Protein 7ZVS (pdb70)

Structure (mmCIF, N/CA/C/O backbone):
data_7ZVS
#
_entry.id   7ZVS
#
_cell.length_a   206.258
_cell.length_b   97.239
_cell.length_c   72.944
_cell.angle_alpha   90.00
_cell.angle_beta   97.52
_cell.angle_gamma   90.00
#
_symmetry.space_group_name_H-M   'C 1 2 1'
#
loop_
_entity.id
_entity.type
_entity.pdbx_description
1 polymer 'Venus kinase receptor 2'
2 non-polymer "ADENOSINE-5'-DIPHOSPHATE"
#
loop_
_atom_site.group_PDB
_atom_site.id
_atom_site.type_symbol
_atom_site.label_atom_id
_atom_site.label_alt_id
_atom_site.label_comp_id
_atom_site.label_asym_id
_atom_site.label_entity_id
_atom_site.label_seq_id
_atom_site.pdbx_PDB_ins_code
_atom_site.Cartn_x
_atom_site.Cartn_y
_atom_site.Cartn_z
_atom_site.occupancy
_atom_site.B_iso_or_equiv
_atom_site.auth_seq_id
_atom_site.auth_comp_id
_atom_site.auth_asym_id
_atom_site.auth_atom_id
_atom_site.pdbx_PDB_model_num
ATOM 1 N N . ASN A 1 7 ? -74.102 72.084 11.842 1.00 171.57 943 ASN A N 1
ATOM 2 C CA . ASN A 1 7 ? -72.821 71.543 12.282 1.00 184.29 943 ASN A CA 1
ATOM 3 C C . ASN A 1 7 ? -71.647 72.242 11.594 1.00 182.69 943 ASN A C 1
ATOM 4 O O . ASN A 1 7 ? -71.756 72.687 10.452 1.00 174.98 943 ASN A O 1
ATOM 9 N N . ARG A 1 8 ? -70.522 72.343 12.307 1.00 165.38 944 ARG A N 1
ATOM 10 C CA . ARG A 1 8 ? -69.338 73.012 11.787 1.00 154.15 944 ARG A CA 1
ATOM 11 C C . ARG A 1 8 ? -68.074 72.171 11.881 1.00 156.51 944 ARG A C 1
ATOM 12 O O . ARG A 1 8 ? -67.067 72.538 11.264 1.00 152.73 944 ARG A O 1
ATOM 20 N N . THR A 1 9 ? -68.087 71.069 12.631 1.00 179.45 945 THR A N 1
ATOM 21 C CA . THR A 1 9 ? -66.952 70.163 12.717 1.00 183.83 945 THR A CA 1
ATOM 22 C C . THR A 1 9 ? -67.285 68.755 12.247 1.00 182.91 945 THR A C 1
ATOM 23 O O . THR A 1 9 ? -66.394 67.897 12.229 1.00 170.30 945 THR A O 1
ATOM 27 N N . ARG A 1 10 ? -68.534 68.491 11.867 1.00 167.18 946 ARG A N 1
ATOM 28 C CA . ARG A 1 10 ? -68.934 67.182 11.369 1.00 154.85 946 ARG A CA 1
ATOM 29 C C . ARG A 1 10 ? -68.834 67.067 9.855 1.00 151.15 946 ARG A C 1
ATOM 30 O O . ARG A 1 10 ? -68.908 65.952 9.327 1.00 135.62 946 ARG A O 1
ATOM 38 N N . LYS A 1 11 ? -68.665 68.184 9.152 1.00 160.56 947 LYS A N 1
ATOM 39 C CA . LYS A 1 11 ? -68.426 68.186 7.714 1.00 152.88 947 LYS A CA 1
ATOM 40 C C . LYS A 1 11 ? -66.950 67.939 7.402 1.00 148.85 947 LYS A C 1
ATOM 41 O O . LYS A 1 11 ? -66.650 67.298 6.386 1.00 150.37 947 LYS A O 1
ATOM 47 N N . PRO A 1 12 ? -65.997 68.448 8.207 1.00 147.90 948 PRO A N 1
ATOM 48 C CA . PRO A 1 12 ? -64.584 68.118 7.948 1.00 151.24 948 PRO A CA 1
ATOM 49 C C . PRO A 1 12 ? -64.296 66.636 7.731 1.00 144.41 948 PRO A C 1
ATOM 50 O O . PRO A 1 12 ? -63.439 66.308 6.901 1.00 132.77 948 PRO A O 1
ATOM 54 N N . PHE A 1 13 ? -64.961 65.733 8.458 1.00 139.09 949 PHE A N 1
ATOM 55 C CA . PHE A 1 13 ? -64.710 64.305 8.261 1.00 132.10 949 PHE A CA 1
ATOM 56 C C . PHE A 1 13 ? -65.132 63.847 6.870 1.00 136.96 949 PHE A C 1
ATOM 57 O O . PHE A 1 13 ? -64.385 63.142 6.181 1.00 136.49 949 PHE A O 1
ATOM 65 N N . GLU A 1 14 ? -66.330 64.240 6.438 1.00 140.11 950 GLU A N 1
ATOM 66 C CA . GLU A 1 14 ? -66.898 63.690 5.214 1.00 134.59 950 GLU A CA 1
ATOM 67 C C . GLU A 1 14 ? -66.334 64.340 3.954 1.00 134.16 950 GLU A C 1
ATOM 68 O O . GLU A 1 14 ? -66.391 63.732 2.879 1.00 129.44 950 GLU A O 1
ATOM 74 N N . GLU A 1 15 ? -65.764 65.543 4.063 1.00 137.90 951 GLU A N 1
ATOM 75 C CA . GLU A 1 15 ? -65.002 66.104 2.952 1.00 137.03 951 GLU A CA 1
ATOM 76 C C . GLU A 1 15 ? -63.588 65.537 2.876 1.00 129.86 951 GLU A C 1
ATOM 77 O O . GLU A 1 15 ? -63.012 65.466 1.785 1.00 137.67 951 GLU A O 1
ATOM 83 N N . LEU A 1 16 ? -63.022 65.123 4.012 1.00 121.40 952 LEU A N 1
ATOM 84 C CA . LEU A 1 16 ? -61.655 64.610 4.027 1.00 111.60 952 LEU A CA 1
ATOM 85 C C . LEU A 1 16 ? -61.568 63.241 3.364 1.00 114.37 952 LEU A C 1
ATOM 86 O O . LEU A 1 16 ? -60.670 62.992 2.550 1.00 108.43 952 LEU A O 1
ATOM 91 N N . CYS A 1 17 ? -62.498 62.341 3.696 1.00 118.94 953 CYS A N 1
ATOM 92 C CA . CYS A 1 17 ? -62.498 61.002 3.120 1.00 108.11 953 CYS A CA 1
ATOM 93 C C . CYS A 1 17 ? -62.819 61.003 1.632 1.00 119.52 953 CYS A C 1
ATOM 94 O O . CYS A 1 17 ? -62.695 59.955 0.989 1.00 122.38 953 CYS A O 1
ATOM 97 N N . THR A 1 18 ? -63.227 62.145 1.075 1.00 124.65 954 THR A N 1
ATOM 98 C CA . THR A 1 18 ? -63.420 62.238 -0.368 1.00 122.97 954 THR A CA 1
ATOM 99 C C . THR A 1 18 ? -62.092 62.079 -1.100 1.00 128.79 954 THR A C 1
ATOM 100 O O . THR A 1 18 ? -62.001 61.341 -2.088 1.00 127.29 954 THR A O 1
ATOM 104 N N . GLU A 1 19 ? -61.047 62.768 -0.629 1.00 127.64 955 GLU A N 1
ATOM 105 C CA . GLU A 1 19 ? -59.732 62.608 -1.242 1.00 137.82 955 GLU A CA 1
ATOM 106 C C . GLU A 1 19 ? -59.145 61.235 -0.941 1.00 145.16 955 GLU A C 1
ATOM 107 O O . GLU A 1 19 ? -58.510 60.622 -1.808 1.00 153.06 955 GLU A O 1
ATOM 113 N N . LEU A 1 20 ? -59.344 60.734 0.276 1.00 115.34 956 LEU A N 1
ATOM 114 C CA . LEU A 1 20 ? -58.865 59.407 0.660 1.00 107.68 956 LEU A CA 1
ATOM 115 C C . LEU A 1 20 ? -59.884 58.320 0.363 1.00 117.41 956 LEU A C 1
ATOM 116 O O . LEU A 1 20 ? -60.051 57.378 1.145 1.00 109.31 956 LEU A O 1
ATOM 121 N N . ALA A 1 21 ? -60.576 58.428 -0.770 1.00 153.61 957 ALA A N 1
ATOM 122 C CA . ALA A 1 21 ? -61.571 57.440 -1.163 1.00 160.02 957 ALA A CA 1
ATOM 123 C C . ALA A 1 21 ? -60.965 56.291 -1.951 1.00 158.80 957 ALA A C 1
ATOM 124 O O . ALA A 1 21 ? -61.466 55.163 -1.871 1.00 163.52 957 ALA A O 1
ATOM 126 N N . ASP A 1 22 ? -59.898 56.549 -2.713 1.00 128.27 958 ASP A N 1
ATOM 127 C CA . ASP A 1 22 ? -59.231 55.486 -3.452 1.00 119.67 958 ASP A CA 1
ATOM 128 C C . ASP A 1 22 ? -58.483 54.530 -2.537 1.00 121.08 958 ASP A C 1
ATOM 129 O O . ASP A 1 22 ? -57.960 53.520 -3.018 1.00 124.56 958 ASP A O 1
ATOM 134 N N . LEU A 1 23 ? -58.421 54.822 -1.240 1.00 116.94 959 LEU A N 1
ATOM 135 C CA . LEU A 1 23 ? -57.733 53.976 -0.281 1.00 102.39 959 LEU A CA 1
ATOM 136 C C . LEU A 1 23 ? -58.686 53.169 0.587 1.00 102.47 959 LEU A C 1
ATOM 137 O O . LEU A 1 23 ? -58.226 52.397 1.435 1.00 105.08 959 LEU A O 1
ATOM 142 N N . ASP A 1 24 ? -59.994 53.335 0.411 1.00 97.48 960 ASP A N 1
ATOM 143 C CA . ASP A 1 24 ? -60.962 52.594 1.207 1.00 97.55 960 ASP A CA 1
ATOM 144 C C . ASP A 1 24 ? -60.950 51.114 0.831 1.00 99.74 960 ASP A C 1
ATOM 145 O O . ASP A 1 24 ? -60.867 50.757 -0.347 1.00 107.57 960 ASP A O 1
ATOM 150 N N . MET A 1 25 ? -61.034 50.251 1.844 1.00 96.23 961 MET A N 1
ATOM 151 C CA . MET A 1 25 ? -61.109 48.807 1.663 1.00 88.04 961 MET A CA 1
ATOM 152 C C . MET A 1 25 ? -62.291 48.245 2.438 1.00 94.93 961 MET A C 1
ATOM 153 O O . MET A 1 25 ? -62.546 48.664 3.574 1.00 98.75 961 MET A O 1
ATOM 158 N N . PRO A 1 26 ? -63.038 47.309 1.852 1.00 99.50 962 PRO A N 1
ATOM 159 C CA . PRO A 1 26 ? -64.155 46.699 2.583 1.00 106.86 962 PRO A CA 1
ATOM 160 C C . PRO A 1 26 ? -63.663 45.935 3.804 1.00 104.43 962 PRO A C 1
ATOM 161 O O . PRO A 1 26 ? -62.588 45.332 3.793 1.00 99.88 962 PRO A O 1
ATOM 165 N N . ALA A 1 27 ? -64.467 45.971 4.870 1.00 106.31 963 ALA A N 1
ATOM 166 C CA . ALA A 1 27 ? -64.105 45.287 6.106 1.00 102.56 963 ALA A CA 1
ATOM 167 C C . ALA A 1 27 ? -64.005 43.777 5.935 1.00 112.17 963 ALA A C 1
ATOM 168 O O . ALA A 1 27 ? -63.464 43.106 6.821 1.00 114.81 963 ALA A O 1
ATOM 170 N N . GLU A 1 28 ? -64.505 43.230 4.827 1.00 127.30 964 GLU A N 1
ATOM 171 C CA . GLU A 1 28 ? -64.355 41.815 4.513 1.00 123.13 964 GLU A CA 1
ATOM 172 C C . GLU A 1 28 ? -62.978 41.485 3.952 1.00 111.99 964 GLU A C 1
ATOM 173 O O . GLU A 1 28 ? -62.707 40.314 3.660 1.00 111.47 964 GLU A O 1
ATOM 179 N N . ASN A 1 29 ? -62.113 42.485 3.792 1.00 102.61 965 ASN A N 1
ATOM 180 C CA . ASN A 1 29 ? -60.733 42.282 3.378 1.00 100.04 965 ASN A CA 1
ATOM 181 C C . ASN A 1 29 ? -59.744 42.440 4.527 1.00 89.52 965 ASN A C 1
ATOM 182 O O . ASN A 1 29 ? -58.536 42.332 4.300 1.00 93.08 965 ASN A O 1
ATOM 187 N N . ILE A 1 30 ? -60.222 42.696 5.746 1.00 89.81 966 ILE A N 1
ATOM 188 C CA . ILE A 1 30 ? -59.370 42.902 6.913 1.00 84.15 966 ILE A CA 1
ATOM 189 C C . ILE A 1 30 ? -59.884 42.033 8.054 1.00 88.04 966 ILE A C 1
ATOM 190 O O . ILE A 1 30 ? -61.077 42.067 8.376 1.00 97.39 966 ILE A O 1
ATOM 195 N N . VAL A 1 31 ? -58.985 41.263 8.667 1.00 79.07 967 VAL A N 1
ATOM 196 C CA . VAL A 1 31 ? -59.326 40.419 9.804 1.00 82.80 967 VAL A CA 1
ATOM 197 C C . VAL A 1 31 ? -58.331 40.687 10.926 1.00 81.30 967 VAL A C 1
ATOM 198 O O . VAL A 1 31 ? -57.158 40.987 10.684 1.00 79.59 967 VAL A O 1
ATOM 202 N N . LEU A 1 32 ? -58.811 40.588 12.162 1.00 82.84 968 LEU A N 1
ATOM 203 C CA . LEU A 1 32 ? -58.014 40.856 13.352 1.00 74.81 968 LEU A CA 1
ATOM 204 C C . LEU A 1 32 ? -57.742 39.560 14.106 1.00 81.95 968 LEU A C 1
ATOM 205 O O . LEU A 1 32 ? -58.677 38.833 14.455 1.00 89.50 968 LEU A O 1
ATOM 210 N N . ASN A 1 33 ? -56.464 39.273 14.355 1.00 82.71 969 ASN A N 1
ATOM 211 C CA . ASN A 1 33 ? -56.040 38.090 15.097 1.00 75.71 969 ASN A CA 1
ATOM 212 C C . ASN A 1 33 ? -55.520 38.413 16.488 1.00 78.57 969 ASN A C 1
ATOM 213 O O . ASN A 1 33 ? -55.895 37.756 17.464 1.00 84.72 969 ASN A O 1
ATOM 218 N N . ARG A 1 34 ? -54.665 39.424 16.596 1.00 70.55 970 ARG A N 1
ATOM 219 C CA . ARG A 1 34 ? -53.770 39.590 17.728 1.00 71.41 970 ARG A CA 1
ATOM 220 C C . ARG A 1 34 ? -53.947 40.971 18.340 1.00 87.56 970 ARG A C 1
ATOM 221 O O . ARG A 1 34 ? -54.504 41.879 17.720 1.00 84.19 970 ARG A O 1
ATOM 229 N N . ARG A 1 35 ? -53.457 41.122 19.569 1.00 100.73 971 ARG A N 1
ATOM 230 C CA . ARG A 1 35 ? -53.275 42.431 20.193 1.00 93.98 971 ARG A CA 1
ATOM 231 C C . ARG A 1 35 ? -51.776 42.702 20.168 1.00 101.57 971 ARG A C 1
ATOM 232 O O . ARG A 1 35 ? -51.033 42.227 21.032 1.00 108.00 971 ARG A O 1
ATOM 240 N N . VAL A 1 36 ? -51.337 43.465 19.165 1.00 85.44 972 VAL A N 1
ATOM 241 C CA . VAL A 1 36 ? -49.909 43.677 18.959 1.00 82.04 972 VAL A CA 1
ATOM 242 C C . VAL A 1 36 ? -49.325 44.550 20.062 1.00 96.71 972 VAL A C 1
ATOM 243 O O . VAL A 1 36 ? -48.230 44.281 20.572 1.00 102.45 972 VAL A O 1
ATOM 247 N N . GLY A 1 37 ? -50.044 45.591 20.459 1.00 102.08 973 GLY A N 1
ATOM 248 C CA . GLY A 1 37 ? -49.553 46.476 21.499 1.00 108.49 973 GLY A CA 1
ATOM 249 C C . GLY A 1 37 ? -50.602 47.502 21.858 1.00 117.44 973 GLY A C 1
ATOM 250 O O . GLY A 1 37 ? -51.649 47.616 21.210 1.00 116.36 973 GLY A O 1
ATOM 251 N N . GLN A 1 38 ? -50.303 48.251 22.915 1.00 122.56 974 GLN A N 1
ATOM 252 C CA . GLN A 1 38 ? -51.163 49.331 23.393 1.00 120.83 974 GLN A CA 1
ATOM 253 C C . GLN A 1 38 ? -50.584 50.657 22.907 1.00 127.48 974 GLN A C 1
ATOM 254 O O . GLN A 1 38 ? -49.680 51.220 23.531 1.00 139.79 974 GLN A O 1
ATOM 260 N N . GLY A 1 39 ? -51.102 51.148 21.787 1.00 119.15 975 GLY A N 1
ATOM 261 C CA . GLY A 1 39 ? -50.603 52.368 21.191 1.00 129.32 975 GLY A CA 1
ATOM 262 C C . GLY A 1 39 ? -50.945 53.610 21.998 1.00 135.84 975 GLY A C 1
ATOM 263 O O . GLY A 1 39 ? -51.356 53.561 23.158 1.00 124.21 975 GLY A O 1
ATOM 264 N N . ALA A 1 40 ? -50.758 54.760 21.347 1.00 140.99 976 ALA A N 1
ATOM 265 C CA . ALA A 1 40 ? -51.023 56.037 22.004 1.00 139.87 976 ALA A CA 1
ATOM 266 C C . ALA A 1 40 ? -52.514 56.222 22.254 1.00 140.72 976 ALA A C 1
ATOM 267 O O . ALA A 1 40 ? -52.944 56.455 23.389 1.00 154.32 976 ALA A O 1
ATOM 269 N N . PHE A 1 41 ? -53.321 56.125 21.199 1.00 130.54 977 PHE A N 1
ATOM 270 C CA . PHE A 1 41 ? -54.760 56.375 21.263 1.00 136.27 977 PHE A CA 1
ATOM 271 C C . PHE A 1 41 ? -55.495 55.136 20.755 1.00 135.46 977 PHE A C 1
ATOM 272 O O . PHE A 1 41 ? -55.924 55.059 19.603 1.00 127.32 977 PHE A O 1
ATOM 280 N N . GLY A 1 42 ? -55.640 54.157 21.636 1.00 128.48 978 GLY A N 1
ATOM 281 C CA . GLY A 1 42 ? -56.282 52.900 21.311 1.00 109.70 978 GLY A CA 1
ATOM 282 C C . GLY A 1 42 ? -55.268 51.778 21.183 1.00 97.73 978 GLY A C 1
ATOM 283 O O . GLY A 1 42 ? -54.060 51.963 21.334 1.00 98.14 978 GLY A O 1
ATOM 284 N N . LEU A 1 43 ? -55.793 50.594 20.896 1.00 85.71 979 LEU A N 1
ATOM 285 C CA . LEU A 1 43 ? -54.968 49.411 20.722 1.00 91.01 979 LEU A CA 1
ATOM 286 C C . LEU A 1 43 ? -54.667 49.198 19.246 1.00 87.79 979 LEU A C 1
ATOM 287 O O . LEU A 1 43 ? -55.428 49.618 18.368 1.00 90.69 979 LEU A O 1
ATOM 292 N N . VAL A 1 44 ? -53.544 48.540 18.981 1.00 79.19 980 VAL A N 1
ATOM 293 C CA . VAL A 1 44 ? -53.173 48.125 17.636 1.00 72.19 980 VAL A CA 1
ATOM 294 C C . VAL A 1 44 ? -53.309 46.612 17.564 1.00 78.55 980 VAL A C 1
ATOM 295 O O . VAL A 1 44 ? -52.906 45.895 18.489 1.00 88.13 980 VAL A O 1
ATOM 299 N N . PHE A 1 45 ? -53.926 46.133 16.492 1.00 70.43 981 PHE A N 1
ATOM 300 C CA . PHE A 1 45 ? -54.186 44.717 16.303 1.00 68.03 981 PHE A CA 1
ATOM 301 C C . PHE A 1 45 ? -53.359 44.188 15.142 1.00 61.32 981 PHE A C 1
ATOM 302 O O . PHE A 1 45 ? -52.950 44.935 14.254 1.00 66.66 981 PHE A O 1
ATOM 310 N N . GLY A 1 46 ? -53.123 42.887 15.158 1.00 60.83 982 GLY A N 1
ATOM 311 C CA . GLY A 1 46 ? -52.341 42.227 14.125 1.00 65.50 982 GLY A CA 1
ATOM 312 C C . GLY A 1 46 ? -53.163 41.209 13.362 1.00 70.36 982 GLY A C 1
ATOM 313 O O . GLY A 1 46 ? -53.963 40.480 13.951 1.00 76.06 982 GLY A O 1
ATOM 314 N N . GLY A 1 47 ? -52.962 41.167 12.050 1.00 59.06 983 GLY A N 1
ATOM 315 C CA . GLY A 1 47 ? -53.698 40.239 11.223 1.00 72.14 983 GLY A CA 1
ATOM 316 C C . GLY A 1 47 ? -53.288 40.280 9.769 1.00 78.23 983 GLY A C 1
ATOM 317 O O . GLY A 1 47 ? -52.116 40.510 9.450 1.00 82.73 983 GLY A O 1
ATOM 318 N N . GLU A 1 48 ? -54.251 40.048 8.879 1.00 72.30 984 GLU A N 1
ATOM 319 C CA . GLU A 1 48 ? -54.010 39.956 7.447 1.00 69.58 984 GLU A CA 1
ATOM 320 C C . GLU A 1 48 ? -55.034 40.792 6.692 1.00 66.33 984 GLU A C 1
ATOM 321 O O . GLU A 1 48 ? -56.220 40.796 7.035 1.00 65.05 984 GLU A O 1
ATOM 327 N N . ALA A 1 49 ? -54.565 41.498 5.664 1.00 70.90 985 ALA A N 1
ATOM 328 C CA . ALA A 1 49 ? -55.408 42.320 4.808 1.00 69.52 985 ALA A CA 1
ATOM 329 C C . ALA A 1 49 ? -55.164 41.962 3.352 1.00 83.50 985 ALA A C 1
ATOM 330 O O . ALA A 1 49 ? -54.025 41.710 2.946 1.00 93.66 985 ALA A O 1
ATOM 332 N N . LYS A 1 50 ? -56.240 41.939 2.572 1.00 86.28 986 LYS A N 1
ATOM 333 C CA . LYS A 1 50 ? -56.180 41.575 1.164 1.00 85.03 986 LYS A CA 1
ATOM 334 C C . LYS A 1 50 ? -56.275 42.837 0.320 1.00 97.40 986 LYS A C 1
ATOM 335 O O . LYS A 1 50 ? -57.284 43.549 0.368 1.00 94.07 986 LYS A O 1
ATOM 341 N N . LYS A 1 51 ? -55.227 43.101 -0.454 1.00 110.87 987 LYS A N 1
ATOM 342 C CA . LYS A 1 51 ? -55.198 44.232 -1.368 1.00 114.99 987 LYS A CA 1
ATOM 343 C C . LYS A 1 51 ? -55.908 43.911 -2.679 1.00 116.73 987 LYS A C 1
ATOM 344 O O . LYS A 1 51 ? -55.389 44.188 -3.765 1.00 112.41 987 LYS A O 1
ATOM 350 N N . SER A 1 52 ? -57.098 43.312 -2.574 1.00 145.06 988 SER A N 1
ATOM 351 C CA . SER A 1 52 ? -57.923 42.886 -3.704 1.00 149.06 988 SER A CA 1
ATOM 352 C C . SER A 1 52 ? -57.254 41.821 -4.566 1.00 159.95 988 SER A C 1
ATOM 353 O O . SER A 1 52 ? -57.846 41.365 -5.549 1.00 176.59 988 SER A O 1
ATOM 356 N N . ASP A 1 53 ? -56.038 41.408 -4.213 1.00 114.94 989 ASP A N 1
ATOM 357 C CA . ASP A 1 53 ? -55.348 40.370 -4.968 1.00 99.01 989 ASP A CA 1
ATOM 358 C C . ASP A 1 53 ? -54.846 39.255 -4.063 1.00 101.60 989 ASP A C 1
ATOM 359 O O . ASP A 1 53 ? -55.151 38.080 -4.289 1.00 94.41 989 ASP A O 1
ATOM 364 N N . LEU A 1 54 ? -54.082 39.616 -3.035 1.00 108.98 990 LEU A N 1
ATOM 365 C CA . LEU A 1 54 ? -53.470 38.644 -2.141 1.00 103.08 990 LEU A CA 1
ATOM 366 C C . LEU A 1 54 ? -53.466 39.194 -0.722 1.00 91.12 990 LEU A C 1
ATOM 367 O O . LEU A 1 54 ? -53.743 40.372 -0.485 1.00 82.64 990 LEU A O 1
ATOM 372 N N . TRP A 1 55 ? -53.134 38.323 0.226 1.00 85.84 991 TRP A N 1
ATOM 373 C CA . TRP A 1 55 ? -53.128 38.665 1.640 1.00 74.54 991 TRP A CA 1
ATOM 374 C C . TRP A 1 55 ? -51.728 39.060 2.084 1.00 77.50 991 TRP A C 1
ATOM 375 O O . TRP A 1 55 ? -50.727 38.587 1.539 1.00 86.13 991 TRP A O 1
ATOM 386 N N . GLU A 1 56 ? -51.668 39.928 3.092 1.00 78.12 992 GLU A N 1
ATOM 387 C CA . GLU A 1 56 ? -50.404 40.360 3.666 1.00 89.66 992 GLU A CA 1
ATOM 388 C C . GLU A 1 56 ? -50.586 40.540 5.164 1.00 84.51 992 GLU A C 1
ATOM 389 O O . GLU A 1 56 ? -51.630 41.019 5.615 1.00 74.97 992 GLU A O 1
ATOM 395 N N . ALA A 1 57 ? -49.567 40.158 5.931 1.00 86.56 993 ALA A N 1
ATOM 396 C CA . ALA A 1 57 ? -49.604 40.351 7.375 1.00 73.58 993 ALA A CA 1
ATOM 397 C C . ALA A 1 57 ? -49.519 41.833 7.713 1.00 63.05 993 ALA A C 1
ATOM 398 O O . ALA A 1 57 ? -48.632 42.542 7.229 1.00 63.86 993 ALA A O 1
ATOM 400 N N . VAL A 1 58 ? -50.455 42.303 8.537 1.00 77.85 994 VAL A N 1
ATOM 401 C CA . VAL A 1 58 ? -50.667 43.728 8.752 1.00 76.67 994 VAL A CA 1
ATOM 402 C C . VAL A 1 58 ? -51.042 43.975 10.209 1.00 70.49 994 VAL A C 1
ATOM 403 O O . VAL A 1 58 ? -51.691 43.145 10.853 1.00 74.71 994 VAL A O 1
ATOM 407 N N . ALA A 1 59 ? -50.632 45.135 10.724 1.00 55.61 995 ALA A N 1
ATOM 408 C CA . ALA A 1 59 ? -51.104 45.667 11.994 1.00 59.04 995 ALA A CA 1
ATOM 409 C C . ALA A 1 59 ? -52.026 46.855 11.735 1.00 58.44 995 ALA A C 1
ATOM 410 O O . ALA A 1 59 ? -51.853 47.586 10.756 1.00 74.68 995 ALA A O 1
ATOM 412 N N . VAL A 1 60 ? -53.001 47.064 12.622 1.00 57.60 996 VAL A N 1
ATOM 413 C CA . VAL A 1 60 ? -54.031 48.081 12.421 1.00 68.32 996 VAL A CA 1
ATOM 414 C C . VAL A 1 60 ? -54.166 48.956 13.664 1.00 72.23 996 VAL A C 1
ATOM 415 O O . VAL A 1 60 ? -54.236 48.448 14.788 1.00 71.20 996 VAL A O 1
ATOM 419 N N . LYS A 1 61 ? -54.192 50.272 13.455 1.00 66.83 997 LYS A N 1
ATOM 420 C CA . LYS A 1 61 ? -54.545 51.234 14.491 1.00 71.34 997 LYS A CA 1
ATOM 421 C C . LYS A 1 61 ? -56.037 51.532 14.410 1.00 92.01 997 LYS A C 1
ATOM 422 O O . LYS A 1 61 ? -56.544 51.879 13.340 1.00 97.75 997 LYS A O 1
ATOM 428 N N . VAL A 1 62 ? -56.737 51.395 15.534 1.00 91.60 998 VAL A N 1
ATOM 429 C CA . VAL A 1 62 ? -58.194 51.480 15.562 1.00 95.58 998 VAL A CA 1
ATOM 430 C C . VAL A 1 62 ? -58.629 52.523 16.586 1.00 95.65 998 VAL A C 1
ATOM 431 O O . VAL A 1 62 ? -58.068 52.601 17.685 1.00 96.01 998 VAL A O 1
ATOM 435 N N . ILE A 1 63 ? -59.623 53.334 16.214 1.00 104.75 999 ILE A N 1
ATOM 436 C CA . ILE A 1 63 ? -60.293 54.264 17.119 1.00 107.18 999 ILE A CA 1
ATOM 437 C C . ILE A 1 63 ? -61.794 54.144 16.886 1.00 115.58 999 ILE A C 1
ATOM 438 O O . ILE A 1 63 ? -62.250 54.137 15.737 1.00 118.55 999 ILE A O 1
ATOM 443 N N . ASN A 1 64 ? -62.558 54.042 17.971 1.00 115.88 1000 ASN A N 1
ATOM 444 C CA . ASN A 1 64 ? -63.998 53.875 17.851 1.00 122.75 1000 ASN A CA 1
ATOM 445 C C . ASN A 1 64 ? -64.659 55.155 17.348 1.00 126.71 1000 ASN A C 1
ATOM 446 O O . ASN A 1 64 ? -64.101 56.252 17.424 1.00 140.65 1000 ASN A O 1
ATOM 451 N N . GLU A 1 65 ? -65.873 54.997 16.825 1.00 125.27 1001 GLU A N 1
ATOM 452 C CA . GLU A 1 65 ? -66.616 56.092 16.221 1.00 123.12 1001 GLU A CA 1
ATOM 453 C C . GLU A 1 65 ? -67.407 56.885 17.262 1.00 125.33 1001 GLU A C 1
ATOM 454 O O . GLU A 1 65 ? -68.284 57.677 16.904 1.00 126.33 1001 GLU A O 1
ATOM 460 N N . LYS A 1 66 ? -67.093 56.702 18.546 1.00 126.54 1002 LYS A N 1
ATOM 461 C CA . LYS A 1 66 ? -67.744 57.420 19.633 1.00 127.08 1002 LYS A CA 1
ATOM 462 C C . LYS A 1 66 ? -67.058 58.738 19.969 1.00 125.57 1002 LYS A C 1
ATOM 463 O O . LYS A 1 66 ? -67.714 59.647 20.493 1.00 134.60 1002 LYS A O 1
ATOM 469 N N . ALA A 1 67 ? -65.770 58.871 19.665 1.00 117.74 1003 ALA A N 1
ATOM 470 C CA . ALA A 1 67 ? -65.046 60.089 19.986 1.00 120.17 1003 ALA A CA 1
ATOM 471 C C . ALA A 1 67 ? -65.541 61.248 19.123 1.00 123.20 1003 ALA A C 1
ATOM 472 O O . ALA A 1 67 ? -66.316 61.075 18.177 1.00 133.06 1003 ALA A O 1
ATOM 474 N N . ASN A 1 68 ? -65.078 62.447 19.462 1.00 126.17 1004 ASN A N 1
ATOM 475 C CA . ASN A 1 68 ? -65.462 63.630 18.712 1.00 137.10 1004 ASN A CA 1
ATOM 476 C C . ASN A 1 68 ? -64.887 63.580 17.301 1.00 137.17 1004 ASN A C 1
ATOM 477 O O . ASN A 1 68 ? -63.945 62.838 17.008 1.00 133.38 1004 ASN A O 1
ATOM 482 N N . TYR A 1 69 ? -65.480 64.381 16.414 1.00 136.82 1005 TYR A N 1
ATOM 483 C CA . TYR A 1 69 ? -64.946 64.481 15.062 1.00 133.52 1005 TYR A CA 1
ATOM 484 C C . TYR A 1 69 ? -63.537 65.053 15.073 1.00 127.37 1005 TYR A C 1
ATOM 485 O O . TYR A 1 69 ? -62.744 64.762 14.172 1.00 121.12 1005 TYR A O 1
ATOM 494 N N . GLU A 1 70 ? -63.207 65.855 16.089 1.00 137.28 1006 GLU A N 1
ATOM 495 C CA . GLU A 1 70 ? -61.864 66.415 16.197 1.00 144.64 1006 GLU A CA 1
ATOM 496 C C . GLU A 1 70 ? -60.809 65.316 16.228 1.00 131.86 1006 GLU A C 1
ATOM 497 O O . GLU A 1 70 ? -59.727 65.466 15.650 1.00 134.51 1006 GLU A O 1
ATOM 503 N N . GLY A 1 71 ? -61.113 64.199 16.892 1.00 130.39 1007 GLY A N 1
ATOM 504 C CA . GLY A 1 71 ? -60.186 63.083 16.918 1.00 118.82 1007 GLY A CA 1
ATOM 505 C C . GLY A 1 71 ? -60.120 62.311 15.616 1.00 112.03 1007 GLY A C 1
ATOM 506 O O . GLY A 1 71 ? -59.053 61.816 15.240 1.00 103.99 1007 GLY A O 1
ATOM 507 N N . LYS A 1 72 ? -61.251 62.189 14.914 1.00 118.87 1008 LYS A N 1
ATOM 508 C CA . LYS A 1 72 ? -61.255 61.454 13.653 1.00 112.00 1008 LYS A CA 1
ATOM 509 C C . LYS A 1 72 ? -60.486 62.191 12.565 1.00 105.93 1008 LYS A C 1
ATOM 510 O O . LYS A 1 72 ? -59.898 61.550 11.686 1.00 96.47 1008 LYS A O 1
ATOM 516 N N . ILE A 1 73 ? -60.483 63.526 12.597 1.00 114.51 1009 ILE A N 1
ATOM 517 C CA . ILE A 1 73 ? -59.713 64.290 11.616 1.00 116.78 1009 ILE A CA 1
ATOM 518 C C . ILE A 1 73 ? -58.223 64.017 11.780 1.00 110.52 1009 ILE A C 1
ATOM 519 O O . ILE A 1 73 ? -57.501 63.794 10.800 1.00 112.59 1009 ILE A O 1
ATOM 524 N N . ASP A 1 74 ? -57.738 64.034 13.023 1.00 103.03 1010 ASP A N 1
ATOM 525 C CA . ASP A 1 74 ? -56.335 63.718 13.274 1.00 106.91 1010 ASP A CA 1
ATOM 526 C C . ASP A 1 74 ? -56.021 62.267 12.926 1.00 104.27 1010 ASP A C 1
ATOM 527 O O . ASP A 1 74 ? -54.917 61.964 12.459 1.00 105.97 1010 ASP A O 1
ATOM 532 N N . PHE A 1 75 ? -56.977 61.362 13.150 1.00 101.13 1011 PHE A N 1
ATOM 533 C CA . PHE A 1 75 ? -56.786 59.954 12.816 1.00 92.84 1011 PHE A CA 1
ATOM 534 C C . PHE A 1 75 ? -56.550 59.760 11.322 1.00 86.15 1011 PHE A C 1
ATOM 535 O O . PHE A 1 75 ? -55.637 59.032 10.915 1.00 87.85 1011 PHE A O 1
ATOM 543 N N . LEU A 1 76 ? -57.361 60.409 10.488 1.00 89.00 1012 LEU A N 1
ATOM 544 C CA . LEU A 1 76 ? -57.202 60.284 9.042 1.00 86.72 1012 LEU A CA 1
ATOM 545 C C . LEU A 1 76 ? -56.048 61.125 8.514 1.00 86.80 1012 LEU A C 1
ATOM 546 O O . LEU A 1 76 ? -55.480 60.796 7.467 1.00 83.44 1012 LEU A O 1
ATOM 551 N N . SER A 1 77 ? -55.691 62.206 9.212 1.00 83.19 1013 SER A N 1
ATOM 552 C CA . SER A 1 77 ? -54.558 63.020 8.785 1.00 83.55 1013 SER A CA 1
ATOM 553 C C . SER A 1 77 ? -53.245 62.257 8.890 1.00 101.19 1013 SER A C 1
ATOM 554 O O . SER A 1 77 ? -52.313 62.523 8.122 1.00 101.33 1013 SER A O 1
ATOM 557 N N . GLU A 1 78 ? -53.143 61.323 9.838 1.00 126.47 1014 GLU A N 1
ATOM 558 C CA . GLU A 1 78 ? -51.958 60.475 9.912 1.00 119.11 1014 GLU A CA 1
ATOM 559 C C . GLU A 1 78 ? -51.809 59.632 8.650 1.00 110.96 1014 GLU A C 1
ATOM 560 O O . GLU A 1 78 ? -50.695 59.442 8.148 1.00 112.57 1014 GLU A O 1
ATOM 566 N N . ALA A 1 79 ? -52.922 59.114 8.126 1.00 88.28 1015 ALA A N 1
ATOM 567 C CA . ALA A 1 79 ? -52.868 58.300 6.915 1.00 83.54 1015 ALA A CA 1
ATOM 568 C C . ALA A 1 79 ? -52.600 59.138 5.668 1.00 78.60 1015 ALA A C 1
ATOM 569 O O . ALA A 1 79 ? -51.851 58.711 4.781 1.00 73.24 1015 ALA A O 1
ATOM 571 N N . LYS A 1 80 ? -53.206 60.327 5.574 1.00 91.91 1016 LYS A N 1
ATOM 572 C CA . LYS A 1 80 ? -52.971 61.185 4.414 1.00 89.98 1016 LYS A CA 1
ATOM 573 C C . LYS A 1 80 ? -51.502 61.575 4.308 1.00 83.40 1016 LYS A C 1
ATOM 574 O O . LYS A 1 80 ? -50.934 61.598 3.209 1.00 77.01 1016 LYS A O 1
ATOM 580 N N . LEU A 1 81 ? -50.867 61.881 5.443 1.00 96.36 1017 LEU A N 1
ATOM 581 C CA . LEU A 1 81 ? -49.440 62.183 5.433 1.00 105.95 1017 LEU A CA 1
ATOM 582 C C . LEU A 1 81 ? -48.623 60.938 5.107 1.00 99.46 1017 LEU A C 1
ATOM 583 O O . LEU A 1 81 ? -47.610 61.021 4.402 1.00 91.35 1017 LEU A O 1
ATOM 588 N N . MET A 1 82 ? -49.055 59.774 5.604 1.00 93.18 1018 MET A N 1
ATOM 589 C CA . MET A 1 82 ? -48.309 58.541 5.387 1.00 69.92 1018 MET A CA 1
ATOM 590 C C . MET A 1 82 ? -48.317 58.118 3.926 1.00 65.22 1018 MET A C 1
ATOM 591 O O . MET A 1 82 ? -47.404 57.405 3.498 1.00 70.56 1018 MET A O 1
ATOM 596 N N . ARG A 1 83 ? -49.324 58.533 3.155 1.00 70.26 1019 ARG A N 1
ATOM 597 C CA . ARG A 1 83 ? -49.394 58.104 1.765 1.00 68.62 1019 ARG A CA 1
ATOM 598 C C . ARG A 1 83 ? -48.348 58.807 0.913 1.00 75.94 1019 ARG A C 1
ATOM 599 O O . ARG A 1 83 ? -47.909 58.256 -0.099 1.00 78.43 1019 ARG A O 1
ATOM 607 N N . SER A 1 84 ? -47.908 59.996 1.315 1.00 70.27 1020 SER A N 1
ATOM 608 C CA . SER A 1 84 ? -46.940 60.748 0.529 1.00 75.04 1020 SER A CA 1
ATOM 609 C C . SER A 1 84 ? -45.504 60.237 0.685 1.00 72.25 1020 SER A C 1
ATOM 610 O O . SER A 1 84 ? -44.569 60.958 0.315 1.00 85.37 1020 SER A O 1
ATOM 613 N N . LEU A 1 85 ? -45.297 59.033 1.221 1.00 67.33 1021 LEU A N 1
ATOM 614 C CA . LEU A 1 85 ? -43.960 58.532 1.515 1.00 65.87 1021 LEU A CA 1
ATOM 615 C C . LEU A 1 85 ? -43.729 57.166 0.882 1.00 73.94 1021 LEU A C 1
ATOM 616 O O . LEU A 1 85 ? -44.646 56.341 0.797 1.00 69.88 1021 LEU A O 1
ATOM 621 N N . ASN A 1 86 ? -42.491 56.934 0.449 1.00 62.77 1022 ASN A N 1
ATOM 622 C CA . ASN A 1 86 ? -42.088 55.643 -0.102 1.00 64.49 1022 ASN A CA 1
ATOM 623 C C . ASN A 1 86 ? -40.584 55.514 0.098 1.00 71.87 1022 ASN A C 1
ATOM 624 O O . ASN A 1 86 ? -39.809 56.217 -0.557 1.00 73.65 1022 ASN A O 1
ATOM 629 N N . HIS A 1 87 ? -40.170 54.623 1.003 1.00 61.25 1023 HIS A N 1
ATOM 630 C CA . HIS A 1 87 ? -38.763 54.494 1.356 1.00 63.77 1023 HIS A CA 1
ATOM 631 C C . HIS A 1 87 ? -38.584 53.175 2.085 1.00 74.54 1023 HIS A C 1
ATOM 632 O O . HIS A 1 87 ? -39.460 52.804 2.878 1.00 76.99 1023 HIS A O 1
ATOM 639 N N . PRO A 1 88 ? -37.484 52.449 1.857 1.00 79.85 1024 PRO A N 1
ATOM 640 C CA . PRO A 1 88 ? -37.302 51.149 2.523 1.00 76.32 1024 PRO A CA 1
ATOM 641 C C . PRO A 1 88 ? -37.064 51.237 4.020 1.00 59.86 1024 PRO A C 1
ATOM 642 O O . PRO A 1 88 ? -36.977 50.190 4.673 1.00 68.78 1024 PRO A O 1
ATOM 646 N N . ASN A 1 89 ? -36.949 52.437 4.589 1.00 56.89 1025 ASN A N 1
ATOM 647 C CA . ASN A 1 89 ? -36.753 52.610 6.025 1.00 71.07 1025 ASN A CA 1
ATOM 648 C C . ASN A 1 89 ? -37.872 53.437 6.647 1.00 67.73 1025 ASN A C 1
ATOM 649 O O . ASN A 1 89 ? -37.700 53.999 7.734 1.00 58.06 1025 ASN A O 1
ATOM 654 N N . VAL A 1 90 ? -39.014 53.527 5.969 1.00 66.28 1026 VAL A N 1
ATOM 655 C CA . VAL A 1 90 ? -40.204 54.191 6.483 1.00 63.39 1026 VAL A CA 1
ATOM 656 C C . VAL A 1 90 ? -41.369 53.222 6.359 1.00 67.25 1026 VAL A C 1
ATOM 657 O O . VAL A 1 90 ? -41.562 52.610 5.302 1.00 74.54 1026 VAL A O 1
ATOM 661 N N . VAL A 1 91 ? -42.133 53.070 7.443 1.00 64.28 1027 VAL A N 1
ATOM 662 C CA . VAL A 1 91 ? -43.308 52.213 7.397 1.00 67.65 1027 VAL A CA 1
ATOM 663 C C . VAL A 1 91 ? -44.292 52.792 6.399 1.00 68.83 1027 VAL A C 1
ATOM 664 O O . VAL A 1 91 ? -44.619 53.985 6.441 1.00 83.03 1027 VAL A O 1
ATOM 668 N N . ARG A 1 92 ? -44.761 51.954 5.486 1.00 80.11 1028 ARG A N 1
ATOM 669 C CA . ARG A 1 92 ? -45.696 52.380 4.460 1.00 97.02 1028 ARG A CA 1
ATOM 670 C C . ARG A 1 92 ? -47.061 51.792 4.777 1.00 82.69 1028 ARG A C 1
ATOM 671 O O . ARG A 1 92 ? -47.169 50.617 5.144 1.00 78.34 1028 ARG A O 1
ATOM 679 N N . LEU A 1 93 ? -48.093 52.618 4.661 1.00 73.88 1029 LEU A N 1
ATOM 680 C CA . LEU A 1 93 ? -49.446 52.118 4.791 1.00 76.62 1029 LEU A CA 1
ATOM 681 C C . LEU A 1 93 ? -49.861 51.444 3.489 1.00 81.89 1029 LEU A C 1
ATOM 682 O O . LEU A 1 93 ? -49.208 51.576 2.450 1.00 79.89 1029 LEU A O 1
ATOM 687 N N . ILE A 1 94 ? -50.970 50.708 3.549 1.00 74.18 1030 ILE A N 1
ATOM 688 C CA . ILE A 1 94 ? -51.519 50.052 2.372 1.00 86.38 1030 ILE A CA 1
ATOM 689 C C . ILE A 1 94 ? -52.995 50.351 2.156 1.00 90.13 1030 ILE A C 1
ATOM 690 O O . ILE A 1 94 ? -53.566 49.894 1.165 1.00 116.07 1030 ILE A O 1
ATOM 695 N N . GLY A 1 95 ? -53.632 51.101 3.041 1.00 83.30 1031 GLY A N 1
ATOM 696 C CA . GLY A 1 95 ? -55.024 51.458 2.856 1.00 86.48 1031 GLY A CA 1
ATOM 697 C C . GLY A 1 95 ? -55.666 51.849 4.170 1.00 85.47 1031 GLY A C 1
ATOM 698 O O . GLY A 1 95 ? -55.025 51.879 5.220 1.00 86.00 1031 GLY A O 1
ATOM 699 N N . ILE A 1 96 ? -56.962 52.156 4.082 1.00 90.91 1032 ILE A N 1
ATOM 700 C CA . ILE A 1 96 ? -57.803 52.459 5.235 1.00 91.16 1032 ILE A CA 1
ATOM 701 C C . ILE A 1 96 ? -59.154 51.775 5.044 1.00 91.32 1032 ILE A C 1
ATOM 702 O O . ILE A 1 96 ? -59.369 51.042 4.075 1.00 90.68 1032 ILE A O 1
ATOM 707 N N . SER A 1 97 ? -60.076 52.023 5.976 1.00 93.14 1033 SER A N 1
ATOM 708 C CA . SER A 1 97 ? -61.406 51.421 5.915 1.00 102.25 1033 SER A CA 1
ATOM 709 C C . SER A 1 97 ? -62.389 52.339 6.629 1.00 114.63 1033 SER A C 1
ATOM 710 O O . SER A 1 97 ? -62.242 52.587 7.830 1.00 119.73 1033 SER A O 1
ATOM 713 N N . LEU A 1 98 ? -63.381 52.840 5.894 1.00 100.25 1034 LEU A N 1
ATOM 714 C CA . LEU A 1 98 ? -64.263 53.903 6.363 1.00 99.59 1034 LEU A CA 1
ATOM 715 C C . LEU A 1 98 ? -65.623 53.346 6.767 1.00 114.33 1034 LEU A C 1
ATOM 716 O O . LEU A 1 98 ? -66.272 52.649 5.980 1.00 133.57 1034 LEU A O 1
ATOM 721 N N . ASN A 1 99 ? -66.039 53.647 8.004 1.00 134.73 1035 ASN A N 1
ATOM 722 C CA . ASN A 1 99 ? -67.284 53.179 8.610 1.00 145.29 1035 ASN A CA 1
ATOM 723 C C . ASN A 1 99 ? -67.428 51.656 8.687 1.00 150.59 1035 ASN A C 1
ATOM 724 O O . ASN A 1 99 ? -68.519 51.145 8.400 1.00 156.33 1035 ASN A O 1
ATOM 729 N N . PRO A 1 100 ? -66.384 50.874 9.074 1.00 140.20 1036 PRO A N 1
ATOM 730 C CA . PRO A 1 100 ? -66.628 49.439 9.279 1.00 134.54 1036 PRO A CA 1
ATOM 731 C C . PRO A 1 100 ? -67.228 49.175 10.645 1.00 132.38 1036 PRO A C 1
ATOM 732 O O . PRO A 1 100 ? -66.502 49.124 11.644 1.00 132.43 1036 PRO A O 1
ATOM 736 N N . LYS A 1 101 ? -68.548 49.014 10.695 1.00 131.30 1037 LYS A N 1
ATOM 737 C CA . LYS A 1 101 ? -69.232 48.634 11.924 1.00 131.70 1037 LYS A CA 1
ATOM 738 C C . LYS A 1 101 ? -68.989 49.670 13.019 1.00 129.88 1037 LYS A C 1
ATOM 739 O O . LYS A 1 101 ? -69.590 50.749 12.998 1.00 116.57 1037 LYS A O 1
ATOM 745 N N . ALA A 1 102 ? -68.117 49.359 13.979 1.00 133.68 1038 ALA A N 1
ATOM 746 C CA . ALA A 1 102 ? -68.011 50.148 15.201 1.00 135.66 1038 ALA A CA 1
ATOM 747 C C . ALA A 1 102 ? -66.972 51.265 15.154 1.00 136.65 1038 ALA A C 1
ATOM 748 O O . ALA A 1 102 ? -67.008 52.146 16.021 1.00 128.14 1038 ALA A O 1
ATOM 750 N N . SER A 1 103 ? -66.064 51.279 14.184 1.00 151.37 1039 SER A N 1
ATOM 751 C CA . SER A 1 103 ? -64.895 52.148 14.310 1.00 150.20 1039 SER A CA 1
ATOM 752 C C . SER A 1 103 ? -64.340 52.480 12.927 1.00 151.18 1039 SER A C 1
ATOM 753 O O . SER A 1 103 ? -64.972 52.208 11.901 1.00 147.18 1039 SER A O 1
ATOM 756 N N . LEU A 1 104 ? -63.151 53.087 12.912 1.00 128.99 1040 LEU A N 1
ATOM 757 C CA . LEU A 1 104 ? -62.415 53.441 11.705 1.00 114.21 1040 LEU A CA 1
ATOM 758 C C . LEU A 1 104 ? -61.046 52.768 11.759 1.00 120.33 1040 LEU A C 1
ATOM 759 O O . LEU A 1 104 ? -60.380 52.793 12.799 1.00 119.19 1040 LEU A O 1
ATOM 764 N N . TYR A 1 105 ? -60.619 52.173 10.644 1.00 115.10 1041 TYR A N 1
ATOM 765 C CA . TYR A 1 105 ? -59.402 51.367 10.593 1.00 101.99 1041 TYR A CA 1
ATOM 766 C C . TYR A 1 105 ? -58.270 52.105 9.888 1.00 97.62 1041 TYR A C 1
ATOM 767 O O . TYR A 1 105 ? -58.487 52.767 8.867 1.00 95.07 1041 TYR A O 1
ATOM 776 N N . LEU A 1 106 ? -57.057 51.979 10.433 1.00 94.17 1042 LEU A N 1
ATOM 777 C CA . LEU A 1 106 ? -55.834 52.475 9.804 1.00 86.33 1042 LEU A CA 1
ATOM 778 C C . LEU A 1 106 ? -54.898 51.296 9.559 1.00 88.63 1042 LEU A C 1
ATOM 779 O O . LEU A 1 106 ? -54.391 50.691 10.511 1.00 83.32 1042 LEU A O 1
ATOM 784 N N . ILE A 1 107 ? -54.655 50.989 8.288 1.00 93.26 1043 ILE A N 1
ATOM 785 C CA . ILE A 1 107 ? -53.980 49.762 7.874 1.00 76.32 1043 ILE A CA 1
ATOM 786 C C . ILE A 1 107 ? -52.539 50.093 7.494 1.00 77.56 1043 ILE A C 1
ATOM 787 O O . ILE A 1 107 ? -52.298 50.862 6.555 1.00 84.33 1043 ILE A O 1
ATOM 792 N N . MET A 1 108 ? -51.579 49.507 8.213 1.00 77.59 1044 MET A N 1
ATOM 793 C CA . MET A 1 108 ? -50.159 49.722 7.957 1.00 80.20 1044 MET A CA 1
ATOM 794 C C . MET A 1 108 ? -49.419 48.401 8.117 1.00 80.99 1044 MET A C 1
ATOM 795 O O . MET A 1 108 ? -49.777 47.573 8.957 1.00 75.73 1044 MET A O 1
ATOM 800 N N . GLU A 1 109 ? -48.367 48.226 7.316 1.00 82.64 1045 GLU A N 1
ATOM 801 C CA . GLU A 1 109 ? -47.677 46.944 7.230 1.00 73.49 1045 GLU A CA 1
ATOM 802 C C . GLU A 1 109 ? -47.187 46.484 8.600 1.00 78.90 1045 GLU A C 1
ATOM 803 O O . GLU A 1 109 ? -46.934 47.289 9.501 1.00 82.90 1045 GLU A O 1
ATOM 809 N N . LEU A 1 110 ? -47.052 45.168 8.745 1.00 74.73 1046 LEU A N 1
ATOM 810 C CA . LEU A 1 110 ? -46.691 44.558 10.017 1.00 68.27 1046 LEU A CA 1
ATOM 811 C C . LEU A 1 110 ? -45.179 44.469 10.155 1.00 66.85 1046 LEU A C 1
ATOM 812 O O . LEU A 1 110 ? -44.497 43.916 9.287 1.00 70.84 1046 LEU A O 1
ATOM 817 N N . MET A 1 111 ? -44.664 45.011 11.250 1.00 65.44 1047 MET A N 1
ATOM 818 C CA . MET A 1 111 ? -43.267 44.844 11.622 1.00 73.64 1047 MET A CA 1
ATOM 819 C C . MET A 1 111 ? -43.199 43.722 12.656 1.00 72.32 1047 MET A C 1
ATOM 820 O O . MET A 1 111 ? -43.717 43.863 13.769 1.00 72.85 1047 MET A O 1
ATOM 825 N N . LEU A 1 112 ? -42.557 42.610 12.283 1.00 52.85 1048 LEU A N 1
ATOM 826 C CA . LEU A 1 112 ? -42.710 41.369 13.039 1.00 39.09 1048 LEU A CA 1
ATOM 827 C C . LEU A 1 112 ? -42.112 41.469 14.437 1.00 55.21 1048 LEU A C 1
ATOM 828 O O . LEU A 1 112 ? -42.705 40.981 15.406 1.00 67.94 1048 LEU A O 1
ATOM 833 N N . LEU A 1 113 ? -40.952 42.110 14.569 1.00 55.10 1049 LEU A N 1
ATOM 834 C CA . LEU A 1 113 ? -40.202 42.093 15.817 1.00 46.49 1049 LEU A CA 1
ATOM 835 C C . LEU A 1 113 ? -40.486 43.306 16.696 1.00 47.79 1049 LEU A C 1
ATOM 836 O O . LEU A 1 113 ? -39.678 43.629 17.573 1.00 48.88 1049 LEU A O 1
ATOM 841 N N . GLY A 1 114 ? -41.613 43.981 16.480 1.00 51.24 1050 GLY A N 1
ATOM 842 C CA . GLY A 1 114 ? -42.018 45.080 17.341 1.00 52.58 1050 GLY A CA 1
ATOM 843 C C . GLY A 1 114 ? -41.130 46.312 17.207 1.00 56.93 1050 GLY A C 1
ATOM 844 O O . GLY A 1 114 ? -40.386 46.487 16.238 1.00 65.57 1050 GLY A O 1
ATOM 845 N N . ASP A 1 115 ? -41.215 47.174 18.219 1.00 57.89 1051 ASP A N 1
ATOM 846 C CA . ASP A 1 115 ? -40.458 48.418 18.236 1.00 56.45 1051 ASP A CA 1
ATOM 847 C C . ASP A 1 115 ? -39.025 48.159 18.697 1.00 49.22 1051 ASP A C 1
ATOM 848 O O . ASP A 1 115 ? -38.636 47.032 19.009 1.00 66.31 1051 ASP A O 1
ATOM 853 N N . LEU A 1 116 ? -38.224 49.223 18.740 1.00 46.20 1052 LEU A N 1
ATOM 854 C CA . LEU A 1 116 ? -36.809 49.104 19.071 1.00 44.55 1052 LEU A CA 1
ATOM 855 C C . LEU A 1 116 ? -36.534 49.115 20.570 1.00 47.24 1052 LEU A C 1
ATOM 856 O O . LEU A 1 116 ? -35.577 48.471 21.018 1.00 50.11 1052 LEU A O 1
ATOM 861 N N . LYS A 1 117 ? -37.328 49.844 21.357 1.00 51.55 1053 LYS A N 1
ATOM 862 C CA . LYS A 1 117 ? -37.060 49.934 22.790 1.00 49.96 1053 LYS A CA 1
ATOM 863 C C . LYS A 1 117 ? -37.333 48.604 23.480 1.00 49.40 1053 LYS A C 1
ATOM 864 O O . LYS A 1 117 ? -36.488 48.094 24.226 1.00 54.04 1053 LYS A O 1
ATOM 870 N N . THR A 1 118 ? -38.513 48.027 23.246 1.00 43.74 1054 THR A N 1
ATOM 871 C CA . THR A 1 118 ? -38.795 46.701 23.782 1.00 43.39 1054 THR A CA 1
ATOM 872 C C . THR A 1 118 ? -37.860 45.659 23.188 1.00 51.45 1054 THR A C 1
ATOM 873 O O . THR A 1 118 ? -37.565 44.647 23.832 1.00 63.47 1054 THR A O 1
ATOM 877 N N . TYR A 1 119 ? -37.406 45.880 21.954 1.00 49.32 1055 TYR A N 1
ATOM 878 C CA . TYR A 1 119 ? -36.402 45.013 21.348 1.00 43.80 1055 TYR A CA 1
ATOM 879 C C . TYR A 1 119 ? -35.151 44.949 22.215 1.00 52.94 1055 TYR A C 1
ATOM 880 O O . TYR A 1 119 ? -34.732 43.872 22.654 1.00 67.40 1055 TYR A O 1
ATOM 889 N N . LEU A 1 120 ? -34.539 46.107 22.471 1.00 48.72 1056 LEU A N 1
ATOM 890 C CA . LEU A 1 120 ? -33.300 46.148 23.240 1.00 42.46 1056 LEU A CA 1
ATOM 891 C C . LEU A 1 120 ? -33.522 45.734 24.690 1.00 45.92 1056 LEU A C 1
ATOM 892 O O . LEU A 1 120 ? -32.676 45.052 25.280 1.00 51.88 1056 LEU A O 1
ATOM 897 N N . LEU A 1 121 ? -34.649 46.137 25.283 1.00 44.88 1057 LEU A N 1
ATOM 898 C CA . LEU A 1 121 ? -34.914 45.779 26.675 1.00 53.86 1057 LEU A CA 1
ATOM 899 C C . LEU A 1 121 ? -35.029 44.272 26.872 1.00 55.90 1057 LEU A C 1
ATOM 900 O O . LEU A 1 121 ? -34.710 43.764 27.954 1.00 60.26 1057 LEU A O 1
ATOM 905 N N . SER A 1 122 ? -35.470 43.542 25.849 1.00 50.73 1058 SER A N 1
ATOM 906 C CA . SER A 1 122 ? -35.607 42.094 25.937 1.00 53.48 1058 SER A CA 1
ATOM 907 C C . SER A 1 122 ? -34.324 41.349 25.589 1.00 49.69 1058 SER A C 1
ATOM 908 O O . SER A 1 122 ? -34.136 40.218 26.054 1.00 52.25 1058 SER A O 1
ATOM 911 N N . ARG A 1 123 ? -33.436 41.953 24.799 1.00 47.58 1059 ARG A N 1
ATOM 912 C CA . ARG A 1 123 ? -32.157 41.350 24.439 1.00 47.95 1059 ARG A CA 1
ATOM 913 C C . ARG A 1 123 ? -31.002 42.027 25.171 1.00 56.59 1059 ARG A C 1
ATOM 914 O O . ARG A 1 123 ? -29.928 42.237 24.604 1.00 56.36 1059 ARG A O 1
ATOM 922 N N . ARG A 1 124 ? -31.202 42.377 26.441 1.00 53.23 1060 ARG A N 1
ATOM 923 C CA . ARG A 1 124 ? -30.139 43.042 27.186 1.00 43.09 1060 ARG A CA 1
ATOM 924 C C . ARG A 1 124 ? -29.119 42.040 27.704 1.00 53.84 1060 ARG A C 1
ATOM 925 O O . ARG A 1 124 ? -27.920 42.162 27.428 1.00 62.29 1060 ARG A O 1
ATOM 933 N N . ILE A 1 125 ? -29.579 41.044 28.468 1.00 58.25 1061 ILE A N 1
ATOM 934 C CA . ILE A 1 125 ? -28.660 40.050 29.014 1.00 53.62 1061 ILE A CA 1
ATOM 935 C C . ILE A 1 125 ? -27.998 39.267 27.893 1.00 60.34 1061 ILE A C 1
ATOM 936 O O . ILE A 1 125 ? -26.894 38.738 28.064 1.00 66.84 1061 ILE A O 1
ATOM 941 N N . LEU A 1 126 ? -28.660 39.168 26.736 1.00 62.93 1062 LEU A N 1
ATOM 942 C CA . LEU A 1 126 ? -28.039 38.519 25.589 1.00 51.03 1062 LEU A CA 1
ATOM 943 C C . LEU A 1 126 ? -26.779 39.258 25.161 1.00 55.35 1062 LEU A C 1
ATOM 944 O O . LEU A 1 126 ? -25.856 38.648 24.609 1.00 62.13 1062 LEU A O 1
ATOM 949 N N . ALA A 1 127 ? -26.721 40.568 25.408 1.00 51.76 1063 ALA A N 1
ATOM 950 C CA . ALA A 1 127 ? -25.521 41.328 25.085 1.00 50.49 1063 ALA A CA 1
ATOM 951 C C . ALA A 1 127 ? -24.414 41.082 26.099 1.00 66.84 1063 ALA A C 1
ATOM 952 O O . ALA A 1 127 ? -23.233 41.088 25.735 1.00 77.14 1063 ALA A O 1
ATOM 954 N N . GLN A 1 128 ? -24.768 40.865 27.365 1.00 57.17 1064 GLN A N 1
ATOM 955 C CA . GLN A 1 128 ? -23.764 40.620 28.390 1.00 65.12 1064 GLN A CA 1
ATOM 956 C C . GLN A 1 128 ? -23.219 39.195 28.359 1.00 64.93 1064 GLN A C 1
ATOM 957 O O . GLN A 1 128 ? -22.098 38.969 28.826 1.00 77.16 1064 GLN A O 1
ATOM 963 N N . ARG A 1 129 ? -23.973 38.235 27.817 1.00 68.31 1065 ARG A N 1
ATOM 964 C CA . ARG A 1 129 ? -23.531 36.845 27.751 1.00 73.36 1065 ARG A CA 1
ATOM 965 C C . ARG A 1 129 ? -23.094 36.398 26.366 1.00 67.79 1065 ARG A C 1
ATOM 966 O O . ARG A 1 129 ? -22.255 35.501 26.261 1.00 63.36 1065 ARG A O 1
ATOM 974 N N . SER A 1 130 ? -23.633 36.993 25.304 1.00 62.49 1066 SER A N 1
ATOM 975 C CA . SER A 1 130 ? -23.239 36.666 23.933 1.00 61.92 1066 SER A CA 1
ATOM 976 C C . SER A 1 130 ? -23.110 37.970 23.159 1.00 64.37 1066 SER A C 1
ATOM 977 O O . SER A 1 130 ? -23.950 38.302 22.315 1.00 66.72 1066 SER A O 1
ATOM 980 N N . PRO A 1 131 ? -22.046 38.737 23.422 1.00 63.34 1067 PRO A N 1
ATOM 981 C CA . PRO A 1 131 ? -21.942 40.090 22.847 1.00 66.21 1067 PRO A CA 1
ATOM 982 C C . PRO A 1 131 ? -21.764 40.126 21.337 1.00 70.52 1067 PRO A C 1
ATOM 983 O O . PRO A 1 131 ? -21.919 41.204 20.748 1.00 71.23 1067 PRO A O 1
ATOM 987 N N . ASN A 1 132 ? -21.452 39.006 20.693 1.00 91.08 1068 ASN A N 1
ATOM 988 C CA . ASN A 1 132 ? -21.319 38.948 19.239 1.00 79.87 1068 ASN A CA 1
ATOM 989 C C . ASN A 1 132 ? -22.433 38.036 18.736 1.00 72.51 1068 ASN A C 1
ATOM 990 O O . ASN A 1 132 ? -22.230 36.855 18.451 1.00 99.56 1068 ASN A O 1
ATOM 995 N N . HIS A 1 133 ? -23.627 38.608 18.631 1.00 60.10 1069 HIS A N 1
ATOM 996 C CA . HIS A 1 133 ? -24.824 37.916 18.181 1.00 62.98 1069 HIS A CA 1
ATOM 997 C C . HIS A 1 133 ? -25.421 38.652 16.993 1.00 76.04 1069 HIS A C 1
ATOM 998 O O . HIS A 1 133 ? -25.385 39.885 16.940 1.00 84.11 1069 HIS A O 1
ATOM 1005 N N . GLU A 1 134 ? -25.987 37.892 16.051 1.00 80.39 1070 GLU A N 1
ATOM 1006 C CA . GLU A 1 134 ? -26.531 38.490 14.837 1.00 74.25 1070 GLU A CA 1
ATOM 1007 C C . GLU A 1 134 ? -27.610 39.530 15.124 1.00 79.49 1070 GLU A C 1
ATOM 1008 O O . GLU A 1 134 ? -27.898 40.360 14.254 1.00 88.63 1070 GLU A O 1
ATOM 1014 N N . ASP A 1 135 ? -28.205 39.519 16.318 1.00 71.97 1071 ASP A N 1
ATOM 1015 C CA . ASP A 1 135 ? -29.239 40.495 16.642 1.00 63.24 1071 ASP A CA 1
ATOM 1016 C C . ASP A 1 135 ? -28.665 41.808 17.156 1.00 59.68 1071 ASP A C 1
ATOM 1017 O O . ASP A 1 135 ? -29.179 42.881 16.823 1.00 70.56 1071 ASP A O 1
ATOM 1022 N N . ILE A 1 136 ? -27.601 41.738 17.955 1.00 61.27 1072 ILE A N 1
ATOM 1023 C CA . ILE A 1 136 ? -27.211 42.837 18.834 1.00 61.16 1072 ILE A CA 1
ATOM 1024 C C . ILE A 1 136 ? -25.717 43.130 18.785 1.00 53.77 1072 ILE A C 1
ATOM 1025 O O . ILE A 1 136 ? -25.137 43.596 19.773 1.00 56.91 1072 ILE A O 1
ATOM 1030 N N . ARG A 1 137 ? -25.090 42.878 17.653 1.00 49.44 1073 ARG A N 1
ATOM 1031 C CA . ARG A 1 137 ? -23.678 43.186 17.507 1.00 48.20 1073 ARG A CA 1
ATOM 1032 C C . ARG A 1 137 ? -23.486 44.482 16.734 1.00 59.82 1073 ARG A C 1
ATOM 1033 O O . ARG A 1 137 ? -24.372 44.909 15.987 1.00 61.36 1073 ARG A O 1
ATOM 1041 N N . PRO A 1 138 ? -22.335 45.144 16.902 1.00 62.81 1074 PRO A N 1
ATOM 1042 C CA . PRO A 1 138 ? -22.125 46.445 16.240 1.00 59.92 1074 PRO A CA 1
ATOM 1043 C C . PRO A 1 138 ? -22.312 46.417 14.732 1.00 65.40 1074 PRO A C 1
ATOM 1044 O O . PRO A 1 138 ? -22.581 47.470 14.143 1.00 63.37 1074 PRO A O 1
ATOM 1048 N N . SER A 1 139 ? -22.165 45.256 14.089 1.00 73.02 1075 SER A N 1
ATOM 1049 C CA . SER A 1 139 ? -22.480 45.158 12.667 1.00 72.12 1075 SER A CA 1
ATOM 1050 C C . SER A 1 139 ? -23.944 45.487 12.417 1.00 72.67 1075 SER A C 1
ATOM 1051 O O . SER A 1 139 ? -24.276 46.208 11.468 1.00 80.35 1075 SER A O 1
ATOM 1054 N N . THR A 1 140 ? -24.834 44.973 13.267 1.00 68.64 1076 THR A N 1
ATOM 1055 C CA . THR A 1 140 ? -26.272 45.159 13.119 1.00 72.64 1076 THR A CA 1
ATOM 1056 C C . THR A 1 140 ? -26.758 46.454 13.760 1.00 68.35 1076 THR A C 1
ATOM 1057 O O . THR A 1 140 ? -27.632 47.128 13.202 1.00 71.40 1076 THR A O 1
ATOM 1061 N N . LEU A 1 141 ? -26.213 46.821 14.923 1.00 59.69 1077 LEU A N 1
ATOM 1062 C CA . LEU A 1 141 ? -26.649 48.048 15.583 1.00 55.05 1077 LEU A CA 1
ATOM 1063 C C . LEU A 1 141 ? -26.296 49.277 14.757 1.00 56.19 1077 LEU A C 1
ATOM 1064 O O . LEU A 1 141 ? -27.081 50.230 14.682 1.00 55.93 1077 LEU A O 1
ATOM 1069 N N . THR A 1 142 ? -25.117 49.278 14.130 1.00 61.59 1078 THR A N 1
ATOM 1070 C CA . THR A 1 142 ? -24.747 50.397 13.269 1.00 61.37 1078 THR A CA 1
ATOM 1071 C C . THR A 1 142 ? -25.631 50.462 12.031 1.00 61.96 1078 THR A C 1
ATOM 1072 O O . THR A 1 142 ? -26.050 51.550 11.619 1.00 60.65 1078 THR A O 1
ATOM 1076 N N . GLN A 1 143 ? -25.925 49.311 11.420 1.00 58.57 1079 GLN A N 1
ATOM 1077 C CA . GLN A 1 143 ? -26.827 49.311 10.274 1.00 56.03 1079 GLN A CA 1
ATOM 1078 C C . GLN A 1 143 ? -28.240 49.730 10.661 1.00 59.32 1079 GLN A C 1
ATOM 1079 O O . GLN A 1 143 ? -28.928 50.380 9.867 1.00 66.42 1079 GLN A O 1
ATOM 1085 N N . MET A 1 144 ? -28.685 49.377 11.868 1.00 53.55 1080 MET A N 1
ATOM 1086 C CA . MET A 1 144 ? -29.992 49.819 12.348 1.00 53.28 1080 MET A CA 1
ATOM 1087 C C . MET A 1 144 ? -30.047 51.334 12.495 1.00 51.03 1080 MET A C 1
ATOM 1088 O O . MET A 1 144 ? -30.912 52.000 11.915 1.00 52.58 1080 MET A O 1
ATOM 1093 N N . SER A 1 145 ? -29.118 51.899 13.270 1.00 58.65 1081 SER A N 1
ATOM 1094 C CA . SER A 1 145 ? -29.073 53.348 13.424 1.00 55.29 1081 SER A CA 1
ATOM 1095 C C . SER A 1 145 ? -28.888 54.038 12.081 1.00 55.91 1081 SER A C 1
ATOM 1096 O O . SER A 1 145 ? -29.378 55.157 11.882 1.00 51.90 1081 SER A O 1
ATOM 1099 N N . MET A 1 146 ? -28.197 53.383 11.147 1.00 59.26 1082 MET A N 1
ATOM 1100 C CA . MET A 1 146 ? -28.030 53.946 9.814 1.00 58.78 1082 MET A CA 1
ATOM 1101 C C . MET A 1 146 ? -29.350 53.940 9.048 1.00 62.22 1082 MET A C 1
ATOM 1102 O O . MET A 1 146 ? -29.651 54.890 8.316 1.00 65.58 1082 MET A O 1
ATOM 1107 N N . ASP A 1 147 ? -30.152 52.880 9.204 1.00 59.25 1083 ASP A N 1
ATOM 1108 C CA . ASP A 1 147 ? -31.461 52.839 8.554 1.00 61.96 1083 ASP A CA 1
ATOM 1109 C C . ASP A 1 147 ? -32.392 53.910 9.114 1.00 59.10 1083 ASP A C 1
ATOM 1110 O O . ASP A 1 147 ? -33.150 54.536 8.364 1.00 62.68 1083 ASP A O 1
ATOM 1115 N N . ILE A 1 148 ? -32.355 54.134 10.429 1.00 54.21 1084 ILE A N 1
ATOM 1116 C CA . ILE A 1 148 ? -33.148 55.214 11.009 1.00 50.14 1084 ILE A CA 1
ATOM 1117 C C . ILE A 1 148 ? -32.678 56.558 10.473 1.00 58.11 1084 ILE A C 1
ATOM 1118 O O . ILE A 1 148 ? -33.486 57.458 10.211 1.00 66.30 1084 ILE A O 1
ATOM 1123 N N . GLY A 1 149 ? -31.366 56.713 10.291 1.00 81.29 1085 GLY A N 1
ATOM 1124 C CA . GLY A 1 149 ? -30.838 57.993 9.843 1.00 86.36 1085 GLY A CA 1
ATOM 1125 C C . GLY A 1 149 ? -31.248 58.344 8.425 1.00 89.48 1085 GLY A C 1
ATOM 1126 O O . GLY A 1 149 ? -31.719 59.455 8.162 1.00 87.28 1085 GLY A O 1
ATOM 1127 N N . GLN A 1 150 ? -31.073 57.407 7.489 1.00 77.77 1086 GLN A N 1
ATOM 1128 C CA . GLN A 1 150 ? -31.456 57.688 6.109 1.00 77.31 1086 GLN A CA 1
ATOM 1129 C C . GLN A 1 150 ? -32.969 57.744 5.937 1.00 70.98 1086 GLN A C 1
ATOM 1130 O O . GLN A 1 150 ? -33.448 58.382 4.993 1.00 73.26 1086 GLN A O 1
ATOM 1136 N N . GLY A 1 151 ? -33.729 57.094 6.821 1.00 65.42 1087 GLY A N 1
ATOM 1137 C CA . GLY A 1 151 ? -35.173 57.257 6.795 1.00 64.01 1087 GLY A CA 1
ATOM 1138 C C . GLY A 1 151 ? -35.607 58.640 7.244 1.00 63.50 1087 GLY A C 1
ATOM 1139 O O . GLY A 1 151 ? -36.519 59.235 6.661 1.00 63.34 1087 GLY A O 1
ATOM 1140 N N . LEU A 1 152 ? -34.960 59.171 8.287 1.00 62.85 1088 LEU A N 1
ATOM 1141 C CA . LEU A 1 152 ? -35.213 60.547 8.702 1.00 57.55 1088 LEU A CA 1
ATOM 1142 C C . LEU A 1 152 ? -34.669 61.541 7.685 1.00 59.89 1088 LEU A C 1
ATOM 1143 O O . LEU A 1 152 ? -35.244 62.621 7.507 1.00 60.50 1088 LEU A O 1
ATOM 1148 N N . ALA A 1 153 ? -33.566 61.198 7.015 1.00 62.85 1089 ALA A N 1
ATOM 1149 C CA . ALA A 1 153 ? -33.068 62.042 5.936 1.00 61.68 1089 ALA A CA 1
ATOM 1150 C C . ALA A 1 153 ? -34.044 62.079 4.769 1.00 65.76 1089 ALA A C 1
ATOM 1151 O O . ALA A 1 153 ? -34.170 63.111 4.100 1.00 74.57 1089 ALA A O 1
ATOM 1153 N N . TYR A 1 154 ? -34.738 60.969 4.509 1.00 60.00 1090 TYR A N 1
ATOM 1154 C CA . TYR A 1 154 ? -35.776 60.976 3.484 1.00 62.28 1090 TYR A CA 1
ATOM 1155 C C . TYR A 1 154 ? -36.921 61.899 3.876 1.00 64.05 1090 TYR A C 1
ATOM 1156 O O . TYR A 1 154 ? -37.466 62.616 3.029 1.00 72.01 1090 TYR A O 1
ATOM 1165 N N . LEU A 1 155 ? -37.313 61.882 5.154 1.00 62.41 1091 LEU A N 1
ATOM 1166 C CA . LEU A 1 155 ? -38.356 62.790 5.623 1.00 55.73 1091 LEU A CA 1
ATOM 1167 C C . LEU A 1 155 ? -37.926 64.241 5.454 1.00 62.32 1091 LEU A C 1
ATOM 1168 O O . LEU A 1 155 ? -38.691 65.076 4.959 1.00 71.42 1091 LEU A O 1
ATOM 1173 N N . HIS A 1 156 ? -36.695 64.559 5.864 1.00 65.03 1092 HIS A N 1
ATOM 1174 C CA . HIS A 1 156 ? -36.205 65.927 5.746 1.00 71.24 1092 HIS A CA 1
ATOM 1175 C C . HIS A 1 156 ? -36.028 66.336 4.290 1.00 71.93 1092 HIS A C 1
ATOM 1176 O O . HIS A 1 156 ? -36.112 67.527 3.969 1.00 77.40 1092 HIS A O 1
ATOM 1183 N N . SER A 1 157 ? -35.784 65.372 3.398 1.00 66.65 1093 SER A N 1
ATOM 1184 C CA . SER A 1 157 ? -35.604 65.702 1.988 1.00 73.14 1093 SER A CA 1
ATOM 1185 C C . SER A 1 157 ? -36.884 66.263 1.381 1.00 78.12 1093 SER A C 1
ATOM 1186 O O . SER A 1 157 ? -36.835 67.182 0.554 1.00 87.96 1093 SER A O 1
ATOM 1189 N N . LYS A 1 158 ? -38.041 65.725 1.774 1.00 73.86 1094 LYS A N 1
ATOM 1190 C CA . LYS A 1 158 ? -39.327 66.175 1.257 1.00 76.29 1094 LYS A CA 1
ATOM 1191 C C . LYS A 1 158 ? -39.992 67.218 2.149 1.00 85.10 1094 LYS A C 1
ATOM 1192 O O . LYS A 1 158 ? -41.226 67.305 2.177 1.00 92.74 1094 LYS A O 1
ATOM 1198 N N . HIS A 1 159 ? -39.202 68.003 2.885 1.00 87.13 1095 HIS A N 1
ATOM 1199 C CA . HIS A 1 159 ? -39.693 69.127 3.687 1.00 87.62 1095 HIS A CA 1
ATOM 1200 C C . HIS A 1 159 ? -40.678 68.655 4.763 1.00 77.60 1095 HIS A C 1
ATOM 1201 O O . HIS A 1 159 ? -41.830 69.091 4.830 1.00 83.70 1095 HIS A O 1
ATOM 1208 N N . LEU A 1 160 ? -40.195 67.751 5.613 1.00 73.05 1096 LEU A N 1
ATOM 1209 C CA . LEU A 1 160 ? -40.949 67.247 6.752 1.00 71.86 1096 LEU A CA 1
ATOM 1210 C C . LEU A 1 160 ? -40.100 67.322 8.014 1.00 75.24 1096 LEU A C 1
ATOM 1211 O O . LEU A 1 160 ? -38.874 67.191 7.968 1.00 77.73 1096 LEU A O 1
ATOM 1216 N N . ILE A 1 161 ? -40.771 67.541 9.143 1.00 71.94 1097 ILE A N 1
ATOM 1217 C CA . ILE A 1 161 ? -40.153 67.527 10.464 1.00 67.13 1097 ILE A CA 1
ATOM 1218 C C . ILE A 1 161 ? -40.923 66.539 11.328 1.00 70.53 1097 ILE A C 1
ATOM 1219 O O . ILE A 1 161 ? -42.149 66.637 11.449 1.00 81.00 1097 ILE A O 1
ATOM 1224 N N . HIS A 1 162 ? -40.201 65.596 11.936 1.00 68.38 1098 HIS A N 1
ATOM 1225 C CA . HIS A 1 162 ? -40.837 64.515 12.682 1.00 62.45 1098 HIS A CA 1
ATOM 1226 C C . HIS A 1 162 ? -41.159 64.928 14.114 1.00 65.35 1098 HIS A C 1
ATOM 1227 O O . HIS A 1 162 ? -42.216 64.566 14.645 1.00 71.59 1098 HIS A O 1
ATOM 1234 N N . ARG A 1 163 ? -40.254 65.675 14.747 1.00 58.23 1099 ARG A N 1
ATOM 1235 C CA . ARG A 1 163 ? -40.395 66.181 16.110 1.00 57.43 1099 ARG A CA 1
ATOM 1236 C C . ARG A 1 163 ? -40.551 65.096 17.172 1.00 65.99 1099 ARG A C 1
ATOM 1237 O O . ARG A 1 163 ? -40.777 65.416 18.343 1.00 75.26 1099 ARG A O 1
ATOM 1245 N N . ASP A 1 164 ? -40.451 63.817 16.800 1.00 64.23 1100 ASP A N 1
ATOM 1246 C CA . ASP A 1 164 ? -40.642 62.776 17.804 1.00 58.54 1100 ASP A CA 1
ATOM 1247 C C . ASP A 1 164 ? -39.810 61.556 17.397 1.00 59.26 1100 ASP A C 1
ATOM 1248 O O . ASP A 1 164 ? -40.309 60.524 16.949 1.00 52.70 1100 ASP A O 1
ATOM 1253 N N . ILE A 1 165 ? -38.497 61.676 17.564 1.00 64.29 1101 ILE A N 1
ATOM 1254 C CA . ILE A 1 165 ? -37.552 60.607 17.260 1.00 58.97 1101 ILE A CA 1
ATOM 1255 C C . ILE A 1 165 ? -37.166 59.934 18.569 1.00 61.34 1101 ILE A C 1
ATOM 1256 O O . ILE A 1 165 ? -36.554 60.557 19.443 1.00 68.58 1101 ILE A O 1
ATOM 1261 N N . ALA A 1 166 ? -37.536 58.666 18.709 1.00 52.82 1102 ALA A N 1
ATOM 1262 C CA . ALA A 1 166 ? -37.204 57.882 19.889 1.00 46.10 1102 ALA A CA 1
ATOM 1263 C C . ALA A 1 166 ? -37.296 56.413 19.508 1.00 50.90 1102 ALA A C 1
ATOM 1264 O O . ALA A 1 166 ? -37.814 56.059 18.447 1.00 57.17 1102 ALA A O 1
ATOM 1266 N N . CYS A 1 167 ? -36.787 55.558 20.393 1.00 48.60 1103 CYS A N 1
ATOM 1267 C CA . CYS A 1 167 ? -36.820 54.121 20.149 1.00 53.32 1103 CYS A CA 1
ATOM 1268 C C . CYS A 1 167 ? -38.229 53.539 20.190 1.00 52.82 1103 CYS A C 1
ATOM 1269 O O . CYS A 1 167 ? -38.406 52.370 19.831 1.00 61.70 1103 CYS A O 1
ATOM 1272 N N . ARG A 1 168 ? -39.227 54.318 20.606 1.00 48.13 1104 ARG A N 1
ATOM 1273 C CA . ARG A 1 168 ? -40.605 53.842 20.615 1.00 47.50 1104 ARG A CA 1
ATOM 1274 C C . ARG A 1 168 ? -41.248 53.909 19.240 1.00 55.39 1104 ARG A C 1
ATOM 1275 O O . ARG A 1 168 ? -42.177 53.146 18.956 1.00 63.72 1104 ARG A O 1
ATOM 1283 N N . ASN A 1 169 ? -40.768 54.803 18.380 1.00 57.48 1105 ASN A N 1
ATOM 1284 C CA . ASN A 1 169 ? -41.361 55.018 17.069 1.00 55.15 1105 ASN A CA 1
ATOM 1285 C C . ASN A 1 169 ? -40.516 54.423 15.952 1.00 58.48 1105 ASN A C 1
ATOM 1286 O O . ASN A 1 169 ? -40.673 54.807 14.790 1.00 60.77 1105 ASN A O 1
ATOM 1291 N N . CYS A 1 170 ? -39.620 53.498 16.278 1.00 63.81 1106 CYS A N 1
ATOM 1292 C CA . CYS A 1 170 ? -38.811 52.797 15.287 1.00 55.98 1106 CYS A CA 1
ATOM 1293 C C . CYS A 1 170 ? -39.082 51.304 15.398 1.00 51.94 1106 CYS A C 1
ATOM 1294 O O . CYS A 1 170 ? -38.772 50.686 16.422 1.00 57.77 1106 CYS A O 1
ATOM 1297 N N . LEU A 1 171 ? -39.659 50.729 14.352 1.00 50.42 1107 LEU A N 1
ATOM 1298 C CA . LEU A 1 171 ? -40.055 49.332 14.358 1.00 53.19 1107 LEU A CA 1
ATOM 1299 C C . LEU A 1 171 ? -39.070 48.504 13.540 1.00 56.21 1107 LEU A C 1
ATOM 1300 O O . LEU A 1 171 ? -38.514 48.976 12.545 1.00 64.51 1107 LEU A O 1
ATOM 1305 N N . VAL A 1 172 ? -38.849 47.266 13.977 1.00 49.75 1108 VAL A N 1
ATOM 1306 C CA . VAL A 1 172 ? -37.966 46.323 13.296 1.00 49.53 1108 VAL A CA 1
ATOM 1307 C C . VAL A 1 172 ? -38.792 45.140 12.810 1.00 42.86 1108 VAL A C 1
ATOM 1308 O O . VAL A 1 172 ? -39.752 44.727 13.469 1.00 53.09 1108 VAL A O 1
ATOM 1312 N N . ALA A 1 173 ? -38.424 44.600 11.654 1.00 38.88 1109 ALA A N 1
ATOM 1313 C CA . ALA A 1 173 ? -39.136 43.491 11.039 1.00 48.21 1109 ALA A CA 1
ATOM 1314 C C . ALA A 1 173 ? -38.296 42.222 11.135 1.00 57.42 1109 ALA A C 1
ATOM 1315 O O . ALA A 1 173 ? -37.206 42.211 11.713 1.00 72.00 1109 ALA A O 1
ATOM 1317 N N . ALA A 1 174 ? -38.818 41.141 10.550 1.00 49.73 1110 ALA A N 1
ATOM 1318 C CA . ALA A 1 174 ? -38.087 39.878 10.540 1.00 62.19 1110 ALA A CA 1
ATOM 1319 C C . ALA A 1 174 ? -36.773 40.008 9.786 1.00 64.75 1110 ALA A C 1
ATOM 1320 O O . ALA A 1 174 ? -35.796 39.325 10.116 1.00 66.79 1110 ALA A O 1
ATOM 1322 N N . ASP A 1 175 ? -36.725 40.886 8.782 1.00 57.86 1111 ASP A N 1
ATOM 1323 C CA . ASP A 1 175 ? -35.480 41.197 8.094 1.00 65.63 1111 ASP A CA 1
ATOM 1324 C C . ASP A 1 175 ? -34.469 41.881 9.004 1.00 72.40 1111 ASP A C 1
ATOM 1325 O O . ASP A 1 175 ? -33.329 42.106 8.581 1.00 77.31 1111 ASP A O 1
ATOM 1330 N N . ARG A 1 176 ? -34.863 42.215 10.233 1.00 70.87 1112 ARG A N 1
ATOM 1331 C CA . ARG A 1 176 ? -34.043 42.940 11.202 1.00 64.69 1112 ARG A CA 1
ATOM 1332 C C . ARG A 1 176 ? -33.598 44.293 10.662 1.00 69.31 1112 ARG A C 1
ATOM 1333 O O . ARG A 1 176 ? -32.630 44.882 11.155 1.00 80.21 1112 ARG A O 1
ATOM 1341 N N . THR A 1 177 ? -34.296 44.791 9.647 1.00 61.79 1113 THR A N 1
ATOM 1342 C CA . THR A 1 177 ? -34.161 46.168 9.213 1.00 59.84 1113 THR A CA 1
ATOM 1343 C C . THR A 1 177 ? -35.176 47.021 9.958 1.00 55.46 1113 THR A C 1
ATOM 1344 O O . THR A 1 177 ? -36.317 46.603 10.176 1.00 54.23 1113 THR A O 1
ATOM 1348 N N . VAL A 1 178 ? -34.761 48.216 10.339 1.00 50.02 1114 VAL A N 1
ATOM 1349 C CA . VAL A 1 178 ? -35.579 49.098 11.160 1.00 47.14 1114 VAL A CA 1
ATOM 1350 C C . VAL A 1 178 ? -36.185 50.189 10.286 1.00 51.56 1114 VAL A C 1
ATOM 1351 O O . VAL A 1 178 ? -35.605 50.600 9.274 1.00 58.81 1114 VAL A O 1
ATOM 1355 N N . LYS A 1 179 ? -37.372 50.657 10.680 1.00 51.59 1115 LYS A N 1
ATOM 1356 C CA . LYS A 1 179 ? -38.121 51.661 9.932 1.00 49.48 1115 LYS A CA 1
ATOM 1357 C C . LYS A 1 179 ? -38.717 52.684 10.894 1.00 59.81 1115 LYS A C 1
ATOM 1358 O O . LYS A 1 179 ? -38.881 52.422 12.088 1.00 62.29 1115 LYS A O 1
ATOM 1364 N N . ILE A 1 180 ? -39.043 53.860 10.352 1.00 60.19 1116 ILE A N 1
ATOM 1365 C CA . ILE A 1 180 ? -39.685 54.931 11.116 1.00 63.79 1116 ILE A CA 1
ATOM 1366 C C . ILE A 1 180 ? -41.176 54.634 11.250 1.00 72.95 1116 ILE A C 1
ATOM 1367 O O . ILE A 1 180 ? -41.847 54.313 10.262 1.00 67.91 1116 ILE A O 1
ATOM 1372 N N . GLY A 1 181 ? -41.703 54.743 12.470 1.00 105.91 1117 GLY A N 1
ATOM 1373 C CA . GLY A 1 181 ? -43.013 54.187 12.760 1.00 105.14 1117 GLY A CA 1
ATOM 1374 C C . GLY A 1 181 ? -44.179 55.136 12.968 1.00 102.72 1117 GLY A C 1
ATOM 1375 O O . GLY A 1 181 ? -45.230 54.964 12.343 1.00 110.27 1117 GLY A O 1
ATOM 1376 N N . ASP A 1 182 ? -44.027 56.126 13.843 1.00 66.57 1118 ASP A N 1
ATOM 1377 C CA . ASP A 1 182 ? -45.137 56.969 14.272 1.00 71.68 1118 ASP A CA 1
ATOM 1378 C C . ASP A 1 182 ? -45.007 58.361 13.676 1.00 69.35 1118 ASP A C 1
ATOM 1379 O O . ASP A 1 182 ? -43.946 58.987 13.769 1.00 67.56 1118 ASP A O 1
ATOM 1384 N N . PHE A 1 183 ? -46.095 58.846 13.076 1.00 76.45 1119 PHE A N 1
ATOM 1385 C CA . PHE A 1 183 ? -46.142 60.191 12.519 1.00 64.71 1119 PHE A CA 1
ATOM 1386 C C . PHE A 1 183 ? -47.320 60.973 13.080 1.00 67.81 1119 PHE A C 1
ATOM 1387 O O . PHE A 1 183 ? -47.918 61.795 12.381 1.00 69.65 1119 PHE A O 1
ATOM 1395 N N . GLY A 1 184 ? -47.654 60.735 14.348 1.00 89.84 1120 GLY A N 1
ATOM 1396 C CA . GLY A 1 184 ? -48.738 61.456 14.988 1.00 101.63 1120 GLY A CA 1
ATOM 1397 C C . GLY A 1 184 ? -48.431 62.914 15.243 1.00 95.92 1120 GLY A C 1
ATOM 1398 O O . GLY A 1 184 ? -49.359 63.722 15.361 1.00 95.61 1120 GLY A O 1
ATOM 1399 N N . LEU A 1 185 ? -47.147 63.265 15.331 1.00 72.97 1121 LEU A N 1
ATOM 1400 C CA . LEU A 1 185 ? -46.713 64.617 15.648 1.00 77.16 1121 LEU A CA 1
ATOM 1401 C C . LEU A 1 185 ? -45.973 65.278 14.494 1.00 70.14 1121 LEU A C 1
ATOM 1402 O O . LEU A 1 185 ? -45.451 66.384 14.657 1.00 75.99 1121 LEU A O 1
ATOM 1407 N N . THR A 1 186 ? -45.938 64.644 13.327 1.00 60.24 1122 THR A N 1
ATOM 1408 C CA . THR A 1 186 ? -45.175 65.162 12.202 1.00 58.87 1122 THR A CA 1
ATOM 1409 C C . THR A 1 186 ? -45.886 66.353 11.567 1.00 75.08 1122 THR A C 1
ATOM 1410 O O . THR A 1 186 ? -47.079 66.276 11.255 1.00 79.33 1122 THR A O 1
ATOM 1414 N N . ARG A 1 187 ? -45.155 67.449 11.374 1.00 79.54 1123 ARG A N 1
ATOM 1415 C CA . ARG A 1 187 ? -45.666 68.651 10.719 1.00 79.02 1123 ARG A CA 1
ATOM 1416 C C . ARG A 1 187 ? -44.831 68.973 9.480 1.00 80.83 1123 ARG A C 1
ATOM 1417 O O . ARG A 1 187 ? -43.923 68.231 9.102 1.00 87.07 1123 ARG A O 1
ATOM 1425 N N . GLN A 1 188 ? -45.142 70.108 8.857 1.00 86.86 1124 GLN A N 1
ATOM 1426 C CA . GLN A 1 188 ? -44.461 70.545 7.647 1.00 92.07 1124 GLN A CA 1
ATOM 1427 C C . GLN A 1 188 ? -43.167 71.277 8.000 1.00 105.98 1124 GLN A C 1
ATOM 1428 O O . GLN A 1 188 ? -42.870 71.545 9.167 1.00 110.86 1124 GLN A O 1
ATOM 1434 N N . ALA A 1 189 ? -42.396 71.612 6.969 1.00 137.45 1125 ALA A N 1
ATOM 1435 C CA . ALA A 1 189 ? -41.114 72.275 7.148 1.00 139.07 1125 ALA A CA 1
ATOM 1436 C C . ALA A 1 189 ? -41.285 73.790 7.220 1.00 129.99 1125 ALA A C 1
ATOM 1437 O O . ALA A 1 189 ? -42.306 74.348 6.812 1.00 133.92 1125 ALA A O 1
ATOM 1439 N N . ALA A 1 190 ? -40.259 74.452 7.744 1.00 108.32 1126 ALA A N 1
ATOM 1440 C CA . ALA A 1 190 ? -40.273 75.902 7.891 1.00 114.60 1126 ALA A CA 1
ATOM 1441 C C . ALA A 1 190 ? -39.520 76.565 6.745 1.00 117.38 1126 ALA A C 1
ATOM 1442 O O . ALA A 1 190 ? -38.322 76.346 6.573 1.00 110.56 1126 ALA A O 1
ATOM 1444 N N . LEU A 1 206 ? -46.107 65.349 25.406 1.00 93.30 1142 LEU A N 1
ATOM 1445 C CA . LEU A 1 206 ? -44.955 65.944 24.734 1.00 96.07 1142 LEU A CA 1
ATOM 1446 C C . LEU A 1 206 ? -43.660 65.238 25.147 1.00 107.17 1142 LEU A C 1
ATOM 1447 O O . LEU A 1 206 ? -43.429 65.010 26.334 1.00 119.99 1142 LEU A O 1
ATOM 1452 N N . PRO A 1 207 ? -42.820 64.884 24.161 1.00 101.97 1143 PRO A N 1
ATOM 1453 C CA . PRO A 1 207 ? -41.507 64.237 24.415 1.00 86.23 1143 PRO A CA 1
ATOM 1454 C C . PRO A 1 207 ? -40.370 65.227 24.678 1.00 83.93 1143 PRO A C 1
ATOM 1455 O O . PRO A 1 207 ? -39.503 65.488 23.841 1.00 88.10 1143 PRO A O 1
ATOM 1459 N N . ILE A 1 208 ? -40.365 65.796 25.885 1.00 75.22 1144 ILE A N 1
ATOM 1460 C CA . ILE A 1 208 ? -39.424 66.869 26.203 1.00 76.30 1144 ILE A CA 1
ATOM 1461 C C . ILE A 1 208 ? -37.984 66.362 26.219 1.00 75.22 1144 ILE A C 1
ATOM 1462 O O . ILE A 1 208 ? -37.063 67.064 25.785 1.00 77.00 1144 ILE A O 1
ATOM 1467 N N . ARG A 1 209 ? -37.762 65.136 26.697 1.00 69.98 1145 ARG A N 1
ATOM 1468 C CA . ARG A 1 209 ? -36.403 64.606 26.769 1.00 67.96 1145 ARG A CA 1
ATOM 1469 C C . ARG A 1 209 ? -35.767 64.406 25.396 1.00 72.35 1145 ARG A C 1
ATOM 1470 O O . ARG A 1 209 ? -34.536 64.411 25.294 1.00 64.86 1145 ARG A O 1
ATOM 1478 N N . TRP A 1 210 ? -36.572 64.230 24.346 1.00 76.50 1146 TRP A N 1
ATOM 1479 C CA . TRP A 1 210 ? -36.091 64.098 22.975 1.00 74.08 1146 TRP A CA 1
ATOM 1480 C C . TRP A 1 210 ? -36.212 65.397 22.183 1.00 75.68 1146 TRP A C 1
ATOM 1481 O O . TRP A 1 210 ? -36.383 65.362 20.961 1.00 73.65 1146 TRP A O 1
ATOM 1492 N N . MET A 1 211 ? -36.138 66.545 22.850 1.00 74.94 1147 MET A N 1
ATOM 1493 C CA . MET A 1 211 ? -36.343 67.832 22.197 1.00 80.63 1147 MET A CA 1
ATOM 1494 C C . MET A 1 211 ? -35.221 68.793 22.555 1.00 78.11 1147 MET A C 1
ATOM 1495 O O . MET A 1 211 ? -34.851 68.918 23.727 1.00 73.81 1147 MET A O 1
ATOM 1500 N N . SER A 1 212 ? -34.682 69.460 21.540 1.00 75.39 1148 SER A N 1
ATOM 1501 C CA . SER A 1 212 ? -33.631 70.431 21.770 1.00 73.20 1148 SER A CA 1
ATOM 1502 C C . SER A 1 212 ? -34.187 71.641 22.522 1.00 82.84 1148 SER A C 1
ATOM 1503 O O . SER A 1 212 ? -35.383 71.936 22.442 1.00 87.55 1148 SER A O 1
ATOM 1506 N N . PRO A 1 213 ? -33.335 72.358 23.259 1.00 86.21 1149 PRO A N 1
ATOM 1507 C CA . PRO A 1 213 ? -33.824 73.511 24.039 1.00 95.63 1149 PRO A CA 1
ATOM 1508 C C . PRO A 1 213 ? -34.404 74.632 23.193 1.00 97.21 1149 PRO A C 1
ATOM 1509 O O . PRO A 1 213 ? -35.280 75.366 23.671 1.00 85.34 1149 PRO A O 1
ATOM 1513 N N . GLU A 1 214 ? -33.953 74.787 21.947 1.00 91.71 1150 GLU A N 1
ATOM 1514 C CA . GLU A 1 214 ? -34.558 75.770 21.060 1.00 81.82 1150 GLU A CA 1
ATOM 1515 C C . GLU A 1 214 ? -35.979 75.393 20.672 1.00 87.89 1150 GLU A C 1
ATOM 1516 O O . GLU A 1 214 ? -36.704 76.236 20.134 1.00 80.38 1150 GLU A O 1
ATOM 1522 N N . ALA A 1 215 ? -36.389 74.153 20.934 1.00 96.57 1151 ALA A N 1
ATOM 1523 C CA . ALA A 1 215 ? -37.752 73.711 20.689 1.00 86.00 1151 ALA A CA 1
ATOM 1524 C C . ALA A 1 215 ? -38.592 73.648 21.955 1.00 82.16 1151 ALA A C 1
ATOM 1525 O O . ALA A 1 215 ? -39.822 73.596 21.860 1.00 84.73 1151 ALA A O 1
ATOM 1527 N N . VAL A 1 216 ? -37.962 73.651 23.130 1.00 84.25 1152 VAL A N 1
ATOM 1528 C CA . VAL A 1 216 ? -38.709 73.558 24.382 1.00 85.38 1152 VAL A CA 1
ATOM 1529 C C . VAL A 1 216 ? -39.225 74.926 24.809 1.00 105.58 1152 VAL A C 1
ATOM 1530 O O . VAL A 1 216 ? -40.436 75.142 24.935 1.00 123.58 1152 VAL A O 1
ATOM 1534 N N . GLN A 1 217 ? -38.313 75.872 25.040 1.00 111.25 1153 GLN A N 1
ATOM 1535 C CA . GLN A 1 217 ? -38.711 77.197 25.496 1.00 119.80 1153 GLN A CA 1
ATOM 1536 C C . GLN A 1 217 ? -39.237 78.071 24.370 1.00 120.57 1153 GLN A C 1
ATOM 1537 O O . GLN A 1 217 ? -39.875 79.094 24.642 1.00 128.25 1153 GLN A O 1
ATOM 1543 N N . PHE A 1 218 ? -38.986 77.700 23.118 1.00 89.86 1154 PHE A N 1
ATOM 1544 C CA . PHE A 1 218 ? -39.366 78.534 21.993 1.00 90.47 1154 PHE A CA 1
ATOM 1545 C C . PHE A 1 218 ? -40.403 77.905 21.080 1.00 96.91 1154 PHE A C 1
ATOM 1546 O O . PHE A 1 218 ? -41.010 78.628 20.283 1.00 103.77 1154 PHE A O 1
ATOM 1554 N N . GLY A 1 219 ? -40.614 76.594 21.158 1.00 90.58 1155 GLY A N 1
ATOM 1555 C CA . GLY A 1 219 ? -41.625 75.957 20.343 1.00 90.91 1155 GLY A CA 1
ATOM 1556 C C . GLY A 1 219 ? -41.345 75.936 18.861 1.00 88.74 1155 GLY A C 1
ATOM 1557 O O . GLY A 1 219 ? -42.259 75.654 18.080 1.00 75.94 1155 GLY A O 1
ATOM 1558 N N . VAL A 1 220 ? -40.116 76.223 18.443 1.00 90.21 1156 VAL A N 1
ATOM 1559 C CA . VAL A 1 220 ? -39.750 76.180 17.034 1.00 94.28 1156 VAL A CA 1
ATOM 1560 C C . VAL A 1 220 ? -39.003 74.881 16.776 1.00 82.07 1156 VAL A C 1
ATOM 1561 O O . VAL A 1 220 ? -38.183 74.438 17.592 1.00 80.26 1156 VAL A O 1
ATOM 1565 N N . PHE A 1 221 ? -39.306 74.257 15.646 1.00 77.79 1157 PHE A N 1
ATOM 1566 C CA . PHE A 1 221 ? -38.721 72.985 15.265 1.00 81.14 1157 PHE A CA 1
ATOM 1567 C C . PHE A 1 221 ? -37.978 73.144 13.949 1.00 77.97 1157 PHE A C 1
ATOM 1568 O O . PHE A 1 221 ? -38.356 73.951 13.095 1.00 86.65 1157 PHE A O 1
ATOM 1576 N N . SER A 1 222 ? -36.915 72.366 13.797 1.00 77.12 1158 SER A N 1
ATOM 1577 C CA . SER A 1 222 ? -36.087 72.431 12.608 1.00 83.28 1158 SER A CA 1
ATOM 1578 C C . SER A 1 222 ? -35.422 71.078 12.414 1.00 80.04 1158 SER A C 1
ATOM 1579 O O . SER A 1 222 ? -35.643 70.136 13.181 1.00 84.52 1158 SER A O 1
ATOM 1582 N N . ILE A 1 223 ? -34.601 70.988 11.371 1.00 71.94 1159 ILE A N 1
ATOM 1583 C CA . ILE A 1 223 ? -33.825 69.777 11.153 1.00 63.64 1159 ILE A CA 1
ATOM 1584 C C . ILE A 1 223 ? -32.902 69.535 12.339 1.00 71.52 1159 ILE A C 1
ATOM 1585 O O . ILE A 1 223 ? -32.709 68.394 12.773 1.00 73.94 1159 ILE A O 1
ATOM 1590 N N . GLN A 1 224 ? -32.335 70.612 12.893 1.00 73.50 1160 GLN A N 1
ATOM 1591 C CA . GLN A 1 224 ? -31.422 70.486 14.026 1.00 78.65 1160 GLN A CA 1
ATOM 1592 C C . GLN A 1 224 ? -32.124 69.961 15.276 1.00 74.42 1160 GLN A C 1
ATOM 1593 O O . GLN A 1 224 ? -31.498 69.274 16.091 1.00 77.87 1160 GLN A O 1
ATOM 1599 N N . SER A 1 225 ? -33.407 70.279 15.456 1.00 85.58 1161 SER A N 1
ATOM 1600 C CA . SER A 1 225 ? -34.145 69.719 16.584 1.00 83.64 1161 SER A CA 1
ATOM 1601 C C . SER A 1 225 ? -34.348 68.220 16.407 1.00 79.21 1161 SER A C 1
ATOM 1602 O O . SER A 1 225 ? -34.299 67.458 17.380 1.00 77.35 1161 SER A O 1
ATOM 1605 N N . ASP A 1 226 ? -34.581 67.781 15.167 1.00 69.10 1162 ASP A N 1
ATOM 1606 C CA . ASP A 1 226 ? -34.676 66.353 14.889 1.00 67.29 1162 ASP A CA 1
ATOM 1607 C C . ASP A 1 226 ? -33.327 65.660 15.039 1.00 66.96 1162 ASP A C 1
ATOM 1608 O O . ASP A 1 226 ? -33.275 64.484 15.414 1.00 74.33 1162 ASP A O 1
ATOM 1613 N N . ILE A 1 227 ? -32.232 66.365 14.749 1.00 62.06 1163 ILE A N 1
ATOM 1614 C CA . ILE A 1 227 ? -30.905 65.798 14.964 1.00 59.07 1163 ILE A CA 1
ATOM 1615 C C . ILE A 1 227 ? -30.622 65.647 16.453 1.00 61.50 1163 ILE A C 1
ATOM 1616 O O . ILE A 1 227 ? -29.961 64.690 16.875 1.00 67.29 1163 ILE A O 1
ATOM 1621 N N . TRP A 1 228 ? -31.117 66.578 17.270 1.00 58.78 1164 TRP A N 1
ATOM 1622 C CA . TRP A 1 228 ? -30.997 66.443 18.718 1.00 59.01 1164 TRP A CA 1
ATOM 1623 C C . TRP A 1 228 ? -31.686 65.175 19.208 1.00 67.61 1164 TRP A C 1
ATOM 1624 O O . TRP A 1 228 ? -31.114 64.403 19.986 1.00 66.58 1164 TRP A O 1
ATOM 1635 N N . SER A 1 229 ? -32.923 64.943 18.761 1.00 67.78 1165 SER A N 1
ATOM 1636 C CA . SER A 1 229 ? -33.636 63.730 19.147 1.00 63.14 1165 SER A CA 1
ATOM 1637 C C . SER A 1 229 ? -32.968 62.481 18.590 1.00 60.63 1165 SER A C 1
ATOM 1638 O O . SER A 1 229 ? -33.057 61.409 19.199 1.00 65.15 1165 SER A O 1
ATOM 1641 N N . PHE A 1 230 ? -32.303 62.596 17.439 1.00 59.70 1166 PHE A N 1
ATOM 1642 C CA . PHE A 1 230 ? -31.590 61.450 16.890 1.00 57.34 1166 PHE A CA 1
ATOM 1643 C C . PHE A 1 230 ? -30.392 61.093 17.760 1.00 59.67 1166 PHE A C 1
ATOM 1644 O O . PHE A 1 230 ? -30.124 59.910 18.004 1.00 58.05 1166 PHE A O 1
ATOM 1652 N N . GLY A 1 231 ? -29.658 62.102 18.234 1.00 56.72 1167 GLY A N 1
ATOM 1653 C CA . GLY A 1 231 ? -28.566 61.838 19.156 1.00 53.02 1167 GLY A CA 1
ATOM 1654 C C . GLY A 1 231 ? -29.046 61.256 20.472 1.00 56.41 1167 GLY A C 1
ATOM 1655 O O . GLY A 1 231 ? -28.378 60.404 21.065 1.00 58.98 1167 GLY A O 1
ATOM 1656 N N . ILE A 1 232 ? -30.217 61.697 20.941 1.00 53.54 1168 ILE A N 1
ATOM 1657 C CA . ILE A 1 232 ? -30.808 61.111 22.142 1.00 49.67 1168 ILE A CA 1
ATOM 1658 C C . ILE A 1 232 ? -31.176 59.655 21.892 1.00 54.39 1168 ILE A C 1
ATOM 1659 O O . ILE A 1 232 ? -30.997 58.793 22.761 1.00 62.26 1168 ILE A O 1
ATOM 1664 N N . THR A 1 233 ? -31.688 59.357 20.697 1.00 61.79 1169 THR A N 1
ATOM 1665 C CA . THR A 1 233 ? -31.988 57.973 20.350 1.00 48.01 1169 THR A CA 1
ATOM 1666 C C . THR A 1 233 ? -30.720 57.131 20.336 1.00 54.44 1169 THR A C 1
ATOM 1667 O O . THR A 1 233 ? -30.730 55.971 20.764 1.00 58.77 1169 THR A O 1
ATOM 1671 N N . LEU A 1 234 ? -29.612 57.703 19.856 1.00 55.03 1170 LEU A N 1
ATOM 1672 C CA . LEU A 1 234 ? -28.348 56.975 19.858 1.00 51.28 1170 LEU A CA 1
ATOM 1673 C C . LEU A 1 234 ? -27.892 56.668 21.280 1.00 50.58 1170 LEU A C 1
ATOM 1674 O O . LEU A 1 234 ? -27.387 55.573 21.552 1.00 50.09 1170 LEU A O 1
ATOM 1679 N N . TYR A 1 235 ? -28.046 57.628 22.199 1.00 47.22 1171 TYR A N 1
ATOM 1680 C CA . TYR A 1 235 ? -27.771 57.345 23.605 1.00 48.89 1171 TYR A CA 1
ATOM 1681 C C . TYR A 1 235 ? -28.730 56.288 24.136 1.00 51.58 1171 TYR A C 1
ATOM 1682 O O . TYR A 1 235 ? -28.348 55.443 24.954 1.00 60.51 1171 TYR A O 1
ATOM 1691 N N . GLU A 1 236 ? -29.985 56.327 23.681 1.00 51.72 1172 GLU A N 1
ATOM 1692 C CA . GLU A 1 236 ? -30.964 55.327 24.091 1.00 51.24 1172 GLU A CA 1
ATOM 1693 C C . GLU A 1 236 ? -30.622 53.948 23.549 1.00 51.19 1172 GLU A C 1
ATOM 1694 O O . GLU A 1 236 ? -31.017 52.936 24.140 1.00 57.67 1172 GLU A O 1
ATOM 1700 N N . ILE A 1 237 ? -29.902 53.884 22.435 1.00 57.72 1173 ILE A N 1
ATOM 1701 C CA . ILE A 1 237 ? -29.578 52.606 21.811 1.00 47.92 1173 ILE A CA 1
ATOM 1702 C C . ILE A 1 237 ? -28.325 51.996 22.420 1.00 46.70 1173 ILE A C 1
ATOM 1703 O O . ILE A 1 237 ? -28.309 50.817 22.782 1.00 43.81 1173 ILE A O 1
ATOM 1708 N N . ILE A 1 238 ? -27.257 52.790 22.549 1.00 43.21 1174 ILE A N 1
ATOM 1709 C CA . ILE A 1 238 ? -26.008 52.274 23.095 1.00 44.05 1174 ILE A CA 1
ATOM 1710 C C . ILE A 1 238 ? -26.150 51.864 24.559 1.00 52.06 1174 ILE A C 1
ATOM 1711 O O . ILE A 1 238 ? -25.329 51.088 25.062 1.00 58.47 1174 ILE A O 1
ATOM 1716 N N . THR A 1 239 ? -27.163 52.372 25.262 1.00 50.93 1175 THR A N 1
ATOM 1717 C CA . THR A 1 239 ? -27.472 51.952 26.624 1.00 46.72 1175 THR A CA 1
ATOM 1718 C C . THR A 1 239 ? -28.558 50.887 26.676 1.00 54.31 1175 THR A C 1
ATOM 1719 O O . THR A 1 239 ? -28.926 50.451 27.771 1.00 56.12 1175 THR A O 1
ATOM 1723 N N . PHE A 1 240 ? -29.090 50.483 25.519 1.00 60.28 1176 PHE A N 1
ATOM 1724 C CA . PHE A 1 240 ? -30.116 49.445 25.407 1.00 52.10 1176 PHE A CA 1
ATOM 1725 C C . PHE A 1 240 ? -31.408 49.831 26.125 1.00 50.11 1176 PHE A C 1
ATOM 1726 O O . PHE A 1 240 ? -32.094 48.979 26.697 1.00 47.84 1176 PHE A O 1
ATOM 1734 N N . GLY A 1 241 ? -31.742 51.120 26.103 1.00 55.37 1177 GLY A N 1
ATOM 1735 C CA . GLY A 1 241 ? -33.085 51.560 26.427 1.00 60.18 1177 GLY A CA 1
ATOM 1736 C C . GLY A 1 241 ? -33.277 52.315 27.725 1.00 69.03 1177 GLY A C 1
ATOM 1737 O O . GLY A 1 241 ? -34.368 52.282 28.301 1.00 69.48 1177 GLY A O 1
ATOM 1738 N N . VAL A 1 242 ? -32.246 53.004 28.209 1.00 71.49 1178 VAL A N 1
ATOM 1739 C CA . VAL A 1 242 ? -32.403 53.718 29.466 1.00 73.93 1178 VAL A CA 1
ATOM 1740 C C . VAL A 1 242 ? -33.251 54.965 29.228 1.00 87.51 1178 VAL A C 1
ATOM 1741 O O . VAL A 1 242 ? -33.295 55.519 28.121 1.00 82.78 1178 VAL A O 1
ATOM 1745 N N . PHE A 1 243 ? -33.933 55.410 30.274 1.00 99.56 1179 PHE A N 1
ATOM 1746 C CA . PHE A 1 243 ? -34.788 56.586 30.183 1.00 103.46 1179 PHE A CA 1
ATOM 1747 C C . PHE A 1 243 ? -33.922 57.842 30.237 1.00 104.63 1179 PHE A C 1
ATOM 1748 O O . PHE A 1 243 ? -33.177 58.024 31.207 1.00 106.61 1179 PHE A O 1
ATOM 1756 N N . PRO A 1 244 ? -33.961 58.706 29.217 1.00 86.77 1180 PRO A N 1
ATOM 1757 C CA . PRO A 1 244 ? -32.996 59.814 29.142 1.00 78.00 1180 PRO A CA 1
ATOM 1758 C C . PRO A 1 244 ? -33.062 60.719 30.361 1.00 84.35 1180 PRO A C 1
ATOM 1759 O O . PRO A 1 244 ? -34.144 61.082 30.830 1.00 88.82 1180 PRO A O 1
ATOM 1763 N N . TYR A 1 245 ? -31.882 61.101 30.856 1.00 78.13 1181 TYR A N 1
ATOM 1764 C CA . TYR A 1 245 ? -31.749 61.851 32.105 1.00 88.62 1181 TYR A CA 1
ATOM 1765 C C . TYR A 1 245 ? -32.457 61.124 33.248 1.00 91.82 1181 TYR A C 1
ATOM 1766 O O . TYR A 1 245 ? -33.265 61.704 33.977 1.00 88.64 1181 TYR A O 1
ATOM 1775 N N . ASN A 1 246 ? -32.145 59.837 33.400 1.00 86.63 1182 ASN A N 1
ATOM 1776 C CA . ASN A 1 246 ? -32.808 59.025 34.414 1.00 95.08 1182 ASN A CA 1
ATOM 1777 C C . ASN A 1 246 ? -32.446 59.523 35.807 1.00 101.96 1182 ASN A C 1
ATOM 1778 O O . ASN A 1 246 ? -31.267 59.677 36.142 1.00 88.06 1182 ASN A O 1
ATOM 1783 N N . GLY A 1 247 ? -33.470 59.777 36.620 1.00 116.95 1183 GLY A N 1
ATOM 1784 C CA . GLY A 1 247 ? -33.295 60.334 37.943 1.00 121.35 1183 GLY A CA 1
ATOM 1785 C C . GLY A 1 247 ? -33.666 61.796 38.066 1.00 121.52 1183 GLY A C 1
ATOM 1786 O O . GLY A 1 247 ? -33.690 62.322 39.186 1.00 119.83 1183 GLY A O 1
ATOM 1787 N N . LEU A 1 248 ? -33.949 62.466 36.955 1.00 105.88 1184 LEU A N 1
ATOM 1788 C CA . LEU A 1 248 ? -34.318 63.873 36.953 1.00 105.57 1184 LEU A CA 1
ATOM 1789 C C . LEU A 1 248 ? -35.760 64.009 36.495 1.00 104.78 1184 LEU A C 1
ATOM 1790 O O . LEU A 1 248 ? -36.133 63.486 35.439 1.00 99.89 1184 LEU A O 1
ATOM 1795 N N . GLY A 1 249 ? -36.563 64.712 37.289 1.00 108.11 1185 GLY A N 1
ATOM 1796 C CA . GLY A 1 249 ? -37.938 64.946 36.914 1.00 123.67 1185 GLY A CA 1
ATOM 1797 C C . GLY A 1 249 ? -38.046 65.833 35.691 1.00 130.25 1185 GLY A C 1
ATOM 1798 O O . GLY A 1 249 ? -37.100 66.508 35.283 1.00 124.78 1185 GLY A O 1
ATOM 1799 N N . ASP A 1 250 ? -39.239 65.831 35.099 1.00 159.45 1186 ASP A N 1
ATOM 1800 C CA . ASP A 1 250 ? -39.489 66.623 33.902 1.00 158.56 1186 ASP A CA 1
ATOM 1801 C C . ASP A 1 250 ? -39.415 68.125 34.154 1.00 163.37 1186 ASP A C 1
ATOM 1802 O O . ASP A 1 250 ? -39.384 68.892 33.185 1.00 168.90 1186 ASP A O 1
ATOM 1807 N N . VAL A 1 251 ? -39.377 68.556 35.416 1.00 142.24 1187 VAL A N 1
ATOM 1808 C CA . VAL A 1 251 ? -39.336 69.974 35.757 1.00 141.23 1187 VAL A CA 1
ATOM 1809 C C . VAL A 1 251 ? -37.893 70.408 35.985 1.00 135.09 1187 VAL A C 1
ATOM 1810 O O . VAL A 1 251 ? -37.549 71.581 35.796 1.00 127.03 1187 VAL A O 1
ATOM 1814 N N . GLU A 1 252 ? -37.037 69.468 36.389 1.00 129.85 1188 GLU A N 1
ATOM 1815 C CA . GLU A 1 252 ? -35.627 69.786 36.585 1.00 119.76 1188 GLU A CA 1
ATOM 1816 C C . GLU A 1 252 ? -34.852 69.831 35.275 1.00 116.69 1188 GLU A C 1
ATOM 1817 O O . GLU A 1 252 ? -33.771 70.427 35.229 1.00 114.42 1188 GLU A O 1
ATOM 1823 N N . VAL A 1 253 ? -35.378 69.222 34.215 1.00 117.16 1189 VAL A N 1
ATOM 1824 C CA . VAL A 1 253 ? -34.656 69.155 32.950 1.00 105.62 1189 VAL A CA 1
ATOM 1825 C C . VAL A 1 253 ? -34.879 70.387 32.076 1.00 113.61 1189 VAL A C 1
ATOM 1826 O O . VAL A 1 253 ? -34.003 70.744 31.282 1.00 112.97 1189 VAL A O 1
ATOM 1830 N N . VAL A 1 254 ? -36.033 71.049 32.198 1.00 119.17 1190 VAL A N 1
ATOM 1831 C CA . VAL A 1 254 ? -36.293 72.229 31.382 1.00 119.27 1190 VAL A CA 1
ATOM 1832 C C . VAL A 1 254 ? -35.397 73.393 31.776 1.00 112.88 1190 VAL A C 1
ATOM 1833 O O . VAL A 1 254 ? -35.188 74.310 30.973 1.00 107.61 1190 VAL A O 1
ATOM 1837 N N . GLU A 1 255 ? -34.856 73.376 32.992 1.00 135.38 1191 GLU A N 1
ATOM 1838 C CA . GLU A 1 255 ? -33.949 74.414 33.458 1.00 156.84 1191 GLU A CA 1
ATOM 1839 C C . GLU A 1 255 ? -32.483 74.030 33.323 1.00 160.42 1191 GLU A C 1
ATOM 1840 O O . GLU A 1 255 ? -31.627 74.920 33.278 1.00 163.69 1191 GLU A O 1
ATOM 1846 N N . ARG A 1 256 ? -32.175 72.734 33.262 1.00 127.32 1192 ARG A N 1
ATOM 1847 C CA . ARG A 1 256 ? -30.793 72.273 33.237 1.00 124.33 1192 ARG A CA 1
ATOM 1848 C C . ARG A 1 256 ? -30.218 72.208 31.829 1.00 122.51 1192 ARG A C 1
ATOM 1849 O O . ARG A 1 256 ? -29.001 72.346 31.659 1.00 136.58 1192 ARG A O 1
ATOM 1857 N N . VAL A 1 257 ? -31.058 72.005 30.811 1.00 112.27 1193 VAL A N 1
ATOM 1858 C CA . VAL A 1 257 ? -30.563 71.882 29.442 1.00 103.23 1193 VAL A CA 1
ATOM 1859 C C . VAL A 1 257 ? -30.387 73.225 28.748 1.00 114.38 1193 VAL A C 1
ATOM 1860 O O . VAL A 1 257 ? -29.736 73.283 27.693 1.00 112.41 1193 VAL A O 1
ATOM 1864 N N . LYS A 1 258 ? -30.948 74.304 29.296 1.00 115.50 1194 LYS A N 1
ATOM 1865 C CA . LYS A 1 258 ? -30.826 75.616 28.669 1.00 117.76 1194 LYS A CA 1
ATOM 1866 C C . LYS A 1 258 ? -29.474 76.255 28.955 1.00 134.30 1194 LYS A C 1
ATOM 1867 O O . LYS A 1 258 ? -28.881 76.886 28.073 1.00 125.50 1194 LYS A O 1
ATOM 1873 N N . ARG A 1 259 ? -28.978 76.095 30.180 1.00 184.82 1195 ARG A N 1
ATOM 1874 C CA . ARG A 1 259 ? -27.766 76.740 30.660 1.00 187.69 1195 ARG A CA 1
ATOM 1875 C C . ARG A 1 259 ? -26.513 75.910 30.403 1.00 183.25 1195 ARG A C 1
ATOM 1876 O O . ARG A 1 259 ? -25.487 76.133 31.058 1.00 186.64 1195 ARG A O 1
ATOM 1884 N N . MET A 1 260 ? -26.573 74.992 29.437 1.00 148.51 1196 MET A N 1
ATOM 1885 C CA . MET A 1 260 ? -25.507 74.061 29.083 1.00 147.83 1196 MET A CA 1
ATOM 1886 C C . MET A 1 260 ? -24.821 73.523 30.338 1.00 157.96 1196 MET A C 1
ATOM 1887 O O . MET A 1 260 ? -23.688 73.897 30.657 1.00 155.87 1196 MET A O 1
ATOM 1892 N N . GLU A 1 261 ? -25.540 72.683 31.084 1.00 158.24 1197 GLU A N 1
ATOM 1893 C CA . GLU A 1 261 ? -24.983 71.846 32.141 1.00 152.57 1197 GLU A CA 1
ATOM 1894 C C . GLU A 1 261 ? -25.282 70.394 31.812 1.00 150.72 1197 GLU A C 1
ATOM 1895 O O . GLU A 1 261 ? -26.447 70.025 31.624 1.00 141.69 1197 GLU A O 1
ATOM 1901 N N . PHE A 1 262 ? -24.229 69.579 31.742 1.00 145.94 1198 PHE A N 1
ATOM 1902 C CA . PHE A 1 262 ? -24.357 68.142 31.539 1.00 139.07 1198 PHE A CA 1
ATOM 1903 C C . PHE A 1 262 ? -25.119 67.798 30.268 1.00 141.91 1198 PHE A C 1
ATOM 1904 O O . PHE A 1 262 ? -26.339 67.602 30.301 1.00 135.36 1198 PHE A O 1
ATOM 1912 N N . SER A 1 263 ? -24.409 67.727 29.146 1.00 126.61 1199 SER A N 1
ATOM 1913 C CA . SER A 1 263 ? -24.968 67.090 27.966 1.00 110.97 1199 SER A CA 1
ATOM 1914 C C . SER A 1 263 ? -25.255 65.623 28.274 1.00 106.56 1199 SER A C 1
ATOM 1915 O O . SER A 1 263 ? -24.745 65.055 29.244 1.00 111.62 1199 SER A O 1
ATOM 1918 N N . ILE A 1 264 ? -26.089 65.008 27.434 1.00 95.15 1200 ILE A N 1
ATOM 1919 C CA . ILE A 1 264 ? -26.530 63.640 27.684 1.00 86.04 1200 ILE A CA 1
ATOM 1920 C C . ILE A 1 264 ? -25.353 62.675 27.800 1.00 93.25 1200 ILE A C 1
ATOM 1921 O O . ILE A 1 264 ? -25.503 61.579 28.352 1.00 99.11 1200 ILE A O 1
ATOM 1926 N N . THR A 1 265 ? -24.172 63.067 27.312 1.00 105.65 1201 THR A N 1
ATOM 1927 C CA . THR A 1 265 ? -23.002 62.198 27.350 1.00 102.56 1201 THR A CA 1
ATOM 1928 C C . THR A 1 265 ? -22.532 61.910 28.770 1.00 103.42 1201 THR A C 1
ATOM 1929 O O . THR A 1 265 ? -21.887 60.881 29.000 1.00 105.61 1201 THR A O 1
ATOM 1933 N N . GLU A 1 266 ? -22.836 62.791 29.725 1.00 96.63 1202 GLU A N 1
ATOM 1934 C CA . GLU A 1 266 ? -22.395 62.576 31.096 1.00 98.72 1202 GLU A CA 1
ATOM 1935 C C . GLU A 1 266 ? -23.100 61.398 31.756 1.00 100.56 1202 GLU A C 1
ATOM 1936 O O . GLU A 1 266 ? -22.571 60.838 32.723 1.00 104.73 1202 GLU A O 1
ATOM 1942 N N . PHE A 1 267 ? -24.274 61.014 31.260 1.00 98.45 1203 PHE A N 1
ATOM 1943 C CA . PHE A 1 267 ? -25.040 59.903 31.811 1.00 96.48 1203 PHE A CA 1
ATOM 1944 C C . PHE A 1 267 ? -24.570 58.543 31.304 1.00 93.49 1203 PHE A C 1
ATOM 1945 O O . PHE A 1 267 ? -25.284 57.551 31.485 1.00 94.66 1203 PHE A O 1
ATOM 1953 N N . LEU A 1 268 ? -23.401 58.474 30.679 1.00 90.91 1204 LEU A N 1
ATOM 1954 C CA . LEU A 1 268 ? -22.873 57.235 30.132 1.00 90.87 1204 LEU A CA 1
ATOM 1955 C C . LEU A 1 268 ? -22.010 56.521 31.161 1.00 89.35 1204 LEU A C 1
ATOM 1956 O O . LEU A 1 268 ? -21.529 57.135 32.118 1.00 90.30 1204 LEU A O 1
ATOM 1961 N N . PRO A 1 269 ? -21.804 55.217 30.999 1.00 98.89 1205 PRO A N 1
ATOM 1962 C CA . PRO A 1 269 ? -20.824 54.514 31.832 1.00 101.03 1205 PRO A CA 1
ATOM 1963 C C . PRO A 1 269 ? -19.431 55.062 31.581 1.00 105.85 1205 PRO A C 1
ATOM 1964 O O . PRO A 1 269 ? -19.196 55.733 30.564 1.00 111.64 1205 PRO A O 1
ATOM 1968 N N . PRO A 1 270 ? -18.473 54.795 32.474 1.00 94.34 1206 PRO A N 1
ATOM 1969 C CA . PRO A 1 270 ? -17.102 55.279 32.243 1.00 87.31 1206 PRO A CA 1
ATOM 1970 C C . PRO A 1 270 ? -16.415 54.649 31.041 1.00 87.31 1206 PRO A C 1
ATOM 1971 O O . PRO A 1 270 ? -15.381 55.171 30.603 1.00 82.26 1206 PRO A O 1
ATOM 1975 N N . GLN A 1 271 ? -16.955 53.564 30.482 1.00 89.28 1207 GLN A N 1
ATOM 1976 C CA . GLN A 1 271 ? -16.371 52.970 29.286 1.00 82.78 1207 GLN A CA 1
ATOM 1977 C C . GLN A 1 271 ? -16.514 53.858 28.058 1.00 81.38 1207 GLN A C 1
ATOM 1978 O O . GLN A 1 271 ? -15.871 53.582 27.040 1.00 80.69 1207 GLN A O 1
ATOM 1984 N N . ALA A 1 272 ? -17.344 54.899 28.123 1.00 93.84 1208 ALA A N 1
ATOM 1985 C CA . ALA A 1 272 ? -17.442 55.864 27.036 1.00 88.28 1208 ALA A CA 1
ATOM 1986 C C . ALA A 1 272 ? -16.494 57.030 27.305 1.00 107.04 1208 ALA A C 1
ATOM 1987 O O . ALA A 1 272 ? -15.443 56.846 27.930 1.00 105.70 1208 ALA A O 1
ATOM 1989 N N . LEU A 1 273 ? -16.846 58.223 26.828 1.00 114.17 1209 LEU A N 1
ATOM 1990 C CA . LEU A 1 273 ? -16.080 59.459 26.989 1.00 120.02 1209 LEU A CA 1
ATOM 1991 C C . LEU A 1 273 ? -14.711 59.413 26.313 1.00 118.27 1209 LEU A C 1
ATOM 1992 O O . LEU A 1 273 ? -13.915 60.346 26.470 1.00 114.54 1209 LEU A O 1
ATOM 1997 N N . ASN A 1 274 ? -14.411 58.349 25.576 1.00 120.77 1210 ASN A N 1
ATOM 1998 C CA . ASN A 1 274 ? -13.245 58.319 24.708 1.00 121.00 1210 ASN A CA 1
ATOM 1999 C C . ASN A 1 274 ? -13.589 57.728 23.354 1.00 105.33 1210 ASN A C 1
ATOM 2000 O O . ASN A 1 274 ? -12.704 57.614 22.501 1.00 101.73 1210 ASN A O 1
ATOM 2005 N N . THR A 1 275 ? -14.845 57.363 23.132 1.00 84.30 1211 THR A N 1
ATOM 2006 C CA . THR A 1 275 ? -15.275 56.649 21.947 1.00 81.87 1211 THR A CA 1
ATOM 2007 C C . THR A 1 275 ? -15.683 57.617 20.841 1.00 72.74 1211 THR A C 1
ATOM 2008 O O . THR A 1 275 ? -15.700 58.839 21.012 1.00 70.65 1211 THR A O 1
ATOM 2012 N N . VAL A 1 276 ? -16.025 57.045 19.689 1.00 62.52 1212 VAL A N 1
ATOM 2013 C CA . VAL A 1 276 ? -16.513 57.826 18.562 1.00 57.77 1212 VAL A CA 1
ATOM 2014 C C . VAL A 1 276 ? -18.016 58.085 18.664 1.00 74.93 1212 VAL A C 1
ATOM 2015 O O . VAL A 1 276 ? -18.497 59.109 18.169 1.00 78.31 1212 VAL A O 1
ATOM 2019 N N . VAL A 1 277 ? -18.771 57.190 19.310 1.00 78.68 1213 VAL A N 1
ATOM 2020 C CA . VAL A 1 277 ? -20.211 57.405 19.457 1.00 70.12 1213 VAL A CA 1
ATOM 2021 C C . VAL A 1 277 ? -20.494 58.494 20.486 1.00 77.67 1213 VAL A C 1
ATOM 2022 O O . VAL A 1 277 ? -21.464 59.250 20.349 1.00 74.69 1213 VAL A O 1
ATOM 2026 N N . CYS A 1 278 ? -19.658 58.598 21.524 1.00 78.80 1214 CYS A N 1
ATOM 2027 C CA . CYS A 1 278 ? -19.854 59.623 22.545 1.00 72.57 1214 CYS A CA 1
ATOM 2028 C C . CYS A 1 278 ? -19.683 61.020 21.966 1.00 78.38 1214 CYS A C 1
ATOM 2029 O O . CYS A 1 278 ? -20.488 61.919 22.235 1.00 91.54 1214 CYS A O 1
ATOM 2032 N N . GLU A 1 279 ? -18.626 61.227 21.178 1.00 72.32 1215 GLU A N 1
ATOM 2033 C CA . GLU A 1 279 ? -18.447 62.514 20.513 1.00 75.48 1215 GLU A CA 1
ATOM 2034 C C . GLU A 1 279 ? -19.577 62.790 19.524 1.00 79.12 1215 GLU A C 1
ATOM 2035 O O . GLU A 1 279 ? -20.086 63.915 19.453 1.00 86.25 1215 GLU A O 1
ATOM 2041 N N . LEU A 1 280 ? -19.983 61.773 18.755 1.00 73.50 1216 LEU A N 1
ATOM 2042 C CA . LEU A 1 280 ? -21.022 61.945 17.738 1.00 68.60 1216 LEU A CA 1
ATOM 2043 C C . LEU A 1 280 ? -22.317 62.488 18.331 1.00 66.56 1216 LEU A C 1
ATOM 2044 O O . LEU A 1 280 ? -22.832 63.523 17.892 1.00 66.98 1216 LEU A O 1
ATOM 2049 N N . ILE A 1 281 ? -22.862 61.796 19.334 1.00 63.69 1217 ILE A N 1
ATOM 2050 C CA . ILE A 1 281 ? -24.088 62.262 19.967 1.00 67.31 1217 ILE A CA 1
ATOM 2051 C C . ILE A 1 281 ? -23.863 63.575 20.699 1.00 67.54 1217 ILE A C 1
ATOM 2052 O O . ILE A 1 281 ? -24.826 64.301 20.969 1.00 67.07 1217 ILE A O 1
ATOM 2057 N N . ASN A 1 282 ? -22.610 63.902 21.023 1.00 70.45 1218 ASN A N 1
ATOM 2058 C CA . ASN A 1 282 ? -22.309 65.199 21.615 1.00 65.91 1218 ASN A CA 1
ATOM 2059 C C . ASN A 1 282 ? -22.292 66.308 20.568 1.00 68.22 1218 ASN A C 1
ATOM 2060 O O . ASN A 1 282 ? -22.669 67.445 20.875 1.00 85.17 1218 ASN A O 1
ATOM 2065 N N . HIS A 1 283 ? -21.863 66.010 19.337 1.00 62.56 1219 HIS A N 1
ATOM 2066 C CA . HIS A 1 283 ? -21.973 66.989 18.257 1.00 70.28 1219 HIS A CA 1
ATOM 2067 C C . HIS A 1 283 ? -23.397 67.077 17.717 1.00 70.79 1219 HIS A C 1
ATOM 2068 O O . HIS A 1 283 ? -23.837 68.164 17.324 1.00 84.87 1219 HIS A O 1
ATOM 2075 N N . CYS A 1 284 ? -24.127 65.957 17.690 1.00 66.73 1220 CYS A N 1
ATOM 2076 C CA . CYS A 1 284 ? -25.530 65.997 17.296 1.00 60.56 1220 CYS A CA 1
ATOM 2077 C C . CYS A 1 284 ? -26.390 66.691 18.337 1.00 59.82 1220 CYS A C 1
ATOM 2078 O O . CYS A 1 284 ? -27.459 67.209 17.999 1.00 58.44 1220 CYS A O 1
ATOM 2081 N N . CYS A 1 285 ? -25.945 66.718 19.588 1.00 67.21 1221 CYS A N 1
ATOM 2082 C CA . CYS A 1 285 ? -26.673 67.352 20.680 1.00 67.76 1221 CYS A CA 1
ATOM 2083 C C . CYS A 1 285 ? -25.796 68.476 21.212 1.00 69.71 1221 CYS A C 1
ATOM 2084 O O . CYS A 1 285 ? -25.101 68.325 22.218 1.00 70.44 1221 CYS A O 1
ATOM 2087 N N . LYS A 1 286 ? -25.831 69.611 20.525 1.00 72.43 1222 LYS A N 1
ATOM 2088 C CA . LYS A 1 286 ? -25.140 70.807 20.970 1.00 92.57 1222 LYS A CA 1
ATOM 2089 C C . LYS A 1 286 ? -26.163 71.923 21.089 1.00 99.92 1222 LYS A C 1
ATOM 2090 O O . LYS A 1 286 ? -27.026 72.083 20.219 1.00 95.98 1222 LYS A O 1
ATOM 2096 N N . HIS A 1 287 ? -26.067 72.684 22.181 1.00 96.52 1223 HIS A N 1
ATOM 2097 C CA . HIS A 1 287 ? -26.997 73.786 22.404 1.00 98.33 1223 HIS A CA 1
ATOM 2098 C C . HIS A 1 287 ? -26.944 74.778 21.250 1.00 101.51 1223 HIS A C 1
ATOM 2099 O O . HIS A 1 287 ? -27.980 75.157 20.689 1.00 97.56 1223 HIS A O 1
ATOM 2106 N N . GLN A 1 288 ? -25.741 75.193 20.868 1.00 111.07 1224 GLN A N 1
ATOM 2107 C CA . GLN A 1 288 ? -25.544 76.065 19.714 1.00 114.93 1224 GLN A CA 1
ATOM 2108 C C . GLN A 1 288 ? -25.889 75.277 18.456 1.00 107.01 1224 GLN A C 1
ATOM 2109 O O . GLN A 1 288 ? -25.064 74.526 17.931 1.00 111.09 1224 GLN A O 1
ATOM 2115 N N . TRP A 1 289 ? -27.122 75.436 17.970 1.00 97.32 1225 TRP A N 1
ATOM 2116 C CA . TRP A 1 289 ? -27.545 74.712 16.778 1.00 101.50 1225 TRP A CA 1
ATOM 2117 C C . TRP A 1 289 ? -26.805 75.168 15.528 1.00 109.66 1225 TRP A C 1
ATOM 2118 O O . TRP A 1 289 ? -26.883 74.488 14.499 1.00 103.44 1225 TRP A O 1
ATOM 2129 N N . GLN A 1 290 ? -26.092 76.297 15.594 1.00 112.84 1226 GLN A N 1
ATOM 2130 C CA . GLN A 1 290 ? -25.201 76.682 14.509 1.00 112.25 1226 GLN A CA 1
ATOM 2131 C C . GLN A 1 290 ? -24.004 75.745 14.407 1.00 122.96 1226 GLN A C 1
ATOM 2132 O O . GLN A 1 290 ? -23.334 75.724 13.369 1.00 127.70 1226 GLN A O 1
ATOM 2138 N N . HIS A 1 291 ? -23.722 74.975 15.460 1.00 157.32 1227 HIS A N 1
ATOM 2139 C CA . HIS A 1 291 ? -22.673 73.964 15.436 1.00 167.07 1227 HIS A CA 1
ATOM 2140 C C . HIS A 1 291 ? -23.193 72.576 15.090 1.00 159.88 1227 HIS A C 1
ATOM 2141 O O . HIS A 1 291 ? -22.406 71.718 14.674 1.00 172.19 1227 HIS A O 1
ATOM 2148 N N . ARG A 1 292 ? -24.493 72.341 15.240 1.00 120.54 1228 ARG A N 1
ATOM 2149 C CA . ARG A 1 292 ? -25.067 71.056 14.897 1.00 101.50 1228 ARG A CA 1
ATOM 2150 C C . ARG A 1 292 ? -25.011 70.852 13.385 1.00 92.20 1228 ARG A C 1
ATOM 2151 O O . ARG A 1 292 ? -24.955 71.819 12.622 1.00 98.06 1228 ARG A O 1
ATOM 2159 N N . PRO A 1 293 ? -25.006 69.598 12.931 1.00 84.52 1229 PRO A N 1
ATOM 2160 C CA . PRO A 1 293 ? -24.962 69.336 11.486 1.00 81.36 1229 PRO A CA 1
ATOM 2161 C C . PRO A 1 293 ? -26.136 69.979 10.761 1.00 81.18 1229 PRO A C 1
ATOM 2162 O O . PRO A 1 293 ? -27.277 69.940 11.226 1.00 84.76 1229 PRO A O 1
ATOM 2166 N N . SER A 1 294 ? -25.840 70.590 9.612 1.00 77.00 1230 SER A N 1
ATOM 2167 C CA . SER A 1 294 ? -26.878 71.253 8.832 1.00 87.95 1230 SER A CA 1
ATOM 2168 C C . SER A 1 294 ? -27.823 70.268 8.158 1.00 91.03 1230 SER A C 1
ATOM 2169 O O . SER A 1 294 ? -28.921 70.663 7.750 1.00 95.80 1230 SER A O 1
ATOM 2172 N N . SER A 1 295 ? -27.426 69.005 8.029 1.00 83.60 1231 SER A N 1
ATOM 2173 C CA . SER A 1 295 ? -28.265 67.996 7.401 1.00 78.80 1231 SER A CA 1
ATOM 2174 C C . SER A 1 295 ? -27.947 66.641 8.008 1.00 74.71 1231 SER A C 1
ATOM 2175 O O . SER A 1 295 ? -26.904 66.447 8.637 1.00 88.31 1231 SER A O 1
ATOM 2178 N N . MET A 1 296 ? -28.867 65.697 7.809 1.00 77.64 1232 MET A N 1
ATOM 2179 C CA . MET A 1 296 ? -28.665 64.354 8.331 1.00 72.44 1232 MET A CA 1
ATOM 2180 C C . MET A 1 296 ? -27.533 63.629 7.611 1.00 76.79 1232 MET A C 1
ATOM 2181 O O . MET A 1 296 ? -27.009 62.642 8.138 1.00 81.62 1232 MET A O 1
ATOM 2186 N N . ASN A 1 297 ? -27.138 64.103 6.426 1.00 81.77 1233 ASN A N 1
ATOM 2187 C CA . ASN A 1 297 ? -26.112 63.419 5.648 1.00 77.96 1233 ASN A CA 1
ATOM 2188 C C . ASN A 1 297 ? -24.718 63.573 6.246 1.00 78.91 1233 ASN A C 1
ATOM 2189 O O . ASN A 1 297 ? -23.858 62.723 5.992 1.00 83.04 1233 ASN A O 1
ATOM 2194 N N . GLN A 1 298 ? -24.464 64.632 7.023 1.00 76.69 1234 GLN A N 1
ATOM 2195 C CA . GLN A 1 298 ? -23.197 64.708 7.747 1.00 77.40 1234 GLN A CA 1
ATOM 2196 C C . GLN A 1 298 ? -23.069 63.567 8.750 1.00 82.47 1234 GLN A C 1
ATOM 2197 O O . GLN A 1 298 ? -21.974 63.026 8.947 1.00 98.34 1234 GLN A O 1
ATOM 2203 N N . VAL A 1 299 ? -24.173 63.187 9.398 1.00 70.48 1235 VAL A N 1
ATOM 2204 C CA . VAL A 1 299 ? -24.134 62.084 10.355 1.00 76.64 1235 VAL A CA 1
ATOM 2205 C C . VAL A 1 299 ? -24.049 60.742 9.634 1.00 76.50 1235 VAL A C 1
ATOM 2206 O O . VAL A 1 299 ? -23.337 59.833 10.076 1.00 74.93 1235 VAL A O 1
ATOM 2210 N N . LEU A 1 300 ? -24.755 60.602 8.509 1.00 74.88 1236 LEU A N 1
ATOM 2211 C CA . LEU A 1 300 ? -24.765 59.330 7.792 1.00 77.53 1236 LEU A CA 1
ATOM 2212 C C . LEU A 1 300 ? -23.381 58.989 7.255 1.00 84.28 1236 LEU A C 1
ATOM 2213 O O . LEU A 1 300 ? -22.941 57.835 7.339 1.00 81.45 1236 LEU A O 1
ATOM 2218 N N . GLU A 1 301 ? -22.682 59.977 6.691 1.00 96.40 1237 GLU A N 1
ATOM 2219 C CA . GLU A 1 301 ? -21.354 59.729 6.144 1.00 106.76 1237 GLU A CA 1
ATOM 2220 C C . GLU A 1 301 ? -20.347 59.372 7.232 1.00 99.25 1237 GLU A C 1
ATOM 2221 O O . GLU A 1 301 ? -19.284 58.824 6.920 1.00 100.87 1237 GLU A O 1
ATOM 2227 N N . VAL A 1 302 ? -20.656 59.669 8.497 1.00 75.35 1238 VAL A N 1
ATOM 2228 C CA . VAL A 1 302 ? -19.805 59.223 9.596 1.00 75.59 1238 VAL A CA 1
ATOM 2229 C C . VAL A 1 302 ? -19.965 57.725 9.819 1.00 76.27 1238 VAL A C 1
ATOM 2230 O O . VAL A 1 302 ? -18.986 57.007 10.057 1.00 79.06 1238 VAL A O 1
ATOM 2234 N N . LEU A 1 303 ? -21.198 57.229 9.726 1.00 70.84 1239 LEU A N 1
ATOM 2235 C CA . LEU A 1 303 ? -21.506 55.827 9.971 1.00 77.48 1239 LEU A CA 1
ATOM 2236 C C . LEU A 1 303 ? -20.917 54.896 8.922 1.00 84.66 1239 LEU A C 1
ATOM 2237 O O . LEU A 1 303 ? -21.130 53.682 9.010 1.00 92.94 1239 LEU A O 1
ATOM 2242 N N . ILE A 1 304 ? -20.183 55.421 7.943 1.00 80.97 1240 ILE A N 1
ATOM 2243 C CA . ILE A 1 304 ? -19.506 54.590 6.965 1.00 83.70 1240 ILE A CA 1
ATOM 2244 C C . ILE A 1 304 ? -17.999 54.533 7.192 1.00 82.36 1240 ILE A C 1
ATOM 2245 O O . ILE A 1 304 ? -17.378 53.508 6.889 1.00 78.13 1240 ILE A O 1
ATOM 2250 N N . ALA A 1 305 ? -17.396 55.597 7.720 1.00 77.47 1241 ALA A N 1
ATOM 2251 C CA . ALA A 1 305 ? -15.974 55.572 8.039 1.00 95.21 1241 ALA A CA 1
ATOM 2252 C C . ALA A 1 305 ? -15.679 54.783 9.307 1.00 89.70 1241 ALA A C 1
ATOM 2253 O O . ALA A 1 305 ? -14.564 54.273 9.470 1.00 95.28 1241 ALA A O 1
ATOM 2255 N N . TYR A 1 306 ? -16.650 54.678 10.211 1.00 80.90 1242 TYR A N 1
ATOM 2256 C CA . TYR A 1 306 ? -16.509 53.924 11.455 1.00 92.00 1242 TYR A CA 1
ATOM 2257 C C . TYR A 1 306 ? -17.714 53.001 11.561 1.00 94.44 1242 TYR A C 1
ATOM 2258 O O . TYR A 1 306 ? -18.708 53.327 12.223 1.00 92.54 1242 TYR A O 1
ATOM 2267 N N . PRO A 1 307 ? -17.660 51.831 10.916 1.00 100.24 1243 PRO A N 1
ATOM 2268 C CA . PRO A 1 307 ? -18.849 50.970 10.849 1.00 96.52 1243 PRO A CA 1
ATOM 2269 C C . PRO A 1 307 ? -19.168 50.219 12.130 1.00 84.32 1243 PRO A C 1
ATOM 2270 O O . PRO A 1 307 ? -20.228 49.584 12.199 1.00 88.47 1243 PRO A O 1
ATOM 2274 N N . ASP A 1 308 ? -18.295 50.244 13.133 1.00 69.45 1244 ASP A N 1
ATOM 2275 C CA . ASP A 1 308 ? -18.561 49.595 14.411 1.00 74.18 1244 ASP A CA 1
ATOM 2276 C C . ASP A 1 308 ? -18.723 50.606 15.542 1.00 81.70 1244 ASP A C 1
ATOM 2277 O O . ASP A 1 308 ? -18.447 50.293 16.703 1.00 82.11 1244 ASP A O 1
ATOM 2282 N N . CYS A 1 309 ? -19.163 51.825 15.216 1.00 79.99 1245 CYS A N 1
ATOM 2283 C CA . CYS A 1 309 ? -19.299 52.866 16.232 1.00 73.91 1245 CYS A CA 1
ATOM 2284 C C . CYS A 1 309 ? -20.368 52.516 17.262 1.00 66.56 1245 CYS A C 1
ATOM 2285 O O . CYS A 1 309 ? -20.137 52.635 18.471 1.00 65.43 1245 CYS A O 1
ATOM 2288 N N . ILE A 1 310 ? -21.543 52.082 16.807 1.00 62.98 1246 ILE A N 1
ATOM 2289 C CA . ILE A 1 310 ? -22.629 51.739 17.719 1.00 56.25 1246 ILE A CA 1
ATOM 2290 C C . ILE A 1 310 ? -22.274 50.454 18.451 1.00 64.59 1246 ILE A C 1
ATOM 2291 O O . ILE A 1 310 ? -22.362 49.356 17.891 1.00 66.93 1246 ILE A O 1
ATOM 2296 N N . ARG A 1 311 ? -21.871 50.590 19.710 1.00 68.07 1247 ARG A N 1
ATOM 2297 C CA . ARG A 1 311 ? -21.487 49.474 20.549 1.00 63.52 1247 ARG A CA 1
ATOM 2298 C C . ARG A 1 311 ? -22.393 49.417 21.771 1.00 50.94 1247 ARG A C 1
ATOM 2299 O O . ARG A 1 311 ? -22.915 50.445 22.212 1.00 53.49 1247 ARG A O 1
ATOM 2307 N N . PRO A 1 312 ? -22.598 48.237 22.339 1.00 51.20 1248 PRO A N 1
ATOM 2308 C CA . PRO A 1 312 ? -23.385 48.125 23.575 1.00 59.40 1248 PRO A CA 1
ATOM 2309 C C . PRO A 1 312 ? -22.551 48.504 24.789 1.00 70.33 1248 PRO A C 1
ATOM 2310 O O . PRO A 1 312 ? -21.586 47.817 25.141 1.00 69.23 1248 PRO A O 1
ATOM 2314 N N . PHE A 1 313 ? -22.929 49.601 25.440 1.00 63.10 1249 PHE A N 1
ATOM 2315 C CA . PHE A 1 313 ? -22.292 50.062 26.670 1.00 59.82 1249 PHE A CA 1
ATOM 2316 C C . PHE A 1 313 ? -23.315 49.937 27.788 1.00 61.28 1249 PHE A C 1
ATOM 2317 O O . PHE A 1 313 ? -24.264 50.726 27.863 1.00 64.20 1249 PHE A O 1
ATOM 2325 N N . LEU A 1 314 ? -23.120 48.942 28.648 1.00 59.11 1250 LEU A N 1
ATOM 2326 C CA . LEU A 1 314 ? -24.111 48.567 29.640 1.00 64.30 1250 LEU A CA 1
ATOM 2327 C C . LEU A 1 314 ? -23.481 48.525 31.025 1.00 67.94 1250 LEU A C 1
ATOM 2328 O O . LEU A 1 314 ? -22.266 48.662 31.193 1.00 64.68 1250 LEU A O 1
ATOM 2333 N N . THR A 1 315 ? -24.332 48.326 32.023 1.00 67.38 1251 THR A N 1
ATOM 2334 C CA . THR A 1 315 ? -23.936 48.154 33.411 1.00 77.49 1251 THR A CA 1
ATOM 2335 C C . THR A 1 315 ? -24.440 46.803 33.910 1.00 85.01 1251 THR A C 1
ATOM 2336 O O . THR A 1 315 ? -25.047 46.026 33.169 1.00 79.39 1251 THR A O 1
ATOM 2340 N N . ASP A 1 316 ? -24.184 46.525 35.182 1.00 89.95 1252 ASP A N 1
ATOM 2341 C CA . ASP A 1 316 ? -24.665 45.298 35.797 1.00 89.79 1252 ASP A CA 1
ATOM 2342 C C . ASP A 1 316 ? -26.015 45.479 36.473 1.00 93.66 1252 ASP A C 1
ATOM 2343 O O . ASP A 1 316 ? -26.524 44.528 37.073 1.00 105.49 1252 ASP A O 1
ATOM 2348 N N . ASP A 1 317 ? -26.603 46.669 36.391 1.00 92.26 1253 ASP A N 1
ATOM 2349 C CA . ASP A 1 317 ? -27.922 46.931 36.949 1.00 89.48 1253 ASP A CA 1
ATOM 2350 C C . ASP A 1 317 ? -28.846 47.428 35.844 1.00 85.47 1253 ASP A C 1
ATOM 2351 O O . ASP A 1 317 ? -28.601 48.506 35.275 1.00 100.19 1253 ASP A O 1
ATOM 2356 N N . PRO A 1 318 ? -29.898 46.687 35.505 1.00 83.62 1254 PRO A N 1
ATOM 2357 C CA . PRO A 1 318 ? -30.785 47.086 34.401 1.00 82.00 1254 PRO A CA 1
ATOM 2358 C C . PRO A 1 318 ? -31.458 48.417 34.687 1.00 91.49 1254 PRO A C 1
ATOM 2359 O O . PRO A 1 318 ? -31.544 48.844 35.848 1.00 101.76 1254 PRO A O 1
ATOM 2363 N N . PRO A 1 319 ? -31.947 49.103 33.656 1.00 96.53 1255 PRO A N 1
ATOM 2364 C CA . PRO A 1 319 ? -32.599 50.398 33.880 1.00 109.04 1255 PRO A CA 1
ATOM 2365 C C . PRO A 1 319 ? -33.961 50.261 34.544 1.00 109.18 1255 PRO A C 1
ATOM 2366 O O . PRO A 1 319 ? -34.677 49.273 34.361 1.00 98.35 1255 PRO A O 1
ATOM 2370 N N . LYS A 1 320 ? -34.311 51.286 35.320 1.00 96.92 1256 LYS A N 1
ATOM 2371 C CA . LYS A 1 320 ? -35.564 51.340 36.064 1.00 85.24 1256 LYS A CA 1
ATOM 2372 C C . LYS A 1 320 ? -36.469 52.398 35.453 1.00 88.84 1256 LYS A C 1
ATOM 2373 O O . LYS A 1 320 ? -36.177 53.598 35.575 1.00 106.01 1256 LYS A O 1
ATOM 2379 N N . PRO A 1 321 ? -37.571 52.023 34.794 1.00 81.60 1257 PRO A N 1
ATOM 2380 C CA . PRO A 1 321 ? -38.493 53.010 34.219 1.00 95.90 1257 PRO A CA 1
ATOM 2381 C C . PRO A 1 321 ? -39.325 53.742 35.275 1.00 93.22 1257 PRO A C 1
ATOM 2382 O O . PRO A 1 321 ? -39.486 54.963 35.193 1.00 70.53 1257 PRO A O 1
ATOM 2386 N N . ARG B 1 10 ? -57.347 32.726 53.707 1.00 117.39 946 ARG B N 1
ATOM 2387 C CA . ARG B 1 10 ? -57.372 33.102 55.113 1.00 132.71 946 ARG B CA 1
ATOM 2388 C C . ARG B 1 10 ? -56.176 32.428 55.799 1.00 145.87 946 ARG B C 1
ATOM 2389 O O . ARG B 1 10 ? -55.028 32.689 55.440 1.00 143.38 946 ARG B O 1
ATOM 2397 N N . LYS B 1 11 ? -56.449 31.557 56.772 1.00 151.11 947 LYS B N 1
ATOM 2398 C CA . LYS B 1 11 ? -55.382 30.799 57.419 1.00 152.31 947 LYS B CA 1
ATOM 2399 C C . LYS B 1 11 ? -54.661 29.848 56.470 1.00 143.32 947 LYS B C 1
ATOM 2400 O O . LYS B 1 11 ? -53.445 29.659 56.647 1.00 140.25 947 LYS B O 1
ATOM 2406 N N . PRO B 1 12 ? -55.318 29.207 55.491 1.00 141.17 948 PRO B N 1
ATOM 2407 C CA . PRO B 1 12 ? -54.553 28.418 54.507 1.00 147.37 948 PRO B CA 1
ATOM 2408 C C . PRO B 1 12 ? -53.394 29.179 53.885 1.00 152.08 948 PRO B C 1
ATOM 2409 O O . PRO B 1 12 ? -52.258 28.691 53.903 1.00 149.66 948 PRO B O 1
ATOM 2413 N N . PHE B 1 13 ? -53.651 30.373 53.343 1.00 150.34 949 PHE B N 1
ATOM 2414 C CA . PHE B 1 13 ? -52.586 31.166 52.737 1.00 138.38 949 PHE B CA 1
ATOM 2415 C C . PHE B 1 13 ? -51.524 31.541 53.764 1.00 138.19 949 PHE B C 1
ATOM 2416 O O . PHE B 1 13 ? -50.323 31.482 53.475 1.00 125.79 949 PHE B O 1
ATOM 2424 N N . GLU B 1 14 ? -51.950 31.927 54.970 1.00 150.49 950 GLU B N 1
ATOM 2425 C CA . GLU B 1 14 ? -51.004 32.332 56.007 1.00 155.90 950 GLU B CA 1
ATOM 2426 C C . GLU B 1 14 ? -50.048 31.199 56.358 1.00 152.50 950 GLU B C 1
ATOM 2427 O O . GLU B 1 14 ? -48.853 31.428 56.577 1.00 142.02 950 GLU B O 1
ATOM 2433 N N . GLU B 1 15 ? -50.557 29.968 56.418 1.00 142.65 951 GLU B N 1
ATOM 2434 C CA . GLU B 1 15 ? -49.697 28.824 56.694 1.00 131.84 951 GLU B CA 1
ATOM 2435 C C . GLU B 1 15 ? -48.928 28.393 55.455 1.00 132.79 951 GLU B C 1
ATOM 2436 O O . GLU B 1 15 ? -47.801 27.901 55.569 1.00 135.17 951 GLU B O 1
ATOM 2442 N N . LEU B 1 16 ? -49.518 28.572 54.270 1.00 135.30 952 LEU B N 1
ATOM 2443 C CA . LEU B 1 16 ? -48.914 28.072 53.042 1.00 134.54 952 LEU B CA 1
ATOM 2444 C C . LEU B 1 16 ? -47.707 28.898 52.609 1.00 124.63 952 LEU B C 1
ATOM 2445 O O . LEU B 1 16 ? -46.874 28.399 51.845 1.00 108.21 952 LEU B O 1
ATOM 2450 N N . CYS B 1 17 ? -47.587 30.142 53.081 1.00 114.58 953 CYS B N 1
ATOM 2451 C CA . CYS B 1 17 ? -46.482 30.994 52.659 1.00 116.19 953 CYS B CA 1
ATOM 2452 C C . CYS B 1 17 ? -45.121 30.462 53.083 1.00 119.92 953 CYS B C 1
ATOM 2453 O O . CYS B 1 17 ? -44.103 30.977 52.607 1.00 125.02 953 CYS B O 1
ATOM 2456 N N . THR B 1 18 ? -45.069 29.449 53.947 1.00 116.89 954 THR B N 1
ATOM 2457 C CA . THR B 1 18 ? -43.823 29.081 54.609 1.00 119.58 954 THR B CA 1
ATOM 2458 C C . THR B 1 18 ? -43.076 27.961 53.895 1.00 125.74 954 THR B C 1
ATOM 2459 O O . THR B 1 18 ? -41.842 27.999 53.832 1.00 132.47 954 THR B O 1
ATOM 2463 N N . GLU B 1 19 ? -43.776 26.975 53.319 1.00 129.14 955 GLU B N 1
ATOM 2464 C CA . GLU B 1 19 ? -43.056 26.062 52.431 1.00 136.40 955 GLU B CA 1
ATOM 2465 C C . GLU B 1 19 ? -42.663 26.750 51.135 1.00 126.06 955 GLU B C 1
ATOM 2466 O O . GLU B 1 19 ? -42.085 26.111 50.246 1.00 119.51 955 GLU B O 1
ATOM 2472 N N . LEU B 1 20 ? -42.975 28.042 51.035 1.00 117.63 956 LEU B N 1
ATOM 2473 C CA . LEU B 1 20 ? -42.663 28.881 49.890 1.00 114.80 956 LEU B CA 1
ATOM 2474 C C . LEU B 1 20 ? -41.770 30.058 50.266 1.00 107.10 956 LEU B C 1
ATOM 2475 O O . LEU B 1 20 ? -41.642 31.002 49.478 1.00 104.13 956 LEU B O 1
ATOM 2480 N N . ALA B 1 21 ? -41.157 30.035 51.449 1.00 113.40 957 ALA B N 1
ATOM 2481 C CA . ALA B 1 21 ? -40.303 31.124 51.902 1.00 108.65 957 ALA B CA 1
ATOM 2482 C C . ALA B 1 21 ? -38.830 30.921 51.564 1.00 108.15 957 ALA B C 1
ATOM 2483 O O . ALA B 1 21 ? -38.016 31.797 51.875 1.00 103.19 957 ALA B O 1
ATOM 2485 N N . ASP B 1 22 ? -38.467 29.800 50.943 1.00 128.17 958 ASP B N 1
ATOM 2486 C CA . ASP B 1 22 ? -37.092 29.529 50.538 1.00 142.42 958 ASP B CA 1
ATOM 2487 C C . ASP B 1 22 ? -36.803 29.936 49.098 1.00 131.61 958 ASP B C 1
ATOM 2488 O O . ASP B 1 22 ? -35.649 29.855 48.664 1.00 123.48 958 ASP B O 1
ATOM 2493 N N . LEU B 1 23 ? -37.816 30.379 48.355 1.00 111.83 959 LEU B N 1
ATOM 2494 C CA . LEU B 1 23 ? -37.630 30.883 47.000 1.00 110.19 959 LEU B CA 1
ATOM 2495 C C . LEU B 1 23 ? -38.189 32.290 46.846 1.00 93.51 959 LEU B C 1
ATOM 2496 O O . LEU B 1 23 ? -38.236 32.814 45.726 1.00 79.07 959 LEU B O 1
ATOM 2501 N N . ASP B 1 24 ? -38.612 32.912 47.942 1.00 93.70 960 ASP B N 1
ATOM 2502 C CA . ASP B 1 24 ? -39.133 34.270 47.898 1.00 96.60 960 ASP B CA 1
ATOM 2503 C C . ASP B 1 24 ? -37.993 35.249 47.639 1.00 102.99 960 ASP B C 1
ATOM 2504 O O . ASP B 1 24 ? -37.081 35.380 48.461 1.00 118.66 960 ASP B O 1
ATOM 2509 N N . MET B 1 25 ? -38.042 35.937 46.499 1.00 90.04 961 MET B N 1
ATOM 2510 C CA . MET B 1 25 ? -37.037 36.955 46.211 1.00 84.70 961 MET B CA 1
ATOM 2511 C C . MET B 1 25 ? -37.592 38.324 46.549 1.00 87.40 961 MET B C 1
ATOM 2512 O O . MET B 1 25 ? -38.742 38.617 46.192 1.00 91.59 961 MET B O 1
ATOM 2517 N N . PRO B 1 26 ? -36.841 39.178 47.241 1.00 87.87 962 PRO B N 1
ATOM 2518 C CA . PRO B 1 26 ? -37.361 40.510 47.561 1.00 81.80 962 PRO B CA 1
ATOM 2519 C C . PRO B 1 26 ? -37.618 41.321 46.298 1.00 79.14 962 PRO B C 1
ATOM 2520 O O . PRO B 1 26 ? -37.023 41.093 45.243 1.00 77.66 962 PRO B O 1
ATOM 2524 N N . ALA B 1 27 ? -38.528 42.289 46.425 1.00 79.28 963 ALA B N 1
ATOM 2525 C CA . ALA B 1 27 ? -38.880 43.167 45.314 1.00 77.53 963 ALA B CA 1
ATOM 2526 C C . ALA B 1 27 ? -37.726 44.058 44.878 1.00 82.02 963 ALA B C 1
ATOM 2527 O O . ALA B 1 27 ? -37.845 44.740 43.854 1.00 78.81 963 ALA B O 1
ATOM 2529 N N . GLU B 1 28 ? -36.623 44.065 45.623 1.00 87.12 964 GLU B N 1
ATOM 2530 C CA . GLU B 1 28 ? -35.461 44.880 45.307 1.00 83.14 964 GLU B CA 1
ATOM 2531 C C . GLU B 1 28 ? -34.577 44.254 44.237 1.00 80.64 964 GLU B C 1
ATOM 2532 O O . GLU B 1 28 ? -33.713 44.947 43.686 1.00 81.32 964 GLU B O 1
ATOM 2538 N N . ASN B 1 29 ? -34.775 42.970 43.930 1.00 77.47 965 ASN B N 1
ATOM 2539 C CA . ASN B 1 29 ? -33.953 42.246 42.970 1.00 81.21 965 ASN B CA 1
ATOM 2540 C C . ASN B 1 29 ? -34.618 42.075 41.610 1.00 74.73 965 ASN B C 1
ATOM 2541 O O . ASN B 1 29 ? -33.956 41.627 40.668 1.00 70.48 965 ASN B O 1
ATOM 2546 N N . ILE B 1 30 ? -35.895 42.420 41.479 1.00 65.74 966 ILE B N 1
ATOM 2547 C CA . ILE B 1 30 ? -36.607 42.277 40.217 1.00 61.24 966 ILE B CA 1
ATOM 2548 C C . ILE B 1 30 ? -36.916 43.661 39.666 1.00 69.41 966 ILE B C 1
ATOM 2549 O O . ILE B 1 30 ? -37.116 44.626 40.413 1.00 77.64 966 ILE B O 1
ATOM 2554 N N . VAL B 1 31 ? -36.942 43.754 38.339 1.00 69.68 967 VAL B N 1
ATOM 2555 C CA . VAL B 1 31 ? -37.260 44.995 37.642 1.00 66.73 967 VAL B CA 1
ATOM 2556 C C . VAL B 1 31 ? -38.109 44.659 36.425 1.00 61.63 967 VAL B C 1
ATOM 2557 O O . VAL B 1 31 ? -37.821 43.700 35.700 1.00 54.51 967 VAL B O 1
ATOM 2561 N N . LEU B 1 32 ? -39.177 45.427 36.225 1.00 61.40 968 LEU B N 1
ATOM 2562 C CA . LEU B 1 32 ? -40.115 45.218 35.132 1.00 60.94 968 LEU B CA 1
ATOM 2563 C C . LEU B 1 32 ? -40.157 46.465 34.266 1.00 54.73 968 LEU B C 1
ATOM 2564 O O . LEU B 1 32 ? -40.276 47.582 34.782 1.00 57.56 968 LEU B O 1
ATOM 2569 N N . ASN B 1 33 ? -40.059 46.272 32.954 1.00 49.59 969 ASN B N 1
ATOM 2570 C CA . ASN B 1 33 ? -40.003 47.391 32.030 1.00 50.87 969 ASN B CA 1
ATOM 2571 C C . ASN B 1 33 ? -40.820 47.176 30.764 1.00 57.29 969 ASN B C 1
ATOM 2572 O O . ASN B 1 33 ? -40.825 48.063 29.905 1.00 69.80 969 ASN B O 1
ATOM 2577 N N . ARG B 1 34 ? -41.506 46.043 30.612 1.00 53.36 970 ARG B N 1
ATOM 2578 C CA . ARG B 1 34 ? -42.255 45.772 29.395 1.00 58.97 970 ARG B CA 1
ATOM 2579 C C . ARG B 1 34 ? -43.572 45.081 29.714 1.00 69.23 970 ARG B C 1
ATOM 2580 O O . ARG B 1 34 ? -43.695 44.365 30.711 1.00 73.52 970 ARG B O 1
ATOM 2588 N N . ARG B 1 35 ? -44.559 45.306 28.850 1.00 68.76 971 ARG B N 1
ATOM 2589 C CA . ARG B 1 35 ? -45.782 44.518 28.841 1.00 54.36 971 ARG B CA 1
ATOM 2590 C C . ARG B 1 35 ? -45.577 43.347 27.891 1.00 65.93 971 ARG B C 1
ATOM 2591 O O . ARG B 1 35 ? -45.147 43.540 26.749 1.00 77.31 971 ARG B O 1
ATOM 2599 N N . VAL B 1 36 ? -45.872 42.139 28.357 1.00 76.40 972 VAL B N 1
ATOM 2600 C CA . VAL B 1 36 ? -45.673 40.936 27.559 1.00 76.64 972 VAL B CA 1
ATOM 2601 C C . VAL B 1 36 ? -46.979 40.436 26.958 1.00 86.95 972 VAL B C 1
ATOM 2602 O O . VAL B 1 36 ? -47.028 40.084 25.779 1.00 91.37 972 VAL B O 1
ATOM 2606 N N . GLY B 1 37 ? -48.046 40.425 27.745 1.00 94.06 973 GLY B N 1
ATOM 2607 C CA . GLY B 1 37 ? -49.333 39.970 27.258 1.00 100.61 973 GLY B CA 1
ATOM 2608 C C . GLY B 1 37 ? -50.372 40.092 28.349 1.00 97.22 973 GLY B C 1
ATOM 2609 O O . GLY B 1 37 ? -50.069 40.431 29.498 1.00 88.43 973 GLY B O 1
ATOM 2610 N N . GLN B 1 38 ? -51.617 39.825 27.962 1.00 112.56 974 GLN B N 1
ATOM 2611 C CA . GLN B 1 38 ? -52.758 39.854 28.875 1.00 111.37 974 GLN B CA 1
ATOM 2612 C C . GLN B 1 38 ? -53.116 38.411 29.211 1.00 110.13 974 GLN B C 1
ATOM 2613 O O . GLN B 1 38 ? -53.862 37.749 28.489 1.00 117.42 974 GLN B O 1
ATOM 2619 N N . GLY B 1 39 ? -52.566 37.923 30.317 1.00 106.41 975 GLY B N 1
ATOM 2620 C CA . GLY B 1 39 ? -52.764 36.550 30.718 1.00 109.73 975 GLY B CA 1
ATOM 2621 C C . GLY B 1 39 ? -54.186 36.275 31.176 1.00 119.94 975 GLY B C 1
ATOM 2622 O O . GLY B 1 39 ? -55.115 37.064 30.993 1.00 115.74 975 GLY B O 1
ATOM 2623 N N . ALA B 1 40 ? -54.342 35.108 31.801 1.00 132.66 976 ALA B N 1
ATOM 2624 C CA . ALA B 1 40 ? -55.661 34.664 32.239 1.00 134.68 976 ALA B CA 1
ATOM 2625 C C . ALA B 1 40 ? -56.208 35.551 33.354 1.00 132.90 976 ALA B C 1
ATOM 2626 O O . ALA B 1 40 ? -57.288 36.140 33.223 1.00 121.60 976 ALA B O 1
ATOM 2628 N N . PHE B 1 41 ? -55.470 35.668 34.456 1.00 129.51 977 PHE B N 1
ATOM 2629 C CA . PHE B 1 41 ? -55.898 36.418 35.638 1.00 125.19 977 PHE B CA 1
ATOM 2630 C C . PHE B 1 41 ? -54.867 37.510 35.917 1.00 125.39 977 PHE B C 1
ATOM 2631 O O . PHE B 1 41 ? -53.993 37.375 36.774 1.00 126.50 977 PHE B O 1
ATOM 2639 N N . GLY B 1 42 ? -54.978 38.606 35.181 1.00 132.08 978 GLY B N 1
ATOM 2640 C CA . GLY B 1 42 ? -54.069 39.725 35.318 1.00 135.41 978 GLY B CA 1
ATOM 2641 C C . GLY B 1 42 ? -53.128 39.825 34.130 1.00 125.79 978 GLY B C 1
ATOM 2642 O O . GLY B 1 42 ? -53.155 39.019 33.199 1.00 132.00 978 GLY B O 1
ATOM 2643 N N . LEU B 1 43 ? -52.285 40.847 34.186 1.00 88.46 979 LEU B N 1
ATOM 2644 C CA . LEU B 1 43 ? -51.304 41.092 33.143 1.00 85.29 979 LEU B CA 1
ATOM 2645 C C . LEU B 1 43 ? -50.002 40.363 33.455 1.00 82.24 979 LEU B C 1
ATOM 2646 O O . LEU B 1 43 ? -49.724 39.998 34.600 1.00 86.90 979 LEU B O 1
ATOM 2651 N N . VAL B 1 44 ? -49.207 40.140 32.412 1.00 74.58 980 VAL B N 1
ATOM 2652 C CA . VAL B 1 44 ? -47.862 39.598 32.550 1.00 69.62 980 VAL B CA 1
ATOM 2653 C C . VAL B 1 44 ? -46.872 40.627 32.019 1.00 67.38 980 VAL B C 1
ATOM 2654 O O . VAL B 1 44 ? -47.099 41.247 30.974 1.00 75.60 980 VAL B O 1
ATOM 2658 N N . PHE B 1 45 ? -45.790 40.834 32.766 1.00 63.52 981 PHE B N 1
ATOM 2659 C CA . PHE B 1 45 ? -44.775 41.817 32.428 1.00 63.62 981 PHE B CA 1
ATOM 2660 C C . PHE B 1 45 ? -43.447 41.126 32.142 1.00 59.15 981 PHE B C 1
ATOM 2661 O O . PHE B 1 45 ? -43.244 39.957 32.479 1.00 63.89 981 PHE B O 1
ATOM 2669 N N . GLY B 1 46 ? -42.544 41.869 31.515 1.00 70.11 982 GLY B N 1
ATOM 2670 C CA . GLY B 1 46 ? -41.244 41.341 31.155 1.00 75.62 982 GLY B CA 1
ATOM 2671 C C . GLY B 1 46 ? -40.120 42.218 31.664 1.00 80.75 982 GLY B C 1
ATOM 2672 O O . GLY B 1 46 ? -40.265 43.431 31.812 1.00 85.89 982 GLY B O 1
ATOM 2673 N N . GLY B 1 47 ? -38.984 41.577 31.929 1.00 67.38 983 GLY B N 1
ATOM 2674 C CA . GLY B 1 47 ? -37.815 42.282 32.415 1.00 63.21 983 GLY B CA 1
ATOM 2675 C C . GLY B 1 47 ? -36.693 41.368 32.860 1.00 68.01 983 GLY B C 1
ATOM 2676 O O . GLY B 1 47 ? -36.398 40.364 32.203 1.00 59.92 983 GLY B O 1
ATOM 2677 N N . GLU B 1 48 ? -36.057 41.711 33.978 1.00 69.50 984 GLU B N 1
ATOM 2678 C CA . GLU B 1 48 ? -34.954 40.937 34.522 1.00 57.06 984 GLU B CA 1
ATOM 2679 C C . GLU B 1 48 ? -35.182 40.697 36.008 1.00 46.26 984 GLU B C 1
ATOM 2680 O O . GLU B 1 48 ? -35.998 41.366 36.648 1.00 56.87 984 GLU B O 1
ATOM 2686 N N . ALA B 1 49 ? -34.444 39.733 36.554 1.00 44.08 985 ALA B N 1
ATOM 2687 C CA . ALA B 1 49 ? -34.472 39.457 37.984 1.00 52.32 985 ALA B CA 1
ATOM 2688 C C . ALA B 1 49 ? -33.107 38.946 38.420 1.00 74.78 985 ALA B C 1
ATOM 2689 O O . ALA B 1 49 ? -32.339 38.403 37.620 1.00 76.24 985 ALA B O 1
ATOM 2691 N N . LYS B 1 50 ? -32.818 39.127 39.708 1.00 79.99 986 LYS B N 1
ATOM 2692 C CA . LYS B 1 50 ? -31.517 38.806 40.292 1.00 74.24 986 LYS B CA 1
ATOM 2693 C C . LYS B 1 50 ? -31.720 37.839 41.455 1.00 79.10 986 LYS B C 1
ATOM 2694 O O . LYS B 1 50 ? -32.105 38.249 42.554 1.00 68.76 986 LYS B O 1
ATOM 2700 N N . LYS B 1 51 ? -31.454 36.554 41.213 1.00 79.43 987 LYS B N 1
ATOM 2701 C CA . LYS B 1 51 ? -31.510 35.554 42.270 1.00 80.81 987 LYS B CA 1
ATOM 2702 C C . LYS B 1 51 ? -30.153 35.327 42.920 1.00 93.39 987 LYS B C 1
ATOM 2703 O O . LYS B 1 51 ? -30.089 34.959 44.098 1.00 97.00 987 LYS B O 1
ATOM 2709 N N . SER B 1 52 ? -29.068 35.560 42.181 1.00 97.16 988 SER B N 1
ATOM 2710 C CA . SER B 1 52 ? -27.716 35.418 42.708 1.00 99.85 988 SER B CA 1
ATOM 2711 C C . SER B 1 52 ? -26.841 36.571 42.232 1.00 101.14 988 SER B C 1
ATOM 2712 O O . SER B 1 52 ? -27.311 37.708 42.122 1.00 101.77 988 SER B O 1
ATOM 2715 N N . ASP B 1 53 ? -25.567 36.293 41.956 1.00 106.38 989 ASP B N 1
ATOM 2716 C CA . ASP B 1 53 ? -24.665 37.300 41.409 1.00 116.05 989 ASP B CA 1
ATOM 2717 C C . ASP B 1 53 ? -24.915 37.591 39.932 1.00 114.42 989 ASP B C 1
ATOM 2718 O O . ASP B 1 53 ? -24.193 38.411 39.353 1.00 118.24 989 ASP B O 1
ATOM 2723 N N . LEU B 1 54 ? -25.907 36.951 39.312 1.00 96.57 990 LEU B N 1
ATOM 2724 C CA . LEU B 1 54 ? -26.190 37.105 37.891 1.00 80.81 990 LEU B CA 1
ATOM 2725 C C . LEU B 1 54 ? -27.649 37.487 37.679 1.00 80.34 990 LEU B C 1
ATOM 2726 O O . LEU B 1 54 ? -28.539 37.049 38.414 1.00 77.35 990 LEU B O 1
ATOM 2731 N N . TRP B 1 55 ? -27.881 38.313 36.661 1.00 74.71 991 TRP B N 1
ATOM 2732 C CA . TRP B 1 55 ? -29.223 38.663 36.223 1.00 64.46 991 TRP B CA 1
ATOM 2733 C C . TRP B 1 55 ? -29.691 37.688 35.144 1.00 80.71 991 TRP B C 1
ATOM 2734 O O . TRP B 1 55 ? -28.909 36.912 34.589 1.00 92.41 991 TRP B O 1
ATOM 2745 N N . GLU B 1 56 ? -30.987 37.734 34.846 1.00 79.89 992 GLU B N 1
ATOM 2746 C CA . GLU B 1 56 ? -31.552 36.878 33.812 1.00 77.68 992 GLU B CA 1
ATOM 2747 C C . GLU B 1 56 ? -32.895 37.437 33.367 1.00 64.14 992 GLU B C 1
ATOM 2748 O O . GLU B 1 56 ? -33.610 38.069 34.149 1.00 67.79 992 GLU B O 1
ATOM 2754 N N . ALA B 1 57 ? -33.221 37.200 32.098 1.00 53.05 993 ALA B N 1
ATOM 2755 C CA . ALA B 1 57 ? -34.476 37.679 31.538 1.00 51.57 993 ALA B CA 1
ATOM 2756 C C . ALA B 1 57 ? -35.649 36.946 32.175 1.00 50.11 993 ALA B C 1
ATOM 2757 O O . ALA B 1 57 ? -35.595 35.734 32.400 1.00 50.51 993 ALA B O 1
ATOM 2759 N N . VAL B 1 58 ? -36.718 37.687 32.462 1.00 51.43 994 VAL B N 1
ATOM 2760 C CA . VAL B 1 58 ? -37.809 37.187 33.292 1.00 49.30 994 VAL B CA 1
ATOM 2761 C C . VAL B 1 58 ? -39.146 37.704 32.777 1.00 56.18 994 VAL B C 1
ATOM 2762 O O . VAL B 1 58 ? -39.256 38.853 32.337 1.00 60.42 994 VAL B O 1
ATOM 2766 N N . ALA B 1 59 ? -40.162 36.841 32.833 1.00 57.77 995 ALA B N 1
ATOM 2767 C CA . ALA B 1 59 ? -41.564 37.216 32.682 1.00 52.62 995 ALA B CA 1
ATOM 2768 C C . ALA B 1 59 ? -42.294 36.994 34.002 1.00 47.13 995 ALA B C 1
ATOM 2769 O O . ALA B 1 59 ? -42.223 35.902 34.576 1.00 52.68 995 ALA B O 1
ATOM 2771 N N . VAL B 1 60 ? -42.989 38.023 34.483 1.00 53.72 996 VAL B N 1
ATOM 2772 C CA . VAL B 1 60 ? -43.660 37.992 35.780 1.00 60.06 996 VAL B CA 1
ATOM 2773 C C . VAL B 1 60 ? -45.161 38.131 35.569 1.00 63.92 996 VAL B C 1
ATOM 2774 O O . VAL B 1 60 ? -45.615 39.083 34.923 1.00 63.81 996 VAL B O 1
ATOM 2778 N N . LYS B 1 61 ? -45.928 37.192 36.120 1.00 64.97 997 LYS B N 1
ATOM 2779 C CA . LYS B 1 61 ? -47.376 37.322 36.195 1.00 68.61 997 LYS B CA 1
ATOM 2780 C C . LYS B 1 61 ? -47.756 37.793 37.593 1.00 76.72 997 LYS B C 1
ATOM 2781 O O . LYS B 1 61 ? -47.176 37.346 38.587 1.00 82.38 997 LYS B O 1
ATOM 2787 N N . VAL B 1 62 ? -48.718 38.709 37.665 1.00 77.23 998 VAL B N 1
ATOM 2788 C CA . VAL B 1 62 ? -49.091 39.333 38.928 1.00 81.59 998 VAL B CA 1
ATOM 2789 C C . VAL B 1 62 ? -50.542 39.018 39.267 1.00 90.52 998 VAL B C 1
ATOM 2790 O O . VAL B 1 62 ? -51.393 38.861 38.385 1.00 99.03 998 VAL B O 1
ATOM 2794 N N . ILE B 1 63 ? -50.812 38.908 40.567 1.00 95.54 999 ILE B N 1
ATOM 2795 C CA . ILE B 1 63 ? -52.165 38.800 41.100 1.00 98.82 999 ILE B CA 1
ATOM 2796 C C . ILE B 1 63 ? -52.371 39.931 42.098 1.00 115.57 999 ILE B C 1
ATOM 2797 O O . ILE B 1 63 ? -51.452 40.289 42.843 1.00 122.10 999 ILE B O 1
ATOM 2802 N N . ASN B 1 64 ? -53.570 40.501 42.101 1.00 126.81 1000 ASN B N 1
ATOM 2803 C CA . ASN B 1 64 ? -53.830 41.710 42.869 1.00 142.25 1000 ASN B CA 1
ATOM 2804 C C . ASN B 1 64 ? -53.848 41.414 44.365 1.00 139.29 1000 ASN B C 1
ATOM 2805 O O . ASN B 1 64 ? -54.254 40.334 44.804 1.00 143.51 1000 ASN B O 1
ATOM 2810 N N . GLU B 1 65 ? -53.392 42.391 45.155 1.00 128.09 1001 GLU B N 1
ATOM 2811 C CA . GLU B 1 65 ? -53.507 42.282 46.605 1.00 133.35 1001 GLU B CA 1
ATOM 2812 C C . GLU B 1 65 ? -54.950 42.411 47.062 1.00 141.24 1001 GLU B C 1
ATOM 2813 O O . GLU B 1 65 ? -55.296 41.919 48.142 1.00 142.01 1001 GLU B O 1
ATOM 2819 N N . LYS B 1 66 ? -55.793 43.060 46.262 1.00 139.20 1002 LYS B N 1
ATOM 2820 C CA . LYS B 1 66 ? -57.208 43.191 46.570 1.00 134.67 1002 LYS B CA 1
ATOM 2821 C C . LYS B 1 66 ? -58.011 41.968 46.144 1.00 129.38 1002 LYS B C 1
ATOM 2822 O O . LYS B 1 66 ? -59.199 41.885 46.473 1.00 143.25 1002 LYS B O 1
ATOM 2828 N N . ALA B 1 67 ? -57.401 41.025 45.428 1.00 132.65 1003 ALA B N 1
ATOM 2829 C CA . ALA B 1 67 ? -58.118 39.837 44.994 1.00 132.65 1003 ALA B CA 1
ATOM 2830 C C . ALA B 1 67 ? -58.451 38.944 46.187 1.00 135.79 1003 ALA B C 1
ATOM 2831 O O . ALA B 1 67 ? -57.851 39.041 47.261 1.00 141.04 1003 ALA B O 1
ATOM 2833 N N . ASN B 1 68 ? -59.424 38.063 45.980 1.00 139.67 1004 ASN B N 1
ATOM 2834 C CA . ASN B 1 68 ? -59.835 37.131 47.021 1.00 142.07 1004 ASN B CA 1
ATOM 2835 C C . ASN B 1 68 ? -58.708 36.158 47.356 1.00 145.12 1004 ASN B C 1
ATOM 2836 O O . ASN B 1 68 ? -57.845 35.861 46.525 1.00 148.89 1004 ASN B O 1
ATOM 2841 N N . TYR B 1 69 ? -58.716 35.666 48.598 1.00 120.95 1005 TYR B N 1
ATOM 2842 C CA . TYR B 1 69 ? -57.679 34.735 49.026 1.00 113.92 1005 TYR B CA 1
ATOM 2843 C C . TYR B 1 69 ? -57.787 33.387 48.327 1.00 117.07 1005 TYR B C 1
ATOM 2844 O O . TYR B 1 69 ? -56.793 32.656 48.270 1.00 115.90 1005 TYR B O 1
ATOM 2853 N N . GLU B 1 70 ? -58.963 33.039 47.797 1.00 117.34 1006 GLU B N 1
ATOM 2854 C CA . GLU B 1 70 ? -59.055 31.842 46.969 1.00 122.59 1006 GLU B CA 1
ATOM 2855 C C . GLU B 1 70 ? -58.242 32.000 45.691 1.00 119.28 1006 GLU B C 1
ATOM 2856 O O . GLU B 1 70 ? -57.788 31.005 45.116 1.00 115.34 1006 GLU B O 1
ATOM 2862 N N . GLY B 1 71 ? -58.042 33.235 45.240 1.00 118.21 1007 GLY B N 1
ATOM 2863 C CA . GLY B 1 71 ? -57.183 33.485 44.102 1.00 112.70 1007 GLY B CA 1
ATOM 2864 C C . GLY B 1 71 ? -55.720 33.394 44.476 1.00 106.51 1007 GLY B C 1
ATOM 2865 O O . GLY B 1 71 ? -54.896 32.940 43.677 1.00 112.27 1007 GLY B O 1
ATOM 2866 N N . LYS B 1 72 ? -55.381 33.828 45.693 1.00 108.10 1008 LYS B N 1
ATOM 2867 C CA . LYS B 1 72 ? -53.984 33.806 46.113 1.00 102.85 1008 LYS B CA 1
ATOM 2868 C C . LYS B 1 72 ? -53.506 32.397 46.439 1.00 104.96 1008 LYS B C 1
ATOM 2869 O O . LYS B 1 72 ? -52.334 32.079 46.211 1.00 107.69 1008 LYS B O 1
ATOM 2875 N N . ILE B 1 73 ? -54.382 31.540 46.970 1.00 104.00 1009 ILE B N 1
ATOM 2876 C CA . ILE B 1 73 ? -53.953 30.183 47.294 1.00 94.88 1009 ILE B CA 1
ATOM 2877 C C . ILE B 1 73 ? -53.693 29.385 46.021 1.00 101.73 1009 ILE B C 1
ATOM 2878 O O . ILE B 1 73 ? -52.779 28.554 45.971 1.00 103.62 1009 ILE B O 1
ATOM 2883 N N . ASP B 1 74 ? -54.494 29.615 44.975 1.00 112.54 1010 ASP B N 1
ATOM 2884 C CA . ASP B 1 74 ? -54.216 28.992 43.682 1.00 114.00 1010 ASP B CA 1
ATOM 2885 C C . ASP B 1 74 ? -53.002 29.624 43.008 1.00 105.36 1010 ASP B C 1
ATOM 2886 O O . ASP B 1 74 ? -52.240 28.931 42.323 1.00 107.72 1010 ASP B O 1
ATOM 2891 N N . PHE B 1 75 ? -52.811 30.932 43.192 1.00 93.58 1011 PHE B N 1
ATOM 2892 C CA . PHE B 1 75 ? -51.651 31.617 42.630 1.00 89.33 1011 PHE B CA 1
ATOM 2893 C C . PHE B 1 75 ? -50.351 31.080 43.208 1.00 89.30 1011 PHE B C 1
ATOM 2894 O O . PHE B 1 75 ? -49.322 31.065 42.521 1.00 90.25 1011 PHE B O 1
ATOM 2902 N N . LEU B 1 76 ? -50.375 30.633 44.461 1.00 88.88 1012 LEU B N 1
ATOM 2903 C CA . LEU B 1 76 ? -49.185 30.087 45.094 1.00 86.90 1012 LEU B CA 1
ATOM 2904 C C . LEU B 1 76 ? -49.111 28.573 44.972 1.00 92.92 1012 LEU B C 1
ATOM 2905 O O . LEU B 1 76 ? -48.009 28.013 44.999 1.00 98.28 1012 LEU B O 1
ATOM 2910 N N . SER B 1 77 ? -50.256 27.896 44.840 1.00 107.57 1013 SER B N 1
ATOM 2911 C CA . SER B 1 77 ? -50.228 26.469 44.537 1.00 110.19 1013 SER B CA 1
ATOM 2912 C C . SER B 1 77 ? -49.633 26.215 43.160 1.00 101.75 1013 SER B C 1
ATOM 2913 O O . SER B 1 77 ? -48.996 25.178 42.942 1.00 101.47 1013 SER B O 1
ATOM 2916 N N . GLU B 1 78 ? -49.841 27.141 42.219 1.00 80.98 1014 GLU B N 1
ATOM 2917 C CA . GLU B 1 78 ? -49.152 27.054 40.937 1.00 71.28 1014 GLU B CA 1
ATOM 2918 C C . GLU B 1 78 ? -47.646 27.129 41.137 1.00 67.91 1014 GLU B C 1
ATOM 2919 O O . GLU B 1 78 ? -46.887 26.403 40.486 1.00 70.50 1014 GLU B O 1
ATOM 2925 N N . ALA B 1 79 ? -47.193 27.996 42.044 1.00 74.41 1015 ALA B N 1
ATOM 2926 C CA . ALA B 1 79 ? -45.766 28.079 42.328 1.00 67.04 1015 ALA B CA 1
ATOM 2927 C C . ALA B 1 79 ? -45.260 26.813 43.014 1.00 68.91 1015 ALA B C 1
ATOM 2928 O O . ALA B 1 79 ? -44.143 26.361 42.741 1.00 73.39 1015 ALA B O 1
ATOM 2930 N N . LYS B 1 80 ? -46.057 26.232 43.919 1.00 69.23 1016 LYS B N 1
ATOM 2931 C CA . LYS B 1 80 ? -45.633 25.004 44.592 1.00 72.44 1016 LYS B CA 1
ATOM 2932 C C . LYS B 1 80 ? -45.523 23.827 43.627 1.00 70.02 1016 LYS B C 1
ATOM 2933 O O . LYS B 1 80 ? -44.733 22.906 43.865 1.00 71.04 1016 LYS B O 1
ATOM 2939 N N . LEU B 1 81 ? -46.298 23.831 42.544 1.00 63.86 1017 LEU B N 1
ATOM 2940 C CA . LEU B 1 81 ? -46.210 22.764 41.554 1.00 52.63 1017 LEU B CA 1
ATOM 2941 C C . LEU B 1 81 ? -45.174 23.045 40.477 1.00 64.75 1017 LEU B C 1
ATOM 2942 O O . LEU B 1 81 ? -44.564 22.104 39.955 1.00 68.11 1017 LEU B O 1
ATOM 2947 N N . MET B 1 82 ? -44.965 24.318 40.124 1.00 74.93 1018 MET B N 1
ATOM 2948 C CA . MET B 1 82 ? -43.976 24.642 39.102 1.00 66.13 1018 MET B CA 1
ATOM 2949 C C . MET B 1 82 ? -42.559 24.429 39.614 1.00 68.74 1018 MET B C 1
ATOM 2950 O O . MET B 1 82 ? -41.647 24.174 38.820 1.00 72.70 1018 MET B O 1
ATOM 2955 N N . ARG B 1 83 ? -42.348 24.537 40.922 1.00 79.32 1019 ARG B N 1
ATOM 2956 C CA . ARG B 1 83 ? -41.115 24.014 41.478 1.00 88.77 1019 ARG B CA 1
ATOM 2957 C C . ARG B 1 83 ? -41.198 22.491 41.509 1.00 89.68 1019 ARG B C 1
ATOM 2958 O O . ARG B 1 83 ? -42.283 21.904 41.464 1.00 85.95 1019 ARG B O 1
ATOM 2966 N N . SER B 1 84 ? -40.036 21.850 41.580 1.00 108.43 1020 SER B N 1
ATOM 2967 C CA . SER B 1 84 ? -39.879 20.413 41.372 1.00 111.73 1020 SER B CA 1
ATOM 2968 C C . SER B 1 84 ? -40.301 19.971 39.974 1.00 104.62 1020 SER B C 1
ATOM 2969 O O . SER B 1 84 ? -40.423 18.767 39.720 1.00 114.72 1020 SER B O 1
ATOM 2972 N N . LEU B 1 85 ? -40.523 20.912 39.055 1.00 84.81 1021 LEU B N 1
ATOM 2973 C CA . LEU B 1 85 ? -40.713 20.615 37.637 1.00 68.70 1021 LEU B CA 1
ATOM 2974 C C . LEU B 1 85 ? -39.473 21.141 36.927 1.00 72.50 1021 LEU B C 1
ATOM 2975 O O . LEU B 1 85 ? -39.332 22.349 36.717 1.00 78.91 1021 LEU B O 1
ATOM 2980 N N . ASN B 1 86 ? -38.578 20.234 36.549 1.00 59.41 1022 ASN B N 1
ATOM 2981 C CA . ASN B 1 86 ? -37.302 20.605 35.945 1.00 46.46 1022 ASN B CA 1
ATOM 2982 C C . ASN B 1 86 ? -37.115 19.767 34.686 1.00 52.77 1022 ASN B C 1
ATOM 2983 O O . ASN B 1 86 ? -36.736 18.593 34.756 1.00 54.29 1022 ASN B O 1
ATOM 2988 N N . HIS B 1 87 ? -37.395 20.380 33.537 1.00 52.30 1023 HIS B N 1
ATOM 2989 C CA . HIS B 1 87 ? -37.226 19.742 32.244 1.00 48.18 1023 HIS B CA 1
ATOM 2990 C C . HIS B 1 87 ? -37.033 20.842 31.219 1.00 44.17 1023 HIS B C 1
ATOM 2991 O O . HIS B 1 87 ? -37.692 21.885 31.324 1.00 47.51 1023 HIS B O 1
ATOM 2998 N N . PRO B 1 88 ? -36.152 20.661 30.234 1.00 34.37 1024 PRO B N 1
ATOM 2999 C CA . PRO B 1 88 ? -35.925 21.725 29.247 1.00 44.99 1024 PRO B CA 1
ATOM 3000 C C . PRO B 1 88 ? -37.140 22.035 28.393 1.00 48.01 1024 PRO B C 1
ATOM 3001 O O . PRO B 1 88 ? -37.089 22.991 27.611 1.00 57.12 1024 PRO B O 1
ATOM 3005 N N . ASN B 1 89 ? -38.228 21.276 28.516 1.00 48.10 1025 ASN B N 1
ATOM 3006 C CA . ASN B 1 89 ? -39.434 21.514 27.736 1.00 41.31 1025 ASN B CA 1
ATOM 3007 C C . ASN B 1 89 ? -40.604 21.974 28.600 1.00 42.12 1025 ASN B C 1
ATOM 3008 O O . ASN B 1 89 ? -41.759 21.906 28.166 1.00 53.45 1025 ASN B O 1
ATOM 3013 N N . VAL B 1 90 ? -40.330 22.426 29.819 1.00 39.15 1026 VAL B N 1
ATOM 3014 C CA . VAL B 1 90 ? -41.317 23.101 30.648 1.00 45.26 1026 VAL B CA 1
ATOM 3015 C C . VAL B 1 90 ? -40.677 24.385 31.154 1.00 60.15 1026 VAL B C 1
ATOM 3016 O O . VAL B 1 90 ? -39.456 24.465 31.323 1.00 67.68 1026 VAL B O 1
ATOM 3020 N N . VAL B 1 91 ? -41.509 25.405 31.369 1.00 54.30 1027 VAL B N 1
ATOM 3021 C CA . VAL B 1 91 ? -40.986 26.690 31.808 1.00 53.47 1027 VAL B CA 1
ATOM 3022 C C . VAL B 1 91 ? -40.367 26.547 33.196 1.00 61.33 1027 VAL B C 1
ATOM 3023 O O . VAL B 1 91 ? -40.796 25.727 34.019 1.00 66.39 1027 VAL B O 1
ATOM 3027 N N . ARG B 1 92 ? -39.338 27.349 33.451 1.00 68.03 1028 ARG B N 1
ATOM 3028 C CA . ARG B 1 92 ? -38.551 27.266 34.676 1.00 60.29 1028 ARG B CA 1
ATOM 3029 C C . ARG B 1 92 ? -39.043 28.335 35.644 1.00 59.93 1028 ARG B C 1
ATOM 3030 O O . ARG B 1 92 ? -38.876 29.534 35.399 1.00 66.54 1028 ARG B O 1
ATOM 3038 N N . LEU B 1 93 ? -39.652 27.897 36.742 1.00 57.35 1029 LEU B N 1
ATOM 3039 C CA . LEU B 1 93 ? -39.975 28.806 37.829 1.00 57.74 1029 LEU B CA 1
ATOM 3040 C C . LEU B 1 93 ? -38.705 29.127 38.600 1.00 61.74 1029 LEU B C 1
ATOM 3041 O O . LEU B 1 93 ? -37.993 28.223 39.050 1.00 67.34 1029 LEU B O 1
ATOM 3046 N N . ILE B 1 94 ? -38.415 30.417 38.746 1.00 63.71 1030 ILE B N 1
ATOM 3047 C CA . ILE B 1 94 ? -37.189 30.857 39.391 1.00 67.84 1030 ILE B CA 1
ATOM 3048 C C . ILE B 1 94 ? -37.457 31.674 40.648 1.00 57.87 1030 ILE B C 1
ATOM 3049 O O . ILE B 1 94 ? -36.526 32.231 41.229 1.00 61.83 1030 ILE B O 1
ATOM 3054 N N . GLY B 1 95 ? -38.703 31.760 41.080 1.00 60.32 1031 GLY B N 1
ATOM 3055 C CA . GLY B 1 95 ? -39.003 32.376 42.357 1.00 71.63 1031 GLY B CA 1
ATOM 3056 C C . GLY B 1 95 ? -40.367 33.035 42.364 1.00 68.38 1031 GLY B C 1
ATOM 3057 O O . GLY B 1 95 ? -41.077 33.080 41.363 1.00 63.52 1031 GLY B O 1
ATOM 3058 N N . ILE B 1 96 ? -40.721 33.533 43.547 1.00 76.22 1032 ILE B N 1
ATOM 3059 C CA . ILE B 1 96 ? -41.904 34.344 43.784 1.00 73.59 1032 ILE B CA 1
ATOM 3060 C C . ILE B 1 96 ? -41.483 35.519 44.658 1.00 84.93 1032 ILE B C 1
ATOM 3061 O O . ILE B 1 96 ? -40.311 35.657 45.020 1.00 93.97 1032 ILE B O 1
ATOM 3066 N N . SER B 1 97 ? -42.442 36.379 44.994 1.00 81.14 1033 SER B N 1
ATOM 3067 C CA . SER B 1 97 ? -42.141 37.554 45.804 1.00 97.30 1033 SER B CA 1
ATOM 3068 C C . SER B 1 97 ? -43.324 37.836 46.719 1.00 107.56 1033 SER B C 1
ATOM 3069 O O . SER B 1 97 ? -44.419 38.144 46.238 1.00 104.02 1033 SER B O 1
ATOM 3072 N N . LEU B 1 98 ? -43.106 37.731 48.029 1.00 129.54 1034 LEU B N 1
ATOM 3073 C CA . LEU B 1 98 ? -44.180 37.776 49.017 1.00 132.38 1034 LEU B CA 1
ATOM 3074 C C . LEU B 1 98 ? -44.252 39.157 49.661 1.00 135.17 1034 LEU B C 1
ATOM 3075 O O . LEU B 1 98 ? -43.248 39.660 50.174 1.00 136.56 1034 LEU B O 1
ATOM 3080 N N . ASN B 1 99 ? -45.448 39.763 49.632 1.00 139.51 1035 ASN B N 1
ATOM 3081 C CA . ASN B 1 99 ? -45.760 41.112 50.107 1.00 146.20 1035 ASN B CA 1
ATOM 3082 C C . ASN B 1 99 ? -44.894 42.224 49.501 1.00 148.36 1035 ASN B C 1
ATOM 3083 O O . ASN B 1 99 ? -44.373 43.054 50.256 1.00 140.96 1035 ASN B O 1
ATOM 3088 N N . PRO B 1 100 ? -44.692 42.295 48.160 1.00 142.48 1036 PRO B N 1
ATOM 3089 C CA . PRO B 1 100 ? -44.004 43.470 47.613 1.00 128.99 1036 PRO B CA 1
ATOM 3090 C C . PRO B 1 100 ? -44.986 44.578 47.284 1.00 131.85 1036 PRO B C 1
ATOM 3091 O O . PRO B 1 100 ? -45.592 44.551 46.208 1.00 136.03 1036 PRO B O 1
ATOM 3095 N N . LYS B 1 101 ? -45.154 45.541 48.186 1.00 138.13 1037 LYS B N 1
ATOM 3096 C CA . LYS B 1 101 ? -45.966 46.721 47.912 1.00 155.30 1037 LYS B CA 1
ATOM 3097 C C . LYS B 1 101 ? -47.395 46.369 47.510 1.00 154.54 1037 LYS B C 1
ATOM 3098 O O . LYS B 1 101 ? -48.248 46.111 48.366 1.00 149.55 1037 LYS B O 1
ATOM 3104 N N . ALA B 1 102 ? -47.663 46.364 46.201 1.00 142.18 1038 ALA B N 1
ATOM 3105 C CA . ALA B 1 102 ? -49.028 46.358 45.687 1.00 133.79 1038 ALA B CA 1
ATOM 3106 C C . ALA B 1 102 ? -49.632 44.974 45.488 1.00 134.48 1038 ALA B C 1
ATOM 3107 O O . ALA B 1 102 ? -50.860 44.869 45.392 1.00 143.19 1038 ALA B O 1
ATOM 3109 N N . SER B 1 103 ? -48.824 43.916 45.409 1.00 129.40 1039 SER B N 1
ATOM 3110 C CA . SER B 1 103 ? -49.374 42.626 45.001 1.00 121.36 1039 SER B CA 1
ATOM 3111 C C . SER B 1 103 ? -48.423 41.462 45.265 1.00 116.10 1039 SER B C 1
ATOM 3112 O O . SER B 1 103 ? -47.510 41.573 46.087 1.00 117.79 1039 SER B O 1
ATOM 3115 N N . LEU B 1 104 ? -48.642 40.343 44.572 1.00 118.11 1040 LEU B N 1
ATOM 3116 C CA . LEU B 1 104 ? -47.820 39.141 44.682 1.00 111.49 1040 LEU B CA 1
ATOM 3117 C C . LEU B 1 104 ? -47.313 38.759 43.295 1.00 98.23 1040 LEU B C 1
ATOM 3118 O O . LEU B 1 104 ? -48.107 38.649 42.354 1.00 87.02 1040 LEU B O 1
ATOM 3123 N N . TYR B 1 105 ? -46.001 38.539 43.174 1.00 99.91 1041 TYR B N 1
ATOM 3124 C CA . TYR B 1 105 ? -45.348 38.283 41.894 1.00 81.44 1041 TYR B CA 1
ATOM 3125 C C . TYR B 1 105 ? -44.979 36.811 41.753 1.00 84.85 1041 TYR B C 1
ATOM 3126 O O . TYR B 1 105 ? -44.511 36.181 42.707 1.00 90.96 1041 TYR B O 1
ATOM 3135 N N . LEU B 1 106 ? -45.174 36.276 40.548 1.00 77.15 1042 LEU B N 1
ATOM 3136 C CA . LEU B 1 106 ? -44.723 34.941 40.169 1.00 66.42 1042 LEU B CA 1
ATOM 3137 C C . LEU B 1 106 ? -43.725 35.089 39.029 1.00 63.98 1042 LEU B C 1
ATOM 3138 O O . LEU B 1 106 ? -44.032 35.718 38.012 1.00 65.30 1042 LEU B O 1
ATOM 3143 N N . ILE B 1 107 ? -42.548 34.494 39.190 1.00 63.52 1043 ILE B N 1
ATOM 3144 C CA . ILE B 1 107 ? -41.362 34.857 38.422 1.00 55.15 1043 ILE B CA 1
ATOM 3145 C C . ILE B 1 107 ? -40.929 33.648 37.601 1.00 62.07 1043 ILE B C 1
ATOM 3146 O O . ILE B 1 107 ? -40.416 32.666 38.154 1.00 68.07 1043 ILE B O 1
ATOM 3151 N N . MET B 1 108 ? -41.108 33.726 36.283 1.00 58.57 1044 MET B N 1
ATOM 3152 C CA . MET B 1 108 ? -40.848 32.622 35.367 1.00 57.38 1044 MET B CA 1
ATOM 3153 C C . MET B 1 108 ? -39.747 32.983 34.374 1.00 61.95 1044 MET B C 1
ATOM 3154 O O . MET B 1 108 ? -39.264 34.117 34.317 1.00 73.37 1044 MET B O 1
ATOM 3159 N N . GLU B 1 109 ? -39.360 31.986 33.581 1.00 55.91 1045 GLU B N 1
ATOM 3160 C CA . GLU B 1 109 ? -38.421 32.197 32.487 1.00 50.02 1045 GLU B CA 1
ATOM 3161 C C . GLU B 1 109 ? -39.097 32.931 31.334 1.00 53.58 1045 GLU B C 1
ATOM 3162 O O . GLU B 1 109 ? -40.277 32.714 31.047 1.00 58.71 1045 GLU B O 1
ATOM 3168 N N . LEU B 1 110 ? -38.344 33.802 30.669 1.00 47.57 1046 LEU B N 1
ATOM 3169 C CA . LEU B 1 110 ? -38.898 34.637 29.611 1.00 56.19 1046 LEU B CA 1
ATOM 3170 C C . LEU B 1 110 ? -38.751 33.937 28.263 1.00 66.26 1046 LEU B C 1
ATOM 3171 O O . LEU B 1 110 ? -37.674 33.431 27.931 1.00 60.78 1046 LEU B O 1
ATOM 3176 N N . MET B 1 111 ? -39.838 33.912 27.492 1.00 62.83 1047 MET B N 1
ATOM 3177 C CA . MET B 1 111 ? -39.866 33.345 26.146 1.00 45.74 1047 MET B CA 1
ATOM 3178 C C . MET B 1 111 ? -40.075 34.491 25.164 1.00 52.68 1047 MET B C 1
ATOM 3179 O O . MET B 1 111 ? -41.159 35.082 25.116 1.00 65.59 1047 MET B O 1
ATOM 3184 N N . LEU B 1 112 ? -39.045 34.802 24.375 1.00 50.35 1048 LEU B N 1
ATOM 3185 C CA . LEU B 1 112 ? -39.081 36.021 23.575 1.00 48.36 1048 LEU B CA 1
ATOM 3186 C C . LEU B 1 112 ? -40.031 35.941 22.387 1.00 51.22 1048 LEU B C 1
ATOM 3187 O O . LEU B 1 112 ? -40.485 36.986 21.910 1.00 53.59 1048 LEU B O 1
ATOM 3192 N N . LEU B 1 113 ? -40.352 34.747 21.900 1.00 46.25 1049 LEU B N 1
ATOM 3193 C CA . LEU B 1 113 ? -41.222 34.629 20.738 1.00 39.06 1049 LEU B CA 1
ATOM 3194 C C . LEU B 1 113 ? -42.693 34.439 21.102 1.00 42.41 1049 LEU B C 1
ATOM 3195 O O . LEU B 1 113 ? -43.527 34.303 20.201 1.00 44.00 1049 LEU B O 1
ATOM 3200 N N . GLY B 1 114 ? -43.030 34.426 22.391 1.00 41.91 1050 GLY B N 1
ATOM 3201 C CA . GLY B 1 114 ? -44.420 34.375 22.815 1.00 47.43 1050 GLY B CA 1
ATOM 3202 C C . GLY B 1 114 ? -45.041 32.991 22.728 1.00 45.84 1050 GLY B C 1
ATOM 3203 O O . GLY B 1 114 ? -44.357 31.963 22.723 1.00 51.25 1050 GLY B O 1
ATOM 3204 N N . ASP B 1 115 ? -46.372 32.973 22.662 1.00 50.93 1051 ASP B N 1
ATOM 3205 C CA . ASP B 1 115 ? -47.073 31.703 22.567 1.00 52.28 1051 ASP B CA 1
ATOM 3206 C C . ASP B 1 115 ? -47.073 31.199 21.127 1.00 53.28 1051 ASP B C 1
ATOM 3207 O O . ASP B 1 115 ? -46.964 31.965 20.165 1.00 51.58 1051 ASP B O 1
ATOM 3212 N N . LEU B 1 116 ? -47.205 29.878 20.994 1.00 55.99 1052 LEU B N 1
ATOM 3213 C CA . LEU B 1 116 ? -47.163 29.252 19.679 1.00 53.26 1052 LEU B CA 1
ATOM 3214 C C . LEU B 1 116 ? -48.337 29.675 18.806 1.00 58.13 1052 LEU B C 1
ATOM 3215 O O . LEU B 1 116 ? -48.223 29.662 17.574 1.00 59.51 1052 LEU B O 1
ATOM 3220 N N . LYS B 1 117 ? -49.469 30.042 19.412 1.00 61.04 1053 LYS B N 1
ATOM 3221 C CA . LYS B 1 117 ? -50.616 30.469 18.618 1.00 60.92 1053 LYS B CA 1
ATOM 3222 C C . LYS B 1 117 ? -50.299 31.756 17.868 1.00 64.94 1053 LYS B C 1
ATOM 3223 O O . LYS B 1 117 ? -50.271 31.780 16.637 1.00 70.96 1053 LYS B O 1
ATOM 3229 N N . THR B 1 118 ? -49.920 32.805 18.592 1.00 58.01 1054 THR B N 1
ATOM 3230 C CA . THR B 1 118 ? -49.591 34.063 17.928 1.00 56.11 1054 THR B CA 1
ATOM 3231 C C . THR B 1 118 ? -48.341 33.945 17.064 1.00 57.85 1054 THR B C 1
ATOM 3232 O O . THR B 1 118 ? -48.206 34.670 16.070 1.00 60.61 1054 THR B O 1
ATOM 3236 N N . TYR B 1 119 ? -47.415 33.059 17.432 1.00 55.99 1055 TYR B N 1
ATOM 3237 C CA . TYR B 1 119 ? -46.227 32.852 16.615 1.00 57.48 1055 TYR B CA 1
ATOM 3238 C C . TYR B 1 119 ? -46.631 32.338 15.240 1.00 56.53 1055 TYR B C 1
ATOM 3239 O O . TYR B 1 119 ? -46.108 32.781 14.214 1.00 52.69 1055 TYR B O 1
ATOM 3248 N N . LEU B 1 120 ? -47.547 31.375 15.193 1.00 66.02 1056 LEU B N 1
ATOM 3249 C CA . LEU B 1 120 ? -47.968 30.863 13.885 1.00 63.62 1056 LEU B CA 1
ATOM 3250 C C . LEU B 1 120 ? -48.861 31.848 13.125 1.00 64.05 1056 LEU B C 1
ATOM 3251 O O . LEU B 1 120 ? -48.791 31.929 11.890 1.00 69.09 1056 LEU B O 1
ATOM 3256 N N . LEU B 1 121 ? -49.714 32.577 13.835 1.00 63.35 1057 LEU B N 1
ATOM 3257 C CA . LEU B 1 121 ? -50.603 33.498 13.161 1.00 53.67 1057 LEU B CA 1
ATOM 3258 C C . LEU B 1 121 ? -49.803 34.642 12.495 1.00 52.76 1057 LEU B C 1
ATOM 3259 O O . LEU B 1 121 ? -50.165 35.126 11.416 1.00 59.85 1057 LEU B O 1
ATOM 3264 N N . SER B 1 122 ? -48.733 35.132 13.145 1.00 52.49 1058 SER B N 1
ATOM 3265 C CA . SER B 1 122 ? -47.972 36.213 12.545 1.00 50.26 1058 SER B CA 1
ATOM 3266 C C . SER B 1 122 ? -47.056 35.739 11.431 1.00 53.36 1058 SER B C 1
ATOM 3267 O O . SER B 1 122 ? -46.468 36.603 10.757 1.00 60.61 1058 SER B O 1
ATOM 3270 N N . ARG B 1 123 ? -46.941 34.431 11.185 1.00 49.04 1059 ARG B N 1
ATOM 3271 C CA . ARG B 1 123 ? -46.093 33.884 10.129 1.00 47.56 1059 ARG B CA 1
ATOM 3272 C C . ARG B 1 123 ? -46.884 33.007 9.158 1.00 50.95 1059 ARG B C 1
ATOM 3273 O O . ARG B 1 123 ? -46.317 32.124 8.510 1.00 53.58 1059 ARG B O 1
ATOM 3281 N N . ARG B 1 124 ? -48.193 33.243 9.038 1.00 56.60 1060 ARG B N 1
ATOM 3282 C CA . ARG B 1 124 ? -49.014 32.446 8.128 1.00 50.12 1060 ARG B CA 1
ATOM 3283 C C . ARG B 1 124 ? -48.727 32.807 6.674 1.00 56.27 1060 ARG B C 1
ATOM 3284 O O . ARG B 1 124 ? -48.539 31.926 5.826 1.00 51.85 1060 ARG B O 1
ATOM 3292 N N . ILE B 1 125 ? -48.692 34.107 6.368 1.00 66.17 1061 ILE B N 1
ATOM 3293 C CA . ILE B 1 125 ? -48.403 34.537 5.004 1.00 68.52 1061 ILE B CA 1
ATOM 3294 C C . ILE B 1 125 ? -46.993 34.133 4.609 1.00 75.69 1061 ILE B C 1
ATOM 3295 O O . ILE B 1 125 ? -46.736 33.805 3.444 1.00 78.82 1061 ILE B O 1
ATOM 3300 N N . LEU B 1 126 ? -46.058 34.148 5.561 1.00 84.54 1062 LEU B N 1
ATOM 3301 C CA . LEU B 1 126 ? -44.689 33.748 5.266 1.00 82.69 1062 LEU B CA 1
ATOM 3302 C C . LEU B 1 126 ? -44.614 32.288 4.826 1.00 77.53 1062 LEU B C 1
ATOM 3303 O O . LEU B 1 126 ? -43.674 31.910 4.119 1.00 73.32 1062 LEU B O 1
ATOM 3308 N N . ALA B 1 127 ? -45.595 31.465 5.215 1.00 69.35 1063 ALA B N 1
ATOM 3309 C CA . ALA B 1 127 ? -45.656 30.074 4.787 1.00 60.20 1063 ALA B CA 1
ATOM 3310 C C . ALA B 1 127 ? -46.201 29.907 3.376 1.00 76.73 1063 ALA B C 1
ATOM 3311 O O . ALA B 1 127 ? -46.162 28.789 2.848 1.00 78.61 1063 ALA B O 1
ATOM 3313 N N . GLN B 1 128 ? -46.703 30.977 2.757 1.00 75.48 1064 GLN B N 1
ATOM 3314 C CA . GLN B 1 128 ? -47.161 30.926 1.375 1.00 76.13 1064 GLN B CA 1
ATOM 3315 C C . GLN B 1 128 ? -46.186 31.562 0.395 1.00 83.77 1064 GLN B C 1
ATOM 3316 O O . GLN B 1 128 ? -46.205 31.207 -0.788 1.00 95.99 1064 GLN B O 1
ATOM 3322 N N . ARG B 1 129 ? -45.337 32.484 0.853 1.00 87.53 1065 ARG B N 1
ATOM 3323 C CA . ARG B 1 129 ? -44.335 33.101 -0.006 1.00 89.99 1065 ARG B CA 1
ATOM 3324 C C . ARG B 1 129 ? -42.945 32.501 0.159 1.00 97.17 1065 ARG B C 1
ATOM 3325 O O . ARG B 1 129 ? -42.133 32.599 -0.768 1.00 110.75 1065 ARG B O 1
ATOM 3333 N N . SER B 1 130 ? -42.653 31.885 1.302 1.00 77.81 1066 SER B N 1
ATOM 3334 C CA . SER B 1 130 ? -41.367 31.223 1.529 1.00 75.12 1066 SER B CA 1
ATOM 3335 C C . SER B 1 130 ? -41.581 30.082 2.508 1.00 70.77 1066 SER B C 1
ATOM 3336 O O . SER B 1 130 ? -41.276 30.193 3.703 1.00 74.99 1066 SER B O 1
ATOM 3339 N N . PRO B 1 131 ? -42.094 28.945 2.028 1.00 58.42 1067 PRO B N 1
ATOM 3340 C CA . PRO B 1 131 ? -42.381 27.824 2.934 1.00 66.65 1067 PRO B CA 1
ATOM 3341 C C . PRO B 1 131 ? -41.142 27.142 3.478 1.00 67.52 1067 PRO B C 1
ATOM 3342 O O . PRO B 1 131 ? -41.262 26.367 4.436 1.00 61.39 1067 PRO B O 1
ATOM 3346 N N . ASN B 1 132 ? -39.967 27.396 2.913 1.00 61.53 1068 ASN B N 1
ATOM 3347 C CA . ASN B 1 132 ? -38.725 26.812 3.420 1.00 61.01 1068 ASN B CA 1
ATOM 3348 C C . ASN B 1 132 ? -37.934 27.827 4.233 1.00 68.05 1068 ASN B C 1
ATOM 3349 O O . ASN B 1 132 ? -36.724 27.987 4.072 1.00 61.40 1068 ASN B O 1
ATOM 3354 N N . HIS B 1 133 ? -38.624 28.526 5.124 1.00 68.19 1069 HIS B N 1
ATOM 3355 C CA . HIS B 1 133 ? -37.991 29.435 6.063 1.00 70.67 1069 HIS B CA 1
ATOM 3356 C C . HIS B 1 133 ? -37.902 28.746 7.418 1.00 69.97 1069 HIS B C 1
ATOM 3357 O O . HIS B 1 133 ? -38.780 27.961 7.791 1.00 69.77 1069 HIS B O 1
ATOM 3364 N N . GLU B 1 134 ? -36.823 29.036 8.150 1.00 68.47 1070 GLU B N 1
ATOM 3365 C CA . GLU B 1 134 ? -36.560 28.313 9.392 1.00 63.17 1070 GLU B CA 1
ATOM 3366 C C . GLU B 1 134 ? -37.675 28.493 10.413 1.00 55.58 1070 GLU B C 1
ATOM 3367 O O . GLU B 1 134 ? -37.881 27.617 11.260 1.00 58.93 1070 GLU B O 1
ATOM 3373 N N . ASP B 1 135 ? -38.401 29.611 10.359 1.00 46.77 1071 ASP B N 1
ATOM 3374 C CA . ASP B 1 135 ? -39.481 29.808 11.317 1.00 45.08 1071 ASP B CA 1
ATOM 3375 C C . ASP B 1 135 ? -40.609 28.806 11.105 1.00 49.95 1071 ASP B C 1
ATOM 3376 O O . ASP B 1 135 ? -41.337 28.492 12.052 1.00 50.79 1071 ASP B O 1
ATOM 3381 N N . ILE B 1 136 ? -40.775 28.293 9.884 1.00 47.83 1072 ILE B N 1
ATOM 3382 C CA . ILE B 1 136 ? -41.995 27.567 9.543 1.00 41.95 1072 ILE B CA 1
ATOM 3383 C C . ILE B 1 136 ? -41.763 26.364 8.640 1.00 50.00 1072 ILE B C 1
ATOM 3384 O O . ILE B 1 136 ? -42.728 25.778 8.132 1.00 50.04 1072 ILE B O 1
ATOM 3389 N N . ARG B 1 137 ? -40.505 26.000 8.398 1.00 52.23 1073 ARG B N 1
ATOM 3390 C CA . ARG B 1 137 ? -40.260 24.823 7.585 1.00 50.24 1073 ARG B CA 1
ATOM 3391 C C . ARG B 1 137 ? -40.787 23.578 8.291 1.00 55.73 1073 ARG B C 1
ATOM 3392 O O . ARG B 1 137 ? -40.970 23.575 9.511 1.00 55.40 1073 ARG B O 1
ATOM 3400 N N . PRO B 1 138 ? -41.036 22.503 7.541 1.00 58.92 1074 PRO B N 1
ATOM 3401 C CA . PRO B 1 138 ? -41.466 21.253 8.188 1.00 53.24 1074 PRO B CA 1
ATOM 3402 C C . PRO B 1 138 ? -40.473 20.721 9.214 1.00 57.41 1074 PRO B C 1
ATOM 3403 O O . PRO B 1 138 ? -40.885 20.060 10.175 1.00 66.03 1074 PRO B O 1
ATOM 3407 N N . SER B 1 139 ? -39.176 20.989 9.044 1.00 52.86 1075 SER B N 1
ATOM 3408 C CA . SER B 1 139 ? -38.196 20.500 10.008 1.00 57.30 1075 SER B CA 1
ATOM 3409 C C . SER B 1 139 ? -38.397 21.135 11.375 1.00 57.00 1075 SER B C 1
ATOM 3410 O O . SER B 1 139 ? -38.484 20.435 12.390 1.00 60.32 1075 SER B O 1
ATOM 3413 N N . THR B 1 140 ? -38.477 22.465 11.424 1.00 59.14 1076 THR B N 1
ATOM 3414 C CA . THR B 1 140 ? -38.648 23.132 12.709 1.00 60.16 1076 THR B CA 1
ATOM 3415 C C . THR B 1 140 ? -40.054 22.941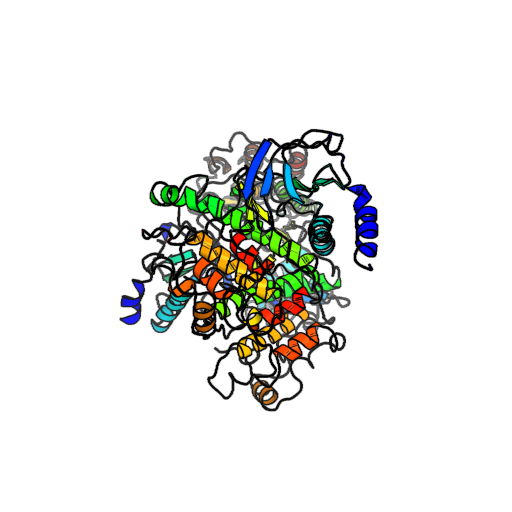 13.263 1.00 46.31 1076 THR B C 1
ATOM 3416 O O . THR B 1 140 ? -40.238 22.939 14.484 1.00 43.52 1076 THR B O 1
ATOM 3420 N N . LEU B 1 141 ? -41.055 22.783 12.394 1.00 44.78 1077 LEU B N 1
ATOM 3421 C CA . LEU B 1 141 ? -42.407 22.529 12.886 1.00 53.47 1077 LEU B CA 1
ATOM 3422 C C . LEU B 1 141 ? -42.515 21.153 13.536 1.00 55.10 1077 LEU B C 1
ATOM 3423 O O . LEU B 1 141 ? -43.161 21.007 14.581 1.00 52.45 1077 LEU B O 1
ATOM 3428 N N . THR B 1 142 ? -41.902 20.132 12.931 1.00 60.24 1078 THR B N 1
ATOM 3429 C CA . THR B 1 142 ? -41.930 18.799 13.526 1.00 60.94 1078 THR B CA 1
ATOM 3430 C C . THR B 1 142 ? -41.134 18.760 14.829 1.00 57.14 1078 THR B C 1
ATOM 3431 O O . THR B 1 142 ? -41.565 18.134 15.805 1.00 58.77 1078 THR B O 1
ATOM 3435 N N . GLN B 1 143 ? -39.973 19.425 14.869 1.00 57.34 1079 GLN B N 1
ATOM 3436 C CA . GLN B 1 143 ? -39.200 19.471 16.110 1.00 47.00 1079 GLN B CA 1
ATOM 3437 C C . GLN B 1 143 ? -39.931 20.251 17.190 1.00 42.14 1079 GLN B C 1
ATOM 3438 O O . GLN B 1 143 ? -39.817 19.923 18.376 1.00 44.74 1079 GLN B O 1
ATOM 3444 N N . MET B 1 144 ? -40.682 21.280 16.801 1.00 46.76 1080 MET B N 1
ATOM 3445 C CA . MET B 1 144 ? -41.470 22.034 17.767 1.00 49.54 1080 MET B CA 1
ATOM 3446 C C . MET B 1 144 ? -42.582 21.166 18.348 1.00 47.00 1080 MET B C 1
ATOM 3447 O O . MET B 1 144 ? -42.808 21.155 19.564 1.00 49.52 1080 MET B O 1
ATOM 3452 N N . SER B 1 145 ? -43.294 20.435 17.487 1.00 52.75 1081 SER B N 1
ATOM 3453 C CA . SER B 1 145 ? -44.311 19.508 17.974 1.00 50.50 1081 SER B CA 1
ATOM 3454 C C . SER B 1 145 ? -43.701 18.399 18.824 1.00 45.53 1081 SER B C 1
ATOM 3455 O O . SER B 1 145 ? -44.322 17.942 19.790 1.00 46.67 1081 SER B O 1
ATOM 3458 N N . MET B 1 146 ? -42.487 17.961 18.489 1.00 44.01 1082 MET B N 1
ATOM 3459 C CA . MET B 1 146 ? -41.802 16.971 19.313 1.00 47.54 1082 MET B CA 1
ATOM 3460 C C . MET B 1 146 ? -41.363 17.555 20.655 1.00 50.95 1082 MET B C 1
ATOM 3461 O O . MET B 1 146 ? -41.313 16.828 21.654 1.00 47.69 1082 MET B O 1
ATOM 3466 N N . ASP B 1 147 ? -41.047 18.856 20.705 1.00 54.47 1083 ASP B N 1
ATOM 3467 C CA . ASP B 1 147 ? -40.622 19.473 21.963 1.00 44.56 1083 ASP B CA 1
ATOM 3468 C C . ASP B 1 147 ? -41.751 19.509 22.992 1.00 40.02 1083 ASP B C 1
ATOM 3469 O O . ASP B 1 147 ? -41.559 19.115 24.148 1.00 48.34 1083 ASP B O 1
ATOM 3474 N N . ILE B 1 148 ? -42.938 19.979 22.597 1.00 39.97 1084 ILE B N 1
ATOM 3475 C CA . ILE B 1 148 ? -44.069 19.946 23.519 1.00 36.08 1084 ILE B CA 1
ATOM 3476 C C . ILE B 1 148 ? -44.502 18.519 23.820 1.00 47.68 1084 ILE B C 1
ATOM 3477 O O . ILE B 1 148 ? -45.114 18.269 24.865 1.00 59.04 1084 ILE B O 1
ATOM 3482 N N . GLY B 1 149 ? -44.198 17.571 22.932 1.00 47.33 1085 GLY B N 1
ATOM 3483 C CA . GLY B 1 149 ? -44.556 16.188 23.201 1.00 49.34 1085 GLY B CA 1
ATOM 3484 C C . GLY B 1 149 ? -43.727 15.581 24.317 1.00 54.31 1085 GLY B C 1
ATOM 3485 O O . GLY B 1 149 ? -44.265 14.952 25.233 1.00 64.83 1085 GLY B O 1
ATOM 3486 N N . GLN B 1 150 ? -42.406 15.775 24.267 1.00 44.93 1086 GLN B N 1
ATOM 3487 C CA . GLN B 1 150 ? -41.543 15.217 25.304 1.00 39.62 1086 GLN B CA 1
ATOM 3488 C C . GLN B 1 150 ? -41.650 15.998 26.607 1.00 36.99 1086 GLN B C 1
ATOM 3489 O O . GLN B 1 150 ? -41.407 15.437 27.681 1.00 40.09 1086 GLN B O 1
ATOM 3495 N N . GLY B 1 151 ? -41.998 17.283 26.538 1.00 45.26 1087 GLY B N 1
ATOM 3496 C CA . GLY B 1 151 ? -42.291 18.017 27.757 1.00 45.12 1087 GLY B CA 1
ATOM 3497 C C . GLY B 1 151 ? -43.525 17.479 28.452 1.00 49.22 1087 GLY B C 1
ATOM 3498 O O . GLY B 1 151 ? -43.558 17.360 29.680 1.00 52.10 1087 GLY B O 1
ATOM 3499 N N . LEU B 1 152 ? -44.559 17.146 27.676 1.00 58.05 1088 LEU B N 1
ATOM 3500 C CA . LEU B 1 152 ? -45.727 16.483 28.242 1.00 62.54 1088 LEU B CA 1
ATOM 3501 C C . LEU B 1 152 ? -45.408 15.059 28.680 1.00 65.25 1088 LEU B C 1
ATOM 3502 O O . LEU B 1 152 ? -46.026 14.551 29.622 1.00 70.19 1088 LEU B O 1
ATOM 3507 N N . ALA B 1 153 ? -44.452 14.404 28.017 1.00 63.00 1089 ALA B N 1
ATOM 3508 C CA . ALA B 1 153 ? -44.041 13.069 28.441 1.00 35.66 1089 ALA B CA 1
ATOM 3509 C C . ALA B 1 153 ? -43.359 13.105 29.802 1.00 43.08 1089 ALA B C 1
ATOM 3510 O O . ALA B 1 153 ? -43.596 12.230 30.644 1.00 44.96 1089 ALA B O 1
ATOM 3512 N N . TYR B 1 154 ? -42.505 14.106 30.035 1.00 42.14 1090 TYR B N 1
ATOM 3513 C CA . TYR B 1 154 ? -41.896 14.265 31.352 1.00 43.47 1090 TYR B CA 1
ATOM 3514 C C . TYR B 1 154 ? -42.949 14.529 32.416 1.00 47.06 1090 TYR B C 1
ATOM 3515 O O . TYR B 1 154 ? -42.847 14.024 33.541 1.00 52.80 1090 TYR B O 1
ATOM 3524 N N . LEU B 1 155 ? -43.963 15.329 32.085 1.00 43.56 1091 LEU B N 1
ATOM 3525 C CA . LEU B 1 155 ? -45.036 15.581 33.037 1.00 47.69 1091 LEU B CA 1
ATOM 3526 C C . LEU B 1 155 ? -45.737 14.280 33.408 1.00 57.73 1091 LEU B C 1
ATOM 3527 O O . LEU B 1 155 ? -46.002 14.023 34.588 1.00 56.06 1091 LEU B O 1
ATOM 3532 N N . HIS B 1 156 ? -46.019 13.434 32.413 1.00 62.02 1092 HIS B N 1
ATOM 3533 C CA . HIS B 1 156 ? -46.631 12.136 32.683 1.00 54.38 1092 HIS B CA 1
ATOM 3534 C C . HIS B 1 156 ? -45.705 11.221 33.472 1.00 55.57 1092 HIS B C 1
ATOM 3535 O O . HIS B 1 156 ? -46.183 10.325 34.177 1.00 56.90 1092 HIS B O 1
ATOM 3542 N N . SER B 1 157 ? -44.388 11.429 33.369 1.00 56.76 1093 SER B N 1
ATOM 3543 C CA . SER B 1 157 ? -43.436 10.491 33.958 1.00 59.00 1093 SER B CA 1
ATOM 3544 C C . SER B 1 157 ? -43.627 10.389 35.460 1.00 59.32 1093 SER B C 1
ATOM 3545 O O . SER B 1 157 ? -43.544 9.299 36.038 1.00 46.96 1093 SER B O 1
ATOM 3548 N N . LYS B 1 158 ? -43.876 11.522 36.108 1.00 59.67 1094 LYS B N 1
ATOM 3549 C CA . LYS B 1 158 ? -44.119 11.573 37.539 1.00 60.05 1094 LYS B CA 1
ATOM 3550 C C . LYS B 1 158 ? -45.611 11.556 37.863 1.00 53.50 1094 LYS B C 1
ATOM 3551 O O . LYS B 1 158 ? -46.041 12.130 38.868 1.00 50.13 1094 LYS B O 1
ATOM 3557 N N . HIS B 1 159 ? -46.403 10.889 37.018 1.00 59.29 1095 HIS B N 1
ATOM 3558 C CA . HIS B 1 159 ? -47.831 10.666 37.244 1.00 59.89 1095 HIS B CA 1
ATOM 3559 C C . HIS B 1 159 ? -48.580 11.990 37.404 1.00 60.42 1095 HIS B C 1
ATOM 3560 O O . HIS B 1 159 ? -49.169 12.287 38.444 1.00 60.78 1095 HIS B O 1
ATOM 3567 N N . LEU B 1 160 ? -48.561 12.776 36.331 1.00 62.73 1096 LEU B N 1
ATOM 3568 C CA . LEU B 1 160 ? -49.137 14.110 36.343 1.00 61.15 1096 LEU B CA 1
ATOM 3569 C C . LEU B 1 160 ? -49.845 14.367 35.022 1.00 60.37 1096 LEU B C 1
ATOM 3570 O O . LEU B 1 160 ? -49.312 14.059 33.952 1.00 59.95 1096 LEU B O 1
ATOM 3575 N N . ILE B 1 161 ? -51.049 14.932 35.106 1.00 66.06 1097 ILE B N 1
ATOM 3576 C CA . ILE B 1 161 ? -51.883 15.219 33.946 1.00 57.40 1097 ILE B CA 1
ATOM 3577 C C . ILE B 1 161 ? -52.108 16.723 33.864 1.00 60.58 1097 ILE B C 1
ATOM 3578 O O . ILE B 1 161 ? -52.359 17.381 34.880 1.00 61.52 1097 ILE B O 1
ATOM 3583 N N . HIS B 1 162 ? -52.020 17.261 32.647 1.00 59.86 1098 HIS B N 1
ATOM 3584 C CA . HIS B 1 162 ? -52.070 18.700 32.408 1.00 58.78 1098 HIS B CA 1
ATOM 3585 C C . HIS B 1 162 ? -53.492 19.234 32.292 1.00 71.08 1098 HIS B C 1
ATOM 3586 O O . HIS B 1 162 ? -53.798 20.298 32.843 1.00 77.98 1098 HIS B O 1
ATOM 3593 N N . ARG B 1 163 ? -54.358 18.524 31.567 1.00 81.34 1099 ARG B N 1
ATOM 3594 C CA . ARG B 1 163 ? -55.765 18.847 31.328 1.00 86.40 1099 ARG B CA 1
ATOM 3595 C C . ARG B 1 163 ? -55.973 20.120 30.513 1.00 87.64 1099 ARG B C 1
ATOM 3596 O O . ARG B 1 163 ? -57.122 20.447 30.184 1.00 92.94 1099 ARG B O 1
ATOM 3604 N N . ASP B 1 164 ? -54.909 20.854 30.171 1.00 75.03 1100 ASP B N 1
ATOM 3605 C CA . ASP B 1 164 ? -55.028 22.103 29.436 1.00 70.96 1100 ASP B CA 1
ATOM 3606 C C . ASP B 1 164 ? -53.882 22.159 28.422 1.00 68.36 1100 ASP B C 1
ATOM 3607 O O . ASP B 1 164 ? -52.947 22.949 28.517 1.00 75.86 1100 ASP B O 1
ATOM 3612 N N . ILE B 1 165 ? -53.958 21.300 27.414 1.00 74.17 1101 ILE B N 1
ATOM 3613 C CA . ILE B 1 165 ? -52.980 21.263 26.336 1.00 70.11 1101 ILE B CA 1
ATOM 3614 C C . ILE B 1 165 ? -53.590 22.029 25.169 1.00 60.69 1101 ILE B C 1
ATOM 3615 O O . ILE B 1 165 ? -54.478 21.531 24.474 1.00 67.57 1101 ILE B O 1
ATOM 3620 N N . ALA B 1 166 ? -53.120 23.255 24.963 1.00 56.97 1102 ALA B N 1
ATOM 3621 C CA . ALA B 1 166 ? -53.578 24.083 23.862 1.00 66.50 1102 ALA B CA 1
ATOM 3622 C C . ALA B 1 166 ? -52.372 24.701 23.176 1.00 68.95 1102 ALA B C 1
ATOM 3623 O O . ALA B 1 166 ? -51.320 24.902 23.791 1.00 56.23 1102 ALA B O 1
ATOM 3625 N N . CYS B 1 167 ? -52.534 24.990 21.885 1.00 68.30 1103 CYS B N 1
ATOM 3626 C CA . CYS B 1 167 ? -51.456 25.607 21.126 1.00 61.97 1103 CYS B CA 1
ATOM 3627 C C . CYS B 1 167 ? -51.111 26.998 21.649 1.00 60.56 1103 CYS B C 1
ATOM 3628 O O . CYS B 1 167 ? -50.008 27.490 21.391 1.00 59.26 1103 CYS B O 1
ATOM 3631 N N . ARG B 1 168 ? -52.026 27.633 22.390 1.00 64.97 1104 ARG B N 1
ATOM 3632 C CA . ARG B 1 168 ? -51.760 28.925 23.018 1.00 62.95 1104 ARG B CA 1
ATOM 3633 C C . ARG B 1 168 ? -50.956 28.786 24.305 1.00 60.76 1104 ARG B C 1
ATOM 3634 O O . ARG B 1 168 ? -50.249 29.722 24.697 1.00 70.38 1104 ARG B O 1
ATOM 3642 N N . ASN B 1 169 ? -51.054 27.638 24.972 1.00 62.41 1105 ASN B N 1
ATOM 3643 C CA . ASN B 1 169 ? -50.359 27.377 26.222 1.00 65.19 1105 ASN B CA 1
ATOM 3644 C C . ASN B 1 169 ? -48.969 26.809 26.005 1.00 61.18 1105 ASN B C 1
ATOM 3645 O O . ASN B 1 169 ? -48.392 26.226 26.930 1.00 64.42 1105 ASN B O 1
ATOM 3650 N N . CYS B 1 170 ? -48.419 26.973 24.806 1.00 53.41 1106 CYS B N 1
ATOM 3651 C CA . CYS B 1 170 ? -47.059 26.562 24.484 1.00 39.56 1106 CYS B CA 1
ATOM 3652 C C . CYS B 1 170 ? -46.256 27.802 24.125 1.00 46.32 1106 CYS B C 1
ATOM 3653 O O . CYS B 1 170 ? -46.560 28.475 23.134 1.00 54.36 1106 CYS B O 1
ATOM 3656 N N . LEU B 1 171 ? -45.239 28.101 24.927 1.00 59.70 1107 LEU B N 1
ATOM 3657 C CA . LEU B 1 171 ? -44.442 29.309 24.773 1.00 47.01 1107 LEU B CA 1
ATOM 3658 C C . LEU B 1 171 ? -43.131 28.969 24.076 1.00 39.26 1107 LEU B C 1
ATOM 3659 O O . LEU B 1 171 ? -42.403 28.072 24.515 1.00 47.50 1107 LEU B O 1
ATOM 3664 N N . VAL B 1 172 ? -42.838 29.682 22.988 1.00 38.79 1108 VAL B N 1
ATOM 3665 C CA . VAL B 1 172 ? -41.650 29.452 22.165 1.00 45.18 1108 VAL B CA 1
ATOM 3666 C C . VAL B 1 172 ? -40.604 30.525 22.457 1.00 43.73 1108 VAL B C 1
ATOM 3667 O O . VAL B 1 172 ? -40.925 31.715 22.568 1.00 49.26 1108 VAL B O 1
ATOM 3671 N N . ALA B 1 173 ? -39.346 30.097 22.603 1.00 44.81 1109 ALA B N 1
ATOM 3672 C CA . ALA B 1 173 ? -38.245 30.960 23.004 1.00 50.37 1109 ALA B CA 1
ATOM 3673 C C . ALA B 1 173 ? -37.387 31.343 21.803 1.00 56.07 1109 ALA B C 1
ATOM 3674 O O . ALA B 1 173 ? -37.673 30.989 20.657 1.00 65.66 1109 ALA B O 1
ATOM 3676 N N . ALA B 1 174 ? -36.305 32.079 22.082 1.00 56.38 1110 ALA B N 1
ATOM 3677 C CA . ALA B 1 174 ? -35.438 32.575 21.016 1.00 61.28 1110 ALA B CA 1
ATOM 3678 C C . ALA B 1 174 ? -34.686 31.455 20.304 1.00 63.63 1110 ALA B C 1
ATOM 3679 O O . ALA B 1 174 ? -34.303 31.616 19.140 1.00 57.47 1110 ALA B O 1
ATOM 3681 N N . ASP B 1 175 ? -34.452 30.328 20.976 1.00 66.13 1111 ASP B N 1
ATOM 3682 C CA . ASP B 1 175 ? -33.854 29.165 20.331 1.00 74.96 1111 ASP B CA 1
ATOM 3683 C C . ASP B 1 175 ? -34.859 28.383 19.497 1.00 70.17 1111 ASP B C 1
ATOM 3684 O O . ASP B 1 175 ? -34.501 27.336 18.946 1.00 70.33 1111 ASP B O 1
ATOM 3689 N N . ARG B 1 176 ? -36.097 28.867 19.399 1.00 58.74 1112 ARG B N 1
ATOM 3690 C CA . ARG B 1 176 ? -37.235 28.170 18.807 1.00 51.87 1112 ARG B CA 1
ATOM 3691 C C . ARG B 1 176 ? -37.549 26.862 19.523 1.00 62.44 1112 ARG B C 1
ATOM 3692 O O . ARG B 1 176 ? -38.412 26.098 19.068 1.00 68.46 1112 ARG B O 1
ATOM 3700 N N . THR B 1 177 ? -36.874 26.588 20.638 1.00 65.83 1113 THR B N 1
ATOM 3701 C CA . THR B 1 177 ? -37.270 25.501 21.521 1.00 58.02 1113 THR B CA 1
ATOM 3702 C C . THR B 1 177 ? -38.529 25.917 22.272 1.00 49.63 1113 THR B C 1
ATOM 3703 O O . THR B 1 177 ? -38.545 26.949 22.951 1.00 50.61 1113 THR B O 1
ATOM 3707 N N . VAL B 1 178 ? -39.580 25.114 22.150 1.00 53.75 1114 VAL B N 1
ATOM 3708 C CA . VAL B 1 178 ? -40.892 25.431 22.698 1.00 46.21 1114 VAL B CA 1
ATOM 3709 C C . VAL B 1 178 ? -41.143 24.571 23.930 1.00 45.34 1114 VAL B C 1
ATOM 3710 O O . VAL B 1 178 ? -40.766 23.394 23.971 1.00 51.39 1114 VAL B O 1
ATOM 3714 N N . LYS B 1 179 ? -41.749 25.180 24.952 1.00 41.94 1115 LYS B N 1
ATOM 3715 C CA . LYS B 1 179 ? -41.973 24.550 26.245 1.00 39.69 1115 LYS B CA 1
ATOM 3716 C C . LYS B 1 179 ? -43.447 24.646 26.622 1.00 45.62 1115 LYS B C 1
ATOM 3717 O O . LYS B 1 179 ? -44.219 25.398 26.021 1.00 57.44 1115 LYS B O 1
ATOM 3723 N N . ILE B 1 180 ? -43.837 23.870 27.634 1.00 40.24 1116 ILE B N 1
ATOM 3724 C CA . ILE B 1 180 ? -45.206 23.898 28.142 1.00 48.76 1116 ILE B CA 1
ATOM 3725 C C . ILE B 1 180 ? -45.385 25.115 29.038 1.00 66.89 1116 ILE B C 1
ATOM 3726 O O . ILE B 1 180 ? -44.522 25.425 29.867 1.00 64.51 1116 ILE B O 1
ATOM 3731 N N . GLY B 1 181 ? -46.512 25.808 28.883 1.00 92.10 1117 GLY B N 1
ATOM 3732 C CA . GLY B 1 181 ? -46.660 27.125 29.475 1.00 102.65 1117 GLY B CA 1
ATOM 3733 C C . GLY B 1 181 ? -47.401 27.230 30.793 1.00 109.69 1117 GLY B C 1
ATOM 3734 O O . GLY B 1 181 ? -46.788 27.486 31.834 1.00 113.27 1117 GLY B O 1
ATOM 3735 N N . ASP B 1 182 ? -48.717 27.043 30.766 1.00 87.59 1118 ASP B N 1
ATOM 3736 C CA . ASP B 1 182 ? -49.567 27.306 31.920 1.00 92.75 1118 ASP B CA 1
ATOM 3737 C C . ASP B 1 182 ? -49.956 25.992 32.581 1.00 74.71 1118 ASP B C 1
ATOM 3738 O O . ASP B 1 182 ? -50.495 25.096 31.924 1.00 73.82 1118 ASP B O 1
ATOM 3743 N N . PHE B 1 183 ? -49.700 25.892 33.882 1.00 72.25 1119 PHE B N 1
ATOM 3744 C CA . PHE B 1 183 ? -49.988 24.696 34.664 1.00 78.45 1119 PHE B CA 1
ATOM 3745 C C . PHE B 1 183 ? -51.121 24.929 35.661 1.00 79.92 1119 PHE B C 1
ATOM 3746 O O . PHE B 1 183 ? -51.033 24.536 36.826 1.00 83.68 1119 PHE B O 1
ATOM 3754 N N . GLY B 1 184 ? -52.201 25.571 35.218 1.00 79.22 1120 GLY B N 1
ATOM 3755 C CA . GLY B 1 184 ? -53.301 25.848 36.128 1.00 72.59 1120 GLY B CA 1
ATOM 3756 C C . GLY B 1 184 ? -54.091 24.602 36.483 1.00 83.17 1120 GLY B C 1
ATOM 3757 O O . GLY B 1 184 ? -54.374 24.343 37.657 1.00 75.10 1120 GLY B O 1
ATOM 3758 N N . LEU B 1 185 ? -54.454 23.813 35.477 1.00 83.44 1121 LEU B N 1
ATOM 3759 C CA . LEU B 1 185 ? -55.279 22.629 35.677 1.00 80.57 1121 LEU B CA 1
ATOM 3760 C C . LEU B 1 185 ? -54.469 21.382 36.007 1.00 86.70 1121 LEU B C 1
ATOM 3761 O O . LEU B 1 185 ? -55.057 20.306 36.161 1.00 94.55 1121 LEU B O 1
ATOM 3766 N N . THR B 1 186 ? -53.146 21.490 36.110 1.00 80.14 1122 THR B N 1
ATOM 3767 C CA . THR B 1 186 ? -52.321 20.319 36.382 1.00 76.13 1122 THR B CA 1
ATOM 3768 C C . THR B 1 186 ? -52.651 19.738 37.749 1.00 66.40 1122 THR B C 1
ATOM 3769 O O . THR B 1 186 ? -52.502 20.408 38.776 1.00 74.32 1122 THR B O 1
ATOM 3773 N N . ARG B 1 187 ? -53.109 18.490 37.751 1.00 65.42 1123 ARG B N 1
ATOM 3774 C CA . ARG B 1 187 ? -53.487 17.784 38.963 1.00 78.94 1123 ARG B CA 1
ATOM 3775 C C . ARG B 1 187 ? -52.818 16.417 38.983 1.00 75.13 1123 ARG B C 1
ATOM 3776 O O . ARG B 1 187 ? -52.534 15.832 37.934 1.00 69.60 1123 ARG B O 1
ATOM 3784 N N . GLN B 1 188 ? -52.566 15.913 40.188 1.00 72.05 1124 GLN B N 1
ATOM 3785 C CA . GLN B 1 188 ? -51.877 14.635 40.351 1.00 71.10 1124 GLN B CA 1
ATOM 3786 C C . GLN B 1 188 ? -52.730 13.473 39.846 1.00 66.87 1124 GLN B C 1
ATOM 3787 O O . GLN B 1 188 ? -52.245 12.350 39.699 1.00 75.75 1124 GLN B O 1
ATOM 3793 N N . GLU B 1 205 ? -62.103 28.487 33.831 1.00 140.63 1141 GLU B N 1
ATOM 3794 C CA . GLU B 1 205 ? -62.850 27.838 32.758 1.00 126.64 1141 GLU B CA 1
ATOM 3795 C C . GLU B 1 205 ? -62.103 26.612 32.238 1.00 104.32 1141 GLU B C 1
ATOM 3796 O O . GLU B 1 205 ? -60.872 26.569 32.262 1.00 101.23 1141 GLU B O 1
ATOM 3802 N N . LEU B 1 206 ? -62.858 25.621 31.763 1.00 102.41 1142 LEU B N 1
ATOM 3803 C CA . LEU B 1 206 ? -62.311 24.400 31.188 1.00 92.68 1142 LEU B CA 1
ATOM 3804 C C . LEU B 1 206 ? -62.322 24.470 29.666 1.00 83.60 1142 LEU B C 1
ATOM 3805 O O . LEU B 1 206 ? -63.307 24.921 29.071 1.00 90.49 1142 LE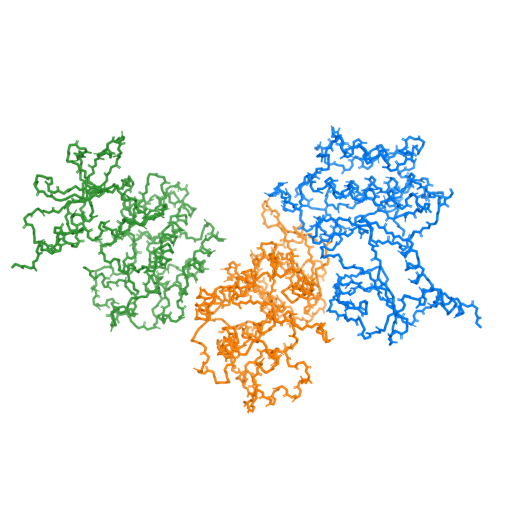U B O 1
ATOM 3810 N N . PRO B 1 207 ? -61.240 24.041 29.009 1.00 77.76 1143 PRO B N 1
ATOM 3811 C CA . PRO B 1 207 ? -61.239 24.001 27.541 1.00 64.21 1143 PRO B CA 1
ATOM 3812 C C . PRO B 1 207 ? -62.055 22.836 27.007 1.00 66.21 1143 PRO B C 1
ATOM 3813 O O . PRO B 1 207 ? -61.548 21.718 26.869 1.00 80.39 1143 PRO B O 1
ATOM 3817 N N . ILE B 1 208 ? -63.322 23.097 26.686 1.00 68.19 1144 ILE B N 1
ATOM 3818 C CA . ILE B 1 208 ? -64.228 22.010 26.329 1.00 69.45 1144 ILE B CA 1
ATOM 3819 C C . ILE B 1 208 ? -63.887 21.427 24.962 1.00 73.10 1144 ILE B C 1
ATOM 3820 O O . ILE B 1 208 ? -64.040 20.219 24.743 1.00 83.14 1144 ILE B O 1
ATOM 3825 N N . ARG B 1 209 ? -63.390 22.247 24.034 1.00 68.29 1145 ARG B N 1
ATOM 3826 C CA . ARG B 1 209 ? -63.108 21.732 22.697 1.00 72.92 1145 ARG B CA 1
ATOM 3827 C C . ARG B 1 209 ? -61.851 20.875 22.664 1.00 68.05 1145 ARG B C 1
ATOM 3828 O O . ARG B 1 209 ? -61.755 19.958 21.841 1.00 69.01 1145 ARG B O 1
ATOM 3836 N N . TRP B 1 210 ? -60.894 21.136 23.549 1.00 66.46 1146 TRP B N 1
ATOM 3837 C CA . TRP B 1 210 ? -59.679 20.342 23.640 1.00 67.23 1146 TRP B CA 1
ATOM 3838 C C . TRP B 1 210 ? -59.820 19.153 24.581 1.00 68.21 1146 TRP B C 1
ATOM 3839 O O . TRP B 1 210 ? -58.832 18.454 24.829 1.00 70.16 1146 TRP B O 1
ATOM 3850 N N . MET B 1 211 ? -61.014 18.906 25.107 1.00 63.79 1147 MET B N 1
ATOM 3851 C CA . MET B 1 211 ? -61.226 17.854 26.090 1.00 60.35 1147 MET B CA 1
ATOM 3852 C C . MET B 1 211 ? -61.770 16.601 25.419 1.00 64.78 1147 MET B C 1
ATOM 3853 O O . MET B 1 211 ? -62.674 16.671 24.580 1.00 63.63 1147 MET B O 1
ATOM 3858 N N . SER B 1 212 ? -61.200 15.453 25.792 1.00 75.44 1148 SER B N 1
ATOM 3859 C CA . SER B 1 212 ? -61.708 14.172 25.337 1.00 80.22 1148 SER B CA 1
ATOM 3860 C C . SER B 1 212 ? -63.109 13.936 25.893 1.00 75.50 1148 SER B C 1
ATOM 3861 O O . SER B 1 212 ? -63.484 14.511 26.919 1.00 76.13 1148 SER B O 1
ATOM 3864 N N . PRO B 1 213 ? -63.906 13.085 25.237 1.00 73.94 1149 PRO B N 1
ATOM 3865 C CA . PRO B 1 213 ? -65.278 12.865 25.710 1.00 75.60 1149 PRO B CA 1
ATOM 3866 C C . PRO B 1 213 ? -65.362 12.120 27.032 1.00 83.94 1149 PRO B C 1
ATOM 3867 O O . PRO B 1 213 ? -66.474 11.906 27.525 1.00 88.10 1149 PRO B O 1
ATOM 3871 N N . GLU B 1 214 ? -64.239 11.700 27.618 1.00 81.62 1150 GLU B N 1
ATOM 3872 C CA . GLU B 1 214 ? -64.262 11.148 28.968 1.00 84.81 1150 GLU B CA 1
ATOM 3873 C C . GLU B 1 214 ? -64.176 12.237 30.027 1.00 97.12 1150 GLU B C 1
ATOM 3874 O O . GLU B 1 214 ? -64.700 12.062 31.134 1.00 94.50 1150 GLU B O 1
ATOM 3880 N N . ALA B 1 215 ? -63.525 13.359 29.707 1.00 96.15 1151 ALA B N 1
ATOM 3881 C CA . ALA B 1 215 ? -63.514 14.514 30.592 1.00 98.17 1151 ALA B CA 1
ATOM 3882 C C . ALA B 1 215 ? -64.816 15.296 30.524 1.00 94.52 1151 ALA B C 1
ATOM 3883 O O . ALA B 1 215 ? -65.113 16.069 31.441 1.00 98.41 1151 ALA B O 1
ATOM 3885 N N . VAL B 1 216 ? -65.579 15.124 29.458 1.00 87.88 1152 VAL B N 1
ATOM 3886 C CA . VAL B 1 216 ? -66.952 15.600 29.372 1.00 89.86 1152 VAL B CA 1
ATOM 3887 C C . VAL B 1 216 ? -67.847 14.436 29.777 1.00 105.85 1152 VAL B C 1
ATOM 3888 O O . VAL B 1 216 ? -67.449 13.271 29.679 1.00 106.57 1152 VAL B O 1
ATOM 3892 N N . GLN B 1 217 ? -69.042 14.746 30.288 1.00 107.85 1153 GLN B N 1
ATOM 3893 C CA . GLN B 1 217 ? -70.011 13.751 30.748 1.00 116.44 1153 GLN B CA 1
ATOM 3894 C C . GLN B 1 217 ? -69.516 13.012 31.990 1.00 112.01 1153 GLN B C 1
ATOM 3895 O O . GLN B 1 217 ? -70.292 12.310 32.647 1.00 118.16 1153 GLN B O 1
ATOM 3901 N N . PHE B 1 218 ? -68.233 13.157 32.317 1.00 107.22 1154 PHE B N 1
ATOM 3902 C CA . PHE B 1 218 ? -67.646 12.528 33.492 1.00 100.76 1154 PHE B CA 1
ATOM 3903 C C . PHE B 1 218 ? -66.556 13.443 34.032 1.00 96.91 1154 PHE B C 1
ATOM 3904 O O . PHE B 1 218 ? -66.038 14.308 33.321 1.00 98.71 1154 PHE B O 1
ATOM 3912 N N . GLY B 1 219 ? -66.206 13.239 35.300 1.00 99.05 1155 GLY B N 1
ATOM 3913 C CA . GLY B 1 219 ? -65.127 13.996 35.907 1.00 99.32 1155 GLY B CA 1
ATOM 3914 C C . GLY B 1 219 ? -63.818 13.232 35.901 1.00 104.15 1155 GLY B C 1
ATOM 3915 O O . GLY B 1 219 ? -62.961 13.449 36.765 1.00 102.88 1155 GLY B O 1
ATOM 3916 N N . VAL B 1 220 ? -63.643 12.354 34.921 1.00 99.52 1156 VAL B N 1
ATOM 3917 C CA . VAL B 1 220 ? -62.497 11.460 34.853 1.00 92.24 1156 VAL B CA 1
ATOM 3918 C C . VAL B 1 220 ? -61.430 12.091 33.970 1.00 91.93 1156 VAL B C 1
ATOM 3919 O O . VAL B 1 220 ? -61.724 12.568 32.868 1.00 97.19 1156 VAL B O 1
ATOM 3923 N N . PHE B 1 221 ? -60.190 12.078 34.444 1.00 86.87 1157 PHE B N 1
ATOM 3924 C CA . PHE B 1 221 ? -59.063 12.591 33.688 1.00 82.92 1157 PHE B CA 1
ATOM 3925 C C . PHE B 1 221 ? -57.962 11.544 33.634 1.00 77.18 1157 PHE B C 1
ATOM 3926 O O . PHE B 1 221 ? -57.655 10.903 34.642 1.00 71.08 1157 PHE B O 1
ATOM 3934 N N . SER B 1 222 ? -57.377 11.365 32.446 1.00 71.36 1158 SER B N 1
ATOM 3935 C CA . SER B 1 222 ? -56.347 10.361 32.235 1.00 66.91 1158 SER B CA 1
ATOM 3936 C C . SER B 1 222 ? -55.302 10.908 31.271 1.00 68.21 1158 SER B C 1
ATOM 3937 O O . SER B 1 222 ? -55.413 12.031 30.778 1.00 65.50 1158 SER B O 1
ATOM 3940 N N . ILE B 1 223 ? -54.261 10.105 31.045 1.00 69.13 1159 ILE B N 1
ATOM 3941 C CA . ILE B 1 223 ? -53.249 10.479 30.074 1.00 59.55 1159 ILE B CA 1
ATOM 3942 C C . ILE B 1 223 ? -53.845 10.515 28.677 1.00 62.53 1159 ILE B C 1
ATOM 3943 O O . ILE B 1 223 ? -53.444 11.339 27.840 1.00 62.12 1159 ILE B O 1
ATOM 3948 N N . GLN B 1 224 ? -54.808 9.633 28.396 1.00 58.09 1160 GLN B N 1
ATOM 3949 C CA . GLN B 1 224 ? -55.450 9.609 27.083 1.00 61.45 1160 GLN B CA 1
ATOM 3950 C C . GLN B 1 224 ? -56.204 10.899 26.796 1.00 71.55 1160 GLN B C 1
ATOM 3951 O O . GLN B 1 224 ? -56.317 11.303 25.634 1.00 72.59 1160 GLN B O 1
ATOM 3957 N N . SER B 1 225 ? -56.737 11.551 27.833 1.00 69.94 1161 SER B N 1
ATOM 3958 C CA . SER B 1 225 ? -57.352 12.853 27.627 1.00 61.55 1161 SER B CA 1
ATOM 3959 C C . SER B 1 225 ? -56.314 13.885 27.210 1.00 63.66 1161 SER B C 1
ATOM 3960 O O . SER B 1 225 ? -56.620 14.792 26.428 1.00 64.76 1161 SER B O 1
ATOM 3963 N N . ASP B 1 226 ? -55.087 13.761 27.721 1.00 59.50 1162 ASP B N 1
ATOM 3964 C CA . ASP B 1 226 ? -54.013 14.655 27.305 1.00 58.51 1162 ASP B CA 1
ATOM 3965 C C . ASP B 1 226 ? -53.532 14.341 25.893 1.00 55.71 1162 ASP B C 1
ATOM 3966 O O . ASP B 1 226 ? -53.114 15.249 25.166 1.00 58.28 1162 ASP B O 1
ATOM 3971 N N . ILE B 1 227 ? -53.575 13.070 25.488 1.00 48.00 1163 ILE B N 1
ATOM 3972 C CA . ILE B 1 227 ? -53.233 12.732 24.111 1.00 51.49 1163 ILE B CA 1
ATOM 3973 C C . ILE B 1 227 ? -54.276 13.296 23.158 1.00 61.18 1163 ILE B C 1
ATOM 3974 O O . ILE B 1 227 ? -53.942 13.804 22.080 1.00 56.83 1163 ILE B O 1
ATOM 3979 N N . TRP B 1 228 ? -55.555 13.204 23.535 1.00 62.77 1164 TRP B N 1
ATOM 3980 C CA . TRP B 1 228 ? -56.620 13.842 22.766 1.00 56.72 1164 TRP B CA 1
ATOM 3981 C C . TRP B 1 228 ? -56.362 15.334 22.627 1.00 62.06 1164 TRP B C 1
ATOM 3982 O O . TRP B 1 228 ? -56.481 15.899 21.534 1.00 67.12 1164 TRP B O 1
ATOM 3993 N N . SER B 1 229 ? -56.012 15.993 23.733 1.00 58.44 1165 SER B N 1
ATOM 3994 C CA . SER B 1 229 ? -55.673 17.408 23.662 1.00 58.83 1165 SER B CA 1
ATOM 3995 C C . SER B 1 229 ? -54.423 17.615 22.820 1.00 48.65 1165 SER B C 1
ATOM 3996 O O . SER B 1 229 ? -54.305 18.615 22.102 1.00 48.76 1165 SER B O 1
ATOM 3999 N N . PHE B 1 230 ? -53.479 16.677 22.894 1.00 45.73 1166 PHE B N 1
ATOM 4000 C CA . PHE B 1 230 ? -52.279 16.777 22.073 1.00 55.57 1166 PHE B CA 1
ATOM 4001 C C . PHE B 1 230 ? -52.627 16.670 20.594 1.00 51.16 1166 PHE B C 1
ATOM 4002 O O . PHE B 1 230 ? -52.019 17.343 19.754 1.00 51.33 1166 PHE B O 1
ATOM 4010 N N . GLY B 1 231 ? -53.594 15.817 20.255 1.00 47.40 1167 GLY B N 1
ATOM 4011 C CA . GLY B 1 231 ? -54.008 15.708 18.867 1.00 50.84 1167 GLY B CA 1
ATOM 4012 C C . GLY B 1 231 ? -54.661 16.976 18.352 1.00 49.11 1167 GLY B C 1
ATOM 4013 O O . GLY B 1 231 ? -54.462 17.364 17.199 1.00 54.47 1167 GLY B O 1
ATOM 4014 N N . ILE B 1 232 ? -55.448 17.641 19.198 1.00 44.31 1168 ILE B N 1
ATOM 4015 C CA . ILE B 1 232 ? -56.100 18.868 18.758 1.00 47.73 1168 ILE B CA 1
ATOM 4016 C C . ILE B 1 232 ? -55.092 20.003 18.629 1.00 51.51 1168 ILE B C 1
ATOM 4017 O O . ILE B 1 232 ? -55.229 20.863 17.749 1.00 61.79 1168 ILE B O 1
ATOM 4022 N N . THR B 1 233 ? -54.066 20.028 19.484 1.00 49.54 1169 THR B N 1
ATOM 4023 C CA . THR B 1 233 ? -52.990 21.000 19.306 1.00 50.41 1169 THR B CA 1
ATOM 4024 C C . THR B 1 233 ? -52.259 20.773 17.987 1.00 51.89 1169 THR B C 1
ATOM 4025 O O . THR B 1 233 ? -51.905 21.732 17.293 1.00 49.45 1169 THR B O 1
ATOM 4029 N N . LEU B 1 234 ? -52.018 19.508 17.629 1.00 59.59 1170 LEU B N 1
ATOM 4030 C CA . LEU B 1 234 ? -51.438 19.207 16.324 1.00 48.46 1170 LEU B CA 1
ATOM 4031 C C . LEU B 1 234 ? -52.322 19.735 15.205 1.00 38.41 1170 LEU B C 1
ATOM 4032 O O . LEU B 1 234 ? -51.825 20.239 14.192 1.00 38.00 1170 LEU B O 1
ATOM 4037 N N . TYR B 1 235 ? -53.640 19.615 15.365 1.00 44.16 1171 TYR B N 1
ATOM 4038 C CA . TYR B 1 235 ? -54.557 20.232 14.415 1.00 52.41 1171 TYR B CA 1
ATOM 4039 C C . TYR B 1 235 ? -54.366 21.744 14.379 1.00 59.16 1171 TYR B C 1
ATOM 4040 O O . TYR B 1 235 ? -54.419 22.361 13.309 1.00 62.20 1171 TYR B O 1
ATOM 4049 N N . GLU B 1 236 ? -54.142 22.358 15.546 1.00 52.15 1172 GLU B N 1
ATOM 4050 C CA . GLU B 1 236 ? -53.928 23.801 15.601 1.00 46.96 1172 GLU B CA 1
ATOM 4051 C C . GLU B 1 236 ? -52.634 24.201 14.905 1.00 55.04 1172 GLU B C 1
ATOM 4052 O O . GLU B 1 236 ? -52.568 25.257 14.266 1.00 61.26 1172 GLU B O 1
ATOM 4058 N N . ILE B 1 237 ? -51.596 23.369 15.012 1.00 57.53 1173 ILE B N 1
ATOM 4059 C CA . ILE B 1 237 ? -50.299 23.717 14.437 1.00 55.66 1173 ILE B CA 1
ATOM 4060 C C . ILE B 1 237 ? -50.337 23.619 12.917 1.00 56.26 1173 ILE B C 1
ATOM 4061 O O . ILE B 1 237 ? -49.997 24.575 12.210 1.00 60.65 1173 ILE B O 1
ATOM 4066 N N . ILE B 1 238 ? -50.751 22.465 12.389 1.00 55.15 1174 ILE B N 1
ATOM 4067 C CA . ILE B 1 238 ? -50.771 22.254 10.947 1.00 53.64 1174 ILE B CA 1
ATOM 4068 C C . ILE B 1 238 ? -51.734 23.190 10.229 1.00 61.58 1174 ILE B C 1
ATOM 4069 O O . ILE B 1 238 ? -51.672 23.303 9.002 1.00 69.40 1174 ILE B O 1
ATOM 4074 N N . THR B 1 239 ? -52.622 23.863 10.958 1.00 54.95 1175 THR B N 1
ATOM 4075 C CA . THR B 1 239 ? -53.508 24.860 10.374 1.00 55.17 1175 THR B CA 1
ATOM 4076 C C . THR B 1 239 ? -53.176 26.276 10.824 1.00 60.85 1175 THR B C 1
ATOM 4077 O O . THR B 1 239 ? -53.891 27.213 10.452 1.00 66.67 1175 THR B O 1
ATOM 4081 N N . PHE B 1 240 ? -52.121 26.451 11.624 1.00 59.27 1176 PHE B N 1
ATOM 4082 C CA . PHE B 1 240 ? -51.643 27.764 12.058 1.00 52.00 1176 PHE B CA 1
ATOM 4083 C C . PHE B 1 240 ? -52.722 28.513 12.844 1.00 56.82 1176 PHE B C 1
ATOM 4084 O O . PHE B 1 240 ? -53.159 29.606 12.478 1.00 71.52 1176 PHE B O 1
ATOM 4092 N N . GLY B 1 241 ? -53.145 27.891 13.943 1.00 59.08 1177 GLY B N 1
ATOM 4093 C CA . GLY B 1 241 ? -54.043 28.524 14.888 1.00 68.59 1177 GLY B CA 1
ATOM 4094 C C . GLY B 1 241 ? -55.507 28.526 14.515 1.00 68.92 1177 GLY B C 1
ATOM 4095 O O . GLY B 1 241 ? -56.266 29.338 15.055 1.00 70.51 1177 GLY B O 1
ATOM 4096 N N . VAL B 1 242 ? -55.929 27.655 13.597 1.00 63.31 1178 VAL B N 1
ATOM 4097 C CA . VAL B 1 242 ? -57.341 27.570 13.241 1.00 68.01 1178 VAL B CA 1
ATOM 4098 C C . VAL B 1 242 ? -58.136 27.052 14.431 1.00 72.12 1178 VAL B C 1
ATOM 4099 O O . VAL B 1 242 ? -57.737 26.088 15.097 1.00 69.74 1178 VAL B O 1
ATOM 4103 N N . PHE B 1 243 ? -59.256 27.706 14.709 1.00 77.00 1179 PHE B N 1
ATOM 4104 C CA . PHE B 1 243 ? -60.067 27.372 15.867 1.00 77.58 1179 PHE B CA 1
ATOM 4105 C C . PHE B 1 243 ? -60.663 25.968 15.729 1.00 77.78 1179 PHE B C 1
ATOM 4106 O O . PHE B 1 243 ? -61.130 25.594 14.649 1.00 83.09 1179 PHE B O 1
ATOM 4114 N N . PRO B 1 244 ? -60.644 25.162 16.794 1.00 75.66 1180 PRO B N 1
ATOM 4115 C CA . PRO B 1 244 ? -61.322 23.856 16.755 1.00 74.59 1180 PRO B CA 1
ATOM 4116 C C . PRO B 1 244 ? -62.828 24.017 16.601 1.00 82.75 1180 PRO B C 1
ATOM 4117 O O . PRO B 1 244 ? -63.501 24.626 17.442 1.00 88.30 1180 PRO B O 1
ATOM 4121 N N . TYR B 1 245 ? -63.355 23.460 15.505 1.00 77.31 1181 TYR B N 1
ATOM 4122 C CA . TYR B 1 245 ? -64.799 23.334 15.267 1.00 83.36 1181 TYR B CA 1
ATOM 4123 C C . TYR B 1 245 ? -65.433 24.712 15.032 1.00 100.00 1181 TYR B C 1
ATOM 4124 O O . TYR B 1 245 ? -66.421 25.075 15.675 1.00 112.87 1181 TYR B O 1
ATOM 4133 N N . ASN B 1 246 ? -64.855 25.475 14.096 1.00 118.11 1182 ASN B N 1
ATOM 4134 C CA . ASN B 1 246 ? -65.095 26.919 14.036 1.00 116.94 1182 ASN B CA 1
ATOM 4135 C C . ASN B 1 246 ? -66.579 27.265 13.910 1.00 134.82 1182 ASN B C 1
ATOM 4136 O O . ASN B 1 246 ? -67.046 28.240 14.512 1.00 130.63 1182 ASN B O 1
ATOM 4141 N N . GLY B 1 247 ? -67.339 26.477 13.144 1.00 128.01 1183 GLY B N 1
ATOM 4142 C CA . GLY B 1 247 ? -68.746 26.778 12.922 1.00 115.61 1183 GLY B CA 1
ATOM 4143 C C . GLY B 1 247 ? -69.683 26.340 14.028 1.00 103.99 1183 GLY B C 1
ATOM 4144 O O . GLY B 1 247 ? -70.792 26.876 14.132 1.00 104.83 1183 GLY B O 1
ATOM 4145 N N . LEU B 1 248 ? -69.265 25.390 14.858 1.00 95.53 1184 LEU B N 1
ATOM 4146 C CA . LEU B 1 248 ? -70.107 24.820 15.902 1.00 92.67 1184 LEU B CA 1
ATOM 4147 C C . LEU B 1 248 ? -69.748 25.466 17.233 1.00 87.72 1184 LEU B C 1
ATOM 4148 O O . LEU B 1 248 ? -68.589 25.421 17.656 1.00 88.10 1184 LEU B O 1
ATOM 4153 N N . GLY B 1 249 ? -70.738 26.068 17.887 1.00 91.90 1185 GLY B N 1
ATOM 4154 C CA . GLY B 1 249 ? -70.530 26.715 19.166 1.00 97.28 1185 GLY B CA 1
ATOM 4155 C C . GLY B 1 249 ? -70.418 25.726 20.311 1.00 99.88 1185 GLY B C 1
ATOM 4156 O O . GLY B 1 249 ? -70.239 24.522 20.113 1.00 102.33 1185 GLY B O 1
ATOM 4157 N N . ASP B 1 250 ? -70.545 26.251 21.535 1.00 112.89 1186 ASP B N 1
ATOM 4158 C CA . ASP B 1 250 ? -70.448 25.420 22.733 1.00 114.81 1186 ASP B CA 1
ATOM 4159 C C . ASP B 1 250 ? -71.611 24.446 22.879 1.00 109.65 1186 ASP B C 1
ATOM 4160 O O . ASP B 1 250 ? -71.512 23.493 23.660 1.00 98.86 1186 ASP B O 1
ATOM 4165 N N . VAL B 1 251 ? -72.697 24.649 22.136 1.00 106.35 1187 VAL B N 1
ATOM 4166 C CA . VAL B 1 251 ? -73.866 23.787 22.252 1.00 108.81 1187 VAL B CA 1
ATOM 4167 C C . VAL B 1 251 ? -73.795 22.580 21.325 1.00 113.04 1187 VAL B C 1
ATOM 4168 O O . VAL B 1 251 ? -74.432 21.553 21.605 1.00 122.01 1187 VAL B O 1
ATOM 4172 N N . GLU B 1 252 ? -73.010 22.654 20.256 1.00 103.64 1188 GLU B N 1
ATOM 4173 C CA . GLU B 1 252 ? -72.982 21.592 19.266 1.00 94.83 1188 GLU B CA 1
ATOM 4174 C C . GLU B 1 252 ? -71.758 20.702 19.388 1.00 88.77 1188 GLU B C 1
ATOM 4175 O O . GLU B 1 252 ? -71.769 19.588 18.859 1.00 94.13 1188 GLU B O 1
ATOM 4181 N N . VAL B 1 253 ? -70.721 21.146 20.095 1.00 91.29 1189 VAL B N 1
ATOM 4182 C CA . VAL B 1 253 ? -69.482 20.377 20.150 1.00 87.67 1189 VAL B CA 1
ATOM 4183 C C . VAL B 1 253 ? -69.606 19.215 21.125 1.00 85.37 1189 VAL B C 1
ATOM 4184 O O . VAL B 1 253 ? -69.190 18.090 20.825 1.00 82.46 1189 VAL B O 1
ATOM 4188 N N . VAL B 1 254 ? -70.160 19.470 22.313 1.00 84.48 1190 VAL B N 1
ATOM 4189 C CA . VAL B 1 254 ? -70.322 18.402 23.294 1.00 73.84 1190 VAL B CA 1
ATOM 4190 C C . VAL B 1 254 ? -71.241 17.319 22.755 1.00 92.85 1190 VAL B C 1
ATOM 4191 O O . VAL B 1 254 ? -71.151 16.156 23.163 1.00 95.81 1190 VAL B O 1
ATOM 4195 N N . GLU B 1 255 ? -72.140 17.680 21.837 1.00 96.11 1191 GLU B N 1
ATOM 4196 C CA . GLU B 1 255 ? -73.045 16.702 21.247 1.00 97.83 1191 GLU B CA 1
ATOM 4197 C C . GLU B 1 255 ? -72.350 15.853 20.188 1.00 108.89 1191 GLU B C 1
ATOM 4198 O O . GLU B 1 255 ? -72.588 14.643 20.109 1.00 122.39 1191 GLU B O 1
ATOM 4204 N N . ARG B 1 256 ? -71.494 16.466 19.364 1.00 106.75 1192 ARG B N 1
ATOM 4205 C CA . ARG B 1 256 ? -70.852 15.725 18.280 1.00 106.79 1192 ARG B CA 1
ATOM 4206 C C . ARG B 1 256 ? -69.822 14.739 18.816 1.00 110.47 1192 ARG B C 1
ATOM 4207 O O . ARG B 1 256 ? -69.762 13.589 18.364 1.00 111.50 1192 ARG B O 1
ATOM 4215 N N . VAL B 1 257 ? -68.995 15.175 19.770 1.00 108.91 1193 VAL B N 1
ATOM 4216 C CA . VAL B 1 257 ? -67.986 14.291 20.346 1.00 107.29 1193 VAL B CA 1
ATOM 4217 C C . VAL B 1 257 ? -68.641 13.170 21.142 1.00 107.61 1193 VAL B C 1
ATOM 4218 O O . VAL B 1 257 ? -68.057 12.091 21.310 1.00 107.09 1193 VAL B O 1
ATOM 4222 N N . LYS B 1 258 ? -69.857 13.398 21.637 1.00 116.88 1194 LYS B N 1
ATOM 4223 C CA . LYS B 1 258 ? -70.573 12.386 22.401 1.00 118.23 1194 LYS B CA 1
ATOM 4224 C C . LYS B 1 258 ? -71.234 11.359 21.492 1.00 129.14 1194 LYS B C 1
ATOM 4225 O O . LYS B 1 258 ? -71.395 10.198 21.887 1.00 133.43 1194 LYS B O 1
ATOM 4231 N N . ARG B 1 259 ? -71.604 11.759 20.277 1.00 152.17 1195 ARG B N 1
ATOM 4232 C CA . ARG B 1 259 ? -72.310 10.895 19.342 1.00 162.14 1195 ARG B CA 1
ATOM 4233 C C . ARG B 1 259 ? -71.379 10.187 18.367 1.00 153.71 1195 ARG B C 1
ATOM 4234 O O . ARG B 1 259 ? -71.864 9.489 17.471 1.00 158.91 1195 ARG B O 1
ATOM 4242 N N . MET B 1 260 ? -70.065 10.343 18.526 1.00 116.74 1196 MET B N 1
ATOM 4243 C CA . MET B 1 260 ? -69.074 9.682 17.678 1.00 127.53 1196 MET B CA 1
ATOM 4244 C C . MET B 1 260 ? -69.357 9.951 16.196 1.00 147.39 1196 MET B C 1
ATOM 4245 O O . MET B 1 260 ? -69.818 9.089 15.447 1.00 141.56 1196 MET B O 1
ATOM 4250 N N . GLU B 1 261 ? -69.069 11.185 15.789 1.00 173.73 1197 GLU B N 1
ATOM 4251 C CA . GLU B 1 261 ? -69.235 11.585 14.402 1.00 170.71 1197 GLU B CA 1
ATOM 4252 C C . GLU B 1 261 ? -67.869 11.819 13.758 1.00 175.76 1197 GLU B C 1
ATOM 4253 O O . GLU B 1 261 ? -66.845 11.318 14.247 1.00 168.43 1197 GLU B O 1
ATOM 4259 N N . PHE B 1 262 ? -67.860 12.555 12.649 1.00 155.55 1198 PHE B N 1
ATOM 4260 C CA . PHE B 1 262 ? -66.615 13.040 12.072 1.00 133.82 1198 PHE B CA 1
ATOM 4261 C C . PHE B 1 262 ? -65.796 13.716 13.155 1.00 122.93 1198 PHE B C 1
ATOM 4262 O O . PHE B 1 262 ? -66.252 14.677 13.782 1.00 127.41 1198 PHE B O 1
ATOM 4270 N N . SER B 1 263 ? -64.599 13.194 13.402 1.00 105.39 1199 SER B N 1
ATOM 4271 C CA . SER B 1 263 ? -63.734 13.805 14.397 1.00 101.92 1199 SER B CA 1
ATOM 4272 C C . SER B 1 263 ? -63.232 15.155 13.899 1.00 94.02 1199 SER B C 1
ATOM 4273 O O . SER B 1 263 ? -63.920 15.837 13.124 1.00 100.18 1199 SER B O 1
ATOM 4276 N N . ILE B 1 264 ? -62.033 15.545 14.323 1.00 82.95 1200 ILE B N 1
ATOM 4277 C CA . ILE B 1 264 ? -61.580 16.896 14.027 1.00 76.21 1200 ILE B CA 1
ATOM 4278 C C . ILE B 1 264 ? -60.792 16.819 12.719 1.00 82.05 1200 ILE B C 1
ATOM 4279 O O . ILE B 1 264 ? -60.122 17.772 12.303 1.00 91.03 1200 ILE B O 1
ATOM 4284 N N . THR B 1 265 ? -60.904 15.680 12.040 1.00 85.39 1201 THR B N 1
ATOM 4285 C CA . THR B 1 265 ? -60.254 15.449 10.762 1.00 86.87 1201 THR B CA 1
ATOM 4286 C C . THR B 1 265 ? -61.085 15.935 9.577 1.00 97.40 1201 THR B C 1
ATOM 4287 O O . THR B 1 265 ? -60.523 16.187 8.504 1.00 93.19 1201 THR B O 1
ATOM 4291 N N . GLU B 1 266 ? -62.408 16.048 9.734 1.00 117.51 1202 GLU B N 1
ATOM 4292 C CA . GLU B 1 266 ? -63.240 16.549 8.646 1.00 123.80 1202 GLU B CA 1
ATOM 4293 C C . GLU B 1 266 ? -62.932 18.011 8.366 1.00 124.46 1202 GLU B C 1
ATOM 4294 O O . GLU B 1 266 ? -62.950 18.445 7.209 1.00 133.86 1202 GLU B O 1
ATOM 4300 N N . PHE B 1 267 ? -62.645 18.783 9.412 1.00 96.98 1203 PHE B N 1
ATOM 4301 C CA . PHE B 1 267 ? -62.330 20.198 9.269 1.00 94.34 1203 PHE B CA 1
ATOM 4302 C C . PHE B 1 267 ? -60.956 20.450 8.655 1.00 83.64 1203 PHE B C 1
ATOM 4303 O O . PHE B 1 267 ? -60.577 21.616 8.495 1.00 73.69 1203 PHE B O 1
ATOM 4311 N N . LEU B 1 268 ? -60.202 19.403 8.328 1.00 80.39 1204 LEU B N 1
ATOM 4312 C CA . LEU B 1 268 ? -58.960 19.570 7.593 1.00 67.56 1204 LEU B CA 1
ATOM 4313 C C . LEU B 1 268 ? -59.242 19.902 6.128 1.00 75.86 1204 LEU B C 1
ATOM 4314 O O . LEU B 1 268 ? -60.264 19.487 5.575 1.00 84.09 1204 LEU B O 1
ATOM 4319 N N . PRO B 1 269 ? -58.359 20.664 5.483 1.00 68.31 1205 PRO B N 1
ATOM 4320 C CA . PRO B 1 269 ? -58.474 20.837 4.039 1.00 79.03 1205 PRO B CA 1
ATOM 4321 C C . PRO B 1 269 ? -58.286 19.514 3.337 1.00 97.31 1205 PRO B C 1
ATOM 4322 O O . PRO B 1 269 ? -57.573 18.619 3.835 1.00 98.83 1205 PRO B O 1
ATOM 4326 N N . PRO B 1 270 ? -58.894 19.334 2.161 1.00 131.81 1206 PRO B N 1
ATOM 4327 C CA . PRO B 1 270 ? -58.833 18.028 1.490 1.00 125.11 1206 PRO B CA 1
ATOM 4328 C C . PRO B 1 270 ? -57.476 17.719 0.869 1.00 125.57 1206 PRO B C 1
ATOM 4329 O O . PRO B 1 270 ? -57.402 17.141 -0.219 1.00 138.00 1206 PRO B O 1
ATOM 4333 N N . GLN B 1 271 ? -56.395 18.085 1.557 1.00 101.07 1207 GLN B N 1
ATOM 4334 C CA . GLN B 1 271 ? -55.049 17.743 1.128 1.00 96.17 1207 GLN B CA 1
ATOM 4335 C C . GLN B 1 271 ? -54.307 16.903 2.150 1.00 80.38 1207 GLN B C 1
ATOM 4336 O O . GLN B 1 271 ? -53.227 16.388 1.838 1.00 83.38 1207 GLN B O 1
ATOM 4342 N N . ALA B 1 272 ? -54.848 16.754 3.356 1.00 72.42 1208 ALA B N 1
ATOM 4343 C CA . ALA B 1 272 ? -54.196 16.019 4.429 1.00 81.55 1208 ALA B CA 1
ATOM 4344 C C . ALA B 1 272 ? -55.200 15.069 5.078 1.00 90.28 1208 ALA B C 1
ATOM 4345 O O . ALA B 1 272 ? -55.454 15.119 6.280 1.00 94.52 1208 ALA B O 1
ATOM 4347 N N . LEU B 1 273 ? -55.791 14.197 4.261 1.00 80.47 1209 LEU B N 1
ATOM 4348 C CA . LEU B 1 273 ? -56.684 13.163 4.763 1.00 74.25 1209 LEU B CA 1
ATOM 4349 C C . LEU B 1 273 ? -56.060 11.778 4.735 1.00 84.90 1209 LEU B C 1
ATOM 4350 O O . LEU B 1 273 ? -56.665 10.833 5.252 1.00 95.04 1209 LEU B O 1
ATOM 4355 N N . ASN B 1 274 ? -54.869 11.634 4.154 1.00 78.82 1210 ASN B N 1
ATOM 4356 C CA . ASN B 1 274 ? -54.080 10.420 4.296 1.00 82.01 1210 ASN B CA 1
ATOM 4357 C C . ASN B 1 274 ? -52.618 10.725 4.588 1.00 85.58 1210 ASN B C 1
ATOM 4358 O O . ASN B 1 274 ? -51.774 9.829 4.471 1.00 82.31 1210 ASN B O 1
ATOM 4363 N N . THR B 1 275 ? -52.296 11.966 4.945 1.00 77.43 1211 THR B N 1
ATOM 4364 C CA . THR B 1 275 ? -50.963 12.283 5.427 1.00 74.14 1211 THR B CA 1
ATOM 4365 C C . THR B 1 275 ? -50.673 11.504 6.704 1.00 68.13 1211 THR B C 1
ATOM 4366 O O . THR B 1 275 ? -51.579 11.077 7.424 1.00 62.27 1211 THR B O 1
ATOM 4370 N N . VAL B 1 276 ? -49.383 11.321 6.985 1.00 71.76 1212 VAL B N 1
ATOM 4371 C CA . VAL B 1 276 ? -48.982 10.635 8.206 1.00 65.39 1212 VAL B CA 1
ATOM 4372 C C . VAL B 1 276 ? -49.319 11.426 9.461 1.00 63.99 1212 VAL B C 1
ATOM 4373 O O . VAL B 1 276 ? -49.158 10.902 10.568 1.00 63.68 1212 VAL B O 1
ATOM 4377 N N . VAL B 1 277 ? -49.785 12.667 9.324 1.00 60.44 1213 VAL B N 1
ATOM 4378 C CA . VAL B 1 277 ? -50.141 13.492 10.475 1.00 58.72 1213 VAL B CA 1
ATOM 4379 C C . VAL B 1 277 ? -51.644 13.434 10.717 1.00 64.24 1213 VAL B C 1
ATOM 4380 O O . VAL B 1 277 ? -52.103 13.571 11.856 1.00 66.57 1213 VAL B O 1
ATOM 4384 N N . CYS B 1 278 ? -52.422 13.237 9.650 1.00 66.20 1214 CYS B N 1
ATOM 4385 C CA . CYS B 1 278 ? -53.855 13.023 9.821 1.00 67.42 1214 CYS B CA 1
ATOM 4386 C C . CYS B 1 278 ? -54.131 11.714 10.547 1.00 71.29 1214 CYS B C 1
ATOM 4387 O O . CYS B 1 278 ? -54.995 11.655 11.429 1.00 69.05 1214 CYS B O 1
ATOM 4390 N N . GLU B 1 279 ? -53.399 10.655 10.195 1.00 70.35 1215 GLU B N 1
ATOM 4391 C CA . GLU B 1 279 ? -53.522 9.402 10.928 1.00 71.99 1215 GLU B CA 1
ATOM 4392 C C . GLU B 1 279 ? -53.053 9.557 12.365 1.00 63.67 1215 GLU B C 1
ATOM 4393 O O . GLU B 1 279 ? -53.509 8.826 13.251 1.00 71.20 1215 GLU B O 1
ATOM 4399 N N . LEU B 1 280 ? -52.136 10.491 12.615 1.00 57.85 1216 LEU B N 1
ATOM 4400 C CA . LEU B 1 280 ? -51.669 10.716 13.977 1.00 66.58 1216 LEU B CA 1
ATOM 4401 C C . LEU B 1 280 ? -52.754 11.361 14.832 1.00 65.45 1216 LEU B C 1
ATOM 4402 O O . LEU B 1 280 ? -53.084 10.858 15.912 1.00 71.59 1216 LEU B O 1
ATOM 4407 N N . ILE B 1 281 ? -53.322 12.477 14.370 1.00 61.62 1217 ILE B N 1
ATOM 4408 C CA . ILE B 1 281 ? -54.395 13.111 15.128 1.00 63.99 1217 ILE B CA 1
ATOM 4409 C C . ILE B 1 281 ? -55.654 12.256 15.128 1.00 64.81 1217 ILE B C 1
ATOM 4410 O O . ILE B 1 281 ? -56.486 12.384 16.033 1.00 67.21 1217 ILE B O 1
ATOM 4415 N N . ASN B 1 282 ? -55.816 11.384 14.132 1.00 61.55 1218 ASN B N 1
ATOM 4416 C CA . ASN B 1 282 ? -56.909 10.418 14.166 1.00 65.81 1218 ASN B CA 1
ATOM 4417 C C . ASN B 1 282 ? -56.711 9.412 15.293 1.00 68.36 1218 ASN B C 1
ATOM 4418 O O . ASN B 1 282 ? -57.668 9.054 15.990 1.00 72.88 1218 ASN B O 1
ATOM 4423 N N . HIS B 1 283 ? -55.473 8.956 15.495 1.00 66.12 1219 HIS B N 1
ATOM 4424 C CA . HIS B 1 283 ? -55.191 7.987 16.548 1.00 64.55 1219 HIS B CA 1
ATOM 4425 C C . HIS B 1 283 ? -55.203 8.629 17.931 1.00 61.51 1219 HIS B C 1
ATOM 4426 O O . HIS B 1 283 ? -55.657 8.009 18.899 1.00 63.61 1219 HIS B O 1
ATOM 4433 N N . CYS B 1 284 ? -54.699 9.861 18.050 1.00 64.28 1220 CYS B N 1
ATOM 4434 C CA . CYS B 1 284 ? -54.746 10.550 19.337 1.00 62.40 1220 CYS B CA 1
ATOM 4435 C C . CYS B 1 284 ? -56.179 10.869 19.727 1.00 66.50 1220 CYS B C 1
ATOM 4436 O O . CYS B 1 284 ? -56.578 10.667 20.880 1.00 71.45 1220 CYS B O 1
ATOM 4439 N N . CYS B 1 285 ? -56.970 11.350 18.774 1.00 66.92 1221 CYS B N 1
ATOM 4440 C CA . CYS B 1 285 ? -58.358 11.714 19.029 1.00 64.88 1221 CYS B CA 1
ATOM 4441 C C . CYS B 1 285 ? -59.311 10.573 18.731 1.00 66.84 1221 CYS B C 1
ATOM 4442 O O . CYS B 1 285 ? -60.416 10.795 18.229 1.00 78.48 1221 CYS B O 1
ATOM 4445 N N . LYS B 1 286 ? -58.899 9.339 19.011 1.00 64.65 1222 LYS B N 1
ATOM 4446 C CA . LYS B 1 286 ? -59.815 8.217 18.891 1.00 70.82 1222 LYS B CA 1
ATOM 4447 C C . LYS B 1 286 ? -60.918 8.377 19.926 1.00 79.67 1222 LYS B C 1
ATOM 4448 O O . LYS B 1 286 ? -60.664 8.765 21.070 1.00 73.36 1222 LYS B O 1
ATOM 4454 N N . HIS B 1 287 ? -62.153 8.086 19.516 1.00 88.56 1223 HIS B N 1
ATOM 4455 C CA . HIS B 1 287 ? -63.289 8.295 20.407 1.00 86.47 1223 HIS B CA 1
ATOM 4456 C C . HIS B 1 287 ? -63.164 7.448 21.666 1.00 81.93 1223 HIS B C 1
ATOM 4457 O O . HIS B 1 287 ? -63.514 7.896 22.764 1.00 74.72 1223 HIS B O 1
ATOM 4464 N N . GLN B 1 288 ? -62.652 6.229 21.529 1.00 84.70 1224 GLN B N 1
ATOM 4465 C CA . GLN B 1 288 ? -62.481 5.319 22.651 1.00 87.17 1224 GLN B CA 1
ATOM 4466 C C . GLN B 1 288 ? -61.142 5.575 23.334 1.00 87.14 1224 GLN B C 1
ATOM 4467 O O . GLN B 1 288 ? -60.112 5.710 22.666 1.00 87.25 1224 GLN B O 1
ATOM 4473 N N . TRP B 1 289 ? -61.160 5.643 24.665 1.00 90.63 1225 TRP B N 1
ATOM 4474 C CA . TRP B 1 289 ? -59.936 5.899 25.416 1.00 86.61 1225 TRP B CA 1
ATOM 4475 C C . TRP B 1 289 ? -58.990 4.706 25.457 1.00 85.76 1225 TRP B C 1
ATOM 4476 O O . TRP B 1 289 ? -57.917 4.815 26.058 1.00 91.58 1225 TRP B O 1
ATOM 4487 N N . GLN B 1 290 ? -59.348 3.582 24.843 1.00 97.24 1226 GLN B N 1
ATOM 4488 C CA . GLN B 1 290 ? -58.458 2.435 24.752 1.00 99.77 1226 GLN B CA 1
ATOM 4489 C C . GLN B 1 290 ? -57.835 2.280 23.373 1.00 97.73 1226 GLN B C 1
ATOM 4490 O O . GLN B 1 290 ? -56.892 1.497 23.218 1.00 104.04 1226 GLN B O 1
ATOM 4496 N N . HIS B 1 291 ? -58.344 2.996 22.375 1.00 90.21 1227 HIS B N 1
ATOM 4497 C CA . HIS B 1 291 ? -57.761 3.003 21.043 1.00 81.17 1227 HIS B CA 1
ATOM 4498 C C . HIS B 1 291 ? -56.674 4.058 20.891 1.00 73.63 1227 HIS B C 1
ATOM 4499 O O . HIS B 1 291 ? -55.931 4.025 19.904 1.00 74.66 1227 HIS B O 1
ATOM 4506 N N . ARG B 1 292 ? -56.571 4.983 21.842 1.00 78.62 1228 ARG B N 1
ATOM 4507 C CA . ARG B 1 292 ? -55.559 6.022 21.810 1.00 73.13 1228 ARG B CA 1
ATOM 4508 C C . ARG B 1 292 ? -54.185 5.419 22.104 1.00 66.55 1228 ARG B C 1
ATOM 4509 O O . ARG B 1 292 ? -54.087 4.300 22.614 1.00 68.24 1228 ARG B O 1
ATOM 4517 N N . PRO B 1 293 ? -53.107 6.134 21.765 1.00 61.40 1229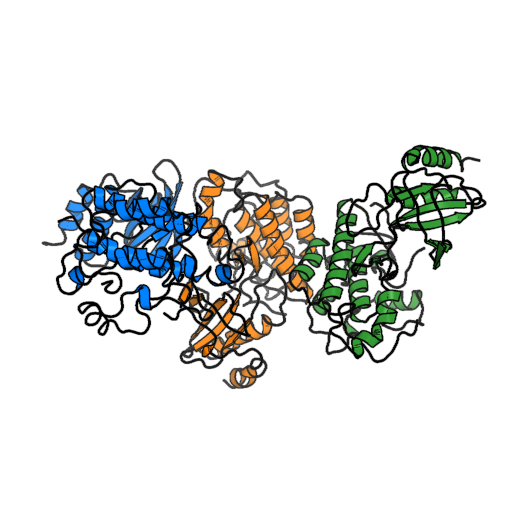 PRO B N 1
ATOM 4518 C CA . PRO B 1 293 ? -51.759 5.591 21.986 1.00 61.78 1229 PRO B CA 1
ATOM 4519 C C . PRO B 1 293 ? -51.517 5.203 23.438 1.00 63.90 1229 PRO B C 1
ATOM 4520 O O . PRO B 1 293 ? -52.144 5.728 24.362 1.00 53.73 1229 PRO B O 1
ATOM 4524 N N . SER B 1 294 ? -50.589 4.259 23.625 1.00 65.33 1230 SER B N 1
ATOM 4525 C CA . SER B 1 294 ? -50.317 3.735 24.960 1.00 62.52 1230 SER B CA 1
ATOM 4526 C C . SER B 1 294 ? -49.768 4.811 25.886 1.00 59.72 1230 SER B C 1
ATOM 4527 O O . SER B 1 294 ? -50.148 4.886 27.060 1.00 59.87 1230 SER B O 1
ATOM 4530 N N . SER B 1 295 ? -48.876 5.653 25.379 1.00 61.26 1231 SER B N 1
ATOM 4531 C CA . SER B 1 295 ? -48.299 6.717 26.185 1.00 48.52 1231 SER B CA 1
ATOM 4532 C C . SER B 1 295 ? -47.827 7.819 25.252 1.00 55.16 1231 SER B C 1
ATOM 4533 O O . SER B 1 295 ? -47.813 7.663 24.029 1.00 57.00 1231 SER B O 1
ATOM 4536 N N . MET B 1 296 ? -47.447 8.948 25.849 1.00 66.31 1232 MET B N 1
ATOM 4537 C CA . MET B 1 296 ? -46.946 10.062 25.057 1.00 54.53 1232 MET B CA 1
ATOM 4538 C C . MET B 1 296 ? -45.612 9.740 24.388 1.00 59.80 1232 MET B C 1
ATOM 4539 O O . MET B 1 296 ? -45.253 10.395 23.405 1.00 61.26 1232 MET B O 1
ATOM 4544 N N . ASN B 1 297 ? -44.866 8.753 24.896 1.00 59.69 1233 ASN B N 1
ATOM 4545 C CA . ASN B 1 297 ? -43.611 8.363 24.259 1.00 52.65 1233 ASN B CA 1
ATOM 4546 C C . ASN B 1 297 ? -43.836 7.610 22.953 1.00 62.51 1233 ASN B C 1
ATOM 4547 O O . ASN B 1 297 ? -42.904 7.491 22.151 1.00 66.24 1233 ASN B O 1
ATOM 4552 N N . GLN B 1 298 ? -45.050 7.108 22.717 1.00 63.95 1234 GLN B N 1
ATOM 4553 C CA . GLN B 1 298 ? -45.332 6.406 21.471 1.00 62.08 1234 GLN B CA 1
ATOM 4554 C C . GLN B 1 298 ? -45.539 7.387 20.325 1.00 64.67 1234 GLN B C 1
ATOM 4555 O O . GLN B 1 298 ? -45.053 7.154 19.213 1.00 69.98 1234 GLN B O 1
ATOM 4561 N N . VAL B 1 299 ? -46.261 8.485 20.574 1.00 53.12 1235 VAL B N 1
ATOM 4562 C CA . VAL B 1 299 ? -46.501 9.484 19.537 1.00 56.09 1235 VAL B CA 1
ATOM 4563 C C . VAL B 1 299 ? -45.237 10.223 19.125 1.00 63.35 1235 VAL B C 1
ATOM 4564 O O . VAL B 1 299 ? -45.234 10.894 18.086 1.00 63.89 1235 VAL B O 1
ATOM 4568 N N . LEU B 1 300 ? -44.163 10.128 19.911 1.00 61.26 1236 LEU B N 1
ATOM 4569 C CA . LEU B 1 300 ? -42.882 10.680 19.490 1.00 53.94 1236 LEU B CA 1
ATOM 4570 C C . LEU B 1 300 ? -42.147 9.743 18.545 1.00 63.29 1236 LEU B C 1
ATOM 4571 O O . LEU B 1 300 ? -41.315 10.203 17.755 1.00 71.94 1236 LEU B O 1
ATOM 4576 N N . GLU B 1 301 ? -42.444 8.444 18.609 1.00 75.36 1237 GLU B N 1
ATOM 4577 C CA . GLU B 1 301 ? -41.816 7.493 17.699 1.00 73.60 1237 GLU B CA 1
ATOM 4578 C C . GLU B 1 301 ? -42.153 7.814 16.250 1.00 74.79 1237 GLU B C 1
ATOM 4579 O O . GLU B 1 301 ? -41.312 7.644 15.359 1.00 81.80 1237 GLU B O 1
ATOM 4585 N N . VAL B 1 302 ? -43.374 8.285 15.994 1.00 55.96 1238 VAL B N 1
ATOM 4586 C CA . VAL B 1 302 ? -43.764 8.601 14.625 1.00 59.66 1238 VAL B CA 1
ATOM 4587 C C . VAL B 1 302 ? -43.206 9.952 14.178 1.00 71.66 1238 VAL B C 1
ATOM 4588 O O . VAL B 1 302 ? -42.996 10.169 12.979 1.00 79.72 1238 VAL B O 1
ATOM 4592 N N . LEU B 1 303 ? -42.959 10.877 15.108 1.00 65.09 12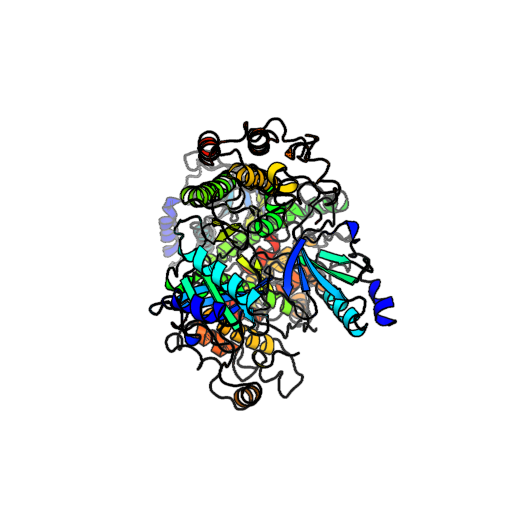39 LEU B N 1
ATOM 4593 C CA . LEU B 1 303 ? -42.306 12.131 14.752 1.00 57.53 1239 LEU B CA 1
ATOM 4594 C C . LEU B 1 303 ? -40.815 11.951 14.514 1.00 61.69 1239 LEU B C 1
ATOM 4595 O O . LEU B 1 303 ? -40.202 12.778 13.829 1.00 61.53 1239 LEU B O 1
ATOM 4600 N N . ILE B 1 304 ? -40.229 10.892 15.063 1.00 65.84 1240 ILE B N 1
ATOM 4601 C CA . ILE B 1 304 ? -38.857 10.531 14.738 1.00 65.45 1240 ILE B CA 1
ATOM 4602 C C . ILE B 1 304 ? -38.814 9.642 13.499 1.00 72.16 1240 ILE B C 1
ATOM 4603 O O . ILE B 1 304 ? -37.838 9.680 12.742 1.00 78.73 1240 ILE B O 1
ATOM 4608 N N . ALA B 1 305 ? -39.868 8.855 13.266 1.00 71.44 1241 ALA B N 1
ATOM 4609 C CA . ALA B 1 305 ? -39.894 7.982 12.099 1.00 73.30 1241 ALA B CA 1
ATOM 4610 C C . ALA B 1 305 ? -40.032 8.790 10.818 1.00 71.77 1241 ALA B C 1
ATOM 4611 O O . ALA B 1 305 ? -39.408 8.464 9.802 1.00 88.18 1241 ALA B O 1
ATOM 4613 N N . TYR B 1 306 ? -40.837 9.851 10.844 1.00 69.00 1242 TYR B N 1
ATOM 4614 C CA . TYR B 1 306 ? -41.015 10.737 9.695 1.00 77.34 1242 TYR B CA 1
ATOM 4615 C C . TYR B 1 306 ? -40.866 12.180 10.153 1.00 78.41 1242 TYR B C 1
ATOM 4616 O O . TYR B 1 306 ? -41.864 12.863 10.418 1.00 74.90 1242 TYR B O 1
ATOM 4625 N N . PRO B 1 307 ? -39.635 12.680 10.270 1.00 71.77 1243 PRO B N 1
ATOM 4626 C CA . PRO B 1 307 ? -39.453 14.129 10.380 1.00 64.66 1243 PRO B CA 1
ATOM 4627 C C . PRO B 1 307 ? -39.914 14.785 9.088 1.00 75.09 1243 PRO B C 1
ATOM 4628 O O . PRO B 1 307 ? -40.114 14.121 8.067 1.00 78.31 1243 PRO B O 1
ATOM 4632 N N . ASP B 1 308 ? -40.099 16.101 9.146 1.00 68.81 1244 ASP B N 1
ATOM 4633 C CA . ASP B 1 308 ? -40.701 16.893 8.076 1.00 56.96 1244 ASP B CA 1
ATOM 4634 C C . ASP B 1 308 ? -42.149 16.507 7.813 1.00 64.82 1244 ASP B C 1
ATOM 4635 O O . ASP B 1 308 ? -42.702 16.875 6.768 1.00 81.30 1244 ASP B O 1
ATOM 4640 N N . CYS B 1 309 ? -42.777 15.763 8.729 1.00 71.06 1245 CYS B N 1
ATOM 4641 C CA . CYS B 1 309 ? -44.165 15.355 8.542 1.00 68.57 1245 CYS B CA 1
ATOM 4642 C C . CYS B 1 309 ? -45.140 16.472 8.875 1.00 62.08 1245 CYS B C 1
ATOM 4643 O O . CYS B 1 309 ? -46.207 16.560 8.260 1.00 60.47 1245 CYS B O 1
ATOM 4646 N N . ILE B 1 310 ? -44.779 17.349 9.805 1.00 64.72 1246 ILE B N 1
ATOM 4647 C CA . ILE B 1 310 ? -45.634 18.461 10.197 1.00 57.98 1246 ILE B CA 1
ATOM 4648 C C . ILE B 1 310 ? -45.319 19.609 9.249 1.00 65.45 1246 ILE B C 1
ATOM 4649 O O . ILE B 1 310 ? -44.233 20.190 9.310 1.00 63.49 1246 ILE B O 1
ATOM 4654 N N . ARG B 1 311 ? -46.259 19.936 8.374 1.00 60.75 1247 ARG B N 1
ATOM 4655 C CA . ARG B 1 311 ? -46.044 20.943 7.349 1.00 63.04 1247 ARG B CA 1
ATOM 4656 C C . ARG B 1 311 ? -47.307 21.769 7.165 1.00 70.63 1247 ARG B C 1
ATOM 4657 O O . ARG B 1 311 ? -48.410 21.307 7.477 1.00 72.37 1247 ARG B O 1
ATOM 4665 N N . PRO B 1 312 ? -47.175 23.003 6.672 1.00 61.72 1248 PRO B N 1
ATOM 4666 C CA . PRO B 1 312 ? -48.334 23.904 6.599 1.00 56.75 1248 PRO B CA 1
ATOM 4667 C C . PRO B 1 312 ? -49.412 23.385 5.656 1.00 68.10 1248 PRO B C 1
ATOM 4668 O O . PRO B 1 312 ? -49.134 22.976 4.526 1.00 71.52 1248 PRO B O 1
ATOM 4672 N N . PHE B 1 313 ? -50.658 23.406 6.143 1.00 71.56 1249 PHE B N 1
ATOM 4673 C CA . PHE B 1 313 ? -51.852 23.021 5.381 1.00 75.84 1249 PHE B CA 1
ATOM 4674 C C . PHE B 1 313 ? -52.855 24.162 5.520 1.00 66.08 1249 PHE B C 1
ATOM 4675 O O . PHE B 1 313 ? -53.765 24.113 6.350 1.00 63.04 1249 PHE B O 1
ATOM 4683 N N . LEU B 1 314 ? -52.682 25.198 4.705 1.00 74.19 1250 LEU B N 1
ATOM 4684 C CA . LEU B 1 314 ? -53.479 26.410 4.809 1.00 86.50 1250 LEU B CA 1
ATOM 4685 C C . LEU B 1 314 ? -54.327 26.611 3.559 1.00 95.36 1250 LEU B C 1
ATOM 4686 O O . LEU B 1 314 ? -54.067 26.036 2.496 1.00 104.56 1250 LEU B O 1
ATOM 4691 N N . THR B 1 315 ? -55.347 27.443 3.705 1.00 86.39 1251 THR B N 1
ATOM 4692 C CA . THR B 1 315 ? -56.128 27.942 2.590 1.00 84.40 1251 THR B CA 1
ATOM 4693 C C . THR B 1 315 ? -55.600 29.324 2.214 1.00 102.30 1251 THR B C 1
ATOM 4694 O O . THR B 1 315 ? -54.525 29.747 2.652 1.00 107.12 1251 THR B O 1
ATOM 4698 N N . ASP B 1 316 ? -56.358 30.047 1.397 1.00 108.19 1252 ASP B N 1
ATOM 4699 C CA . ASP B 1 316 ? -56.009 31.419 1.069 1.00 104.43 1252 ASP B CA 1
ATOM 4700 C C . ASP B 1 316 ? -56.817 32.423 1.880 1.00 108.18 1252 ASP B C 1
ATOM 4701 O O . ASP B 1 316 ? -56.721 33.625 1.627 1.00 122.53 1252 ASP B O 1
ATOM 4706 N N . ASP B 1 317 ? -57.615 31.959 2.841 1.00 93.66 1253 ASP B N 1
ATOM 4707 C CA . ASP B 1 317 ? -58.395 32.840 3.706 1.00 91.16 1253 ASP B CA 1
ATOM 4708 C C . ASP B 1 317 ? -57.969 32.647 5.156 1.00 87.52 1253 ASP B C 1
ATOM 4709 O O . ASP B 1 317 ? -57.995 31.511 5.662 1.00 94.80 1253 ASP B O 1
ATOM 4714 N N . PRO B 1 318 ? -57.573 33.706 5.856 1.00 87.69 1254 PRO B N 1
ATOM 4715 C CA . PRO B 1 318 ? -57.129 33.571 7.252 1.00 90.96 1254 PRO B CA 1
ATOM 4716 C C . PRO B 1 318 ? -58.283 33.183 8.161 1.00 106.89 1254 PRO B C 1
ATOM 4717 O O . PRO B 1 318 ? -59.451 33.235 7.747 1.00 107.31 1254 PRO B O 1
ATOM 4721 N N . PRO B 1 319 ? -57.996 32.771 9.398 1.00 122.30 1255 PRO B N 1
ATOM 4722 C CA . PRO B 1 319 ? -59.074 32.396 10.327 1.00 127.02 1255 PRO B CA 1
ATOM 4723 C C . PRO B 1 319 ? -60.052 33.540 10.568 1.00 126.76 1255 PRO B C 1
ATOM 4724 O O . PRO B 1 319 ? -59.654 34.669 10.863 1.00 128.33 1255 PRO B O 1
ATOM 4728 N N . LYS B 1 320 ? -61.347 33.234 10.434 1.00 117.91 1256 LYS B N 1
ATOM 4729 C CA . LYS B 1 320 ? -62.374 34.250 10.668 1.00 118.96 1256 LYS B CA 1
ATOM 4730 C C . LYS B 1 320 ? -62.379 34.757 12.107 1.00 126.41 1256 LYS B C 1
ATOM 4731 O O . LYS B 1 320 ? -62.304 35.983 12.303 1.00 130.94 1256 LYS B O 1
ATOM 4737 N N . PRO B 1 321 ? -62.468 33.907 13.150 1.00 123.26 1257 PRO B N 1
ATOM 4738 C CA . PRO B 1 321 ? -62.452 34.498 14.492 1.00 107.29 1257 PRO B CA 1
ATOM 4739 C C . PRO B 1 321 ? -61.053 34.937 14.902 1.00 99.86 1257 PRO B C 1
ATOM 4740 O O . PRO B 1 321 ? -60.917 35.431 16.018 1.00 104.61 1257 PRO B O 1
ATOM 4744 N N . ASN C 1 7 ? -16.062 -30.805 6.670 1.00 109.71 943 ASN C N 1
ATOM 4745 C CA . ASN C 1 7 ? -15.655 -29.864 7.706 1.00 138.39 943 ASN C CA 1
ATOM 4746 C C . ASN C 1 7 ? -16.711 -28.773 7.896 1.00 144.11 943 ASN C C 1
ATOM 4747 O O . ASN C 1 7 ? -17.308 -28.666 8.970 1.00 143.78 943 ASN C O 1
ATOM 4752 N N . ARG C 1 8 ? -16.920 -27.976 6.841 1.00 160.33 944 ARG C N 1
ATOM 4753 C CA . ARG C 1 8 ? -17.928 -26.917 6.771 1.00 163.43 944 ARG C CA 1
ATOM 4754 C C . ARG C 1 8 ? -17.958 -26.116 8.072 1.00 151.75 944 ARG C C 1
ATOM 4755 O O . ARG C 1 8 ? -19.020 -25.822 8.629 1.00 153.79 944 ARG C O 1
ATOM 4763 N N . THR C 1 9 ? -16.777 -25.788 8.583 1.00 126.50 945 THR C N 1
ATOM 4764 C CA . THR C 1 9 ? -16.669 -24.861 9.700 1.00 118.50 945 THR C CA 1
ATOM 4765 C C . THR C 1 9 ? -15.535 -23.869 9.537 1.00 112.27 945 THR C C 1
ATOM 4766 O O . THR C 1 9 ? -15.447 -22.930 10.333 1.00 98.25 945 THR C O 1
ATOM 4770 N N . ARG C 1 10 ? -14.663 -24.049 8.544 1.00 126.58 946 ARG C N 1
ATOM 4771 C CA . ARG C 1 10 ? -13.624 -23.091 8.212 1.00 106.87 946 ARG C CA 1
ATOM 4772 C C . ARG C 1 10 ? -13.879 -22.371 6.896 1.00 109.89 946 ARG C C 1
ATOM 4773 O O . ARG C 1 10 ? -13.239 -21.347 6.637 1.00 106.57 946 ARG C O 1
ATOM 4781 N N . LYS C 1 11 ? -14.792 -22.880 6.066 1.00 109.30 947 LYS C N 1
ATOM 4782 C CA . LYS C 1 11 ? -15.089 -22.262 4.774 1.00 99.73 947 LYS C CA 1
ATOM 4783 C C . LYS C 1 11 ? -15.463 -20.788 4.879 1.00 87.97 947 LYS C C 1
ATOM 4784 O O . LYS C 1 11 ? -14.905 -19.982 4.118 1.00 91.10 947 LYS C O 1
ATOM 4790 N N . PRO C 1 12 ? -16.376 -20.362 5.763 1.00 83.73 948 PRO C N 1
ATOM 4791 C CA . PRO C 1 12 ? -16.617 -18.920 5.907 1.00 86.28 948 PRO C CA 1
ATOM 4792 C C . PRO C 1 12 ? -15.547 -18.211 6.715 1.00 88.54 948 PRO C C 1
ATOM 4793 O O . PRO C 1 12 ? -15.491 -16.974 6.687 1.00 80.38 948 PRO C O 1
ATOM 4797 N N . PHE C 1 13 ? -14.707 -18.954 7.438 1.00 85.10 949 PHE C N 1
ATOM 4798 C CA . PHE C 1 13 ? -13.652 -18.331 8.228 1.00 79.45 949 PHE C CA 1
ATOM 4799 C C . PHE C 1 13 ? -12.587 -17.702 7.336 1.00 80.21 949 PHE C C 1
ATOM 4800 O O . PHE C 1 13 ? -12.193 -16.548 7.543 1.00 82.83 949 PHE C O 1
ATOM 4808 N N . GLU C 1 14 ? -12.108 -18.447 6.335 1.00 87.68 950 GLU C N 1
ATOM 4809 C CA . GLU C 1 14 ? -11.094 -17.909 5.430 1.00 96.37 950 GLU C CA 1
ATOM 4810 C C . GLU C 1 14 ? -11.642 -16.774 4.572 1.00 93.26 950 GLU C C 1
ATOM 4811 O O . GLU C 1 14 ? -10.919 -15.820 4.263 1.00 87.13 950 GLU C O 1
ATOM 4817 N N . GLU C 1 15 ? -12.912 -16.863 4.166 1.00 115.67 951 GLU C N 1
ATOM 4818 C CA . GLU C 1 15 ? -13.511 -15.779 3.393 1.00 115.24 951 GLU C CA 1
ATOM 4819 C C . GLU C 1 15 ? -13.624 -14.515 4.235 1.00 107.55 951 GLU C C 1
ATOM 4820 O O . GLU C 1 15 ? -13.455 -13.401 3.723 1.00 105.70 951 GLU C O 1
ATOM 4826 N N . LEU C 1 16 ? -13.911 -14.668 5.529 1.00 92.16 952 LEU C N 1
ATOM 4827 C CA . LEU C 1 16 ? -13.965 -13.511 6.416 1.00 85.91 952 LEU C CA 1
ATOM 4828 C C . LEU C 1 16 ? -12.574 -12.932 6.646 1.00 86.39 952 LEU C C 1
ATOM 4829 O O . LEU C 1 16 ? -12.398 -11.708 6.649 1.00 77.03 952 LEU C O 1
ATOM 4834 N N . CYS C 1 17 ? -11.575 -13.795 6.849 1.00 88.40 953 CYS C N 1
ATOM 4835 C CA . CYS C 1 17 ? -10.197 -13.323 6.953 1.00 82.57 953 CYS C CA 1
ATOM 4836 C C . CYS C 1 17 ? -9.758 -12.612 5.679 1.00 84.79 953 CYS C C 1
ATOM 4837 O O . CYS C 1 17 ? -9.005 -11.633 5.733 1.00 84.64 953 CYS C O 1
ATOM 4840 N N . THR C 1 18 ? -10.220 -13.092 4.523 1.00 101.40 954 THR C N 1
ATOM 4841 C CA . THR C 1 18 ? -9.901 -12.430 3.263 1.00 95.39 954 THR C CA 1
ATOM 4842 C C . THR C 1 18 ? -10.690 -11.139 3.091 1.00 87.39 954 THR C C 1
ATOM 4843 O O . THR C 1 18 ? -10.193 -10.183 2.484 1.00 92.23 954 THR C O 1
ATOM 4847 N N . GLU C 1 19 ? -11.906 -11.082 3.637 1.00 87.85 955 GLU C N 1
ATOM 4848 C CA . GLU C 1 19 ? -12.701 -9.864 3.536 1.00 87.61 955 GLU C CA 1
ATOM 4849 C C . GLU C 1 19 ? -12.129 -8.753 4.407 1.00 89.90 955 GLU C C 1
ATOM 4850 O O . GLU C 1 19 ? -12.227 -7.575 4.046 1.00 95.84 955 GLU C O 1
ATOM 4856 N N . LEU C 1 20 ? -11.519 -9.102 5.542 1.00 88.25 956 LEU C N 1
ATOM 4857 C CA . LEU C 1 20 ? -10.901 -8.127 6.433 1.00 75.26 956 LEU C CA 1
ATOM 4858 C C . LEU C 1 20 ? -9.433 -7.884 6.103 1.00 69.81 956 LEU C C 1
ATOM 4859 O O . LEU C 1 20 ? -8.652 -7.528 6.995 1.00 67.84 956 LEU C O 1
ATOM 4864 N N . ALA C 1 21 ? -9.037 -8.071 4.841 1.00 76.78 957 ALA C N 1
ATOM 4865 C CA . ALA C 1 21 ? -7.635 -7.943 4.459 1.00 75.30 957 ALA C CA 1
ATOM 4866 C C . ALA C 1 21 ? -7.128 -6.512 4.566 1.00 79.01 957 ALA C C 1
ATOM 4867 O O . ALA C 1 21 ? -5.911 -6.298 4.561 1.00 75.30 957 ALA C O 1
ATOM 4869 N N . ASP C 1 22 ? -8.030 -5.530 4.653 1.00 83.74 958 ASP C N 1
ATOM 4870 C CA . ASP C 1 22 ? -7.613 -4.137 4.768 1.00 82.60 958 ASP C CA 1
ATOM 4871 C C . ASP C 1 22 ? -6.898 -3.865 6.084 1.00 76.22 958 ASP C C 1
ATOM 4872 O O . ASP C 1 22 ? -5.991 -3.025 6.134 1.00 78.22 958 ASP C O 1
ATOM 4877 N N . LEU C 1 23 ? -7.280 -4.564 7.149 1.00 69.12 959 LEU C N 1
ATOM 4878 C CA . LEU C 1 23 ? -6.757 -4.309 8.482 1.00 69.53 959 LEU C CA 1
ATOM 4879 C C . LEU C 1 23 ? -5.670 -5.288 8.895 1.00 68.59 959 LEU C C 1
ATOM 4880 O O . LEU C 1 23 ? -5.177 -5.201 10.023 1.00 71.11 959 LEU C O 1
ATOM 4885 N N . ASP C 1 24 ? -5.290 -6.216 8.020 1.00 59.92 960 ASP C N 1
ATOM 4886 C CA . ASP C 1 24 ? -4.229 -7.161 8.343 1.00 75.31 960 ASP C CA 1
ATOM 4887 C C . ASP C 1 24 ? -2.909 -6.426 8.536 1.00 81.17 960 ASP C C 1
ATOM 4888 O O . ASP C 1 24 ? -2.438 -5.722 7.638 1.00 83.35 960 ASP C O 1
ATOM 4893 N N . MET C 1 25 ? -2.313 -6.597 9.712 1.00 78.30 961 MET C N 1
ATOM 4894 C CA . MET C 1 25 ? -1.041 -5.985 10.045 1.00 69.99 961 MET C CA 1
ATOM 4895 C C . MET C 1 25 ? -0.098 -7.060 10.560 1.00 73.05 961 MET C C 1
ATOM 4896 O O . MET C 1 25 ? -0.527 -7.977 11.270 1.00 79.91 961 MET C O 1
ATOM 4901 N N . PRO C 1 26 ? 1.183 -6.981 10.223 1.00 71.45 962 PRO C N 1
ATOM 4902 C CA . PRO C 1 26 ? 2.123 -7.999 10.691 1.00 77.46 962 PRO C CA 1
ATOM 4903 C C . PRO C 1 26 ? 2.422 -7.833 12.173 1.00 81.17 962 PRO C C 1
ATOM 4904 O O . PRO C 1 26 ? 2.262 -6.759 12.757 1.00 83.76 962 PRO C O 1
ATOM 4908 N N . ALA C 1 27 ? 2.865 -8.934 12.784 1.00 88.25 963 ALA C N 1
ATOM 4909 C CA . ALA C 1 27 ? 3.233 -8.893 14.193 1.00 82.20 963 ALA C CA 1
ATOM 4910 C C . ALA C 1 27 ? 4.454 -8.018 14.442 1.00 76.48 963 ALA C C 1
ATOM 4911 O O . ALA C 1 27 ? 4.646 -7.555 15.572 1.00 68.00 963 ALA C O 1
ATOM 4913 N N . GLU C 1 28 ? 5.278 -7.777 13.417 1.00 85.97 964 GLU C N 1
ATOM 4914 C CA . GLU C 1 28 ? 6.438 -6.905 13.568 1.00 85.26 964 GLU C CA 1
ATOM 4915 C C . GLU C 1 28 ? 6.042 -5.460 13.835 1.00 81.04 964 GLU C C 1
ATOM 4916 O O . GLU C 1 28 ? 6.844 -4.702 14.390 1.00 73.24 964 GLU C O 1
ATOM 4922 N N . ASN C 1 29 ? 4.830 -5.065 13.460 1.00 80.21 965 ASN C N 1
ATOM 4923 C CA . ASN C 1 29 ? 4.330 -3.732 13.748 1.00 77.64 965 ASN C CA 1
ATOM 4924 C C . ASN C 1 29 ? 3.559 -3.670 15.057 1.00 77.95 965 ASN C C 1
ATOM 4925 O O . ASN C 1 29 ? 2.864 -2.680 15.305 1.00 77.83 965 ASN C O 1
ATOM 4930 N N . ILE C 1 30 ? 3.654 -4.706 15.887 1.00 76.05 966 ILE C N 1
ATOM 4931 C CA . ILE C 1 30 ? 2.889 -4.803 17.126 1.00 60.35 966 ILE C CA 1
ATOM 4932 C C . ILE C 1 30 ? 3.819 -5.292 18.227 1.00 69.98 966 ILE C C 1
ATOM 4933 O O . ILE C 1 30 ? 4.486 -6.321 18.073 1.00 76.48 966 ILE C O 1
ATOM 4938 N N . VAL C 1 31 ? 3.859 -4.560 19.339 1.00 69.25 967 VAL C N 1
ATOM 4939 C CA . VAL C 1 31 ? 4.599 -4.968 20.526 1.00 54.76 967 VAL C CA 1
ATOM 4940 C C . VAL C 1 31 ? 3.672 -4.866 21.729 1.00 50.75 967 VAL C C 1
ATOM 4941 O O . VAL C 1 31 ? 2.770 -4.024 21.776 1.00 56.45 967 VAL C O 1
ATOM 4945 N N . LEU C 1 32 ? 3.891 -5.743 22.702 1.00 47.89 968 LEU C N 1
ATOM 4946 C CA . LEU C 1 32 ? 3.054 -5.829 23.890 1.00 53.51 968 LEU C CA 1
ATOM 4947 C C . LEU C 1 32 ? 3.918 -5.621 25.126 1.00 57.53 968 LEU C C 1
ATOM 4948 O O . LEU C 1 32 ? 5.006 -6.196 25.231 1.00 55.25 968 LEU C O 1
ATOM 4953 N N . ASN C 1 33 ? 3.430 -4.801 26.056 1.00 58.90 969 ASN C N 1
ATOM 4954 C CA . ASN C 1 33 ? 4.191 -4.389 27.229 1.00 51.14 969 ASN C CA 1
ATOM 4955 C C . ASN C 1 33 ? 3.702 -5.036 28.514 1.00 60.41 969 ASN C C 1
ATOM 4956 O O . ASN C 1 33 ? 4.497 -5.621 29.255 1.00 65.78 969 ASN C O 1
ATOM 4961 N N . ARG C 1 34 ? 2.409 -4.935 28.804 1.00 62.35 970 ARG C N 1
ATOM 4962 C CA . ARG C 1 34 ? 1.851 -5.354 30.082 1.00 64.24 970 ARG C CA 1
ATOM 4963 C C . ARG C 1 34 ? 0.461 -5.929 29.841 1.00 56.36 970 ARG C C 1
ATOM 4964 O O . ARG C 1 34 ? -0.013 -6.011 28.704 1.00 57.44 970 ARG C O 1
ATOM 4972 N N . ARG C 1 35 ? -0.204 -6.319 30.928 1.00 63.07 971 ARG C N 1
ATOM 4973 C CA . ARG C 1 35 ? -1.572 -6.827 30.879 1.00 67.09 971 ARG C CA 1
ATOM 4974 C C . ARG C 1 35 ? -2.527 -5.744 31.385 1.00 85.72 971 ARG C C 1
ATOM 4975 O O . ARG C 1 35 ? -2.548 -5.423 32.579 1.00 99.35 971 ARG C O 1
ATOM 4983 N N . VAL C 1 36 ? -3.288 -5.150 30.458 1.00 100.23 972 VAL C N 1
ATOM 4984 C CA . VAL C 1 36 ? -4.194 -4.055 30.806 1.00 109.22 972 VAL C CA 1
ATOM 4985 C C . VAL C 1 36 ? -5.302 -4.538 31.735 1.00 113.68 972 VAL C C 1
ATOM 4986 O O . VAL C 1 36 ? -5.704 -3.831 32.668 1.00 126.07 972 VAL C O 1
ATOM 4990 N N . GLY C 1 37 ? -5.800 -5.745 31.509 1.00 95.28 973 GLY C N 1
ATOM 4991 C CA . GLY C 1 37 ? -6.823 -6.306 32.371 1.00 105.23 973 GLY C CA 1
ATOM 4992 C C . GLY C 1 37 ? -7.176 -7.695 31.899 1.00 99.64 973 GLY C C 1
ATOM 4993 O O . GLY C 1 37 ? -6.660 -8.186 30.889 1.00 86.03 973 GLY C O 1
ATOM 4994 N N . GLN C 1 38 ? -8.064 -8.333 32.651 1.00 118.35 974 GLN C N 1
ATOM 4995 C CA . GLN C 1 38 ? -8.567 -9.657 32.301 1.00 115.98 974 GLN C CA 1
ATOM 4996 C C . GLN C 1 38 ? -9.966 -9.474 31.730 1.00 113.72 974 GLN C C 1
ATOM 4997 O O . GLN C 1 38 ? -10.928 -9.236 32.465 1.00 113.16 974 GLN C O 1
ATOM 5003 N N . GLY C 1 39 ? -10.071 -9.586 30.410 1.00 109.41 975 GLY C N 1
ATOM 5004 C CA . GLY C 1 39 ? -11.320 -9.369 29.718 1.00 123.25 975 GLY C CA 1
ATOM 5005 C C . GLY C 1 39 ? -12.258 -10.548 29.860 1.00 147.84 975 GLY C C 1
ATOM 5006 O O . GLY C 1 39 ? -12.086 -11.435 30.699 1.00 145.17 975 GLY C O 1
ATOM 5007 N N . ALA C 1 40 ? -13.280 -10.548 29.006 1.00 162.89 976 ALA C N 1
ATOM 5008 C CA . ALA C 1 40 ? -14.295 -11.592 29.058 1.00 154.34 976 ALA C CA 1
ATOM 5009 C C . ALA C 1 40 ? -13.718 -12.934 28.623 1.00 141.07 976 ALA C C 1
ATOM 5010 O O . ALA C 1 40 ? -13.685 -13.894 29.402 1.00 135.44 976 ALA C O 1
ATOM 5012 N N . PHE C 1 41 ? -13.249 -13.015 27.380 1.00 136.90 977 PHE C N 1
ATOM 5013 C CA . PHE C 1 41 ? -12.779 -14.278 26.823 1.00 133.15 977 PHE C CA 1
ATOM 5014 C C . PHE C 1 41 ? -11.279 -14.273 26.560 1.00 133.92 977 PHE C C 1
ATOM 5015 O O . PHE C 1 41 ? -10.833 -14.570 25.447 1.00 126.54 977 PHE C O 1
ATOM 5023 N N . GLY C 1 42 ? -10.493 -13.977 27.582 1.00 141.08 978 GLY C N 1
ATOM 5024 C CA . GLY C 1 42 ? -9.056 -14.037 27.463 1.00 133.45 978 GLY C CA 1
ATOM 5025 C C . GLY C 1 42 ? -8.403 -12.931 28.257 1.00 123.59 978 GLY C C 1
ATOM 5026 O O . GLY C 1 42 ? -9.026 -12.308 29.117 1.00 128.96 978 GLY C O 1
ATOM 5027 N N . LEU C 1 43 ? -7.128 -12.703 27.954 1.00 84.11 979 LEU C N 1
ATOM 5028 C CA . LEU C 1 43 ? -6.317 -11.683 28.605 1.00 76.84 979 LEU C CA 1
ATOM 5029 C C . LEU C 1 43 ? -6.044 -10.580 27.592 1.00 70.80 979 LEU C C 1
ATOM 5030 O O . LEU C 1 43 ? -5.335 -10.800 26.604 1.00 74.34 979 LEU C O 1
ATOM 5035 N N . VAL C 1 44 ? -6.606 -9.404 27.830 1.00 75.45 980 VAL C N 1
ATOM 5036 C CA . VAL C 1 44 ? -6.367 -8.250 26.975 1.00 58.35 980 VAL C CA 1
ATOM 5037 C C . VAL C 1 44 ? -5.089 -7.558 27.436 1.00 59.13 980 VAL C C 1
ATOM 5038 O O . VAL C 1 44 ? -4.933 -7.234 28.621 1.00 68.90 980 VAL C O 1
ATOM 5042 N N . PHE C 1 45 ? -4.153 -7.370 26.511 1.00 52.49 981 PHE C N 1
ATOM 5043 C CA . PHE C 1 45 ? -2.863 -6.782 26.827 1.00 54.43 981 PHE C CA 1
ATOM 5044 C C . PHE C 1 45 ? -2.832 -5.318 26.406 1.00 53.66 981 PHE C C 1
ATOM 5045 O O . PHE C 1 45 ? -3.811 -4.756 25.911 1.00 57.74 981 PHE C O 1
ATOM 5053 N N . GLY C 1 46 ? -1.676 -4.693 26.610 1.00 53.42 982 GLY C N 1
ATOM 5054 C CA . GLY C 1 46 ? -1.469 -3.333 26.169 1.00 51.64 982 GLY C CA 1
ATOM 5055 C C . GLY C 1 46 ? -0.048 -3.149 25.679 1.00 56.69 982 GLY C C 1
ATOM 5056 O O . GLY C 1 46 ? 0.871 -3.876 26.066 1.00 52.76 982 GLY C O 1
ATOM 5057 N N . GLY C 1 47 ? 0.115 -2.161 24.809 1.00 53.36 983 GLY C N 1
ATOM 5058 C CA . GLY C 1 47 ? 1.416 -1.876 24.249 1.00 50.88 983 GLY C CA 1
ATOM 5059 C C . GLY C 1 47 ? 1.368 -0.788 23.203 1.00 56.35 983 GLY C C 1
ATOM 5060 O O . GLY C 1 47 ? 0.649 0.206 23.352 1.00 57.41 983 GLY C O 1
ATOM 5061 N N . GLU C 1 48 ? 2.141 -0.968 22.138 1.00 51.70 984 GLU C N 1
ATOM 5062 C CA . GLU C 1 48 ? 2.218 0.007 21.066 1.00 58.69 984 GLU C CA 1
ATOM 5063 C C . GLU C 1 48 ? 2.215 -0.724 19.733 1.00 57.32 984 GLU C C 1
ATOM 5064 O O . GLU C 1 48 ? 2.689 -1.858 19.630 1.00 66.61 984 GLU C O 1
ATOM 5070 N N . ALA C 1 49 ? 1.667 -0.069 18.712 1.00 52.47 985 ALA C N 1
ATOM 5071 C CA . ALA C 1 49 ? 1.570 -0.669 17.391 1.00 59.64 985 ALA C CA 1
ATOM 5072 C C . ALA C 1 49 ? 1.622 0.433 16.347 1.00 69.62 985 ALA C C 1
ATOM 5073 O O . ALA C 1 49 ? 1.218 1.571 16.602 1.00 79.40 985 ALA C O 1
ATOM 5075 N N . LYS C 1 50 ? 2.126 0.084 15.167 1.00 74.45 986 LYS C N 1
ATOM 5076 C CA . LYS C 1 50 ? 2.277 1.024 14.065 1.00 84.89 986 LYS C CA 1
ATOM 5077 C C . LYS C 1 50 ? 1.505 0.499 12.866 1.00 90.52 986 LYS C C 1
ATOM 5078 O O . LYS C 1 50 ? 1.729 -0.635 12.428 1.00 90.87 986 LYS C O 1
ATOM 5084 N N . LYS C 1 51 ? 0.608 1.321 12.336 1.00 106.72 987 LYS C N 1
ATOM 5085 C CA . LYS C 1 51 ? -0.066 1.011 11.078 1.00 117.65 987 LYS C CA 1
ATOM 5086 C C . LYS C 1 51 ? 0.790 1.470 9.900 1.00 128.00 987 LYS C C 1
ATOM 5087 O O . LYS C 1 51 ? 0.340 2.192 9.010 1.00 120.56 987 LYS C O 1
ATOM 5093 N N . SER C 1 52 ? 2.060 1.053 9.921 1.00 185.28 988 SER C N 1
ATOM 5094 C CA . SER C 1 52 ? 3.070 1.383 8.918 1.00 192.79 988 SER C CA 1
ATOM 5095 C C . SER C 1 52 ? 3.355 2.881 8.850 1.00 191.62 988 SER C C 1
ATOM 5096 O O . SER C 1 52 ? 4.133 3.326 8.000 1.00 199.70 988 SER C O 1
ATOM 5099 N N . ASP C 1 53 ? 2.744 3.671 9.738 1.00 124.20 989 ASP C N 1
ATOM 5100 C CA . ASP C 1 53 ? 2.947 5.119 9.743 1.00 110.64 989 ASP C CA 1
ATOM 5101 C C . ASP C 1 53 ? 3.625 5.593 11.021 1.00 100.02 989 ASP C C 1
ATOM 5102 O O . ASP C 1 53 ? 4.799 5.969 10.985 1.00 92.03 989 ASP C O 1
ATOM 5107 N N . LEU C 1 54 ? 2.928 5.573 12.153 1.00 96.34 990 LEU C N 1
ATOM 5108 C CA . LEU C 1 54 ? 3.456 6.095 13.402 1.00 79.56 990 LEU C CA 1
ATOM 5109 C C . LEU C 1 54 ? 3.007 5.198 14.545 1.00 87.85 990 LEU C C 1
ATOM 5110 O O . LEU C 1 54 ? 1.960 4.551 14.472 1.00 95.94 990 LEU C O 1
ATOM 5115 N N . TRP C 1 55 ? 3.814 5.158 15.600 1.00 85.08 991 TRP C N 1
ATOM 5116 C CA . TRP C 1 55 ? 3.491 4.328 16.752 1.00 67.65 991 TRP C CA 1
ATOM 5117 C C . TRP C 1 55 ? 2.362 4.942 17.572 1.00 68.03 991 TRP C C 1
ATOM 5118 O O . TRP C 1 55 ? 2.275 6.163 17.724 1.00 83.14 991 TRP C O 1
ATOM 5129 N N . GLU C 1 56 ? 1.490 4.081 18.099 1.00 66.15 992 GLU C N 1
ATOM 5130 C CA . GLU C 1 56 ? 0.368 4.502 18.927 1.00 73.71 992 GLU C CA 1
ATOM 5131 C C . GLU C 1 56 ? 0.137 3.507 20.055 1.00 71.64 992 GLU C C 1
ATOM 5132 O O . GLU C 1 56 ? 0.303 2.298 19.871 1.00 75.91 992 GLU C O 1
ATOM 5138 N N . ALA C 1 57 ? -0.249 4.023 21.220 1.00 68.60 993 ALA C N 1
ATOM 5139 C CA . ALA C 1 57 ? -0.628 3.156 22.325 1.00 58.44 993 ALA C CA 1
ATOM 5140 C C . ALA C 1 57 ? -1.893 2.395 21.953 1.00 62.52 993 ALA C C 1
ATOM 5141 O O . ALA C 1 57 ? -2.876 2.990 21.499 1.00 62.43 993 ALA C O 1
ATOM 5143 N N . VAL C 1 58 ? -1.869 1.080 22.142 1.00 64.26 994 VAL C N 1
ATOM 5144 C CA . VAL C 1 58 ? -2.938 0.210 21.675 1.00 53.44 994 VAL C CA 1
ATOM 5145 C C . VAL C 1 58 ? -3.345 -0.737 22.789 1.00 53.57 994 VAL C C 1
ATOM 5146 O O . VAL C 1 58 ? -2.557 -1.059 23.684 1.00 62.36 994 VAL C O 1
ATOM 5150 N N . ALA C 1 59 ? -4.597 -1.172 22.733 1.00 48.45 995 ALA C N 1
ATOM 5151 C CA . ALA C 1 59 ? -5.084 -2.263 23.560 1.00 49.78 995 ALA C CA 1
ATOM 5152 C C . ALA C 1 59 ? -5.433 -3.421 22.638 1.00 54.65 995 ALA C C 1
ATOM 5153 O O . ALA C 1 59 ? -6.240 -3.263 21.716 1.00 65.94 995 ALA C O 1
ATOM 5155 N N . VAL C 1 60 ? -4.838 -4.583 22.894 1.00 54.29 996 VAL C N 1
ATOM 5156 C CA . VAL C 1 60 ? -4.939 -5.728 21.999 1.00 52.24 996 VAL C CA 1
ATOM 5157 C C . VAL C 1 60 ? -5.653 -6.864 22.722 1.00 55.31 996 VAL C C 1
ATOM 5158 O O . VAL C 1 60 ? -5.271 -7.243 23.835 1.00 53.08 996 VAL C O 1
ATOM 5162 N N . LYS C 1 61 ? -6.697 -7.395 22.089 1.00 52.48 997 LYS C N 1
ATOM 5163 C CA . LYS C 1 61 ? -7.398 -8.580 22.565 1.00 57.74 997 LYS C CA 1
ATOM 5164 C C . LYS C 1 61 ? -6.878 -9.803 21.817 1.00 63.20 997 LYS C C 1
ATOM 5165 O O . LYS C 1 61 ? -6.718 -9.765 20.593 1.00 62.14 997 LYS C O 1
ATOM 5171 N N . VAL C 1 62 ? -6.611 -10.879 22.554 1.00 61.55 998 VAL C N 1
ATOM 5172 C CA . VAL C 1 62 ? -5.919 -12.048 22.025 1.00 56.25 998 VAL C CA 1
ATOM 5173 C C . VAL C 1 62 ? -6.761 -13.290 22.281 1.00 74.89 998 VAL C C 1
ATOM 5174 O O . VAL C 1 62 ? -7.234 -13.506 23.402 1.00 84.64 998 VAL C O 1
ATOM 5178 N N . ILE C 1 63 ? -6.941 -14.105 21.241 1.00 76.51 999 ILE C N 1
ATOM 5179 C CA . ILE C 1 63 ? -7.632 -15.383 21.336 1.00 68.37 999 ILE C CA 1
ATOM 5180 C C . ILE C 1 63 ? -6.726 -16.467 20.765 1.00 84.90 999 ILE C C 1
ATOM 5181 O O . ILE C 1 63 ? -5.979 -16.237 19.808 1.00 85.44 999 ILE C O 1
ATOM 5186 N N . ASN C 1 64 ? -6.796 -17.656 21.360 1.00 108.79 1000 ASN C N 1
ATOM 5187 C CA . ASN C 1 64 ? -5.872 -18.731 21.021 1.00 106.12 1000 ASN C CA 1
ATOM 5188 C C . ASN C 1 64 ? -6.059 -19.191 19.578 1.00 116.58 1000 ASN C C 1
ATOM 5189 O O . ASN C 1 64 ? -7.136 -19.058 18.991 1.00 126.67 1000 ASN C O 1
ATOM 5194 N N . GLU C 1 65 ? -4.981 -19.738 19.006 1.00 118.80 1001 GLU C N 1
ATOM 5195 C CA . GLU C 1 65 ? -5.022 -20.278 17.651 1.00 120.14 1001 GLU C CA 1
ATOM 5196 C C . GLU C 1 65 ? -5.627 -21.676 17.610 1.00 120.11 1001 GLU C C 1
ATOM 5197 O O . GLU C 1 65 ? -6.273 -22.039 16.620 1.00 120.11 1001 GLU C O 1
ATOM 5203 N N . LYS C 1 66 ? -5.432 -22.472 18.662 1.00 115.68 1002 LYS C N 1
ATOM 5204 C CA . LYS C 1 66 ? -5.986 -23.819 18.717 1.00 115.77 1002 LYS C CA 1
ATOM 5205 C C . LYS C 1 66 ? -7.480 -23.851 19.017 1.00 106.61 1002 LYS C C 1
ATOM 5206 O O . LYS C 1 66 ? -8.072 -24.936 18.991 1.00 111.60 1002 LYS C O 1
ATOM 5212 N N . ALA C 1 67 ? -8.099 -22.708 19.301 1.00 105.86 1003 ALA C N 1
ATOM 5213 C CA . ALA C 1 67 ? -9.528 -22.677 19.570 1.00 96.14 1003 ALA C CA 1
ATOM 5214 C C . ALA C 1 67 ? -10.323 -23.028 18.316 1.00 102.61 1003 ALA C C 1
ATOM 5215 O O . ALA C 1 67 ? -9.817 -22.992 17.190 1.00 105.80 1003 ALA C O 1
ATOM 5217 N N . ASN C 1 68 ? -11.589 -23.376 18.529 1.00 101.97 1004 ASN C N 1
ATOM 5218 C CA . ASN C 1 68 ? -12.461 -23.744 17.424 1.00 93.02 1004 ASN C CA 1
ATOM 5219 C C . ASN C 1 68 ? -12.686 -22.553 16.501 1.00 87.42 1004 ASN C C 1
ATOM 5220 O O . ASN C 1 68 ? -12.626 -21.393 16.916 1.00 83.47 1004 ASN C O 1
ATOM 5225 N N . TYR C 1 69 ? -12.951 -22.853 15.230 1.00 93.81 1005 TYR C N 1
ATOM 5226 C CA . TYR C 1 69 ? -13.189 -21.798 14.256 1.00 86.23 1005 TYR C CA 1
ATOM 5227 C C . TYR C 1 69 ? -14.470 -21.029 14.543 1.00 88.69 1005 TYR C C 1
ATOM 5228 O O . TYR C 1 69 ? -14.648 -19.930 14.009 1.00 92.58 1005 TYR C O 1
ATOM 5237 N N . GLU C 1 70 ? -15.365 -21.575 15.368 1.00 115.78 1006 GLU C N 1
ATOM 5238 C CA . GLU C 1 70 ? -16.538 -20.809 15.773 1.00 123.96 1006 GLU C CA 1
ATOM 5239 C C . GLU C 1 70 ? -16.153 -19.636 16.668 1.00 123.75 1006 GLU C C 1
ATOM 5240 O O . GLU C 1 70 ? -16.669 -18.525 16.497 1.00 125.42 1006 GLU C O 1
ATOM 5246 N N . GLY C 1 71 ? -15.257 -19.864 17.630 1.00 102.42 1007 GLY C N 1
ATOM 5247 C CA . GLY C 1 71 ? -14.776 -18.771 18.460 1.00 91.90 1007 GLY C CA 1
ATOM 5248 C C . GLY C 1 71 ? -13.987 -17.731 17.691 1.00 81.98 1007 GLY C C 1
ATOM 5249 O O . GLY C 1 71 ? -14.036 -16.542 18.017 1.00 85.45 1007 GLY C O 1
ATOM 5250 N N . LYS C 1 72 ? -13.240 -18.162 16.673 1.00 85.70 1008 LYS C N 1
ATOM 5251 C CA . LYS C 1 72 ? -12.536 -17.218 15.812 1.00 84.17 1008 LYS C CA 1
ATOM 5252 C C . LYS C 1 72 ? -13.515 -16.390 14.992 1.00 79.84 1008 LYS C C 1
ATOM 5253 O O . LYS C 1 72 ? -13.293 -15.194 14.768 1.00 72.26 1008 LYS C O 1
ATOM 5259 N N . ILE C 1 73 ? -14.605 -17.011 14.535 1.00 81.71 1009 ILE C N 1
ATOM 5260 C CA . ILE C 1 73 ? -15.624 -16.281 13.786 1.00 80.16 1009 ILE C CA 1
ATOM 5261 C C . ILE C 1 73 ? -16.268 -15.216 14.666 1.00 81.51 1009 ILE C C 1
ATOM 5262 O O . ILE C 1 73 ? -16.455 -14.067 14.246 1.00 81.14 1009 ILE C O 1
ATOM 5267 N N . ASP C 1 74 ? -16.622 -15.584 15.900 1.00 95.78 1010 ASP C N 1
ATOM 5268 C CA . ASP C 1 74 ? -17.181 -14.610 16.834 1.00 102.16 1010 ASP C CA 1
ATOM 5269 C C . ASP C 1 74 ? -16.172 -13.510 17.148 1.00 96.95 1010 ASP C C 1
ATOM 5270 O O . ASP C 1 74 ? -16.542 -12.339 17.299 1.00 93.99 1010 ASP C O 1
ATOM 5275 N N . PHE C 1 75 ? -14.893 -13.873 17.259 1.00 86.50 1011 PHE C N 1
ATOM 5276 C CA . PHE C 1 75 ? -13.843 -12.887 17.494 1.00 68.80 1011 PHE C CA 1
ATOM 5277 C C . PHE C 1 75 ? -13.771 -11.869 16.363 1.00 68.22 1011 PHE C C 1
ATOM 5278 O O . PHE C 1 75 ? -13.782 -10.656 16.603 1.00 68.98 1011 PHE C O 1
ATOM 5286 N N . LEU C 1 76 ? -13.701 -12.343 15.118 1.00 79.10 1012 LEU C N 1
ATOM 5287 C CA . LEU C 1 76 ? -13.513 -11.429 13.996 1.00 80.37 1012 LEU C CA 1
ATOM 5288 C C . LEU C 1 76 ? -14.784 -10.652 13.670 1.00 78.45 1012 LEU C C 1
ATOM 5289 O O . LEU C 1 76 ? -14.706 -9.541 13.133 1.00 81.55 1012 LEU C O 1
ATOM 5294 N N . SER C 1 77 ? -15.957 -11.204 13.994 1.00 71.15 1013 SER C N 1
ATOM 5295 C CA . SER C 1 77 ? -17.201 -10.479 13.747 1.00 71.63 1013 SER C CA 1
ATOM 5296 C C . SER C 1 77 ? -17.344 -9.292 14.691 1.00 76.89 1013 SER C C 1
ATOM 5297 O O . SER C 1 77 ? -17.804 -8.220 14.281 1.00 73.54 1013 SER C O 1
ATOM 5300 N N . GLU C 1 78 ? -16.966 -9.462 15.962 1.00 84.02 1014 GLU C N 1
ATOM 5301 C CA . GLU C 1 78 ? -16.940 -8.318 16.867 1.00 79.57 1014 GLU C CA 1
ATOM 5302 C C . GLU C 1 78 ? -15.941 -7.279 16.381 1.00 75.75 1014 GLU C C 1
ATOM 5303 O O . GLU C 1 78 ? -16.165 -6.074 16.541 1.00 78.70 1014 GLU C O 1
ATOM 5309 N N . ALA C 1 79 ? -14.836 -7.729 15.784 1.00 68.97 1015 ALA C N 1
ATOM 5310 C CA . ALA C 1 79 ? -13.865 -6.800 15.219 1.00 71.23 1015 ALA C CA 1
ATOM 5311 C C . ALA C 1 79 ? -14.437 -6.084 14.001 1.00 64.12 1015 ALA C C 1
ATOM 5312 O O . ALA C 1 79 ? -14.282 -4.866 13.859 1.00 75.73 1015 ALA C O 1
ATOM 5314 N N . LYS C 1 80 ? -15.088 -6.827 13.098 1.00 60.97 1016 LYS C N 1
ATOM 5315 C CA . LYS C 1 80 ? -15.677 -6.199 11.918 1.00 63.68 1016 LYS C CA 1
ATOM 5316 C C . LYS C 1 80 ? -16.733 -5.175 12.311 1.00 67.47 1016 LYS C C 1
ATOM 5317 O O . LYS C 1 80 ? -16.847 -4.115 11.683 1.00 68.79 1016 LYS C O 1
ATOM 5323 N N . LEU C 1 81 ? -17.516 -5.476 13.353 1.00 72.72 1017 LEU C N 1
ATOM 5324 C CA . LEU C 1 81 ? -18.526 -4.532 13.820 1.00 65.55 1017 LEU C CA 1
ATOM 5325 C C . LEU C 1 81 ? -17.909 -3.224 14.294 1.00 64.06 1017 LEU C C 1
ATOM 5326 O O . LEU C 1 81 ? -18.510 -2.158 14.114 1.00 72.36 1017 LEU C O 1
ATOM 5331 N N . MET C 1 82 ? -16.717 -3.275 14.895 1.00 58.03 1018 MET C N 1
ATOM 5332 C CA . MET C 1 82 ? -16.063 -2.040 15.318 1.00 63.74 1018 MET C CA 1
ATOM 5333 C C . MET C 1 82 ? -15.704 -1.164 14.127 1.00 62.59 1018 MET C C 1
ATOM 5334 O O . MET C 1 82 ? -15.751 0.067 14.225 1.00 72.21 1018 MET C O 1
ATOM 5339 N N . ARG C 1 83 ? -15.339 -1.774 13.003 1.00 56.72 1019 ARG C N 1
ATOM 5340 C CA . ARG C 1 83 ? -15.170 -1.012 11.780 1.00 61.57 1019 ARG C CA 1
ATOM 5341 C C . ARG C 1 83 ? -16.531 -0.500 11.318 1.00 67.73 1019 ARG C C 1
ATOM 5342 O O . ARG C 1 83 ? -17.580 -1.048 11.669 1.00 72.75 1019 ARG C O 1
ATOM 5350 N N . SER C 1 84 ? -16.506 0.577 10.534 1.00 64.64 1020 SER C N 1
ATOM 5351 C CA . SER C 1 84 ? -17.673 1.322 10.067 1.00 84.75 1020 SER C CA 1
ATOM 5352 C C . SER C 1 84 ? -18.398 2.032 11.205 1.00 93.54 1020 SER C C 1
ATOM 5353 O O . SER C 1 84 ? -19.460 2.624 10.971 1.00 93.59 1020 SER C O 1
ATOM 5356 N N . LEU C 1 85 ? -17.867 1.990 12.429 1.00 82.41 1021 LEU C N 1
ATOM 5357 C CA . LEU C 1 85 ? -18.357 2.788 13.548 1.00 64.75 1021 LEU C CA 1
ATOM 5358 C C . LEU C 1 85 ? -17.351 3.905 13.784 1.00 63.57 1021 LEU C C 1
ATOM 5359 O O . LEU C 1 85 ? -16.259 3.663 14.310 1.00 78.16 1021 LEU C O 1
ATOM 5364 N N . ASN C 1 86 ? -17.718 5.124 13.398 1.00 51.60 1022 ASN C N 1
ATOM 5365 C CA . ASN C 1 86 ? -16.870 6.301 13.562 1.00 62.47 1022 ASN C CA 1
ATOM 5366 C C . ASN C 1 86 ? -17.606 7.282 14.462 1.00 64.94 1022 ASN C C 1
ATOM 5367 O O . ASN C 1 86 ? -18.598 7.891 14.047 1.00 69.98 1022 ASN C O 1
ATOM 5372 N N . HIS C 1 87 ? -17.124 7.424 15.698 1.00 54.18 1023 HIS C N 1
ATOM 5373 C CA . HIS C 1 87 ? -17.752 8.294 16.677 1.00 48.37 1023 HIS C CA 1
ATOM 5374 C C . HIS C 1 87 ? -16.748 8.573 17.777 1.00 52.69 1023 HIS C C 1
ATOM 5375 O O . HIS C 1 87 ? -16.028 7.651 18.186 1.00 56.80 1023 HIS C O 1
ATOM 5382 N N . PRO C 1 88 ? -16.665 9.808 18.278 1.00 48.82 1024 PRO C N 1
ATOM 5383 C CA . PRO C 1 88 ? -15.714 10.106 19.357 1.00 47.90 1024 PRO C CA 1
ATOM 5384 C C . PRO C 1 88 ? -16.069 9.463 20.687 1.00 43.83 1024 PRO C C 1
ATOM 5385 O O . PRO C 1 88 ? -15.288 9.582 21.637 1.00 55.05 1024 PRO C O 1
ATOM 5389 N N . ASN C 1 89 ? -17.210 8.782 20.793 1.00 43.21 1025 ASN C N 1
ATOM 5390 C CA . ASN C 1 89 ? -17.632 8.156 22.039 1.00 38.24 1025 ASN C CA 1
ATOM 5391 C C . ASN C 1 89 ? -17.677 6.634 21.954 1.00 47.78 1025 ASN C C 1
ATOM 5392 O O . ASN C 1 89 ? -18.225 5.990 22.854 1.00 46.56 1025 ASN C O 1
ATOM 5397 N N . VAL C 1 90 ? -17.144 6.047 20.887 1.00 46.73 1026 VAL C N 1
ATOM 5398 C CA . VAL C 1 90 ? -16.931 4.608 20.804 1.00 47.58 1026 VAL C CA 1
ATOM 5399 C C . VAL C 1 90 ? -15.443 4.378 20.593 1.00 49.53 1026 VAL C C 1
ATOM 5400 O O . VAL C 1 90 ? -14.756 5.200 19.977 1.00 60.81 1026 VAL C O 1
ATOM 5404 N N . VAL C 1 91 ? -14.937 3.264 21.128 1.00 42.76 1027 VAL C N 1
ATOM 5405 C CA . VAL C 1 91 ? -13.516 2.979 20.985 1.00 42.43 1027 VAL C CA 1
ATOM 5406 C C . VAL C 1 91 ? -13.190 2.777 19.514 1.00 50.10 1027 VAL C C 1
ATOM 5407 O O . VAL C 1 91 ? -13.938 2.133 18.766 1.00 55.81 1027 VAL C O 1
ATOM 5411 N N . ARG C 1 92 ? -12.064 3.338 19.094 1.00 54.06 1028 ARG C N 1
ATOM 5412 C CA . ARG C 1 92 ? -11.641 3.300 17.703 1.00 57.96 1028 ARG C CA 1
ATOM 5413 C C . ARG C 1 92 ? -10.863 2.019 17.433 1.00 51.48 1028 ARG C C 1
ATOM 5414 O O . ARG C 1 92 ? -9.945 1.674 18.183 1.00 55.20 1028 ARG C O 1
ATOM 5422 N N . LEU C 1 93 ? -11.233 1.317 16.365 1.00 60.92 1029 LEU C N 1
ATOM 5423 C CA . LEU C 1 93 ? -10.518 0.118 15.950 1.00 59.91 1029 LEU C CA 1
ATOM 5424 C C . LEU C 1 93 ? -9.379 0.497 15.013 1.00 70.91 1029 LEU C C 1
ATOM 5425 O O . LEU C 1 93 ? -9.571 1.269 14.068 1.00 80.29 1029 LEU C O 1
ATOM 5430 N N . ILE C 1 94 ? -8.199 -0.054 15.275 1.00 63.71 1030 ILE C N 1
ATOM 5431 C CA . ILE C 1 94 ? -7.004 0.270 14.512 1.00 63.93 1030 ILE C CA 1
ATOM 5432 C C . ILE C 1 94 ? -6.689 -0.800 13.475 1.00 77.87 1030 ILE C C 1
ATOM 5433 O O . ILE C 1 94 ? -6.307 -0.479 12.349 1.00 95.49 1030 ILE C O 1
ATOM 5438 N N . GLY C 1 95 ? -6.835 -2.071 13.830 1.00 70.07 1031 GLY C N 1
ATOM 5439 C CA . GLY C 1 95 ? -6.591 -3.131 12.875 1.00 63.93 1031 GLY C CA 1
ATOM 5440 C C . GLY C 1 95 ? -6.667 -4.495 13.531 1.00 59.08 1031 GLY C C 1
ATOM 5441 O O . GLY C 1 95 ? -7.085 -4.633 14.683 1.00 63.60 1031 GLY C O 1
ATOM 5442 N N . ILE C 1 96 ? -6.265 -5.503 12.760 1.00 61.48 1032 ILE C N 1
ATOM 5443 C CA . ILE C 1 96 ? -6.199 -6.880 13.217 1.00 64.78 1032 ILE C CA 1
ATOM 5444 C C . ILE C 1 96 ? -4.847 -7.448 12.802 1.00 61.31 1032 ILE C C 1
ATOM 5445 O O . ILE C 1 96 ? -4.008 -6.753 12.230 1.00 68.31 1032 ILE C O 1
ATOM 5450 N N . SER C 1 97 ? -4.646 -8.729 13.091 1.00 53.24 1033 SER C N 1
ATOM 5451 C CA . SER C 1 97 ? -3.410 -9.398 12.703 1.00 59.76 1033 SER C CA 1
ATOM 5452 C C . SER C 1 97 ? -3.721 -10.879 12.602 1.00 84.79 1033 SER C C 1
ATOM 5453 O O . SER C 1 97 ? -4.067 -11.506 13.608 1.00 79.48 1033 SER C O 1
ATOM 5456 N N . LEU C 1 98 ? -3.613 -11.435 11.399 1.00 97.60 1034 LEU C N 1
ATOM 5457 C CA . LEU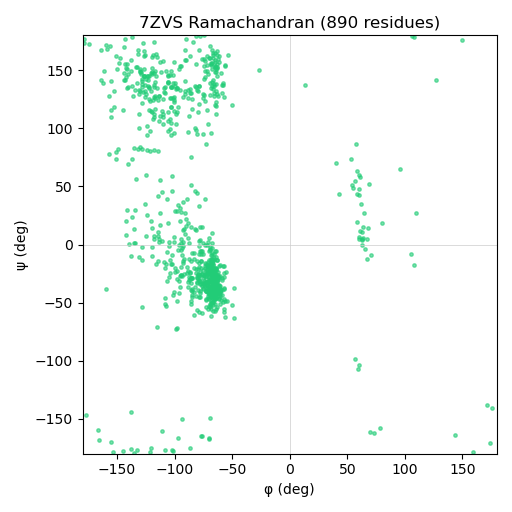 C 1 98 ? -4.097 -12.781 11.124 1.00 101.64 1034 LEU C CA 1
ATOM 5458 C C . LEU C 1 98 ? -2.933 -13.763 11.122 1.00 122.67 1034 LEU C C 1
ATOM 5459 O O . LEU C 1 98 ? -1.950 -13.570 10.397 1.00 122.65 1034 LEU C O 1
ATOM 5464 N N . ASN C 1 99 ? -3.046 -14.807 11.952 1.00 149.99 1035 ASN C N 1
ATOM 5465 C CA . ASN C 1 99 ? -2.056 -15.864 12.142 1.00 153.94 1035 ASN C CA 1
ATOM 5466 C C . ASN C 1 99 ? -0.696 -15.357 12.633 1.00 146.82 1035 ASN C C 1
ATOM 5467 O O . ASN C 1 99 ? 0.336 -15.810 12.119 1.00 151.03 1035 ASN C O 1
ATOM 5472 N N . PRO C 1 100 ? -0.617 -14.409 13.601 1.00 128.85 1036 PRO C N 1
ATOM 5473 C CA . PRO C 1 100 ? 0.709 -14.055 14.120 1.00 113.28 1036 PRO C CA 1
ATOM 5474 C C . PRO C 1 100 ? 1.136 -15.052 15.173 1.00 118.87 1036 PRO C C 1
ATOM 5475 O O . PRO C 1 100 ? 0.699 -14.958 16.326 1.00 112.45 1036 PRO C O 1
ATOM 5479 N N . LYS C 1 101 ? 1.985 -16.000 14.788 1.00 129.48 1037 LYS C N 1
ATOM 5480 C CA . LYS C 1 101 ? 2.558 -16.950 15.731 1.00 134.44 1037 LYS C CA 1
ATOM 5481 C C . LYS C 1 101 ? 1.466 -17.759 16.429 1.00 126.72 1037 LYS C C 1
ATOM 5482 O O . LYS C 1 101 ? 0.850 -18.630 15.808 1.00 123.78 1037 LYS C O 1
ATOM 5488 N N . ALA C 1 102 ? 1.211 -17.482 17.705 1.00 139.74 1038 ALA C N 1
ATOM 5489 C CA . ALA C 1 102 ? 0.419 -18.378 18.542 1.00 145.18 1038 ALA C CA 1
ATOM 5490 C C . ALA C 1 102 ? -1.073 -18.059 18.604 1.00 137.45 1038 ALA C C 1
ATOM 5491 O O . ALA C 1 102 ? -1.812 -18.812 19.249 1.00 134.15 1038 ALA C O 1
ATOM 5493 N N . SER C 1 103 ? -1.554 -16.995 17.969 1.00 116.72 1039 SER C N 1
ATOM 5494 C CA . SER C 1 103 ? -2.907 -16.540 18.294 1.00 103.46 1039 SER C CA 1
ATOM 5495 C C . SER C 1 103 ? -3.415 -15.559 17.238 1.00 90.76 1039 SER C C 1
ATOM 5496 O O . SER C 1 103 ? -2.823 -15.403 16.162 1.00 91.37 1039 SER C O 1
ATOM 5499 N N . LEU C 1 104 ? -4.528 -14.898 17.565 1.00 75.51 1040 LEU C N 1
ATOM 5500 C CA . LEU C 1 104 ? -5.188 -13.901 16.734 1.00 73.72 1040 LEU C CA 1
ATOM 5501 C C . LEU C 1 104 ? -5.277 -12.601 17.522 1.00 70.18 1040 LEU C C 1
ATOM 5502 O O . LEU C 1 104 ? -5.474 -12.623 18.741 1.00 74.82 1040 LEU C O 1
ATOM 5507 N N . TYR C 1 105 ? -5.146 -11.469 16.832 1.00 66.73 1041 TYR C N 1
ATOM 5508 C CA . TYR C 1 105 ? -5.067 -10.167 17.482 1.00 68.89 1041 TYR C CA 1
ATOM 5509 C C . TYR C 1 105 ? -6.208 -9.253 17.050 1.00 67.90 1041 TYR C C 1
ATOM 5510 O O . TYR C 1 105 ? -6.678 -9.307 15.910 1.00 67.46 1041 TYR C O 1
ATOM 5519 N N . LEU C 1 106 ? -6.642 -8.407 17.984 1.00 75.30 1042 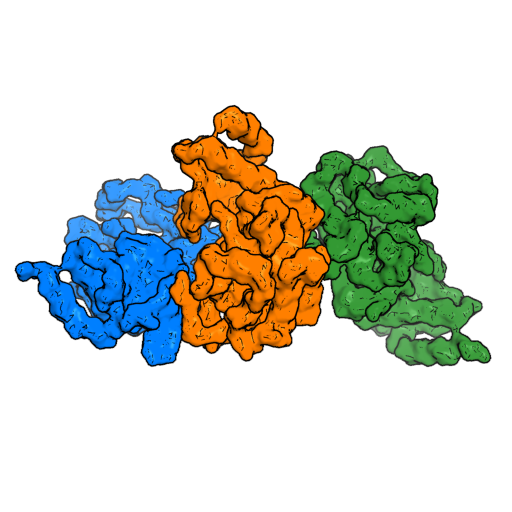LEU C N 1
ATOM 5520 C CA . LEU C 1 106 ? -7.626 -7.357 17.736 1.00 69.82 1042 LEU C CA 1
ATOM 5521 C C . LEU C 1 106 ? -7.061 -6.070 18.325 1.00 72.02 1042 LEU C C 1
ATOM 5522 O O . LEU C 1 106 ? -6.944 -5.945 19.548 1.00 71.76 1042 LEU C O 1
ATOM 5527 N N . ILE C 1 107 ? -6.723 -5.114 17.465 1.00 65.85 1043 ILE C N 1
ATOM 5528 C CA . ILE C 1 107 ? -5.997 -3.912 17.864 1.00 44.01 1043 ILE C CA 1
ATOM 5529 C C . ILE C 1 107 ? -6.994 -2.785 18.090 1.00 43.01 1043 ILE C C 1
ATOM 5530 O O . ILE C 1 107 ? -7.697 -2.371 17.161 1.00 60.81 1043 ILE C O 1
ATOM 5535 N N . MET C 1 108 ? -7.048 -2.276 19.318 1.00 47.01 1044 MET C N 1
ATOM 5536 C CA . MET C 1 108 ? -7.948 -1.191 19.676 1.00 49.78 1044 MET C CA 1
ATOM 5537 C C . MET C 1 108 ? -7.168 0.019 20.174 1.00 54.93 1044 MET C C 1
ATOM 5538 O O . MET C 1 108 ? -5.998 -0.072 20.557 1.00 57.30 1044 MET C O 1
ATOM 5543 N N . GLU C 1 109 ? -7.848 1.160 20.152 1.00 58.07 1045 GLU C N 1
ATOM 5544 C CA . GLU C 1 109 ? -7.320 2.381 20.741 1.00 48.01 1045 GLU C CA 1
ATOM 5545 C C . GLU C 1 109 ? -7.239 2.226 22.254 1.00 54.04 1045 GLU C C 1
ATOM 5546 O O . GLU C 1 109 ? -8.158 1.703 22.889 1.00 61.38 1045 GLU C O 1
ATOM 5552 N N . LEU C 1 110 ? -6.131 2.675 22.836 1.00 56.91 1046 LEU C N 1
ATOM 5553 C CA . LEU C 1 110 ? -5.914 2.489 24.264 1.00 56.37 1046 LEU C CA 1
ATOM 5554 C C . LEU C 1 110 ? -6.634 3.557 25.079 1.00 59.41 1046 LEU C C 1
ATOM 5555 O O . LEU C 1 110 ? -6.599 4.746 24.745 1.00 60.84 1046 LEU C O 1
ATOM 5560 N N . MET C 1 111 ? -7.287 3.124 26.158 1.00 54.47 1047 MET C N 1
ATOM 5561 C CA . MET C 1 111 ? -7.888 4.024 27.137 1.00 46.67 1047 MET C CA 1
ATOM 5562 C C . MET C 1 111 ? -7.080 3.909 28.423 1.00 46.21 1047 MET C C 1
ATOM 5563 O O . MET C 1 111 ? -7.059 2.850 29.060 1.00 52.02 1047 MET C O 1
ATOM 5568 N N . LEU C 1 112 ? -6.417 5.003 28.795 1.00 46.17 1048 LEU C N 1
ATOM 5569 C CA . LEU C 1 112 ? -5.416 4.956 29.858 1.00 45.46 1048 LEU C CA 1
ATOM 5570 C C . LEU C 1 112 ? -6.038 4.697 31.226 1.00 45.68 1048 LEU C C 1
ATOM 5571 O O . LEU C 1 112 ? -5.615 3.786 31.948 1.00 46.18 1048 LEU C O 1
ATOM 5576 N N . LEU C 1 113 ? -7.048 5.484 31.601 1.00 51.72 1049 LEU C N 1
ATOM 5577 C CA . LEU C 1 113 ? -7.635 5.411 32.934 1.00 51.36 1049 LEU C CA 1
ATOM 5578 C C . LEU C 1 113 ? -8.547 4.200 33.124 1.00 50.27 1049 LEU C C 1
ATOM 5579 O O . LEU C 1 113 ? -9.320 4.162 34.091 1.00 48.25 1049 LEU C O 1
ATOM 5584 N N . GLY C 1 114 ? -8.472 3.217 32.230 1.00 52.48 1050 GLY C N 1
ATOM 5585 C CA . GLY C 1 114 ? -9.197 1.974 32.387 1.00 64.74 1050 GLY C CA 1
ATOM 5586 C C . GLY C 1 114 ? -10.693 2.107 32.143 1.00 69.20 1050 GLY C C 1
ATOM 5587 O O . GLY C 1 114 ? -11.183 3.066 31.541 1.00 64.56 1050 GLY C O 1
ATOM 5588 N N . ASP C 1 115 ? -11.423 1.102 32.625 1.00 84.21 1051 ASP C N 1
ATOM 5589 C CA . ASP C 1 115 ? -12.870 1.084 32.485 1.00 79.87 1051 ASP C CA 1
ATOM 5590 C C . ASP C 1 115 ? -13.498 2.089 33.449 1.00 83.26 1051 ASP C C 1
ATOM 5591 O O . ASP C 1 115 ? -12.814 2.774 34.213 1.00 86.14 1051 ASP C O 1
ATOM 5596 N N . LEU C 1 116 ? -14.829 2.172 33.418 1.00 70.28 1052 LEU C N 1
ATOM 5597 C CA . LEU C 1 116 ? -15.521 3.109 34.295 1.00 64.81 1052 LEU C CA 1
ATOM 5598 C C . LEU C 1 116 ? -15.691 2.555 35.705 1.00 58.93 1052 LEU C C 1
ATOM 5599 O O . LEU C 1 116 ? -15.443 3.272 36.679 1.00 61.99 1052 LEU C O 1
ATOM 5604 N N . LYS C 1 117 ? -16.090 1.285 35.833 1.00 55.99 1053 LYS C N 1
ATOM 5605 C CA . LYS C 1 117 ? -16.377 0.711 37.147 1.00 58.71 1053 LYS C CA 1
ATOM 5606 C C . LYS C 1 117 ? -15.179 0.830 38.082 1.00 68.97 1053 LYS C C 1
ATOM 5607 O O . LYS C 1 117 ? -15.250 1.493 39.124 1.00 70.84 1053 LYS C O 1
ATOM 5613 N N . THR C 1 118 ? -14.060 0.197 37.720 1.00 67.23 1054 THR C N 1
ATOM 5614 C CA . THR C 1 118 ? -12.860 0.279 38.543 1.00 61.44 1054 THR C CA 1
ATOM 5615 C C . THR C 1 118 ? -12.253 1.677 38.557 1.00 61.33 1054 THR C C 1
ATOM 5616 O O . THR C 1 118 ? -11.268 1.900 39.270 1.00 55.51 1054 THR C O 1
ATOM 5620 N N . TYR C 1 119 ? -12.813 2.620 37.797 1.00 60.07 1055 TYR C N 1
ATOM 5621 C CA . TYR C 1 119 ? -12.348 4.001 37.858 1.00 56.42 1055 TYR C CA 1
ATOM 5622 C C . TYR C 1 119 ? -12.931 4.694 39.082 1.00 54.12 1055 TYR C C 1
ATOM 5623 O O . TYR C 1 119 ? -12.194 5.189 39.939 1.00 62.13 1055 TYR C O 1
ATOM 5632 N N . LEU C 1 120 ? -14.261 4.735 39.184 1.00 47.10 1056 LEU C N 1
ATOM 5633 C CA . LEU C 1 120 ? -14.871 5.419 40.314 1.00 52.87 1056 LEU C CA 1
ATOM 5634 C C . LEU C 1 120 ? -14.948 4.539 41.557 1.00 48.51 1056 LEU C C 1
ATOM 5635 O O . LEU C 1 120 ? -15.222 5.058 42.644 1.00 50.21 1056 LEU C O 1
ATOM 5640 N N . LEU C 1 121 ? -14.720 3.227 41.427 1.00 47.62 1057 LEU C N 1
ATOM 5641 C CA . LEU C 1 121 ? -14.595 2.385 42.614 1.00 53.97 1057 LEU C CA 1
ATOM 5642 C C . LEU C 1 121 ? -13.367 2.756 43.434 1.00 53.04 1057 LEU C C 1
ATOM 5643 O O . LEU C 1 121 ? -13.347 2.549 44.654 1.00 50.78 1057 LEU C O 1
ATOM 5648 N N . SER C 1 122 ? -12.339 3.299 42.786 1.00 49.44 1058 SER C N 1
ATOM 5649 C CA . SER C 1 122 ? -11.142 3.743 43.484 1.00 53.93 1058 SER C CA 1
ATOM 5650 C C . SER C 1 122 ? -11.214 5.209 43.877 1.00 53.48 1058 SER C C 1
ATOM 5651 O O . SER C 1 122 ? -10.548 5.622 44.834 1.00 50.65 1058 SER C O 1
ATOM 5654 N N . ARG C 1 123 ? -12.004 6.002 43.154 1.00 48.32 1059 ARG C N 1
ATOM 5655 C CA . ARG C 1 123 ? -12.211 7.410 43.458 1.00 48.95 1059 ARG C CA 1
ATOM 5656 C C . ARG C 1 123 ? -13.393 7.641 44.399 1.00 57.08 1059 ARG C C 1
ATOM 5657 O O . ARG C 1 123 ? -13.879 8.773 44.500 1.00 67.04 1059 ARG C O 1
ATOM 5665 N N . ARG C 1 124 ? -13.870 6.594 45.077 1.00 53.30 1060 ARG C N 1
ATOM 5666 C CA . ARG C 1 124 ? -15.043 6.735 45.936 1.00 44.02 1060 ARG C CA 1
ATOM 5667 C C . ARG C 1 124 ? -14.734 7.583 47.165 1.00 57.68 1060 ARG C C 1
ATOM 5668 O O . ARG C 1 124 ? -15.433 8.564 47.447 1.00 61.49 1060 ARG C O 1
ATOM 5676 N N . ILE C 1 125 ? -13.689 7.215 47.913 1.00 55.21 1061 ILE C N 1
ATOM 5677 C CA . ILE C 1 125 ? -13.308 7.977 49.101 1.00 52.22 1061 ILE C CA 1
ATOM 5678 C C . ILE C 1 125 ? -12.907 9.396 48.735 1.00 68.56 1061 ILE C C 1
ATOM 5679 O O . ILE C 1 125 ? -13.047 10.319 49.548 1.00 78.13 1061 ILE C O 1
ATOM 5684 N N . LEU C 1 126 ? -12.403 9.599 47.519 1.00 68.13 1062 LEU C N 1
ATOM 5685 C CA . LEU C 1 126 ? -12.099 10.949 47.069 1.00 64.01 1062 LEU C CA 1
ATOM 5686 C C . LEU C 1 126 ? -13.358 11.804 46.957 1.00 59.68 1062 LEU C C 1
ATOM 5687 O O . LEU C 1 126 ? -13.261 13.035 46.980 1.00 58.41 1062 LEU C O 1
ATOM 5692 N N . ALA C 1 127 ? -14.537 11.177 46.838 1.00 62.79 1063 ALA C N 1
ATOM 5693 C CA . ALA C 1 127 ? -15.792 11.922 46.762 1.00 63.84 1063 ALA C CA 1
ATOM 5694 C C . ALA C 1 127 ? -16.347 12.281 48.134 1.00 69.42 1063 ALA C C 1
ATOM 5695 O O . ALA C 1 127 ? -17.038 13.297 48.269 1.00 69.66 1063 ALA C O 1
ATOM 5697 N N . GLN C 1 128 ? -16.063 11.474 49.155 1.00 64.04 1064 GLN C N 1
ATOM 5698 C CA . GLN C 1 128 ? -16.515 11.794 50.502 1.00 69.92 1064 GLN C CA 1
ATOM 5699 C C . GLN C 1 128 ? -15.587 12.772 51.205 1.00 85.58 1064 GLN C C 1
ATOM 5700 O O . GLN C 1 128 ? -16.010 13.426 52.165 1.00 97.31 1064 GLN C O 1
ATOM 5706 N N . ARG C 1 129 ? -14.341 12.894 50.740 1.00 81.92 1065 ARG C N 1
ATOM 5707 C CA . ARG C 1 129 ? -13.363 13.793 51.334 1.00 79.96 1065 ARG C CA 1
ATOM 5708 C C . ARG C 1 129 ? -13.063 15.019 50.486 1.00 81.29 1065 ARG C C 1
ATOM 5709 O O . ARG C 1 129 ? -12.518 15.993 51.014 1.00 93.48 1065 ARG C O 1
ATOM 5717 N N . SER C 1 130 ? -13.409 15.002 49.199 1.00 73.48 1066 SER C N 1
ATOM 5718 C CA . SER C 1 130 ? -13.176 16.133 48.309 1.00 68.19 1066 SER C CA 1
ATOM 5719 C C . SER C 1 130 ? -14.141 16.061 47.132 1.00 61.01 1066 SER C C 1
ATOM 5720 O O . SER C 1 130 ? -13.748 15.657 46.030 1.00 72.63 1066 SER C O 1
ATOM 5723 N N . PRO C 1 131 ? -15.407 16.445 47.323 1.00 53.83 1067 PRO C N 1
ATOM 5724 C CA . PRO C 1 131 ? -16.386 16.298 46.235 1.00 58.16 1067 PRO C CA 1
ATOM 5725 C C . PRO C 1 131 ? -16.148 17.221 45.055 1.00 67.15 1067 PRO C C 1
ATOM 5726 O O . PRO C 1 131 ? -16.686 16.955 43.973 1.00 67.73 1067 PRO C O 1
ATOM 5730 N N . ASN C 1 132 ? -15.373 18.289 45.215 1.00 71.54 1068 ASN C N 1
ATOM 5731 C CA . ASN C 1 132 ? -15.020 19.152 44.088 1.00 77.64 1068 ASN C CA 1
ATOM 5732 C C . ASN C 1 132 ? -13.596 18.858 43.621 1.00 77.66 1068 ASN C C 1
ATOM 5733 O O . ASN C 1 132 ? -12.720 19.722 43.595 1.00 99.04 1068 ASN C O 1
ATOM 5738 N N . HIS C 1 133 ? -13.380 17.607 43.240 1.00 69.81 1069 HIS C N 1
ATOM 5739 C CA . HIS C 1 133 ? -12.137 17.195 42.617 1.00 52.04 1069 HIS C CA 1
ATOM 5740 C C . HIS C 1 133 ? -12.402 16.973 41.136 1.00 55.22 1069 HIS C C 1
ATOM 5741 O O . HIS C 1 133 ? -13.484 16.529 40.742 1.00 63.31 1069 HIS C O 1
ATOM 5748 N N . GLU C 1 134 ? -11.398 17.286 40.317 1.00 62.40 1070 GLU C N 1
ATOM 5749 C CA . GLU C 1 134 ? -11.602 17.330 38.875 1.00 67.52 1070 GLU C CA 1
ATOM 5750 C C . GLU C 1 134 ? -11.953 15.965 38.292 1.00 66.19 1070 GLU C C 1
ATOM 5751 O O . GLU C 1 134 ? -12.535 15.901 37.203 1.00 63.51 1070 GLU C O 1
ATOM 5757 N N . ASP C 1 135 ? -11.635 14.872 38.994 1.00 61.10 1071 ASP C N 1
ATOM 5758 C CA . ASP C 1 135 ? -11.955 13.542 38.481 1.00 61.50 1071 ASP C CA 1
ATOM 5759 C C . ASP C 1 135 ? -13.417 13.179 38.702 1.00 55.83 1071 ASP C C 1
ATOM 5760 O O . ASP C 1 135 ? -13.978 12.396 37.929 1.00 53.39 1071 ASP C O 1
ATOM 5765 N N . ILE C 1 136 ? -14.044 13.720 39.748 1.00 58.30 1072 ILE C N 1
ATOM 5766 C CA . ILE C 1 136 ? -15.324 13.212 40.233 1.00 50.46 1072 ILE C CA 1
ATOM 5767 C C . ILE C 1 136 ? -16.250 14.326 40.702 1.00 64.20 1072 ILE C C 1
ATOM 5768 O O . ILE C 1 136 ? -17.189 14.082 41.469 1.00 61.69 1072 ILE C O 1
ATOM 5773 N N . ARG C 1 137 ? -15.997 15.549 40.249 1.00 62.38 1073 ARG C N 1
ATOM 5774 C CA . ARG C 1 137 ? -16.931 16.629 40.484 1.00 49.04 1073 ARG C CA 1
ATOM 5775 C C . ARG C 1 137 ? -18.211 16.376 39.690 1.00 54.72 1073 ARG C C 1
ATOM 5776 O O . ARG C 1 137 ? -18.200 15.640 38.700 1.00 56.24 1073 ARG C O 1
ATOM 5784 N N . PRO C 1 138 ? -19.335 16.958 40.116 1.00 60.16 1074 PRO C N 1
ATOM 5785 C CA . PRO C 1 138 ? -20.591 16.732 39.380 1.00 48.35 1074 PRO C CA 1
ATOM 5786 C C . PRO C 1 138 ? -20.514 17.134 37.918 1.00 54.63 1074 PRO C C 1
ATOM 5787 O O . PRO C 1 138 ? -21.239 16.565 37.091 1.00 50.60 1074 PRO C O 1
ATOM 5791 N N . SER C 1 139 ? -19.658 18.100 37.574 1.00 60.26 1075 SER C N 1
ATOM 5792 C CA . SER C 1 139 ? -19.551 18.540 36.187 1.00 48.10 1075 SER C CA 1
ATOM 5793 C C . SER C 1 139 ? -18.936 17.456 35.312 1.00 51.53 1075 SER C C 1
ATOM 5794 O O . SER C 1 139 ? -19.482 17.113 34.257 1.00 47.28 1075 SER C O 1
ATOM 5797 N N . THR C 1 140 ? -17.795 16.906 35.732 1.00 61.61 1076 THR C N 1
ATOM 5798 C CA . THR C 1 140 ? -17.128 15.898 34.916 1.00 59.29 1076 THR C CA 1
ATOM 5799 C C . THR C 1 140 ? -17.922 14.596 34.855 1.00 52.26 1076 THR C C 1
ATOM 5800 O O . THR C 1 140 ? -17.894 13.908 33.829 1.00 49.90 1076 THR C O 1
ATOM 5804 N N . LEU C 1 141 ? -18.642 14.245 35.924 1.00 47.61 1077 LEU C N 1
ATOM 5805 C CA . LEU C 1 141 ? -19.467 13.041 35.882 1.00 49.50 1077 LEU C CA 1
ATOM 5806 C C . LEU C 1 141 ? -20.612 13.186 34.887 1.00 47.88 1077 LEU C C 1
ATOM 5807 O O . LEU C 1 141 ? -20.897 12.256 34.124 1.00 46.69 1077 LEU C O 1
ATOM 5812 N N . THR C 1 142 ? -21.271 14.347 34.871 1.00 52.12 1078 THR C N 1
ATOM 5813 C CA . THR C 1 142 ? -22.346 14.576 33.910 1.00 44.12 1078 THR C CA 1
ATOM 5814 C C . THR C 1 142 ? -21.830 14.531 32.478 1.00 44.78 1078 THR C C 1
ATOM 5815 O O . THR C 1 142 ? -22.521 14.048 31.573 1.00 43.89 1078 THR C O 1
ATOM 5819 N N . GLN C 1 143 ? -20.609 15.017 32.256 1.00 48.52 1079 GLN C N 1
ATOM 5820 C CA . GLN C 1 143 ? -20.022 14.928 30.926 1.00 48.46 1079 GLN C CA 1
ATOM 5821 C C . GLN C 1 143 ? -19.737 13.483 30.550 1.00 50.47 1079 GLN C C 1
ATOM 5822 O O . GLN C 1 143 ? -19.933 13.087 29.395 1.00 52.53 1079 GLN C O 1
ATOM 5828 N N . MET C 1 144 ? -19.270 12.682 31.509 1.00 54.68 1080 MET C N 1
ATOM 5829 C CA . MET C 1 144 ? -19.020 11.271 31.233 1.00 50.45 1080 MET C CA 1
ATOM 5830 C C . MET C 1 144 ? -20.307 10.556 30.838 1.00 47.59 1080 MET C C 1
ATOM 5831 O O . MET C 1 144 ? -20.307 9.725 29.922 1.00 56.83 1080 MET C O 1
ATOM 5836 N N . SER C 1 145 ? -21.415 10.866 31.516 1.00 42.90 1081 SER C N 1
ATOM 5837 C CA . SER C 1 145 ? -22.682 10.220 31.185 1.00 43.93 1081 SER C CA 1
ATOM 5838 C C . SER C 1 145 ? -23.232 10.719 29.855 1.00 45.94 1081 SER C C 1
ATOM 5839 O O . SER C 1 145 ? -23.863 9.956 29.114 1.00 47.84 1081 SER C O 1
ATOM 5842 N N . MET C 1 146 ? -23.023 12.000 29.541 1.00 44.48 1082 MET C N 1
ATOM 5843 C CA . MET C 1 146 ? -23.408 12.493 28.223 1.00 44.81 1082 MET C CA 1
ATOM 5844 C C . MET C 1 146 ? -22.570 11.848 27.122 1.00 46.26 1082 MET C C 1
ATOM 5845 O O . MET C 1 146 ? -23.052 11.678 25.995 1.00 46.99 1082 MET C O 1
ATOM 5850 N N . ASP C 1 147 ? -21.326 11.469 27.431 1.00 50.46 1083 ASP C N 1
ATOM 5851 C CA . ASP C 1 147 ? -20.484 10.796 26.444 1.00 47.69 1083 ASP C CA 1
ATOM 5852 C C . ASP C 1 147 ? -21.029 9.413 26.100 1.00 43.37 1083 ASP C C 1
ATOM 5853 O O . ASP C 1 147 ? -21.164 9.066 24.921 1.00 45.71 1083 ASP C O 1
ATOM 5858 N N . ILE C 1 148 ? -21.346 8.604 27.114 1.00 43.06 1084 ILE C N 1
ATOM 5859 C CA . ILE C 1 148 ? -21.871 7.272 26.835 1.00 46.75 1084 ILE C CA 1
ATOM 5860 C C . ILE C 1 148 ? -23.285 7.332 26.274 1.00 42.07 1084 ILE C C 1
ATOM 5861 O O . ILE C 1 148 ? -23.706 6.409 25.569 1.00 40.26 1084 ILE C O 1
ATOM 5866 N N . GLY C 1 149 ? -24.033 8.398 26.565 1.00 53.22 1085 GLY C N 1
ATOM 5867 C CA . GLY C 1 149 ? -25.362 8.533 25.992 1.00 51.38 1085 GLY C CA 1
ATOM 5868 C C . GLY C 1 149 ? -25.327 8.870 24.515 1.00 50.38 1085 GLY C C 1
ATOM 5869 O O . GLY C 1 149 ? -26.127 8.350 23.731 1.00 50.41 1085 GLY C O 1
ATOM 5870 N N . GLN C 1 150 ? -24.403 9.745 24.113 1.00 54.66 1086 GLN C N 1
ATOM 5871 C CA . GLN C 1 150 ? -24.238 10.044 22.696 1.00 59.89 1086 GLN C CA 1
ATOM 5872 C C . GLN C 1 150 ? -23.719 8.832 21.935 1.00 60.63 1086 GLN C C 1
ATOM 5873 O O . GLN C 1 150 ? -24.085 8.628 20.772 1.00 63.69 1086 GLN C O 1
ATOM 5879 N N . GLY C 1 151 ? -22.873 8.020 22.571 1.00 45.40 1087 GLY C N 1
ATOM 5880 C CA . GLY C 1 151 ? -22.432 6.788 21.940 1.00 50.05 1087 GLY C CA 1
ATOM 5881 C C . GLY C 1 151 ? -23.565 5.793 21.785 1.00 45.64 1087 GLY C C 1
ATOM 5882 O O . GLY C 1 151 ? -23.663 5.098 20.769 1.00 44.81 1087 GLY C O 1
ATOM 5883 N N . LEU C 1 152 ? -24.433 5.705 22.793 1.00 43.19 1088 LEU C N 1
ATOM 5884 C CA . LEU C 1 152 ? -25.603 4.846 22.677 1.00 35.70 1088 LEU C CA 1
ATOM 5885 C C . LEU C 1 152 ? -26.562 5.380 21.622 1.00 46.35 1088 LEU C C 1
ATOM 5886 O O . LEU C 1 152 ? -27.206 4.602 20.909 1.00 49.42 1088 LEU C O 1
ATOM 5891 N N . ALA C 1 153 ? -26.672 6.707 21.511 1.00 47.15 1089 ALA C N 1
ATOM 5892 C CA . ALA C 1 153 ? -27.500 7.296 20.464 1.00 40.73 1089 ALA C CA 1
ATOM 5893 C C . ALA C 1 153 ? -26.910 7.034 19.083 1.00 46.76 1089 ALA C C 1
ATOM 5894 O O . ALA C 1 153 ? -27.650 6.833 18.112 1.00 45.24 1089 ALA C O 1
ATOM 5896 N N . TYR C 1 154 ? -25.578 7.042 18.974 1.00 48.72 1090 TYR C N 1
ATOM 5897 C CA . TYR C 1 154 ? -24.934 6.710 17.707 1.00 44.23 1090 TYR C CA 1
ATOM 5898 C C . TYR C 1 154 ? -25.170 5.256 17.330 1.00 43.64 1090 TYR C C 1
ATOM 5899 O O . TYR C 1 154 ? -25.378 4.939 16.154 1.00 54.91 1090 TYR C O 1
ATOM 5908 N N . LEU C 1 155 ? -25.128 4.358 18.313 1.00 48.01 1091 LEU C N 1
ATOM 5909 C CA . LEU C 1 155 ? -25.404 2.954 18.037 1.00 39.94 1091 LEU C CA 1
ATOM 5910 C C . LEU C 1 155 ? -26.838 2.764 17.560 1.00 52.62 1091 LEU C C 1
ATOM 5911 O O . LEU C 1 155 ? -27.099 1.971 16.648 1.00 52.51 1091 LEU C O 1
ATOM 5916 N N . HIS C 1 156 ? -27.780 3.490 18.166 1.00 53.32 1092 HIS C N 1
ATOM 5917 C CA . HIS C 1 156 ? -29.179 3.380 17.770 1.00 44.36 1092 HIS C CA 1
ATOM 5918 C C . HIS C 1 156 ? -29.436 4.037 16.420 1.00 51.84 1092 HIS C C 1
ATOM 5919 O O . HIS C 1 156 ? -30.367 3.643 15.707 1.00 51.99 1092 HIS C O 1
ATOM 5926 N N . SER C 1 157 ? -28.627 5.033 16.052 1.00 52.75 1093 SER C N 1
ATOM 5927 C CA . SER C 1 157 ? -28.792 5.684 14.757 1.00 56.39 1093 SER C CA 1
ATOM 5928 C C . SER C 1 157 ? -28.408 4.747 13.619 1.00 52.24 1093 SER C C 1
ATOM 5929 O O . SER C 1 157 ? -29.033 4.766 12.552 1.00 42.09 1093 SER C O 1
ATOM 5932 N N . LYS C 1 158 ? -27.382 3.923 13.827 1.00 48.21 1094 LYS C N 1
ATOM 5933 C CA . LYS C 1 158 ? -26.986 2.917 12.852 1.00 55.32 1094 LYS C CA 1
ATOM 5934 C C . LYS C 1 158 ? -27.847 1.660 12.928 1.00 64.75 1094 LYS C C 1
ATOM 5935 O O . LYS C 1 158 ? -27.483 0.640 12.331 1.00 61.92 1094 LYS C O 1
ATOM 5941 N N . HIS C 1 159 ? -28.969 1.720 13.652 1.00 64.56 1095 HIS C N 1
ATOM 5942 C CA . HIS C 1 159 ? -29.896 0.596 13.802 1.00 55.98 1095 HIS C CA 1
ATOM 5943 C C . HIS C 1 159 ? -29.204 -0.613 14.434 1.00 50.47 1095 HIS C C 1
ATOM 5944 O O . HIS C 1 159 ? -29.327 -1.749 13.969 1.00 53.07 1095 HIS C O 1
ATOM 5951 N N . LEU C 1 160 ? -28.475 -0.352 15.516 1.00 55.94 1096 LEU C N 1
ATOM 5952 C CA . LEU C 1 160 ? -27.788 -1.374 16.290 1.00 62.87 1096 LEU C CA 1
ATOM 5953 C C . LEU C 1 160 ? -28.266 -1.313 17.735 1.00 50.48 1096 LEU C C 1
ATOM 5954 O O . LEU C 1 160 ? -28.561 -0.236 18.262 1.00 51.48 1096 LEU C O 1
ATOM 5959 N N . ILE C 1 161 ? -28.343 -2.480 18.372 1.00 49.93 1097 ILE C N 1
ATOM 5960 C CA . ILE C 1 161 ? -28.839 -2.614 19.737 1.00 57.95 1097 ILE C CA 1
ATOM 5961 C C . ILE C 1 161 ? -27.774 -3.314 20.573 1.00 69.29 1097 ILE C C 1
ATOM 5962 O O . ILE C 1 161 ? -27.120 -4.248 20.097 1.00 77.15 1097 ILE C O 1
ATOM 5967 N N . HIS C 1 162 ? -27.619 -2.884 21.828 1.00 59.03 1098 HIS C N 1
ATOM 5968 C CA . HIS C 1 162 ? -26.423 -3.190 22.612 1.00 62.54 1098 HIS C CA 1
ATOM 5969 C C . HIS C 1 162 ? -26.592 -4.379 23.553 1.00 71.07 1098 HIS C C 1
ATOM 5970 O O . HIS C 1 162 ? -25.716 -5.246 23.599 1.00 79.55 1098 HIS C O 1
ATOM 5977 N N . ARG C 1 163 ? -27.675 -4.410 24.338 1.00 65.84 1099 ARG C N 1
ATOM 5978 C CA . ARG C 1 163 ? -27.975 -5.453 25.322 1.00 73.19 1099 ARG C CA 1
ATOM 5979 C C . ARG C 1 163 ? -27.078 -5.457 26.561 1.00 72.05 1099 ARG C C 1
ATOM 5980 O O . ARG C 1 163 ? -27.370 -6.191 27.511 1.00 78.60 1099 ARG C O 1
ATOM 5988 N N . ASP C 1 164 ? -25.993 -4.660 26.594 1.00 67.16 1100 ASP C N 1
ATOM 5989 C CA . ASP C 1 164 ? -25.151 -4.672 27.807 1.00 84.39 1100 ASP C CA 1
ATOM 5990 C C . ASP C 1 164 ? -24.505 -3.296 27.997 1.00 83.16 1100 ASP C C 1
ATOM 5991 O O . ASP C 1 164 ? -23.340 -3.060 27.669 1.00 75.14 1100 ASP C O 1
ATOM 5996 N N . ILE C 1 165 ? -25.272 -2.389 28.587 1.00 78.71 1101 ILE C N 1
ATOM 5997 C CA . ILE C 1 165 ? -24.796 -1.059 28.939 1.00 61.66 1101 ILE C CA 1
ATOM 5998 C C . ILE C 1 165 ? -24.607 -1.028 30.449 1.00 62.96 1101 ILE C C 1
ATOM 5999 O O . ILE C 1 165 ? -25.574 -1.147 31.211 1.00 74.05 1101 ILE C O 1
ATOM 6004 N N . ALA C 1 166 ? -23.359 -0.890 30.883 1.00 59.32 1102 ALA C N 1
ATOM 6005 C CA . ALA C 1 166 ? -23.044 -0.818 32.301 1.00 57.54 1102 ALA C CA 1
ATOM 6006 C C . ALA C 1 166 ? -21.675 -0.174 32.447 1.00 67.36 1102 ALA C C 1
ATOM 6007 O O . ALA C 1 166 ? -20.967 0.055 31.463 1.00 73.09 1102 ALA C O 1
ATOM 6009 N N . CYS C 1 167 ? -21.308 0.117 33.696 1.00 70.31 1103 CYS C N 1
ATOM 6010 C CA . CYS C 1 167 ? -20.001 0.700 33.973 1.00 63.33 1103 CYS C CA 1
ATOM 6011 C C . CYS C 1 167 ? -18.856 -0.259 33.673 1.00 68.31 1103 CYS C C 1
ATOM 6012 O O . CYS C 1 167 ? -17.703 0.180 33.603 1.00 70.89 1103 CYS C O 1
ATOM 6015 N N . ARG C 1 168 ? -19.149 -1.547 33.479 1.00 73.67 1104 ARG C N 1
ATOM 6016 C CA . ARG C 1 168 ? -18.113 -2.507 33.114 1.00 72.40 1104 ARG C CA 1
ATOM 6017 C C . ARG C 1 168 ? -17.605 -2.263 31.700 1.00 72.77 1104 ARG C C 1
ATOM 6018 O O . ARG C 1 168 ? -16.393 -2.278 31.454 1.00 56.48 1104 ARG C O 1
ATOM 6026 N N . ASN C 1 169 ? -18.523 -2.037 30.761 1.00 78.48 1105 ASN C N 1
ATOM 6027 C CA . ASN C 1 169 ? -18.207 -1.923 29.345 1.00 68.51 1105 ASN C CA 1
ATOM 6028 C C . ASN C 1 169 ? -18.076 -0.471 28.902 1.00 67.73 1105 ASN C C 1
ATOM 6029 O O . ASN C 1 169 ? -18.430 -0.131 27.768 1.00 73.03 1105 ASN C O 1
ATOM 6034 N N . CYS C 1 170 ? -17.570 0.395 29.778 1.00 61.76 1106 CYS C N 1
ATOM 6035 C CA . CYS C 1 170 ? -17.310 1.791 29.447 1.00 63.99 1106 CYS C CA 1
ATOM 6036 C C . CYS C 1 170 ? -15.882 2.127 29.835 1.00 60.80 1106 CYS C C 1
ATOM 6037 O O . CYS C 1 170 ? -15.501 1.975 31.000 1.00 70.22 1106 CYS C O 1
ATOM 6040 N N . LEU C 1 171 ? -15.097 2.575 28.863 1.00 50.47 1107 LEU C N 1
ATOM 6041 C CA . LEU C 1 171 ? -13.682 2.849 29.056 1.00 49.49 1107 LEU C CA 1
ATOM 6042 C C . LEU C 1 171 ? -13.454 4.352 29.020 1.00 53.21 1107 LEU C C 1
ATOM 6043 O O . LEU C 1 171 ? -13.925 5.035 28.103 1.00 53.94 1107 LEU C O 1
ATOM 6048 N N . VAL C 1 172 ? -12.733 4.861 30.012 1.00 48.39 1108 VAL C N 1
ATOM 6049 C CA . VAL C 1 172 ? -12.465 6.287 30.139 1.00 49.66 1108 VAL C CA 1
ATOM 6050 C C . VAL C 1 172 ? -11.036 6.549 29.690 1.00 53.01 1108 VAL C C 1
ATOM 6051 O O . VAL C 1 172 ? -10.110 5.806 30.042 1.00 54.92 1108 VAL C O 1
ATOM 6055 N N . ALA C 1 173 ? -10.855 7.600 28.898 1.00 51.02 1109 ALA C N 1
ATOM 6056 C CA . ALA C 1 173 ? -9.551 7.920 28.345 1.00 47.34 1109 ALA C CA 1
ATOM 6057 C C . ALA C 1 173 ? -8.773 8.777 29.340 1.00 51.13 1109 ALA C C 1
ATOM 6058 O O . ALA C 1 173 ? -9.226 9.035 30.458 1.00 56.69 1109 ALA C O 1
ATOM 6060 N N . ALA C 1 174 ? -7.587 9.237 28.935 1.00 50.84 1110 ALA C N 1
ATOM 6061 C CA . ALA C 1 174 ? -6.800 10.104 29.803 1.00 39.23 1110 ALA C CA 1
ATOM 6062 C C . ALA C 1 174 ? -7.468 11.458 29.978 1.00 47.95 1110 ALA C C 1
ATOM 6063 O O . ALA C 1 174 ? -7.311 12.096 31.024 1.00 66.99 1110 ALA C O 1
ATOM 6065 N N . ASP C 1 175 ? -8.219 11.902 28.971 1.00 51.60 1111 ASP C N 1
ATOM 6066 C CA . ASP C 1 175 ? -8.926 13.172 29.024 1.00 58.81 1111 ASP C CA 1
ATOM 6067 C C . ASP C 1 175 ? -10.204 13.100 29.842 1.00 64.78 1111 ASP C C 1
ATOM 6068 O O . ASP C 1 175 ? -10.935 14.095 29.902 1.00 68.61 1111 ASP C O 1
ATOM 6073 N N . ARG C 1 176 ? -10.493 11.956 30.461 1.00 58.74 1112 ARG C N 1
ATOM 6074 C CA . ARG C 1 176 ? -11.739 11.700 31.178 1.00 45.05 1112 ARG C CA 1
ATOM 6075 C C . ARG C 1 176 ? -12.954 11.763 30.263 1.00 50.61 1112 ARG C C 1
ATOM 6076 O O . ARG C 1 176 ? -14.095 11.769 30.746 1.00 65.36 1112 ARG C O 1
ATOM 6084 N N . THR C 1 177 ? -12.739 11.813 28.950 1.00 49.48 1113 THR C N 1
ATOM 6085 C CA . THR C 1 177 ? -13.809 11.573 27.998 1.00 51.35 1113 THR C CA 1
ATOM 6086 C C . THR C 1 177 ? -13.988 10.069 27.876 1.00 40.35 1113 THR C C 1
ATOM 6087 O O . THR C 1 177 ? -13.010 9.333 27.714 1.00 49.45 1113 THR C O 1
ATOM 6091 N N . VAL C 1 178 ? -15.232 9.612 27.944 1.00 38.82 1114 VAL C N 1
ATOM 6092 C CA . VAL C 1 178 ? -15.533 8.195 28.083 1.00 39.00 1114 VAL C CA 1
ATOM 6093 C C . VAL C 1 178 ? -16.045 7.660 26.754 1.00 42.68 1114 VAL C C 1
ATOM 6094 O O . VAL C 1 178 ? -16.748 8.362 26.018 1.00 56.14 1114 VAL C O 1
ATOM 6098 N N . LYS C 1 179 ? -15.696 6.411 26.454 1.00 31.86 1115 LYS C N 1
ATOM 6099 C CA . LYS C 1 179 ? -16.107 5.757 25.224 1.00 30.58 1115 LYS C CA 1
ATOM 6100 C C . LYS C 1 179 ? -16.774 4.429 25.566 1.00 47.35 1115 LYS C C 1
ATOM 6101 O O . LYS C 1 179 ? -16.620 3.906 26.673 1.00 51.33 1115 LYS C O 1
ATOM 6107 N N . ILE C 1 180 ? -17.521 3.882 24.603 1.00 45.10 1116 ILE C N 1
ATOM 6108 C CA . ILE C 1 180 ? -18.077 2.536 24.730 1.00 42.70 1116 ILE C CA 1
ATOM 6109 C C . ILE C 1 180 ? -16.976 1.527 24.433 1.00 52.81 1116 ILE C C 1
ATOM 6110 O O . ILE C 1 180 ? -16.219 1.688 23.470 1.00 60.01 1116 ILE C O 1
ATOM 6115 N N . GLY C 1 181 ? -16.881 0.476 25.247 1.00 59.21 1117 GLY C N 1
ATOM 6116 C CA . GLY C 1 181 ? -15.722 -0.396 25.167 1.00 60.44 1117 GLY C CA 1
ATOM 6117 C C . GLY C 1 181 ? -15.934 -1.825 24.704 1.00 67.91 1117 GLY C C 1
ATOM 6118 O O . GLY C 1 181 ? -14.958 -2.509 24.377 1.00 63.70 1117 GLY C O 1
ATOM 6119 N N . ASP C 1 182 ? -17.178 -2.301 24.671 1.00 65.57 1118 ASP C N 1
ATOM 6120 C CA . ASP C 1 182 ? -17.444 -3.697 24.344 1.00 78.15 1118 ASP C CA 1
ATOM 6121 C C . ASP C 1 182 ? -18.631 -3.793 23.395 1.00 70.63 1118 ASP C C 1
ATOM 6122 O O . ASP C 1 182 ? -19.646 -3.118 23.588 1.00 74.42 1118 ASP C O 1
ATOM 6127 N N . PHE C 1 183 ? -18.496 -4.646 22.367 1.00 74.01 1119 PHE C N 1
ATOM 6128 C CA . PHE C 1 183 ? -19.562 -4.876 21.396 1.00 77.85 1119 PHE C CA 1
ATOM 6129 C C . PHE C 1 183 ? -19.729 -6.359 21.062 1.00 83.29 1119 PHE C C 1
ATOM 6130 O O . PHE C 1 183 ? -20.243 -6.687 19.985 1.00 87.47 1119 PHE C O 1
ATOM 6138 N N . GLY C 1 184 ? -19.308 -7.260 21.952 1.00 99.52 1120 GLY C N 1
ATOM 6139 C CA . GLY C 1 184 ? -19.328 -8.683 21.636 1.00 105.11 1120 GLY C CA 1
ATOM 6140 C C . GLY C 1 184 ? -20.716 -9.237 21.368 1.00 101.89 1120 GLY C C 1
ATOM 6141 O O . GLY C 1 184 ? -20.900 -10.070 20.476 1.00 87.99 1120 GLY C O 1
ATOM 6142 N N . LEU C 1 185 ? -21.709 -8.785 22.128 1.00 86.23 1121 LEU C N 1
ATOM 6143 C CA . LEU C 1 185 ? -23.080 -9.250 21.976 1.00 89.98 1121 LEU C CA 1
ATOM 6144 C C . LEU C 1 185 ? -24.015 -8.162 21.478 1.00 78.29 1121 LEU C C 1
ATOM 6145 O O . LEU C 1 185 ? -25.218 -8.408 21.340 1.00 75.90 1121 LEU C O 1
ATOM 6150 N N . THR C 1 186 ? -23.489 -6.973 21.200 1.00 72.66 1122 THR C N 1
ATOM 6151 C CA . THR C 1 186 ? -24.248 -5.899 20.581 1.00 72.87 1122 THR C CA 1
ATOM 6152 C C . THR C 1 186 ? -24.680 -6.324 19.186 1.00 64.33 1122 THR C C 1
ATOM 6153 O O . THR C 1 186 ? -23.837 -6.490 18.299 1.00 71.91 1122 THR C O 1
ATOM 6157 N N . ARG C 1 187 ? -25.980 -6.512 18.977 1.00 63.96 1123 ARG C N 1
ATOM 6158 C CA . ARG C 1 187 ? -26.482 -7.047 17.722 1.00 73.41 1123 ARG C CA 1
ATOM 6159 C C . ARG C 1 187 ? -27.372 -6.028 17.023 1.00 81.85 1123 ARG C C 1
ATOM 6160 O O . ARG C 1 187 ? -28.040 -5.212 17.664 1.00 77.59 1123 ARG C O 1
ATOM 6168 N N . GLN C 1 188 ? -27.369 -6.094 15.693 1.00 80.14 1124 GLN C N 1
ATOM 6169 C CA . GLN C 1 188 ? -28.353 -5.452 14.831 1.00 78.25 1124 GLN C CA 1
ATOM 6170 C C . GLN C 1 188 ? -29.778 -5.836 15.228 1.00 76.14 1124 GLN C C 1
ATOM 6171 O O . GLN C 1 188 ? -29.984 -6.814 15.953 1.00 70.75 1124 GLN C O 1
ATOM 6177 N N . ALA C 1 189 ? -30.766 -5.073 14.773 1.00 73.28 1125 ALA C N 1
ATOM 6178 C CA . ALA C 1 189 ? -32.162 -5.462 14.943 1.00 81.62 1125 ALA C CA 1
ATOM 6179 C C . ALA C 1 189 ? -33.038 -4.787 13.897 1.00 77.86 1125 ALA C C 1
ATOM 6180 O O . ALA C 1 189 ? -33.600 -5.452 13.028 1.00 65.63 1125 ALA C O 1
ATOM 6182 N N . GLU C 1 205 ? -22.776 -14.550 26.486 1.00 124.08 1141 GLU C N 1
ATOM 6183 C CA . GLU C 1 205 ? -23.042 -14.231 27.884 1.00 131.11 1141 GLU C CA 1
ATOM 6184 C C . GLU C 1 205 ? -24.324 -13.414 28.004 1.00 131.86 1141 GLU C C 1
ATOM 6185 O O . GLU C 1 205 ? -24.561 -12.502 27.211 1.00 133.78 1141 GLU C O 1
ATOM 6191 N N . LEU C 1 206 ? -25.156 -13.748 28.993 1.00 131.18 1142 LEU C N 1
ATOM 6192 C CA . LEU C 1 206 ? -26.422 -13.056 29.242 1.00 122.92 1142 LEU C CA 1
ATOM 6193 C C . LEU C 1 206 ? -26.431 -12.548 30.679 1.00 118.40 1142 LEU C C 1
ATOM 6194 O O . LEU C 1 206 ? -26.800 -13.288 31.606 1.00 114.89 1142 LEU C O 1
ATOM 6199 N N . PRO C 1 207 ? -26.025 -11.284 30.915 1.00 118.29 1143 PRO C N 1
ATOM 6200 C CA . PRO C 1 207 ? -26.066 -10.730 32.277 1.00 106.97 1143 PRO C CA 1
ATOM 6201 C C . PRO C 1 207 ? -27.482 -10.422 32.738 1.00 97.94 1143 PRO C C 1
ATOM 6202 O O . PRO C 1 207 ? -27.972 -9.295 32.611 1.00 73.36 1143 PRO C O 1
ATOM 6206 N N . ILE C 1 208 ? -28.137 -11.440 33.298 1.00 103.83 1144 ILE C N 1
ATOM 6207 C CA . ILE C 1 208 ? -29.553 -11.351 33.620 1.00 99.62 1144 ILE C CA 1
ATOM 6208 C C . ILE C 1 208 ? -29.823 -10.397 34.782 1.00 98.95 1144 ILE C C 1
ATOM 6209 O O . ILE C 1 208 ? -30.945 -9.892 34.912 1.00 106.07 1144 ILE C O 1
ATOM 6214 N N . ARG C 1 209 ? -28.811 -10.118 35.612 1.00 106.29 1145 ARG C N 1
ATOM 6215 C CA . ARG C 1 209 ? -29.002 -9.358 36.849 1.00 109.95 1145 ARG C CA 1
ATOM 6216 C C . ARG C 1 209 ? -29.806 -8.070 36.655 1.00 97.54 1145 ARG C C 1
ATOM 6217 O O . ARG C 1 209 ? -30.894 -7.925 37.223 1.00 97.53 1145 ARG C O 1
ATOM 6225 N N . TRP C 1 210 ? -29.302 -7.118 35.867 1.00 84.92 1146 TRP C N 1
ATOM 6226 C CA . TRP C 1 210 ? -30.087 -5.924 35.536 1.00 90.35 1146 TRP C CA 1
ATOM 6227 C C . TRP C 1 210 ? -30.246 -5.811 34.023 1.00 93.22 1146 TRP C C 1
ATOM 6228 O O . TRP C 1 210 ? -29.361 -5.307 33.323 1.00 92.75 1146 TRP C O 1
ATOM 6239 N N . MET C 1 211 ? -31.394 -6.279 33.543 1.00 86.71 1147 MET C N 1
ATOM 6240 C CA . MET C 1 211 ? -31.877 -6.087 32.188 1.00 75.00 1147 MET C CA 1
ATOM 6241 C C . MET C 1 211 ? -33.321 -5.618 32.281 1.00 72.77 1147 MET C C 1
ATOM 6242 O O . MET C 1 211 ? -33.939 -5.666 33.348 1.00 78.47 1147 MET C O 1
ATOM 6247 N N . SER C 1 212 ? -33.861 -5.148 31.165 1.00 73.41 1148 SER C N 1
ATOM 6248 C CA . SER C 1 212 ? -35.253 -4.730 31.166 1.00 64.58 1148 SER C CA 1
ATOM 6249 C C . SER C 1 212 ? -36.154 -5.947 31.371 1.00 69.40 1148 SER C C 1
ATOM 6250 O O . SER C 1 212 ? -35.864 -7.028 30.849 1.00 80.56 1148 SER C O 1
ATOM 6253 N N . PRO C 1 213 ? -37.240 -5.809 32.138 1.00 66.86 1149 PRO C N 1
ATOM 6254 C CA . PRO C 1 213 ? -38.136 -6.958 32.363 1.00 70.90 1149 PRO C CA 1
ATOM 6255 C C . PRO C 1 213 ? -38.690 -7.558 31.086 1.00 76.83 1149 PRO C C 1
ATOM 6256 O O . PRO C 1 213 ? -39.041 -8.744 31.076 1.00 91.82 1149 PRO C O 1
ATOM 6260 N N . GLU C 1 214 ? -38.770 -6.778 30.007 1.00 81.52 1150 GLU C N 1
ATOM 6261 C CA . GLU C 1 214 ? -39.176 -7.307 28.713 1.00 82.34 1150 GLU C CA 1
ATOM 6262 C C . GLU C 1 214 ? -38.112 -8.202 28.096 1.00 86.20 1150 GLU C C 1
ATOM 6263 O O . GLU C 1 214 ? -38.419 -8.968 27.177 1.00 92.72 1150 GLU C O 1
ATOM 6269 N N . ALA C 1 215 ? -36.873 -8.127 28.576 1.00 79.63 1151 ALA C N 1
ATOM 6270 C CA . ALA C 1 215 ? -35.801 -8.942 28.028 1.00 76.94 1151 ALA C CA 1
ATOM 6271 C C . ALA C 1 215 ? -35.621 -10.256 28.771 1.00 95.90 1151 ALA C C 1
ATOM 6272 O O . ALA C 1 215 ? -34.955 -11.159 28.252 1.00 116.60 1151 ALA C O 1
ATOM 6274 N N . VAL C 1 216 ? -36.188 -10.381 29.971 1.00 92.04 1152 VAL C N 1
ATOM 6275 C CA . VAL C 1 216 ? -35.972 -11.579 30.773 1.00 95.86 1152 VAL C CA 1
ATOM 6276 C C . VAL C 1 216 ? -36.835 -12.730 30.277 1.00 101.31 1152 VAL C C 1
ATOM 6277 O O . VAL C 1 216 ? -36.360 -13.863 30.140 1.00 121.09 1152 VAL C O 1
ATOM 6281 N N . GLN C 1 217 ? -38.107 -12.463 29.994 1.00 82.59 1153 GLN C N 1
ATOM 6282 C CA . GLN C 1 217 ? -39.071 -13.515 29.705 1.00 109.23 1153 GLN C CA 1
ATOM 6283 C C . GLN C 1 217 ? -39.574 -13.495 28.269 1.00 111.58 1153 GLN C C 1
ATOM 6284 O O . GLN C 1 217 ? -40.464 -14.281 27.927 1.00 125.32 1153 GLN C O 1
ATOM 6290 N N . PHE C 1 218 ? -39.034 -12.625 27.417 1.00 96.68 1154 PHE C N 1
ATOM 6291 C CA . PHE C 1 218 ? -39.410 -12.618 26.010 1.00 100.50 1154 PHE C CA 1
ATOM 6292 C C . PHE C 1 218 ? -38.233 -12.607 25.051 1.00 109.93 1154 PHE C C 1
ATOM 6293 O O . PHE C 1 218 ? -38.445 -12.810 23.851 1.00 115.99 1154 PHE C O 1
ATOM 6301 N N . GLY C 1 219 ? -37.012 -12.385 25.531 1.00 101.60 1155 GLY C N 1
ATOM 6302 C CA . GLY C 1 219 ? -35.847 -12.347 24.671 1.00 89.90 1155 GLY C CA 1
ATOM 6303 C C . GLY C 1 219 ? -35.839 -11.256 23.622 1.00 84.76 1155 GLY C C 1
ATOM 6304 O O . GLY C 1 219 ? -34.926 -11.202 22.793 1.00 94.16 1155 GLY C O 1
ATOM 6305 N N . VAL C 1 220 ? -36.845 -10.394 23.626 1.00 81.84 1156 VAL C N 1
ATOM 6306 C CA . VAL C 1 220 ? -36.878 -9.297 22.671 1.00 89.38 1156 VAL C CA 1
ATOM 6307 C C . VAL C 1 220 ? -36.001 -8.164 23.182 1.00 89.37 1156 VAL C C 1
ATOM 6308 O O . VAL C 1 220 ? -36.013 -7.823 24.372 1.00 87.19 1156 VAL C O 1
ATOM 6312 N N . PHE C 1 221 ? -35.203 -7.605 22.281 1.00 84.51 1157 PHE C N 1
ATOM 6313 C CA . PHE C 1 221 ? -34.362 -6.455 22.571 1.00 68.37 1157 PHE C CA 1
ATOM 6314 C C . PHE C 1 221 ? -34.828 -5.285 21.724 1.00 75.88 1157 PHE C C 1
ATOM 6315 O O . PHE C 1 221 ? -35.068 -5.439 20.523 1.00 85.52 1157 PHE C O 1
ATOM 6323 N N . SER C 1 222 ? -34.943 -4.119 22.349 1.00 76.61 1158 SER C N 1
ATOM 6324 C CA . SER C 1 222 ? -35.431 -2.929 21.678 1.00 68.93 1158 SER C CA 1
ATOM 6325 C C . SER C 1 222 ? -34.556 -1.753 22.080 1.00 66.62 1158 SER C C 1
ATOM 6326 O O . SER C 1 222 ? -33.615 -1.890 22.869 1.00 69.16 1158 SER C O 1
ATOM 6329 N N . ILE C 1 223 ? -34.868 -0.586 21.520 1.00 61.78 1159 ILE C N 1
ATOM 6330 C CA . ILE C 1 223 ? -34.202 0.637 21.950 1.00 64.70 1159 ILE C CA 1
ATOM 6331 C C . ILE C 1 223 ? -34.509 0.902 23.419 1.00 66.49 1159 ILE C C 1
ATOM 6332 O O . ILE C 1 223 ? -33.634 1.315 24.190 1.00 51.19 1159 ILE C O 1
ATOM 6337 N N . GLN C 1 224 ? -35.758 0.648 23.831 1.00 66.14 1160 GLN C N 1
ATOM 6338 C CA . GLN C 1 224 ? -36.145 0.825 25.228 1.00 54.61 1160 GLN C CA 1
ATOM 6339 C C . GLN C 1 224 ? -35.419 -0.148 26.151 1.00 71.49 1160 GLN C C 1
ATOM 6340 O O . GLN C 1 224 ? -35.240 0.148 27.338 1.00 68.44 1160 GLN C O 1
ATOM 6346 N N . SER C 1 225 ? -34.997 -1.307 25.636 1.00 76.59 1161 SER C N 1
ATOM 6347 C CA . SER C 1 225 ? -34.199 -2.221 26.445 1.00 75.12 1161 SER C CA 1
ATOM 6348 C C . SER C 1 225 ? -32.796 -1.684 26.692 1.00 73.36 1161 SER C C 1
ATOM 6349 O O . SER C 1 225 ? -32.121 -2.150 27.618 1.00 63.42 1161 SER C O 1
ATOM 6352 N N . ASP C 1 226 ? -32.344 -0.721 25.885 1.00 68.50 1162 ASP C N 1
ATOM 6353 C CA . ASP C 1 226 ? -31.062 -0.067 26.106 1.00 57.38 1162 ASP C CA 1
ATOM 6354 C C . ASP C 1 226 ? -31.199 1.224 26.902 1.00 59.41 1162 ASP C C 1
ATOM 6355 O O . ASP C 1 226 ? -30.248 1.624 27.585 1.00 62.42 1162 ASP C O 1
ATOM 6360 N N . ILE C 1 227 ? -32.358 1.884 26.843 1.00 48.66 1163 ILE C N 1
ATOM 6361 C CA . ILE C 1 227 ? -32.574 3.036 27.711 1.00 38.61 1163 ILE C CA 1
ATOM 6362 C C . ILE C 1 227 ? -32.859 2.580 29.136 1.00 49.14 1163 ILE C C 1
ATOM 6363 O O . ILE C 1 227 ? -32.612 3.326 30.092 1.00 58.94 1163 ILE C O 1
ATOM 6368 N N . TRP C 1 228 ? -33.381 1.361 29.302 1.00 46.41 1164 TRP C N 1
ATOM 6369 C CA . TRP C 1 228 ? -33.469 0.758 30.628 1.00 47.51 1164 TRP C CA 1
ATOM 6370 C C . TRP C 1 228 ? -32.096 0.697 31.280 1.00 56.96 1164 TRP C C 1
ATOM 6371 O O . TRP C 1 228 ? -31.927 1.087 32.442 1.00 62.56 1164 TRP C O 1
ATOM 6382 N N . SER C 1 229 ? -31.099 0.207 30.540 1.00 55.34 1165 SER C N 1
ATOM 6383 C CA . SER C 1 229 ? -29.783 -0.013 31.126 1.00 45.84 1165 SER C CA 1
ATOM 6384 C C . SER C 1 229 ? -29.078 1.308 31.396 1.00 50.81 1165 SER C C 1
ATOM 6385 O O . SER C 1 229 ? -28.369 1.446 32.399 1.00 56.97 1165 SER C O 1
ATOM 6388 N N . PHE C 1 230 ? -29.252 2.291 30.509 1.00 54.43 1166 PHE C N 1
ATOM 6389 C CA . PHE C 1 230 ? -28.521 3.544 30.650 1.00 59.17 1166 PHE C CA 1
ATOM 6390 C C . PHE C 1 230 ? -29.033 4.357 31.834 1.00 54.03 1166 PHE C C 1
ATOM 6391 O O . PHE C 1 230 ? -28.321 5.242 32.320 1.00 60.75 1166 PHE C O 1
ATOM 6399 N N . GLY C 1 231 ? -30.242 4.060 32.323 1.00 40.03 1167 GLY C N 1
ATOM 6400 C CA . GLY C 1 231 ? -30.667 4.598 33.604 1.00 53.33 1167 GLY C CA 1
ATOM 6401 C C . GLY C 1 231 ? -30.110 3.813 34.771 1.00 52.30 1167 GLY C C 1
ATOM 6402 O O . GLY C 1 231 ? -29.836 4.385 35.831 1.00 51.37 1167 GLY C O 1
ATOM 6403 N N . ILE C 1 232 ? -29.941 2.502 34.600 1.00 53.92 1168 ILE C N 1
ATOM 6404 C CA . ILE C 1 232 ? -29.253 1.698 35.605 1.00 54.09 1168 ILE C CA 1
ATOM 6405 C C . ILE C 1 232 ? -27.796 2.127 35.712 1.00 50.96 1168 ILE C C 1
ATOM 6406 O O . ILE C 1 232 ? -27.227 2.192 36.808 1.00 57.52 1168 ILE C O 1
ATOM 6411 N N . THR C 1 233 ? -27.171 2.430 34.574 1.00 46.21 1169 THR C N 1
ATOM 6412 C CA . THR C 1 233 ? -25.815 2.960 34.603 1.00 50.42 1169 THR C CA 1
ATOM 6413 C C . THR C 1 233 ? -25.768 4.305 35.317 1.00 44.72 1169 THR C C 1
ATOM 6414 O O . THR C 1 233 ? -24.853 4.563 36.108 1.00 46.72 1169 THR C O 1
ATOM 6418 N N . LEU C 1 234 ? -26.748 5.172 35.055 1.00 41.47 1170 LEU C N 1
ATOM 6419 C CA . LEU C 1 234 ? -26.833 6.435 35.782 1.00 37.04 1170 LEU C CA 1
ATOM 6420 C C . LEU C 1 234 ? -26.957 6.207 37.283 1.00 44.41 1170 LEU C C 1
ATOM 6421 O O . LEU C 1 234 ? -26.301 6.890 38.078 1.00 45.66 1170 LEU C O 1
ATOM 6426 N N . TYR C 1 235 ? -27.793 5.246 37.690 1.00 45.93 1171 TYR C N 1
ATOM 6427 C CA . TYR C 1 235 ? -27.933 4.943 39.112 1.00 44.71 1171 TYR C CA 1
ATOM 6428 C C . TYR C 1 235 ? -26.660 4.328 39.678 1.00 47.32 1171 TYR C C 1
ATOM 6429 O O . TYR C 1 235 ? -26.293 4.597 40.828 1.00 57.24 1171 TYR C O 1
ATOM 6438 N N . GLU C 1 236 ? -25.972 3.503 38.890 1.00 40.57 1172 GLU C N 1
ATOM 6439 C CA . GLU C 1 236 ? -24.712 2.930 39.341 1.00 41.40 1172 GLU C CA 1
ATOM 6440 C C . GLU C 1 236 ? -23.616 3.982 39.457 1.00 39.09 1172 GLU C C 1
ATOM 6441 O O . GLU C 1 236 ? -22.660 3.784 40.214 1.00 40.74 1172 GLU C O 1
ATOM 6447 N N . ILE C 1 237 ? -23.735 5.090 38.725 1.00 35.88 1173 ILE C N 1
ATOM 6448 C CA . ILE C 1 237 ? -22.721 6.138 38.779 1.00 42.01 1173 ILE C CA 1
ATOM 6449 C C . ILE C 1 237 ? -22.973 7.090 39.943 1.00 43.89 1173 ILE C C 1
ATOM 6450 O O . ILE C 1 237 ? -22.045 7.449 40.676 1.00 38.43 1173 ILE C O 1
ATOM 6455 N N . ILE C 1 238 ? -24.225 7.520 40.134 1.00 40.62 1174 ILE C N 1
ATOM 6456 C CA . ILE C 1 238 ? -24.522 8.432 41.236 1.00 42.22 1174 ILE C CA 1
ATOM 6457 C C . ILE C 1 238 ? -24.304 7.779 42.596 1.00 47.03 1174 ILE C C 1
ATOM 6458 O O . ILE C 1 238 ? -24.078 8.485 43.586 1.00 50.22 1174 ILE C O 1
ATOM 6463 N N . THR C 1 239 ? -24.359 6.451 42.673 1.00 49.39 1175 THR C N 1
ATOM 6464 C CA . THR C 1 239 ? -24.032 5.725 43.894 1.00 45.99 1175 THR C CA 1
ATOM 6465 C C . THR C 1 239 ? -22.602 5.208 43.904 1.00 51.49 1175 THR C C 1
ATOM 6466 O O . THR C 1 239 ? -22.171 4.640 44.912 1.00 55.13 1175 THR C O 1
ATOM 6470 N N . PHE C 1 240 ? -21.868 5.381 42.804 1.00 53.99 1176 PHE C N 1
ATOM 6471 C CA . PHE C 1 240 ? -20.467 4.973 42.695 1.00 46.93 1176 PHE C CA 1
ATOM 6472 C C . PHE C 1 240 ? -20.301 3.457 42.797 1.00 44.08 1176 PHE C C 1
ATOM 6473 O O . PHE C 1 240 ? -19.251 2.964 43.214 1.00 59.13 1176 PHE C O 1
ATOM 6481 N N . GLY C 1 241 ? -21.331 2.701 42.414 1.00 48.46 1177 GLY C N 1
ATOM 6482 C CA . GLY C 1 241 ? -21.243 1.260 42.296 1.00 54.90 1177 GLY C CA 1
ATOM 6483 C C . GLY C 1 241 ? -21.982 0.477 43.361 1.00 67.89 1177 GLY C C 1
ATOM 6484 O O . GLY C 1 241 ? -22.248 -0.715 43.154 1.00 68.98 1177 GLY C O 1
ATOM 6485 N N . VAL C 1 242 ? -22.336 1.102 44.484 1.00 87.44 1178 VAL C N 1
ATOM 6486 C CA . VAL C 1 242 ? -23.080 0.424 45.541 1.00 88.40 1178 VAL C CA 1
ATOM 6487 C C . VAL C 1 242 ? -24.568 0.515 45.228 1.00 75.05 1178 VAL C C 1
ATOM 6488 O O . VAL C 1 242 ? -25.090 1.596 44.933 1.00 81.47 1178 VAL C O 1
ATOM 6492 N N . PHE C 1 243 ? -25.255 -0.620 45.279 1.00 93.71 1179 PHE C N 1
ATOM 6493 C CA . PHE C 1 243 ? -26.674 -0.665 44.952 1.00 95.60 1179 PHE C CA 1
ATOM 6494 C C . PHE C 1 243 ? -27.240 -1.981 45.482 1.00 101.79 1179 PHE C C 1
ATOM 6495 O O . PHE C 1 243 ? -26.475 -2.885 45.850 1.00 104.42 1179 PHE C O 1
ATOM 6503 N N . PRO C 1 244 ? -28.572 -2.124 45.532 1.00 95.19 1180 PRO C N 1
ATOM 6504 C CA . PRO C 1 244 ? -29.182 -3.078 46.473 1.00 108.21 1180 PRO C CA 1
ATOM 6505 C C . PRO C 1 244 ? -28.717 -4.529 46.339 1.00 116.44 1180 PRO C C 1
ATOM 6506 O O . PRO C 1 244 ? -28.738 -5.126 45.259 1.00 109.97 1180 PRO C O 1
ATOM 6510 N N . TYR C 1 245 ? -28.277 -5.071 47.482 1.00 120.30 1181 TYR C N 1
ATOM 6511 C CA . TYR C 1 245 ? -28.227 -6.505 47.813 1.00 125.19 1181 TYR C CA 1
ATOM 6512 C C . TYR C 1 245 ? -27.428 -7.355 46.822 1.00 127.24 1181 TYR C C 1
ATOM 6513 O O . TYR C 1 245 ? -27.889 -8.395 46.354 1.00 128.58 1181 TYR C O 1
ATOM 6522 N N . ASN C 1 246 ? -26.179 -6.981 46.573 1.00 135.99 1182 ASN C N 1
ATOM 6523 C CA . ASN C 1 246 ? -25.308 -7.960 45.939 1.00 147.40 1182 ASN C CA 1
ATOM 6524 C C . ASN C 1 246 ? -25.042 -9.093 46.923 1.00 154.66 1182 ASN C C 1
ATOM 6525 O O . ASN C 1 246 ? -24.755 -8.855 48.100 1.00 153.42 1182 ASN C O 1
ATOM 6530 N N . GLY C 1 247 ? -25.143 -10.326 46.439 1.00 149.07 1183 GLY C N 1
ATOM 6531 C CA . GLY C 1 247 ? -25.121 -11.480 47.312 1.00 140.22 1183 GLY C CA 1
ATOM 6532 C C . GLY C 1 247 ? -26.532 -11.916 47.639 1.00 137.98 1183 GLY C C 1
ATOM 6533 O O . GLY C 1 247 ? -26.966 -11.851 48.793 1.00 130.57 1183 GLY C O 1
ATOM 6534 N N . LEU C 1 248 ? -27.260 -12.365 46.617 1.00 146.13 1184 LEU C N 1
ATOM 6535 C CA . LEU C 1 248 ? -28.665 -12.719 46.771 1.00 148.39 1184 LEU C CA 1
ATOM 6536 C C . LEU C 1 248 ? -29.118 -13.649 45.646 1.00 150.58 1184 LEU C C 1
ATOM 6537 O O . LEU C 1 248 ? -29.905 -14.572 45.881 1.00 153.76 1184 LEU C O 1
ATOM 6542 N N . GLY C 1 249 ? -28.634 -13.421 44.426 1.00 137.82 1185 GLY C N 1
ATOM 6543 C CA . GLY C 1 249 ? -28.924 -14.334 43.335 1.00 128.89 1185 GLY C CA 1
ATOM 6544 C C . GLY C 1 249 ? -29.497 -13.688 42.091 1.00 131.54 1185 GLY C C 1
ATOM 6545 O O . GLY C 1 249 ? -30.312 -12.766 42.184 1.00 133.64 1185 GLY C O 1
ATOM 6546 N N . ASP C 1 250 ? -29.077 -14.166 40.915 1.00 131.57 1186 ASP C N 1
ATOM 6547 C CA . ASP C 1 250 ? -29.545 -13.589 39.658 1.00 123.94 1186 ASP C CA 1
ATOM 6548 C C . ASP C 1 250 ? -30.988 -13.962 39.346 1.00 124.91 1186 ASP C C 1
ATOM 6549 O O . ASP C 1 250 ? -31.606 -13.318 38.492 1.00 112.47 1186 ASP C O 1
ATOM 6554 N N . VAL C 1 251 ? -31.539 -14.978 40.009 1.00 140.14 1187 VAL C N 1
ATOM 6555 C CA . VAL C 1 251 ? -32.921 -15.383 39.772 1.00 124.23 1187 VAL C CA 1
ATOM 6556 C C . VAL C 1 251 ? -33.822 -14.730 40.810 1.00 126.02 1187 VAL C C 1
ATOM 6557 O O . VAL C 1 251 ? -34.983 -14.413 40.529 1.00 122.74 1187 VAL C O 1
ATOM 6561 N N . GLU C 1 25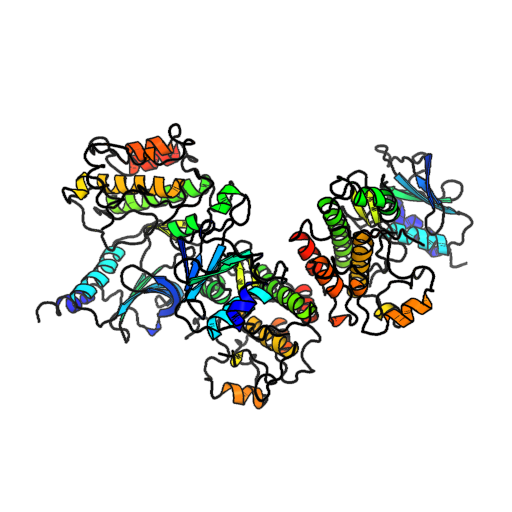2 ? -33.292 -14.513 42.015 1.00 147.20 1188 GLU C N 1
ATOM 6562 C CA . GLU C 1 252 ? -34.094 -13.915 43.077 1.00 145.37 1188 GLU C CA 1
ATOM 6563 C C . GLU C 1 252 ? -34.371 -12.440 42.802 1.00 133.48 1188 GLU C C 1
ATOM 6564 O O . GLU C 1 252 ? -35.491 -11.962 43.022 1.00 127.35 1188 GLU C O 1
ATOM 6570 N N . VAL C 1 253 ? -33.362 -11.705 42.325 1.00 134.84 1189 VAL C N 1
ATOM 6571 C CA . VAL C 1 253 ? -33.551 -10.299 41.975 1.00 144.11 1189 VAL C CA 1
ATOM 6572 C C . VAL C 1 253 ? -34.507 -10.155 40.798 1.00 133.12 1189 VAL C C 1
ATOM 6573 O O . VAL C 1 253 ? -35.344 -9.246 40.771 1.00 133.00 1189 VAL C O 1
ATOM 6577 N N . VAL C 1 254 ? -34.417 -11.057 39.818 1.00 121.52 1190 VAL C N 1
ATOM 6578 C CA . VAL C 1 254 ? -35.248 -10.934 38.627 1.00 97.00 1190 VAL C CA 1
ATOM 6579 C C . VAL C 1 254 ? -36.713 -11.172 38.967 1.00 97.81 1190 VAL C C 1
ATOM 6580 O O . VAL C 1 254 ? -37.605 -10.485 38.453 1.00 94.38 1190 VAL C O 1
ATOM 6584 N N . GLU C 1 255 ? -36.988 -12.138 39.845 1.00 113.29 1191 GLU C N 1
ATOM 6585 C CA . GLU C 1 255 ? -38.363 -12.363 40.272 1.00 117.27 1191 GLU C CA 1
ATOM 6586 C C . GLU C 1 255 ? -38.857 -11.282 41.224 1.00 115.43 1191 GLU C C 1
ATOM 6587 O O . GLU C 1 255 ? -40.072 -11.139 41.400 1.00 114.46 1191 GLU C O 1
ATOM 6593 N N . ARG C 1 256 ? -37.952 -10.522 41.845 1.00 111.12 1192 ARG C N 1
ATOM 6594 C CA . ARG C 1 256 ? -38.387 -9.423 42.698 1.00 110.69 1192 ARG C CA 1
ATOM 6595 C C . ARG C 1 256 ? -38.573 -8.129 41.912 1.00 111.67 1192 ARG C C 1
ATOM 6596 O O . ARG C 1 256 ? -39.492 -7.356 42.206 1.00 114.25 1192 ARG C O 1
ATOM 6604 N N . VAL C 1 257 ? -37.719 -7.882 40.912 1.00 111.48 1193 VAL C N 1
ATOM 6605 C CA . VAL C 1 257 ? -37.851 -6.685 40.084 1.00 97.47 1193 VAL C CA 1
ATOM 6606 C C . VAL C 1 257 ? -39.078 -6.779 39.187 1.00 110.35 1193 VAL C C 1
ATOM 6607 O O . VAL C 1 257 ? -39.667 -5.754 38.819 1.00 116.32 1193 VAL C O 1
ATOM 6611 N N . LYS C 1 258 ? -39.489 -7.998 38.830 1.00 112.38 1194 LYS C N 1
ATOM 6612 C CA . LYS C 1 258 ? -40.559 -8.173 37.855 1.00 107.97 1194 LYS C CA 1
ATOM 6613 C C . LYS C 1 258 ? -41.875 -7.590 38.357 1.00 107.11 1194 LYS C C 1
ATOM 6614 O O . LYS C 1 258 ? -42.717 -7.174 37.551 1.00 106.31 1194 LYS C O 1
ATOM 6620 N N . ARG C 1 259 ? -42.075 -7.560 39.675 1.00 115.14 1195 ARG C N 1
ATOM 6621 C CA . ARG C 1 259 ? -43.263 -6.937 40.245 1.00 122.84 1195 ARG C CA 1
ATOM 6622 C C . ARG C 1 259 ? -43.282 -5.451 39.907 1.00 136.77 1195 ARG C C 1
ATOM 6623 O O . ARG C 1 259 ? -42.304 -4.737 40.148 1.00 127.88 1195 ARG C O 1
ATOM 6631 N N . MET C 1 260 ? -44.401 -4.979 39.352 1.00 140.17 1196 MET C N 1
ATOM 6632 C CA . MET C 1 260 ? -44.474 -3.603 38.858 1.00 132.60 1196 MET C CA 1
ATOM 6633 C C . MET C 1 260 ? -44.721 -2.588 39.973 1.00 113.14 1196 MET C C 1
ATOM 6634 O O . MET C 1 260 ? -45.512 -1.652 39.826 1.00 113.70 1196 MET C O 1
ATOM 6639 N N . GLU C 1 261 ? -44.011 -2.746 41.091 1.00 108.05 1197 GLU C N 1
ATOM 6640 C CA . GLU C 1 261 ? -43.914 -1.736 42.131 1.00 117.49 1197 GLU C CA 1
ATOM 6641 C C . GLU C 1 261 ? -42.476 -1.266 42.293 1.00 117.42 1197 GLU C C 1
ATOM 6642 O O . GLU C 1 261 ? -42.192 -0.431 43.160 1.00 112.74 1197 GLU C O 1
ATOM 6648 N N . PHE C 1 262 ? -41.571 -1.744 41.448 1.00 114.07 1198 PHE C N 1
ATOM 6649 C CA . PHE C 1 262 ? -40.145 -1.567 41.663 1.00 109.23 1198 PHE C CA 1
ATOM 6650 C C . PHE C 1 262 ? -39.689 -0.222 41.117 1.00 109.47 1198 PHE C C 1
ATOM 6651 O O . PHE C 1 262 ? -39.776 0.034 39.911 1.00 95.65 1198 PHE C O 1
ATOM 6659 N N . SER C 1 263 ? -39.206 0.631 42.010 1.00 110.80 1199 SER C N 1
ATOM 6660 C CA . SER C 1 263 ? -38.495 1.848 41.645 1.00 99.19 1199 SER C CA 1
ATOM 6661 C C . SER C 1 263 ? -37.094 1.708 42.221 1.00 89.36 1199 SER C C 1
ATOM 6662 O O . SER C 1 263 ? -36.923 1.690 43.445 1.00 88.21 1199 SER C O 1
ATOM 6665 N N . ILE C 1 264 ? -36.094 1.586 41.344 1.00 84.36 1200 ILE C N 1
ATOM 6666 C CA . ILE C 1 264 ? -34.717 1.495 41.813 1.00 77.66 1200 ILE C CA 1
ATOM 6667 C C . ILE C 1 264 ? -34.338 2.742 42.594 1.00 85.02 1200 ILE C C 1
ATOM 6668 O O . ILE C 1 264 ? -33.363 2.730 43.352 1.00 82.20 1200 ILE C O 1
ATOM 6673 N N . THR C 1 265 ? -35.103 3.825 42.429 1.00 91.08 1201 THR C N 1
ATOM 6674 C CA . THR C 1 265 ? -34.882 5.075 43.139 1.00 87.12 1201 THR C CA 1
ATOM 6675 C C . THR C 1 265 ? -35.363 5.022 44.581 1.00 92.80 1201 THR C C 1
ATOM 6676 O O . THR C 1 265 ? -35.009 5.906 45.369 1.00 91.44 1201 THR C O 1
ATOM 6680 N N . GLU C 1 266 ? -36.166 4.019 44.941 1.00 102.82 1202 GLU C N 1
ATOM 6681 C CA . GLU C 1 266 ? -36.652 3.925 46.311 1.00 102.41 1202 GLU C CA 1
ATOM 6682 C C . GLU C 1 266 ? -35.511 3.624 47.270 1.00 105.71 1202 GLU C C 1
ATOM 6683 O O . GLU C 1 266 ? -35.586 3.968 48.455 1.00 118.06 1202 GLU C O 1
ATOM 6689 N N . PHE C 1 267 ? -34.449 2.991 46.773 1.00 82.34 1203 PHE C N 1
ATOM 6690 C CA . PHE C 1 267 ? -33.278 2.696 47.584 1.00 82.97 1203 PHE C CA 1
ATOM 6691 C C . PHE C 1 267 ? -32.300 3.859 47.651 1.00 84.16 1203 PHE C C 1
ATOM 6692 O O . PHE C 1 267 ? -31.323 3.781 48.403 1.00 82.04 1203 PHE C O 1
ATOM 6700 N N . LEU C 1 268 ? -32.528 4.920 46.881 1.00 86.89 1204 LEU C N 1
ATOM 6701 C CA . LEU C 1 268 ? -31.725 6.122 47.021 1.00 78.35 1204 LEU C CA 1
ATOM 6702 C C . LEU C 1 268 ? -31.998 6.777 48.374 1.00 89.82 1204 LEU C C 1
ATOM 6703 O O . LEU C 1 268 ? -33.089 6.632 48.935 1.00 96.57 1204 LEU C O 1
ATOM 6708 N N . PRO C 1 269 ? -31.019 7.489 48.928 1.00 80.46 1205 PRO C N 1
ATOM 6709 C CA . PRO C 1 269 ? -31.250 8.169 50.198 1.00 77.99 1205 PRO C CA 1
ATOM 6710 C C . PRO C 1 269 ? -32.331 9.213 50.048 1.00 83.83 1205 PRO C C 1
ATOM 6711 O O . PRO C 1 269 ? -32.550 9.755 48.946 1.00 93.23 1205 PRO C O 1
ATOM 6715 N N . PRO C 1 270 ? -33.051 9.531 51.129 1.00 86.46 1206 PRO C N 1
ATOM 6716 C CA . PRO C 1 270 ? -34.108 10.552 51.029 1.00 90.48 1206 PRO C CA 1
ATOM 6717 C C . PRO C 1 270 ? -33.580 11.918 50.633 1.00 94.51 1206 PRO C C 1
ATOM 6718 O O . PRO C 1 270 ? -34.362 12.767 50.186 1.00 88.92 1206 PRO C O 1
ATOM 6722 N N . GLN C 1 271 ? -32.275 12.153 50.785 1.00 107.33 1207 GLN C N 1
ATOM 6723 C CA . GLN C 1 271 ? -31.659 13.369 50.270 1.00 104.63 1207 GLN C CA 1
ATOM 6724 C C . GLN C 1 271 ? -31.723 13.420 48.746 1.00 85.19 1207 GLN C C 1
ATOM 6725 O O . GLN C 1 271 ? -31.729 14.509 48.159 1.00 80.88 1207 GLN C O 1
ATOM 6731 N N . ALA C 1 272 ? -31.803 12.257 48.095 1.00 76.24 1208 ALA C N 1
ATOM 6732 C CA . ALA C 1 272 ? -31.707 12.163 46.644 1.00 70.70 1208 ALA C CA 1
ATOM 6733 C C . ALA C 1 272 ? -33.045 12.042 45.926 1.00 74.45 1208 ALA C C 1
ATOM 6734 O O . ALA C 1 272 ? -33.106 12.322 44.723 1.00 66.98 1208 ALA C O 1
ATOM 6736 N N . LEU C 1 273 ? -34.108 11.631 46.620 1.00 99.29 1209 LEU C N 1
ATOM 6737 C CA . LEU C 1 273 ? -35.379 11.331 45.964 1.00 106.26 1209 LEU C CA 1
ATOM 6738 C C . LEU C 1 273 ? -36.178 12.596 45.638 1.00 99.41 1209 LEU C C 1
ATOM 6739 O O . LEU C 1 273 ? -37.412 12.591 45.649 1.00 100.28 1209 LEU C O 1
ATOM 6744 N N . ASN C 1 274 ? -35.488 13.693 45.316 1.00 75.66 1210 ASN C N 1
ATOM 6745 C CA . ASN C 1 274 ? -36.134 14.890 44.790 1.00 82.75 1210 ASN C CA 1
ATOM 6746 C C . ASN C 1 274 ? -35.415 15.478 43.586 1.00 75.43 1210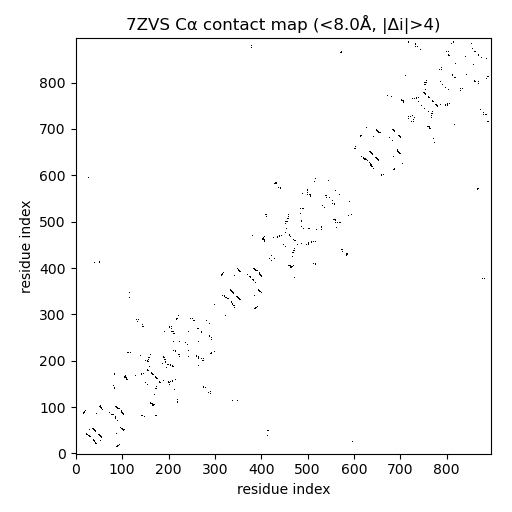 ASN C C 1
ATOM 6747 O O . ASN C 1 274 ? -35.867 16.500 43.055 1.00 74.00 1210 ASN C O 1
ATOM 6752 N N . THR C 1 275 ? -34.335 14.853 43.127 1.00 64.71 1211 THR C N 1
ATOM 6753 C CA . THR C 1 275 ? -33.419 15.445 42.164 1.00 56.03 1211 THR C CA 1
ATOM 6754 C C . THR C 1 275 ? -33.967 15.399 40.742 1.00 50.26 1211 THR C C 1
ATOM 6755 O O . THR C 1 275 ? -35.066 14.905 40.473 1.00 57.20 1211 THR C O 1
ATOM 6759 N N . VAL C 1 276 ? -33.170 15.937 39.817 1.00 47.71 1212 VAL C N 1
ATOM 6760 C CA . VAL C 1 276 ? -33.480 15.826 38.399 1.00 45.89 1212 VAL C CA 1
ATOM 6761 C C . VAL C 1 276 ? -33.115 14.437 37.905 1.00 46.89 1212 VAL C C 1
ATOM 6762 O O . VAL C 1 276 ? -33.770 13.900 37.004 1.00 55.63 1212 VAL C O 1
ATOM 6766 N N . VAL C 1 277 ? -32.081 13.833 38.495 1.00 43.05 1213 VAL C N 1
ATOM 6767 C CA . VAL C 1 277 ? -31.690 12.486 38.107 1.00 44.88 1213 VAL C CA 1
ATOM 6768 C C . VAL C 1 277 ? -32.678 11.461 38.652 1.00 52.18 1213 VAL C C 1
ATOM 6769 O O . VAL C 1 277 ? -32.938 10.441 38.004 1.00 60.62 1213 VAL C O 1
ATOM 6773 N N . CYS C 1 278 ? -33.256 11.709 39.833 1.00 45.97 1214 CYS C N 1
ATOM 6774 C CA . CYS C 1 278 ? -34.267 10.794 40.355 1.00 45.82 1214 CYS C CA 1
ATOM 6775 C C . CYS C 1 278 ? -35.514 10.793 39.480 1.00 57.36 1214 CYS C C 1
ATOM 6776 O O . CYS C 1 278 ? -36.065 9.728 39.178 1.00 69.33 1214 CYS C O 1
ATOM 6779 N N . GLU C 1 279 ? -35.974 11.977 39.060 1.00 60.64 1215 GLU C N 1
ATOM 6780 C CA . GLU C 1 279 ? -37.082 12.059 38.115 1.00 63.15 1215 GLU C CA 1
ATOM 6781 C C . GLU C 1 279 ? -36.682 11.610 36.717 1.00 56.72 1215 GLU C C 1
ATOM 6782 O O . GLU C 1 279 ? -37.560 11.339 35.891 1.00 54.72 1215 GLU C O 1
ATOM 6788 N N . LEU C 1 280 ? -35.383 11.512 36.442 1.00 46.91 1216 LEU C N 1
ATOM 6789 C CA . LEU C 1 280 ? -34.907 11.051 35.146 1.00 45.80 1216 LEU C CA 1
ATOM 6790 C C . LEU C 1 280 ? -34.826 9.530 35.073 1.00 48.16 1216 LEU C C 1
ATOM 6791 O O . LEU C 1 280 ? -35.364 8.922 34.142 1.00 58.31 1216 LEU C O 1
ATOM 6796 N N . ILE C 1 281 ? -34.171 8.898 36.051 1.00 46.80 1217 ILE C N 1
ATOM 6797 C CA . ILE C 1 281 ? -34.096 7.441 36.053 1.00 57.08 1217 ILE C CA 1
ATOM 6798 C C . ILE C 1 281 ? -35.437 6.815 36.413 1.00 52.08 1217 ILE C C 1
ATOM 6799 O O . ILE C 1 281 ? -35.673 5.645 36.088 1.00 58.22 1217 ILE C O 1
ATOM 6804 N N . ASN C 1 282 ? -36.331 7.558 37.074 1.00 48.16 1218 ASN C N 1
ATOM 6805 C CA . ASN C 1 282 ? -37.706 7.085 37.212 1.00 47.74 1218 ASN C CA 1
ATOM 6806 C C . ASN C 1 282 ? -38.363 6.936 35.848 1.00 53.85 1218 ASN C C 1
ATOM 6807 O O . ASN C 1 282 ? -39.109 5.978 35.611 1.00 48.84 1218 ASN C O 1
ATOM 6812 N N . HIS C 1 283 ? -38.094 7.877 34.939 1.00 59.19 1219 HIS C N 1
ATOM 6813 C CA . HIS C 1 283 ? -38.566 7.747 33.564 1.00 51.51 1219 HIS C CA 1
ATOM 6814 C C . HIS C 1 283 ? -37.881 6.589 32.851 1.00 52.44 1219 HIS C C 1
ATOM 6815 O O . HIS C 1 283 ? -38.546 5.726 32.266 1.00 60.86 1219 HIS C O 1
ATOM 6822 N N . CYS C 1 284 ? -36.546 6.553 32.891 1.00 51.24 1220 CYS C N 1
ATOM 6823 C CA . CYS C 1 284 ? -35.805 5.566 32.113 1.00 50.93 1220 CYS C CA 1
ATOM 6824 C C . CYS C 1 284 ? -36.022 4.145 32.606 1.00 51.40 1220 CYS C C 1
ATOM 6825 O O . CYS C 1 284 ? -35.860 3.203 31.823 1.00 52.61 1220 CYS C O 1
ATOM 6828 N N . CYS C 1 285 ? -36.394 3.966 33.869 1.00 57.46 1221 CYS C N 1
ATOM 6829 C CA . CYS C 1 285 ? -36.551 2.642 34.457 1.00 54.89 1221 CYS C CA 1
ATOM 6830 C C . CYS C 1 285 ? -38.005 2.373 34.832 1.00 55.73 1221 CYS C C 1
ATOM 6831 O O . CYS C 1 285 ? -38.305 1.827 35.896 1.00 44.10 1221 CYS C O 1
ATOM 6834 N N . LYS C 1 286 ? -38.922 2.768 33.954 1.00 55.80 1222 LYS C N 1
ATOM 6835 C CA . LYS C 1 286 ? -40.324 2.439 34.139 1.00 56.04 1222 LYS C CA 1
ATOM 6836 C C . LYS C 1 286 ? -40.529 0.954 33.865 1.00 68.74 1222 LYS C C 1
ATOM 6837 O O . LYS C 1 286 ? -39.766 0.327 33.126 1.00 69.45 1222 LYS C O 1
ATOM 6843 N N . HIS C 1 287 ? -41.572 0.387 34.468 1.00 71.04 1223 HIS C N 1
ATOM 6844 C CA . HIS C 1 287 ? -41.830 -1.036 34.278 1.00 72.66 1223 HIS C CA 1
ATOM 6845 C C . HIS C 1 287 ? -42.325 -1.322 32.864 1.00 78.45 1223 HIS C C 1
ATOM 6846 O O . HIS C 1 287 ? -41.738 -2.136 32.141 1.00 82.12 1223 HIS C O 1
ATOM 6853 N N . GLN C 1 288 ? -43.399 -0.656 32.449 1.00 80.35 1224 GLN C N 1
ATOM 6854 C CA . GLN C 1 288 ? -43.918 -0.832 31.098 1.00 76.04 1224 GLN C CA 1
ATOM 6855 C C . GLN C 1 288 ? -43.023 -0.118 30.093 1.00 59.15 1224 GLN C C 1
ATOM 6856 O O . GLN C 1 288 ? -42.701 1.062 30.259 1.00 71.83 1224 GLN C O 1
ATOM 6862 N N . TRP C 1 289 ? -42.616 -0.843 29.049 1.00 51.74 1225 TRP C N 1
ATOM 6863 C CA . TRP C 1 289 ? -41.743 -0.265 28.036 1.00 55.24 1225 TRP C CA 1
ATOM 6864 C C . TRP C 1 289 ? -42.412 0.872 27.282 1.00 70.59 1225 TRP C C 1
ATOM 6865 O O . TRP C 1 289 ? -41.714 1.722 26.716 1.00 69.53 1225 TRP C O 1
ATOM 6876 N N . GLN C 1 290 ? -43.747 0.910 27.254 1.00 76.55 1226 GLN C N 1
ATOM 6877 C CA . GLN C 1 290 ? -44.424 2.007 26.573 1.00 81.91 1226 GLN C CA 1
ATOM 6878 C C . GLN C 1 290 ? -44.174 3.336 27.276 1.00 78.92 1226 GLN C C 1
ATOM 6879 O O . GLN C 1 290 ? -44.223 4.392 26.636 1.00 83.70 1226 GLN C O 1
ATOM 6885 N N . HIS C 1 291 ? -43.902 3.307 28.581 1.00 68.46 1227 HIS C N 1
ATOM 6886 C CA . HIS C 1 291 ? -43.689 4.526 29.349 1.00 68.75 1227 HIS C CA 1
ATOM 6887 C C . HIS C 1 291 ? -42.221 4.913 29.454 1.00 58.14 1227 HIS C C 1
ATOM 6888 O O . HIS C 1 291 ? -41.917 6.016 29.923 1.00 56.48 1227 HIS C O 1
ATOM 6895 N N . ARG C 1 292 ? -41.313 4.045 29.026 1.00 52.26 1228 ARG C N 1
ATOM 6896 C CA . ARG C 1 292 ? -39.912 4.409 28.972 1.00 55.99 1228 ARG C CA 1
ATOM 6897 C C . ARG C 1 292 ? -39.680 5.318 27.774 1.00 57.63 1228 ARG C C 1
ATOM 6898 O O . ARG C 1 292 ? -40.489 5.350 26.842 1.00 64.55 1228 ARG C O 1
ATOM 6906 N N . PRO C 1 293 ? -38.592 6.084 27.780 1.00 50.62 1229 PRO C N 1
ATOM 6907 C CA . PRO C 1 293 ? -38.369 7.044 26.698 1.00 49.09 1229 PRO C CA 1
ATOM 6908 C C . PRO C 1 293 ? -38.278 6.372 25.338 1.00 54.45 1229 PRO C C 1
ATOM 6909 O O . PRO C 1 293 ? -37.815 5.238 25.202 1.00 66.39 1229 PRO C O 1
ATOM 6913 N N . SER C 1 294 ? -38.739 7.099 24.323 1.00 53.51 1230 SER C N 1
ATOM 6914 C CA . SER C 1 294 ? -38.722 6.596 22.956 1.00 61.24 1230 SER C CA 1
ATOM 6915 C C . SER C 1 294 ? -37.322 6.663 22.360 1.00 54.80 1230 SER C C 1
ATOM 6916 O O . SER C 1 294 ? -36.757 5.643 21.952 1.00 63.30 1230 SER C O 1
ATOM 6919 N N . SER C 1 295 ? -36.750 7.858 22.296 1.00 65.54 1231 SER C N 1
ATOM 6920 C CA . SER C 1 295 ? -35.430 8.054 21.726 1.00 67.14 1231 SER C CA 1
ATOM 6921 C C . SER C 1 295 ? -34.428 8.398 22.817 1.00 66.29 1231 SER C C 1
ATOM 6922 O O . SER C 1 295 ? -34.785 8.874 23.898 1.00 73.05 1231 SER C O 1
ATOM 6925 N N . MET C 1 296 ? -33.155 8.149 22.513 1.00 57.89 1232 MET C N 1
ATOM 6926 C CA . MET C 1 296 ? -32.087 8.542 23.420 1.00 54.57 1232 MET C CA 1
ATOM 6927 C C . MET C 1 296 ? -31.883 10.050 23.427 1.00 54.30 1232 MET C C 1
ATOM 6928 O O . MET C 1 296 ? -31.337 10.589 24.395 1.00 59.51 1232 MET C O 1
ATOM 6933 N N . ASN C 1 297 ? -32.317 10.738 22.372 1.00 54.97 1233 ASN C N 1
ATOM 6934 C CA . ASN C 1 297 ? -32.154 12.185 22.311 1.00 55.62 1233 ASN C CA 1
ATOM 6935 C C . ASN C 1 297 ? -32.967 12.878 23.398 1.00 48.26 1233 ASN C C 1
ATOM 6936 O O . ASN C 1 297 ? -32.520 13.872 23.982 1.00 48.19 1233 ASN C O 1
ATOM 6941 N N . GLN C 1 298 ? -34.167 12.368 23.685 1.00 48.58 1234 GLN C N 1
ATOM 6942 C CA . GLN C 1 298 ? -35.030 12.991 24.681 1.00 52.47 1234 GLN C CA 1
ATOM 6943 C C . GLN C 1 298 ? -34.606 12.704 26.115 1.00 51.68 1234 GLN C C 1
ATOM 6944 O O . GLN C 1 298 ? -35.175 13.298 27.038 1.00 62.18 1234 GLN C O 1
ATOM 6950 N N . VAL C 1 299 ? -33.642 11.814 26.328 1.00 51.17 1235 VAL C N 1
ATOM 6951 C CA . VAL C 1 299 ? -32.976 11.680 27.616 1.00 53.97 1235 VAL C CA 1
ATOM 6952 C C . VAL C 1 299 ? -31.669 12.459 27.643 1.00 47.34 1235 VAL C C 1
ATOM 6953 O O . VAL C 1 299 ? -31.352 13.116 28.635 1.00 42.74 1235 VAL C O 1
ATOM 6957 N N . LEU C 1 300 ? -30.917 12.390 26.542 1.00 54.72 1236 LEU C N 1
ATOM 6958 C CA . LEU C 1 300 ? -29.641 13.088 26.442 1.00 49.48 1236 LEU C CA 1
ATOM 6959 C C . LEU C 1 300 ? -29.819 14.592 26.596 1.00 49.74 1236 LEU C C 1
ATOM 6960 O O . LEU C 1 300 ? -29.011 15.256 27.257 1.00 57.54 1236 LEU C O 1
ATOM 6965 N N . GLU C 1 301 ? -30.872 15.150 25.996 1.00 44.04 1237 GLU C N 1
ATOM 6966 C CA . GLU C 1 301 ? -31.078 16.591 26.061 1.00 52.34 1237 GLU C CA 1
ATOM 6967 C C . GLU C 1 301 ? -31.446 17.058 27.464 1.00 52.01 1237 GLU C C 1
ATOM 6968 O O . GLU C 1 301 ? -31.327 18.252 27.761 1.00 43.76 1237 GLU C O 1
ATOM 6974 N N . VAL C 1 302 ? -31.894 16.148 28.330 1.00 51.90 1238 VAL C N 1
ATOM 6975 C CA . VAL C 1 302 ? -32.105 16.512 29.725 1.00 40.67 1238 VAL C CA 1
ATOM 6976 C C . VAL C 1 302 ? -30.767 16.707 30.423 1.00 44.64 1238 VAL C C 1
ATOM 6977 O O . VAL C 1 302 ? -30.608 17.612 31.251 1.00 58.42 1238 VAL C O 1
ATOM 6981 N N . LEU C 1 303 ? -29.782 15.864 30.102 1.00 49.35 1239 LEU C N 1
ATOM 6982 C CA . LEU C 1 303 ? -28.435 16.062 30.625 1.00 56.29 1239 LEU C CA 1
ATOM 6983 C C . LEU C 1 303 ? -27.756 17.273 30.002 1.00 51.30 1239 LEU C C 1
ATOM 6984 O O . LEU C 1 303 ? -26.850 17.850 30.614 1.00 50.76 1239 LEU C O 1
ATOM 6989 N N . ILE C 1 304 ? -28.169 17.663 28.797 1.00 53.76 1240 ILE C N 1
ATOM 6990 C CA . ILE C 1 304 ? -27.602 18.843 28.156 1.00 56.45 1240 ILE C CA 1
ATOM 6991 C C . ILE C 1 304 ? -28.004 20.102 28.916 1.00 59.93 1240 ILE C C 1
ATOM 6992 O O . ILE C 1 304 ? -27.175 20.982 29.174 1.00 79.36 1240 ILE C O 1
ATOM 6997 N N . ALA C 1 305 ? -29.282 20.207 29.286 1.00 54.72 1241 ALA C N 1
ATOM 6998 C CA . ALA C 1 305 ? -29.797 21.388 29.968 1.00 53.50 1241 ALA C CA 1
ATOM 6999 C C . ALA C 1 305 ? -29.444 21.447 31.450 1.00 56.27 1241 ALA C C 1
ATOM 7000 O O . ALA C 1 305 ? -29.737 22.459 32.095 1.00 64.99 1241 ALA C O 1
ATOM 7002 N N . TYR C 1 306 ? -28.830 20.408 32.011 1.00 64.89 1242 TYR C N 1
ATOM 7003 C CA . TYR C 1 306 ? -28.471 20.380 33.431 1.00 80.28 1242 TYR C CA 1
ATOM 7004 C C . TYR C 1 306 ? -27.051 19.846 33.553 1.00 80.48 1242 TYR C C 1
ATOM 7005 O O . TYR C 1 306 ? -26.832 18.658 33.815 1.00 74.35 1242 TYR C O 1
ATOM 7014 N N . PRO C 1 307 ? -26.047 20.716 33.374 1.00 75.20 1243 PRO C N 1
ATOM 7015 C CA . PRO C 1 307 ? -24.647 20.260 33.371 1.00 76.41 1243 PRO C CA 1
ATOM 7016 C C . PRO C 1 307 ? -24.120 19.803 34.721 1.00 78.04 1243 PRO C C 1
ATOM 7017 O O . PRO C 1 307 ? -22.930 19.498 34.842 1.00 69.42 1243 PRO C O 1
ATOM 7021 N N . ASP C 1 308 ? -24.974 19.751 35.744 1.00 79.15 1244 ASP C N 1
ATOM 7022 C CA . ASP C 1 308 ? -24.522 19.346 37.069 1.00 68.16 1244 ASP C CA 1
ATOM 7023 C C . ASP C 1 308 ? -25.563 18.475 37.763 1.00 64.32 1244 ASP C C 1
ATOM 7024 O O . ASP C 1 308 ? -25.657 18.476 38.996 1.00 61.00 1244 ASP C O 1
ATOM 7029 N N . CYS C 1 309 ? -26.344 17.718 36.986 1.00 69.91 1245 CYS C N 1
ATOM 7030 C CA . CYS C 1 309 ? -27.503 17.029 37.545 1.00 74.27 1245 CYS C CA 1
ATOM 7031 C C . CYS C 1 309 ? -27.147 15.699 38.198 1.00 64.54 1245 CYS C C 1
ATOM 7032 O O . CYS C 1 309 ? -27.683 15.375 39.264 1.00 66.31 1245 CYS C O 1
ATOM 7035 N N . ILE C 1 310 ? -26.254 14.911 37.599 1.00 67.42 1246 ILE C N 1
ATOM 7036 C CA . ILE C 1 310 ? -25.906 13.645 38.238 1.00 63.96 1246 ILE C CA 1
ATOM 7037 C C . ILE C 1 310 ? -24.896 13.912 39.349 1.00 57.00 1246 ILE C C 1
ATOM 7038 O O . ILE C 1 310 ? -23.684 14.018 39.125 1.00 57.29 1246 ILE C O 1
ATOM 7043 N N . ARG C 1 311 ? -25.407 14.058 40.554 1.00 57.78 1247 ARG C N 1
ATOM 7044 C CA . ARG C 1 311 ? -24.581 14.429 41.683 1.00 60.00 1247 ARG C CA 1
ATOM 7045 C C . ARG C 1 311 ? -24.285 13.199 42.532 1.00 53.34 1247 ARG C C 1
ATOM 7046 O O . ARG C 1 311 ? -25.183 12.387 42.774 1.00 55.96 1247 ARG C O 1
ATOM 7054 N N . PRO C 1 312 ? -23.041 13.013 42.971 1.00 54.02 1248 PRO C N 1
ATOM 7055 C CA . PRO C 1 312 ? -22.704 11.809 43.743 1.00 44.08 1248 PRO C CA 1
ATOM 7056 C C . PRO C 1 312 ? -23.556 11.694 45.002 1.00 49.85 1248 PRO C C 1
ATOM 7057 O O . PRO C 1 312 ? -23.817 12.681 45.692 1.00 69.49 1248 PRO C O 1
ATOM 7061 N N . PHE C 1 313 ? -23.992 10.467 45.295 1.00 45.89 1249 PHE C N 1
ATOM 7062 C CA . PHE C 1 313 ? -24.877 10.174 46.427 1.00 55.89 1249 PHE C CA 1
ATOM 7063 C C . PHE C 1 313 ? -24.220 9.101 47.295 1.00 64.00 1249 PHE C C 1
ATOM 7064 O O . PHE C 1 313 ? -24.750 8.010 47.500 1.00 63.60 1249 PHE C O 1
ATOM 7072 N N . LEU C 1 314 ? -23.031 9.429 47.797 1.00 58.40 1250 LEU C N 1
ATOM 7073 C CA . LEU C 1 314 ? -22.199 8.447 48.474 1.00 54.92 1250 LEU C CA 1
ATOM 7074 C C . LEU C 1 314 ? -22.863 7.942 49.746 1.00 74.80 1250 LEU C C 1
ATOM 7075 O O . LEU C 1 314 ? -23.653 8.638 50.390 1.00 74.23 1250 LEU C O 1
ATOM 7080 N N . THR C 1 315 ? -22.532 6.706 50.093 1.00 84.30 1251 THR C N 1
ATOM 7081 C CA . THR C 1 315 ? -22.956 6.068 51.325 1.00 84.51 1251 THR C CA 1
ATOM 7082 C C . THR C 1 315 ? -21.725 5.709 52.147 1.00 94.28 1251 THR C C 1
ATOM 7083 O O . THR C 1 315 ? -20.602 5.683 51.636 1.00 98.33 1251 THR C O 1
ATOM 7087 N N . ASP C 1 316 ? -21.938 5.448 53.433 1.00 96.83 1252 ASP C N 1
ATOM 7088 C CA . ASP C 1 316 ? -20.870 4.949 54.289 1.00 93.48 1252 ASP C CA 1
ATOM 7089 C C . ASP C 1 316 ? -20.815 3.428 54.317 1.00 97.84 1252 ASP C C 1
ATOM 7090 O O . ASP C 1 316 ? -20.076 2.859 55.127 1.00 93.29 1252 ASP C O 1
ATOM 7095 N N . ASP C 1 317 ? -21.581 2.763 53.453 1.00 130.18 1253 ASP C N 1
ATOM 7096 C CA . ASP C 1 317 ? -21.547 1.315 53.324 1.00 136.95 1253 ASP C CA 1
ATOM 7097 C C . ASP C 1 317 ? -20.779 0.979 52.054 1.00 131.52 1253 ASP C C 1
ATOM 7098 O O . ASP C 1 317 ? -21.344 1.062 50.953 1.00 141.01 1253 ASP C O 1
ATOM 7103 N N . PRO C 1 318 ? -19.505 0.615 52.144 1.00 94.14 1254 PRO C N 1
ATOM 7104 C CA . PRO C 1 318 ? -18.715 0.343 50.940 1.00 95.59 1254 PRO C CA 1
ATOM 7105 C C . PRO C 1 318 ? -19.271 -0.844 50.174 1.00 105.85 1254 PRO C C 1
ATOM 7106 O O . PRO C 1 318 ? -20.102 -1.598 50.702 1.00 120.82 1254 PRO C O 1
ATOM 7110 N N . PRO C 1 319 ? -18.844 -1.043 48.923 1.00 112.44 1255 PRO C N 1
ATOM 7111 C CA . PRO C 1 319 ? -19.404 -2.140 48.126 1.00 109.69 1255 PRO C CA 1
ATOM 7112 C C . PRO C 1 319 ? -19.080 -3.494 48.735 1.00 118.29 1255 PRO C C 1
ATOM 7113 O O . PRO C 1 319 ? -18.043 -3.686 49.373 1.00 133.17 1255 PRO C O 1
ATOM 7117 N N . LYS C 1 320 ? -19.995 -4.428 48.540 1.00 112.73 1256 LYS C N 1
ATOM 7118 C CA . LYS C 1 320 ? -19.852 -5.812 48.966 1.00 106.04 1256 LYS C CA 1
ATOM 7119 C C . LYS C 1 320 ? -19.643 -6.771 47.789 1.00 115.75 1256 LYS C C 1
ATOM 7120 O O . LYS C 1 320 ? -19.174 -7.896 48.011 1.00 112.23 1256 LYS C O 1
ATOM 7126 N N . PRO C 1 321 ? -19.999 -6.408 46.532 1.00 131.95 1257 PRO C N 1
ATOM 7127 C CA . PRO C 1 321 ? -19.607 -7.394 45.517 1.00 140.89 1257 PRO C CA 1
ATOM 7128 C C . PRO C 1 321 ? -18.101 -7.501 45.325 1.00 139.02 1257 PRO C C 1
ATOM 7129 O O . PRO C 1 321 ? -17.632 -8.626 45.162 1.00 156.18 1257 PRO C O 1
#

Radius of gyration: 33.65 Å; Cα contacts (8 Å, |Δi|>4): 1558; chains: 3; bounding box: 80×108×62 Å

Solvent-accessible surface area: 41854 Å² total; per-residue (Å²): 114,229,51,147,127,39,38,125,120,30,22,99,96,1,58,104,33,69,22,78,32,157,31,19,26,58,39,23,146,70,28,91,35,94,91,35,64,22,39,0,3,5,0,62,78,91,114,81,22,40,24,8,14,4,36,22,41,83,76,188,45,94,61,109,32,11,43,89,6,4,44,8,1,95,30,0,101,65,15,105,41,104,12,2,1,126,15,43,1,1,2,42,96,13,172,69,7,4,36,1,0,12,43,27,11,45,46,29,29,1,17,55,6,0,8,14,26,6,35,50,8,59,115,43,75,103,64,120,19,0,92,8,64,23,2,4,86,3,0,33,8,0,0,64,0,0,18,35,0,28,74,92,133,14,7,2,41,20,1,4,0,137,18,1,40,0,19,50,110,64,43,0,27,0,5,32,6,20,57,7,124,125,45,135,164,24,56,27,21,20,0,1,32,2,38,113,146,48,84,46,24,58,15,7,0,0,20,1,0,0,0,0,0,5,0,2,1,14,0,2,22,67,0,11,61,75,36,36,81,104,87,4,35,119,80,27,66,174,123,77,113,45,3,5,88,58,18,15,124,107,3,103,132,32,56,1,6,89,16,0,49,83,0,6,69,76,101,109,134,95,9,24,91,42,2,85,82,2,18,112,44,3,125,70,119,82,77,5,0,104,30,19,25,65,111,96,12,20,154,114,173,108,76,25,90,131,46,24,101,136,1,63,102,23,50,3,70,35,153,44,21,17,43,29,22,160,68,34,110,38,99,95,38,74,27,53,0,1,4,0,68,105,68,124,99,32,45,22,0,10,0,25,21,14,90,82,172,30,98,100,108,19,10,43,86,2,0,45,15,0,90,28,2,80,68,3,52,11,29,2,2,2,97,22,23,0,0,1,42,116,8,179,62,12,2,40,0,0,20,36,16,13,56,40,28,35,1,42,50,2,0,21,16,18,3,4,41,10,85,134,50,76,114,75,88,17,0,69,19,53,26,1,4,87,4,0,19,11,3,0,3,0,1,2,13,0,24,11,60,140,11,23,2,37,12,6,1,0,83,19,2,43,0,13,64,116,66,56,0,24,3,6,41,4,49,34,10,154,161,210,90,11,69,24,15,13,0,13,26,13,24,91,132,77,84,52,18,60,22,4,0,0,12,4,1,0,0,0,2,3,0,1,1,5,1,7,32,64,0,9,98,65,38,34,101,109,66,3,42,63,86,21,108,154,113,63,164,37,1,22,93,64,10,18,119,115,0,79,136,38,74,2,4,94,13,1,50,77,0,2,66,59,74,125,120,100,12,8,61,5,2,6,28,3,1,63,57,3,72,62,125,86,58,15,0,100,31,26,36,76,78,76,7,21,153,107,146,182,53,107,146,56,21,99,116,28,22,101,86,1,62,117,22,68,10,65,30,141,22,12,66,67,98,112,166,68,28,155,38,87,80,42,52,22,54,0,0,81,3,58,82,90,106,147,132,62,44,0,10,0,27,26,25,80,49,183,35,95,62,99,18,9,39,83,3,0,39,9,0,90,43,3,75,82,16,136,32,96,9,3,3,121,27,12,0,0,1,41,111,9,174,76,10,4,36,0,0,11,38,30,10,120,50,26,30,2,48,84,2,2,70,78,52,9,92,66,8,62,172,44,85,111,65,108,21,0,85,22,48,21,2,4,87,3,0,50,9,2,0,70,0,0,19,35,0,27,74,89,138,16,9,2,60,18,10,20,1,137,16,0,44,0,17,57,115,50,55,0,28,0,8,38,3,47,38,8,159,124,104,160,113,52,77,44,46,16,1,7,26,10,51,103,142,54,82,45,32,68,9,5,0,0,6,8,0,0,20,0,1,11,11,4,1,5,0,6,18,55,21,48,62,70,84,25,68,106,102,0,12,120,90,8,51,159,134,164,35,36,7,5,118,84,7,42,122,152,0,78,117,36,29,0,2,39,12,0,34,16,0,10,34,45,68,95,51,71,1,2,10,19,4,86,11,3,13,41,6,3,97,48,49,88,63,14,0,124,24,19,41,39,135,97,79,49,169,107

Foldseek 3Di:
DPLVVLLVVLCVVQVVQADEPVQDDFDAFQAQDDAGTKTWDWGDPVDDIATWIKDKDWPPDDSVVVNLVVVQLVVLCVDDDPAAWHFRGWHPPDPTTTITITHDAAQAFQLVVLLVCPVVCVVPVDDPQHALLLLLQQLLSALVQVLRQVVQFKDQLDDARNQWGHHPVRHIHGHDRSPMDGHVVPPLLFALCCVVPVDDHQLRNLLSSLVRLVCVLASHADQPPPDDPVRVNVQRQVPDDDSLVVADPVDPPAPSSVLSVQSHDNPSVSHDPGSVVVSVVCVVPVSRRGRGYDPDRHDD/DVVVVVVCVVQVVQADEPVFDDFDAFDAADDAGTKTWDWGDPDPDIATKIKGWHWPPDDVVVVSLVVVQVVVLPVLDDPQAKHFRGKHPPHPTTIITIIHDAVQAFQLVLLQVCVVVCVVPVPDCSAFLQLLLVQLLSQLVLVQSCCVLCKDQQDQASNQWGAHPVRRIHGHDRSPIDVVHDPLLFALCVPPHVDDDQLRVLSSSLVNLVCSLARRADQPQVDDPVVRNVPLVVPDDDSLVVADVPPCPQPSVVSSCQSRPNDSVSHDPHSVVSVVSSVVDRSSRHHRYDPDRHPD/DPLCVVVVVLVVVQVVQADACVQPDFDAFLAADDAGTWTWDWGDPVHDIATKIKDKDWPPDGSVVVVLVVVQLVVLPVQDDPAAWHWRGWHPPHDTTTITITHDAPQFFQLVNLLVCQVVCVVPCPDPLHHLLLLLQQLLSVLVQLQSCVVVQKFALDDASNQWGAHPVRRIHGHGRSPTGHCVHQLQQWALCCNPPVDTDSLRVLQVSLVRLVCVLASNAAPDDPDDSVVNSVVCLPQVDQSCVPQPPVQCPFLSNVLSCQSNHNDSVSHDDHSVVSSVSSVVPSRGSGRRYDPDRHDD

B-factor: mean 83.48, std 30.09, range [30.0, 234.95]

InterPro domains:
  IPR000719 Protein kinase domain [PS50011] (966-1250)
  IPR001245 Serine-threonine/tyrosine-protein kinase, catalytic domain [PF07714] (967-1235)
  IPR001245 Serine-threonine/tyrosine-protein kinase, catalytic domain [PR00109] (1044-1057)
  IPR001245 Serine-threonine/tyrosine-protein kinase, catalytic domain [PR00109] (1090-1108)
  IPR001245 Serine-threonine/tyrosine-protein kinase, catalytic domain [PR00109] (1142-1152)
  IPR001245 Serine-threonine/tyrosine-protein kinase, catalytic domain [PR00109] (1161-1183)
  IPR001828 Receptor, ligand binding region [PF01094] (349-717)
  IPR008266 Tyrosine-protein kinase, active site [PS00109] (1096-1108)
  IPR011009 Protein kinase-like domain superfamily [SSF56112] (958-1258)
  IPR017441 Protein kinase, ATP binding site [PS00107] (972-997)
  IPR020635 Tyrosine-protein kinase, catalytic domain [SM00219] (966-1239)
  IPR028082 Periplasmic binding protein-like I [SSF53822] (327-816)
  IPR050122 Receptor Tyrosine Kinase [PTHR24416] (229-1230)

Secondary structure (DSSP, 8-state):
--SSHHHHHHHHHTTTTB--GGGEEEEEEEEE-SSSEEEEEEEE-SS-EEEEEEEEEETTS-HHHHHHHHHHHHHHHT---TTB--EEEEESS-TTEEEEEEE--TT-BHHHHHHHTSHHHHH-SS-TTTSHHHHHHHHHHHHHHHHHHHHTTEE----STTSEEE-TT--EEE---SS-EE----GGGS-HHHHSS----HHHHHHHHHHHHHHHHTTSPPTTTT--TTTHHHHTTTT---GGGGS-TT-SSSHHHHHHHHHS-SSTTTS-SSHHHHHTHHHHSTT-------SS----/-HHHHHHTSTTSSSBPPTTSEEEEEEEEE-SSSEEEEEEEESSSSEEEEEEEEEETTS-HHHHHHHHHHHHHHTT---TTB--EEEEESS-TTEEEEEEE--TT-BHHHHHHTTTTHHHH-TTSTTTSHHHHHHHHHHHHHHHHHHHHTT-B-S---GGGEEE-TTS-EEE---SS-B----STTS-TTTSSS----HHHHHHHHHHHHHHHHTTSPPTTTTS-HHHHHHHHHTT-S-TTTTS-TT-SSSTTHHHHHHHT-SSTTTS-SSHHHHHHHHHHSTT-------SS----/--SSHHHHHHHHHTGGGB--GGGEEEEEEEEE-SSSEEEEEEEESSS-EEEEEEEEEESSS-HHHHHHHHHHHHHHTT---TTBPPEEEEESS-TTEEEEEEE--TT-BSHHHHTTSHHHHHH-SS-TTTSHHHHHHHHHHHHHHHHHHHHTTEE-S--SGGGEEE-TTS-EEE---SS-EE-----TT--HHHHSS----HHHHHHHHHHHHHHHHTTT--TTSSS-TTHHHHHHTSTT--GGGGS-TTTTTSHHHHHHHHHT-SSGGGS-S-SHHHHHHHHS-TT-S-----SS----

CATH classification: 3.30.200.20 (+1 more: 1.10.510.10)

Organism: Schistosoma mansoni (NCBI:txid6183)

Sequence (896 aa):
NRTRKPFEELCTELADLDMPAENIVLNRRVGQGAFGLVFGGEAKKSDLWEAVAVKVINEKANYEGKIDFLSEAKLMRSLNHPNVVRLIGISLNPKASLYLIMELMLLGDLKTYLLSRRILAQRSPNHEDIRPSTLTQMSMDIGQGLAYLHSKHLIHRDIACRNCLVAADRTVKIGDFGLTRQAALPIRWMSPEAVQFGVFSIQSDIWSFGITLYEIITFGVFPYNGLGDVEVVERVKRMEFSITEFLPPQALNTVVCELINHCCKHQWQHRPSSMNQVLEVLIAYPDCIRPFLTDDPPKPRKPFEELCTELADLDMPAENIVLNRRVGQGAFGLVFGGEAKKSDLWEAVAVKVINEKANYEGKIDFLSEAKLMRSLNHPNVVRLIGISLNPKASLYLIMELMLLGDLKTYLLSRRILAQRSPNHEDIRPSTLTQMSMDIGQGLAYLHSKHLIHRDIACRNCLVAADRTVKIGDFGLTRQELPIRWMSPEAVQFGVFSIQSDIWSFGITLYEIITFGVFPYNGLGDVEVVERVKRMEFSITEFLPPQALNTVVCELINHCCKHQWQHRPSSMNQVLEVLIAYPDCIRPFLTDDPPKPNRTRKPFEELCTELADLDMPAENIVLNRRVGQGAFGLVFGGEAKKSDLWEAVAVKVINEKANYEGKIDFLSEAKLMRSLNHPNVVRLIGISLNPKASLYLIMELMLLGDLKTYLLSRRILAQRSPNHEDIRPSTLTQMSMDIGQGLAYLHSKHLIHRDIACRNCLVAADRTVKIGDFGLTRQAELPIRWMSPEAVQFGVFSIQSDIWSFGITLYEIITFGVFPYNGLGDVEVVERVKRMEFSITEFLPPQALNTVVCELINHCCKHQWQHRPSSMNQVLEVLIAYPDCIRPFLTDDPPKP

Nearest PDB structures (foldseek):
  7zvs-assembly1_A  TM=1.003E+00  e=2.301E-62  Schistosoma mansoni
  7zvs-assembly3_C  TM=9.805E-01  e=2.235E-52  Schistosoma mansoni
  7zvs-assembly2_B  TM=9.931E-01  e=1.502E-50  Schistosoma mansoni
  2oiq-assembly2_B  TM=9.276E-01  e=8.564E-21  Gallus gallus
  4j97-assembly6_B  TM=8.525E-01  e=5.706E-20  Homo sapiens